Protein AF-0000000077372333 (afdb_homodimer)

Organism: NCBI:txid30044

Secondary structure (DSSP, 8-state):
-----------TT--GGGGHHHHHHHSTTEEEEEEEEEEE-S-BTTBSSEEEEEEEEEEEETTS-EEEEEEEEEEE---HHHHHHHHHS-HHHHHHHIIIIIHHHHHHHHHHTT-----S--EE--TT-SS--EEEE--GGGTEE---TTT-B-HHHHHHHHHHHHHHHHHHHHHHHHH-PPPHHHHTTT--GGGHHHHHHHHHHHHHHHHHHHTTSTTGGGTHHHHHHHGGGHHHHHHHHHS--TTS-EEEE-SS-SGGGEEEEE-TTS-EEEEEE--GGG-EEEETHHHHHHHHHHHB-HHHHTTTHHHHHHHHHHHHHHHHHHTT--SPPPPHHHHHHHHHHTTHHHHHHHHTHHHHHHSPP-TT--HHHHH--SHHHHHHHHHHHHSHHHHHHHHHHHHHHHHTTTTS--/--------PPPTT--GGGGHHHHHHHSTTEEEEEEEEEEE-S-BTTBSSEEEEEEEEEEEETTS-EEEEEEEEEEE---HHHHHHHHHS-HHHHHHHIIIIIHHHHHHHHHHTT-----S--EE--TT-SS--EEEE--GGGTEE---TTT-B-HHHHHHHHHHHHHHHHHHHHHHHHH-PPPHHHHTTT--GGGHHHHHHHHHHHHHHHHHHHTTSTTGGGTHHHHHHHGGGHHHHHHHHHS--TTS-EEEE-SS--GGGEEEEE-TTS-EEEEEE--GGG-EEEETHHHHHHHHHHHB-HHHHTTTHHHHHHHHHHHHHHHHHHTT--SPPPPHHHHHHHHHHTTHHHHHHHHTHHHHHHSPP-TT--HHHHH--SHHHHHHHHHHHHSHHHHHHHHHHHHHHHHTTTTS--

Radius of gyration: 33.34 Å; Cα contacts (8 Å, |Δi|>4): 1338; chains: 2; bounding box: 65×119×78 Å

Foldseek 3Di:
DPPPLPFPPDDPVPDPVLCVVVCPVPPPQFDAWDDKDKGFDDFFLLDFFWTKIKIWTWTAGNVGDIDIFIKIKTHGDPDPVSVVLCVLQVLLVQQQCCQPPVQVQLQVLQVVLVHGDHAAWHWDDGPDDPHRMTITGDCVVVVWDFDQLQQFDEPQVLLQLLLSQLSQFLSQLQCCQVPNDDPPCQAQPSLDPVCLVLVQLLLLLLLVLQLVQLVVFPPSVVCSVLSVVCSNCLSVLCNVQSHADPPARKGFDLQQQERSQKIFDADPVRHTDHMHGHSSSGTHIHAPLQNLLLYLLQGHGLVCSPVCSLVSLVSSLVSNVVSNVSSVRPDDRDDSVRSVVSCLVSVVSNVCNLSPVSLSSNADRDSLRYNCLSRDPDPSSSVVSNSSNNDPSSSSSCSPSSVVSVVSQNSPPD/DPPPLPFPDDDPVPDPVLCVVVCPVPPPQFDAWDDKDKGFDDFFLLDFFWTKIKIWTWTAGNVGDIDIFIKIKTHGDPDPVSVVLCVLQVLLVQQQCCQPPVQVQLQVLQVVLVHGDHAAWHWDDGPDDPHRMTITGDCVVVPWDFDQLQQFDEPQVLLQLLLSQLSQFLSQLQCCQPPNDDPPCQAQPCPDPVCLVLVQLLLLLLLVLQLVQLVVFPPSVVCSVLSVVCSNCLSVLVNVQLHADPVARKGWHLQQQERSQKIFDADPVRHTDHMHGHSSSGTHIHAPLLNLLLYLLQGHGLVCSPVCSLVSLVSSLVSNVVSNVSSVRPDDRDDSVSSVVSCLVSVVSNVCNLSPVSLSSNADRDSLRYNCLSRDPDPSSSVVSNSSNNDPSSSSSCSPSSVVSVVSQNSPPD

Solvent-accessible surface area (backbone atoms only — not comparable to full-atom values): 44295 Å² total; per-residue (Å²): 132,80,77,67,74,78,66,77,73,77,57,87,76,74,48,65,74,59,42,50,68,47,39,60,71,73,33,88,52,55,64,46,79,72,44,71,48,72,41,73,58,63,59,58,50,71,51,53,83,48,42,45,29,33,34,38,34,35,30,29,30,71,88,67,50,74,48,80,49,58,33,30,38,36,31,70,52,88,45,68,68,49,46,53,50,34,71,75,44,48,38,51,60,46,23,44,44,32,50,71,45,51,50,52,51,47,30,48,53,33,46,75,58,75,39,92,57,71,61,53,66,55,60,59,75,58,90,78,63,88,62,73,53,43,37,30,53,46,50,56,89,74,53,36,39,61,64,63,48,71,64,24,37,52,70,71,56,46,50,50,52,34,46,50,49,16,48,50,31,26,42,38,32,34,44,34,73,74,76,38,80,74,62,62,67,31,40,48,40,78,61,38,81,85,40,42,65,59,50,39,53,42,49,51,55,51,45,53,41,40,51,62,38,49,73,68,42,76,84,34,80,83,47,47,67,49,54,60,67,43,60,87,43,47,56,60,49,52,49,57,65,42,49,53,57,86,89,54,77,48,21,51,29,50,58,66,42,34,46,83,29,31,30,38,25,55,48,98,85,67,46,76,74,45,61,30,47,49,76,52,45,44,37,29,30,16,52,60,38,50,38,52,26,31,22,44,69,37,22,35,18,75,83,46,32,70,80,38,39,50,51,51,52,38,53,29,43,55,41,23,52,54,38,26,57,62,64,59,46,88,65,88,76,80,49,58,38,53,53,53,42,44,38,46,77,43,30,52,40,40,53,50,23,52,74,42,59,23,25,61,43,43,40,74,77,38,89,65,40,37,47,61,28,70,62,36,83,45,72,67,11,46,52,42,45,40,46,27,50,60,35,67,65,38,45,59,50,47,61,55,46,54,58,53,42,54,37,46,30,44,70,50,98,116,130,80,76,66,73,82,68,76,71,76,57,86,78,74,49,66,74,56,43,49,68,46,40,60,72,72,32,87,52,56,63,48,79,73,46,69,48,72,42,72,58,61,60,57,52,72,51,53,82,48,39,45,28,33,35,40,35,33,29,30,29,71,87,67,49,73,48,80,49,56,33,32,39,36,31,69,53,87,46,67,69,50,45,53,49,35,70,75,44,49,37,50,59,46,23,43,45,32,50,71,46,51,50,53,51,46,31,46,52,33,45,76,56,74,38,92,56,72,60,51,65,53,59,60,73,60,89,75,63,89,63,74,55,43,39,30,52,46,51,57,90,75,53,37,38,62,65,64,48,72,63,24,39,53,69,70,56,46,50,49,51,34,46,51,50,16,48,49,31,26,43,38,34,34,46,34,74,74,76,40,79,73,61,62,68,32,39,47,40,78,60,38,81,86,39,42,65,59,49,40,52,44,49,52,55,51,45,53,42,39,51,62,38,48,73,69,44,79,83,32,81,83,46,49,68,51,54,59,67,42,59,88,43,47,56,61,49,51,49,58,67,41,49,54,58,86,88,53,78,48,20,51,29,50,58,67,42,34,44,82,30,31,31,39,25,55,46,97,83,66,47,78,74,45,60,29,47,48,79,52,47,43,37,29,31,16,52,60,38,51,36,52,25,32,23,45,66,35,23,34,18,74,83,46,34,69,80,37,38,49,51,50,51,37,54,29,42,56,42,22,52,52,38,26,55,62,64,58,45,88,64,87,77,79,49,58,39,55,54,52,42,45,38,48,76,42,30,51,40,40,53,49,23,53,76,42,58,24,24,61,44,43,38,75,78,36,87,65,41,36,47,62,29,69,62,36,83,46,71,67,10,46,52,42,43,41,48,28,50,60,35,67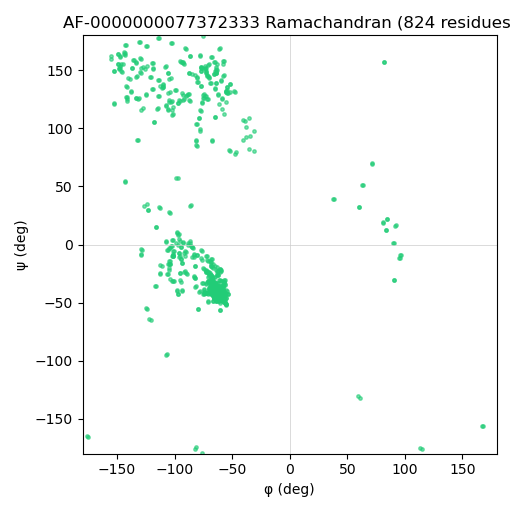,65,38,45,59,50,47,64,55,47,54,58,50,40,53,38,47,30,44,68,50,96,117

Structure (mmCIF, N/CA/C/O backbone):
data_AF-0000000077372333-model_v1
#
loop_
_entity.id
_entity.type
_entity.pdbx_description
1 polymer 'CHK kinase-like domain-containing protein'
#
loop_
_atom_site.group_PDB
_atom_site.id
_atom_site.type_symbol
_atom_site.label_atom_id
_atom_site.label_alt_id
_atom_site.label_comp_id
_atom_site.label_asym_id
_atom_site.label_entity_id
_atom_site.label_seq_id
_atom_site.pdbx_PDB_ins_code
_atom_site.Cartn_x
_atom_site.Cartn_y
_atom_site.Cartn_z
_atom_site.occupancy
_atom_site.B_iso_or_equiv
_atom_site.auth_seq_id
_atom_site.auth_comp_id
_atom_site.auth_asym_id
_atom_site.auth_atom_id
_atom_site.pdbx_PDB_model_num
ATOM 1 N N . MET A 1 1 ? -38.938 32.219 18.609 1 24.52 1 MET A N 1
ATOM 2 C CA . MET A 1 1 ? -37.844 32.844 19.312 1 24.52 1 MET A CA 1
ATOM 3 C C . MET A 1 1 ? -36.5 32.5 18.656 1 24.52 1 MET A C 1
ATOM 5 O O . MET A 1 1 ? -36.156 31.344 18.547 1 24.52 1 MET A O 1
ATOM 9 N N . THR A 1 2 ? -36.125 33.188 17.594 1 26.78 2 THR A N 1
ATOM 10 C CA . THR A 1 2 ? -35 33.094 16.672 1 26.78 2 THR A CA 1
ATOM 11 C C . THR A 1 2 ? -33.688 33.062 17.438 1 26.78 2 THR A C 1
ATOM 13 O O . THR A 1 2 ? -33.344 34 18.156 1 26.78 2 THR A O 1
ATOM 16 N N . SER A 1 3 ? -33.406 31.891 17.922 1 29.34 3 SER A N 1
ATOM 17 C CA . SER A 1 3 ? -32.156 31.75 18.672 1 29.34 3 SER A CA 1
ATOM 18 C C . SER A 1 3 ? -30.984 32.406 17.922 1 29.34 3 SER A C 1
ATOM 20 O O . SER A 1 3 ? -30.688 32.031 16.781 1 29.34 3 SER A O 1
ATOM 22 N N . GLU A 1 4 ? -30.891 33.656 18.031 1 31.23 4 GLU A N 1
ATOM 23 C CA . GLU A 1 4 ? -29.781 34.438 17.484 1 31.23 4 GLU A CA 1
ATOM 24 C C . GLU A 1 4 ? -28.453 33.719 17.656 1 31.23 4 GLU A C 1
ATOM 26 O O . GLU A 1 4 ? -28.172 33.188 18.734 1 31.23 4 GLU A O 1
ATOM 31 N N . VAL A 1 5 ? -27.922 33.219 16.719 1 46.34 5 VAL A N 1
ATOM 32 C CA . VAL A 1 5 ? -26.547 32.75 16.672 1 46.34 5 VAL A CA 1
ATOM 33 C C . VAL A 1 5 ? -25.672 33.656 17.516 1 46.34 5 VAL A C 1
ATOM 35 O O . VAL A 1 5 ? -25.578 34.875 17.266 1 46.34 5 VAL A O 1
ATOM 38 N N . PRO A 1 6 ? -25.391 33.406 18.766 1 44.94 6 PRO A N 1
ATOM 39 C CA . PRO A 1 6 ? -24.578 34.312 19.578 1 44.94 6 PRO A CA 1
ATOM 40 C C . PRO A 1 6 ? -23.422 34.938 18.797 1 44.94 6 PRO A C 1
ATOM 42 O O . PRO A 1 6 ? -22.625 34.219 18.203 1 44.94 6 PRO A O 1
ATOM 45 N N . VAL A 1 7 ? -23.469 36.094 18.172 1 49.34 7 VAL A N 1
ATOM 46 C CA . VAL A 1 7 ? -22.406 36.938 17.672 1 49.34 7 VAL A CA 1
ATOM 47 C C . VAL A 1 7 ? -21.266 36.969 18.672 1 49.34 7 VAL A C 1
ATOM 49 O O . VAL A 1 7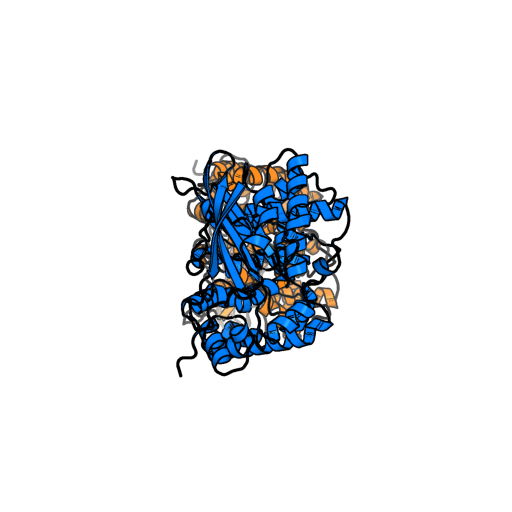 ? -21.484 37.156 19.875 1 49.34 7 VAL A O 1
ATOM 52 N N . SER A 1 8 ? -20.109 36.281 18.344 1 57.69 8 SER A N 1
ATOM 53 C CA . SER A 1 8 ? -18.875 36.344 19.109 1 57.69 8 SER A CA 1
ATOM 54 C C . SER A 1 8 ? -18.703 37.688 19.781 1 57.69 8 SER A C 1
ATOM 56 O O . SER A 1 8 ? -18.5 38.719 19.109 1 57.69 8 SER A O 1
ATOM 58 N N . LYS A 1 9 ? -19.375 37.844 20.891 1 71.25 9 LYS A N 1
ATOM 59 C CA . LYS A 1 9 ? -19.266 39.094 21.672 1 71.25 9 LYS A CA 1
ATOM 60 C C . LYS A 1 9 ? -17.812 39.375 22.047 1 71.25 9 LYS A C 1
ATOM 62 O O . LYS A 1 9 ? -17.141 38.5 22.625 1 71.25 9 LYS A O 1
ATOM 67 N N . VAL A 1 10 ? -17.25 40.406 21.5 1 85.38 10 VAL A N 1
ATOM 68 C CA . VAL A 1 10 ? -15.914 40.906 21.844 1 85.38 10 VAL A CA 1
ATOM 69 C C . VAL A 1 10 ? -15.844 41.188 23.344 1 85.38 10 VAL A C 1
ATOM 71 O O . VAL A 1 10 ? -16.641 41.969 23.875 1 85.38 10 VAL A O 1
ATOM 74 N N . PRO A 1 11 ? -14.906 40.562 24.016 1 88.56 11 PRO A N 1
ATOM 75 C CA . PRO A 1 11 ? -14.805 40.812 25.453 1 88.56 11 PRO A CA 1
ATOM 76 C C . PRO A 1 11 ? -14.453 42.281 25.781 1 88.56 11 PRO A C 1
ATOM 78 O O . PRO A 1 11 ? -13.727 42.938 25.016 1 88.56 11 PRO A O 1
ATOM 81 N N . ASP A 1 12 ? -14.82 42.719 26.984 1 89.06 12 ASP A N 1
ATOM 82 C CA . ASP A 1 12 ? -14.672 44.094 27.391 1 89.06 12 ASP A CA 1
ATOM 83 C C . ASP A 1 12 ? -13.195 44.469 27.516 1 89.06 12 ASP A C 1
ATOM 85 O O . ASP A 1 12 ? -12.828 45.625 27.312 1 89.06 12 ASP A O 1
ATOM 89 N N . TRP A 1 13 ? -12.398 43.5 27.859 1 91.75 13 TRP A N 1
ATOM 90 C CA . TRP A 1 13 ? -10.992 43.812 28.109 1 91.75 13 TRP A CA 1
ATOM 91 C C . TRP A 1 13 ? -10.234 44 26.812 1 91.75 13 TRP A C 1
ATOM 93 O O . TRP A 1 13 ? -9.109 44.5 26.812 1 91.75 13 TRP A O 1
ATOM 103 N N . VAL A 1 14 ? -10.852 43.625 25.656 1 94.38 14 VAL A N 1
ATOM 104 C CA . VAL A 1 14 ? -10.234 43.844 24.344 1 94.38 14 VAL A CA 1
ATOM 105 C C . VAL A 1 14 ? -10.453 45.281 23.875 1 94.38 14 VAL A C 1
ATOM 107 O O . VAL A 1 14 ? -11.445 45.562 23.203 1 94.38 14 VAL A O 1
ATOM 110 N N . THR A 1 15 ? -9.547 46.125 24.234 1 94.12 15 THR A N 1
ATOM 111 C CA . THR A 1 15 ? -9.609 47.531 23.906 1 94.12 15 THR A CA 1
ATOM 112 C C . THR A 1 15 ? -8.352 47.969 23.172 1 94.12 15 THR A C 1
ATOM 114 O O . THR A 1 15 ? -7.375 47.219 23.094 1 94.12 15 THR A O 1
ATOM 117 N N . ALA A 1 16 ? -8.375 49.156 22.672 1 95.62 16 ALA A N 1
ATOM 118 C CA . ALA A 1 16 ? -7.25 49.719 21.906 1 95.62 16 ALA A CA 1
ATOM 119 C C . ALA A 1 16 ? -5.984 49.75 22.766 1 95.62 16 ALA A C 1
ATOM 121 O O . ALA A 1 16 ? -4.891 49.469 22.281 1 95.62 16 ALA A O 1
ATOM 122 N N . GLU A 1 17 ? -6.141 50.062 23.969 1 94.81 17 GLU A N 1
ATOM 123 C CA . GLU A 1 17 ? -5.027 50.344 24.875 1 94.81 17 GLU A CA 1
ATOM 124 C C . GLU A 1 17 ? -4.176 49.094 25.094 1 94.81 17 GLU A C 1
ATOM 126 O O . GLU A 1 17 ? -2.955 49.188 25.25 1 94.81 17 GLU A O 1
ATOM 131 N N . ILE A 1 18 ? -4.758 47.938 25.078 1 96.06 18 ILE A N 1
ATOM 132 C CA . ILE A 1 18 ? -4.055 46.688 25.391 1 96.06 18 ILE A CA 1
ATOM 133 C C . ILE A 1 18 ? -3.096 46.344 24.25 1 96.06 18 ILE A C 1
ATOM 135 O O . ILE A 1 18 ? -2.172 45.531 24.422 1 96.06 18 ILE A O 1
ATOM 139 N N . PHE A 1 19 ? -3.236 47 23.047 1 97.19 19 PHE A N 1
ATOM 140 C CA . PHE A 1 19 ? -2.438 46.688 21.875 1 97.19 19 PHE A CA 1
ATOM 141 C C . PHE A 1 19 ? -1.26 47.625 21.734 1 97.19 19 PHE A C 1
ATOM 143 O O . PHE A 1 19 ? -0.454 47.5 20.812 1 97.19 19 PHE A O 1
ATOM 150 N N . THR A 1 20 ? -1.102 48.562 22.625 1 96.56 20 THR A N 1
ATOM 151 C CA . THR A 1 20 ? -0.107 49.625 22.5 1 96.56 20 THR A CA 1
ATOM 152 C C . THR A 1 20 ? 1.299 49.031 22.406 1 96.56 20 THR A C 1
ATOM 154 O O . THR A 1 20 ? 2.086 49.438 21.547 1 96.56 20 THR A O 1
ATOM 157 N N . ASP A 1 21 ? 1.612 48.125 23.297 1 96.06 21 ASP A N 1
ATOM 158 C CA . ASP A 1 21 ? 2.949 47.531 23.312 1 96.06 21 ASP A CA 1
ATOM 159 C C . ASP A 1 21 ? 3.209 46.75 22.031 1 96.06 21 ASP A C 1
ATOM 161 O O . ASP A 1 21 ? 4.32 46.75 21.5 1 96.06 21 ASP A O 1
ATOM 165 N N . VAL A 1 22 ? 2.193 46 21.562 1 97 22 VAL A N 1
ATOM 166 C CA . VAL A 1 22 ? 2.303 45.219 20.344 1 97 22 VAL A CA 1
ATOM 167 C C . VAL A 1 22 ? 2.551 46.156 19.156 1 97 22 VAL A C 1
ATOM 169 O O . VAL A 1 22 ? 3.348 45.844 18.266 1 97 22 VAL A O 1
ATOM 172 N N . LEU A 1 23 ? 1.876 47.312 19.156 1 97.44 23 LEU A N 1
ATOM 173 C CA . LEU A 1 23 ? 2.016 48.281 18.078 1 97.44 23 LEU A CA 1
ATOM 174 C C . LEU A 1 23 ? 3.406 48.906 18.078 1 97.44 23 LEU A C 1
ATOM 176 O O . LEU A 1 23 ? 3.998 49.125 17.016 1 97.44 23 LEU A O 1
ATOM 180 N N . LYS A 1 24 ? 3.912 49.156 19.25 1 96.5 24 LYS A N 1
ATOM 181 C CA . LYS A 1 24 ? 5.266 49.688 19.344 1 96.5 24 LYS A CA 1
ATOM 182 C C . LYS A 1 24 ? 6.289 48.719 18.781 1 96.5 24 LYS A C 1
ATOM 184 O O . LYS A 1 24 ? 7.281 49.125 18.172 1 96.5 24 LYS A O 1
ATOM 189 N N . GLU A 1 25 ? 6 47.469 18.953 1 95.19 25 GLU A N 1
ATOM 190 C CA . GLU A 1 25 ? 6.91 46.438 18.516 1 95.19 25 GLU A CA 1
ATOM 191 C C . GLU A 1 25 ? 6.762 46.156 17.016 1 95.19 25 GLU A C 1
ATOM 193 O O . GLU A 1 25 ? 7.75 45.906 16.328 1 95.19 25 GLU A O 1
ATOM 198 N N . SER A 1 26 ? 5.582 46.219 16.5 1 95.38 26 SER A N 1
ATOM 199 C CA . SER A 1 26 ? 5.301 45.656 15.18 1 95.38 26 SER A CA 1
ATOM 200 C C . SER A 1 26 ? 5.16 46.75 14.133 1 95.38 26 SER A C 1
ATOM 202 O O . SER A 1 26 ?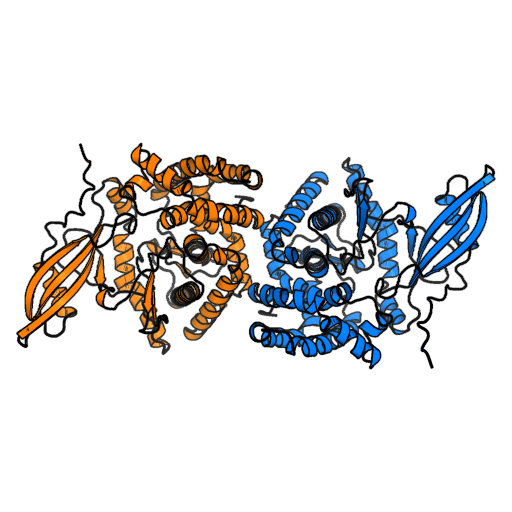 5.207 46.5 12.93 1 95.38 26 SER A O 1
ATOM 204 N N . VAL A 1 27 ? 4.957 48 14.617 1 96.44 27 VAL A N 1
ATOM 205 C CA . VAL A 1 27 ? 4.746 49.094 13.68 1 96.44 27 VAL A CA 1
ATOM 206 C C . VAL A 1 27 ? 5.859 50.125 13.836 1 96.44 27 VAL A C 1
ATOM 208 O O . VAL A 1 27 ? 5.855 50.938 14.781 1 96.44 27 VAL A O 1
ATOM 211 N N . GLU A 1 28 ? 6.727 50.094 12.875 1 95.5 28 GLU A N 1
ATOM 212 C CA . GLU A 1 28 ? 7.809 51.062 12.891 1 95.5 28 GLU A CA 1
ATOM 213 C C . GLU A 1 28 ? 7.266 52.5 12.875 1 95.5 28 GLU A C 1
ATOM 215 O O . GLU A 1 28 ? 6.457 52.844 12.008 1 95.5 28 GLU A O 1
ATOM 220 N N . GLY A 1 29 ? 7.672 53.312 13.82 1 96.44 29 GLY A N 1
ATOM 221 C CA . GLY A 1 29 ? 7.289 54.688 13.867 1 96.44 29 GLY A CA 1
ATOM 222 C C . GLY A 1 29 ? 5.934 54.938 14.516 1 96.44 29 GLY A C 1
ATOM 223 O O . GLY A 1 29 ? 5.336 56 14.359 1 96.44 29 GLY A O 1
ATOM 224 N N . PHE A 1 30 ? 5.438 53.938 15.141 1 97.12 30 PHE A N 1
ATOM 225 C CA . PHE A 1 30 ? 4.141 54.062 15.797 1 97.12 30 PHE A CA 1
ATOM 226 C C . PHE A 1 30 ? 4.109 55.281 16.719 1 97.12 30 PHE A C 1
ATOM 228 O O . PHE A 1 30 ? 5.039 55.5 17.484 1 97.12 30 PHE A O 1
ATOM 235 N N . SER A 1 31 ? 3.033 56.031 16.719 1 97 31 SER A N 1
ATOM 236 C CA . SER A 1 31 ? 2.838 57.188 17.594 1 97 31 SER A CA 1
ATOM 237 C C . SER A 1 31 ? 1.6 57 18.469 1 97 31 SER A C 1
ATOM 239 O O . SER A 1 31 ? 1.707 56.906 19.688 1 97 31 SER A O 1
ATOM 241 N N . LYS A 1 32 ? 0.437 56.938 17.859 1 96.62 32 LYS A N 1
ATOM 242 C CA . LYS A 1 32 ? -0.784 56.781 18.641 1 96.62 32 LYS A CA 1
ATOM 243 C C . LYS A 1 32 ? -1.843 56 17.859 1 96.62 32 LYS A C 1
ATOM 245 O O . LYS A 1 32 ? -1.739 55.875 16.641 1 96.62 32 LYS A O 1
ATOM 250 N N . ILE A 1 33 ? -2.822 55.531 18.547 1 97.62 33 ILE A N 1
ATOM 251 C CA . ILE A 1 33 ? -3.951 54.844 17.953 1 97.62 33 ILE A CA 1
ATOM 252 C C . ILE A 1 33 ? -5.035 55.844 17.562 1 97.62 33 ILE A C 1
ATOM 254 O O . ILE A 1 33 ? -5.434 56.688 18.375 1 97.62 33 ILE A O 1
ATOM 258 N N . LYS A 1 34 ? -5.48 55.75 16.375 1 97.69 34 LYS A N 1
ATOM 259 C CA . LYS A 1 34 ? -6.531 56.625 15.891 1 97.69 34 LYS A CA 1
ATOM 260 C C . LYS A 1 34 ? -7.902 55.969 15.977 1 97.69 34 LYS A C 1
ATOM 262 O O . LYS A 1 34 ? -8.898 56.625 16.297 1 97.69 34 LYS A O 1
ATOM 267 N N . SER A 1 35 ? -7.992 54.781 15.625 1 97 35 SER A N 1
ATOM 268 C CA . SER A 1 35 ? -9.242 54.031 15.711 1 97 35 SER A CA 1
ATOM 269 C C . SER A 1 35 ? -8.977 52.562 15.969 1 97 35 SER A C 1
ATOM 271 O O . SER A 1 35 ? -7.883 52.062 15.688 1 97 35 SER A O 1
ATOM 273 N N . PHE A 1 36 ? -9.93 51.906 16.531 1 96.69 36 PHE A N 1
ATOM 274 C CA . PHE A 1 36 ? -9.852 50.5 16.953 1 96.69 36 PHE A CA 1
ATOM 275 C C . PHE A 1 36 ? -11.18 49.781 16.703 1 96.69 36 PHE A C 1
ATOM 277 O O . PHE A 1 36 ? -12.234 50.281 17.109 1 96.69 36 PHE A O 1
ATOM 284 N N . LYS A 1 37 ? -11.07 48.656 16 1 95.44 37 LYS A N 1
ATOM 285 C CA . LYS A 1 37 ? -12.258 47.844 15.758 1 95.44 37 LYS A CA 1
ATOM 286 C C . LYS A 1 37 ? -11.93 46.344 15.852 1 95.44 37 LYS A C 1
ATOM 288 O O . LYS A 1 37 ? -11.016 45.875 15.18 1 95.44 37 LYS A O 1
ATOM 293 N N . ALA A 1 38 ? -12.602 45.625 16.656 1 93.56 38 ALA A N 1
ATOM 294 C CA . ALA A 1 38 ? -12.516 44.156 16.766 1 93.56 38 ALA A CA 1
ATOM 295 C C . ALA A 1 38 ? -13.828 43.5 16.344 1 93.56 38 ALA A C 1
ATOM 297 O O . ALA A 1 38 ? -14.906 43.906 16.797 1 93.56 38 ALA A O 1
ATOM 298 N N . GLU A 1 39 ? -13.75 42.562 15.445 1 88 39 GLU A N 1
ATOM 299 C CA . GLU A 1 39 ? -14.953 41.875 14.977 1 88 39 GLU A CA 1
ATOM 300 C C . GLU A 1 39 ? -14.672 40.406 14.719 1 88 39 GLU A C 1
ATOM 302 O O . GLU A 1 39 ? -13.508 40 14.672 1 88 39 GLU A O 1
ATOM 307 N N . GLY A 1 40 ? -15.742 39.625 14.633 1 80.38 40 GLY A N 1
ATOM 308 C CA . GLY A 1 40 ? -15.586 38.219 14.312 1 80.38 40 GLY A CA 1
ATOM 309 C C . GLY A 1 40 ? -14.789 37.969 13.039 1 80.38 40 GLY A C 1
ATOM 310 O O . GLY A 1 40 ? -15.008 38.656 12.031 1 80.38 40 GLY A O 1
ATOM 311 N N . GLY A 1 41 ? -13.773 37.062 13.094 1 68.5 41 GLY A N 1
ATOM 312 C CA . GLY A 1 41 ? -12.836 36.875 12 1 68.5 41 GLY A CA 1
ATOM 313 C C . GLY A 1 41 ? -13.133 35.656 11.164 1 68.5 41 GLY A C 1
ATOM 314 O O . GLY A 1 41 ? -12.438 35.375 10.18 1 68.5 41 GLY A O 1
ATOM 315 N N . SER A 1 42 ? -14.07 34.781 11.633 1 66.06 42 SER A N 1
ATOM 316 C CA . SER A 1 42 ? -14.336 33.562 10.867 1 66.06 42 SER A CA 1
ATOM 317 C C . SER A 1 42 ? -15.828 33.25 10.812 1 66.06 42 SER A C 1
ATOM 319 O O . SER A 1 42 ? -16.578 33.594 11.734 1 66.06 42 SER A O 1
ATOM 321 N N . ALA A 1 43 ? -16.234 32.75 9.641 1 63.31 43 ALA A N 1
ATOM 322 C CA . ALA A 1 43 ? -17.625 32.312 9.477 1 63.31 43 ALA A CA 1
ATOM 323 C C . ALA A 1 43 ? -17.875 31 10.227 1 63.31 43 ALA A C 1
ATOM 325 O O . ALA A 1 43 ? -16.938 30.281 10.539 1 63.31 43 ALA A O 1
ATOM 326 N N . ALA A 1 44 ? -19.094 30.859 10.609 1 59.19 44 ALA A N 1
ATOM 327 C CA . ALA A 1 44 ? -19.5 29.594 11.219 1 59.19 44 ALA A CA 1
ATOM 328 C C . ALA A 1 44 ? -19 28.406 10.391 1 59.19 44 ALA A C 1
ATOM 330 O O . ALA A 1 44 ? -19.062 28.422 9.164 1 59.19 44 ALA A O 1
ATOM 331 N N . GLY A 1 45 ? -18.375 27.406 11.016 1 61.16 45 GLY A N 1
ATOM 332 C CA . GLY A 1 45 ? -17.938 26.203 10.344 1 61.16 45 GLY A CA 1
ATOM 333 C C . GLY A 1 45 ? -16.469 26.266 9.922 1 61.16 45 GLY A C 1
ATOM 334 O O . GLY A 1 45 ? -15.898 25.25 9.539 1 61.16 45 GLY A O 1
ATOM 335 N N . GLU A 1 46 ? -15.906 27.453 10.008 1 68.69 46 GLU A N 1
ATOM 336 C CA . GLU A 1 46 ? -14.516 27.594 9.594 1 68.69 46 GLU A CA 1
ATOM 337 C C . GLU A 1 46 ? -13.562 27.391 10.766 1 68.69 46 GLU A C 1
ATOM 339 O O . GLU A 1 46 ? -12.383 27.125 10.578 1 68.69 46 GLU A O 1
ATOM 344 N N . ASN A 1 47 ? -14.102 27.609 11.898 1 66.75 47 ASN A N 1
ATOM 345 C CA . ASN A 1 47 ? -13.375 27.453 13.148 1 66.75 47 ASN A CA 1
ATOM 346 C C . ASN A 1 47 ? -14.258 26.844 14.234 1 66.75 47 ASN A C 1
ATOM 348 O O . ASN A 1 47 ? -15.414 27.234 14.391 1 66.75 47 ASN A O 1
ATOM 352 N N . TYR A 1 48 ? -13.734 25.922 14.922 1 64.38 48 TYR A N 1
ATOM 353 C CA . TYR A 1 48 ? -14.602 25.188 15.844 1 64.38 48 TYR A CA 1
ATOM 354 C C . TYR A 1 48 ? -14.172 25.406 17.297 1 64.38 48 TYR A C 1
ATOM 356 O O . TYR A 1 48 ? -15.016 25.609 18.172 1 64.38 48 TYR A O 1
ATOM 364 N N . ALA A 1 49 ? -12.898 25.516 17.5 1 64.44 49 ALA A N 1
ATOM 365 C CA . ALA A 1 49 ? -12.43 25.359 18.875 1 64.44 49 ALA A CA 1
ATOM 366 C C . ALA A 1 49 ? -12.297 26.703 19.562 1 64.44 49 ALA A C 1
ATOM 368 O O . ALA A 1 49 ? -12.164 26.766 20.797 1 64.44 49 ALA A O 1
ATOM 369 N N . THR A 1 50 ? -12.359 27.812 18.766 1 75.5 50 THR A N 1
ATOM 370 C CA . THR A 1 50 ? -12.07 29.109 19.375 1 75.5 50 THR A CA 1
ATOM 371 C C . THR A 1 50 ? -12.898 30.219 18.719 1 75.5 50 THR A C 1
ATOM 373 O O . THR A 1 50 ? -13.562 29.984 17.703 1 75.5 50 THR A O 1
ATOM 376 N N . ILE A 1 51 ? -12.945 31.266 19.5 1 79.69 51 ILE A N 1
ATOM 377 C CA . ILE A 1 51 ? -13.445 32.5 18.906 1 79.69 51 ILE A CA 1
ATOM 378 C C . ILE A 1 51 ? -12.297 33.25 18.219 1 79.69 51 ILE A C 1
ATOM 380 O O . ILE A 1 51 ? -11.258 33.5 18.828 1 79.69 51 ILE A O 1
ATOM 384 N N . MET A 1 52 ? -12.531 33.5 16.953 1 87.56 52 MET A N 1
ATOM 385 C CA . MET A 1 52 ? -11.516 34.219 16.203 1 87.56 52 MET A CA 1
ATOM 386 C C . MET A 1 52 ? -11.969 35.656 15.906 1 87.56 52 MET A C 1
ATOM 388 O O . MET A 1 52 ? -13 35.875 15.266 1 87.56 52 MET A O 1
ATOM 392 N N . LEU A 1 53 ? -11.195 36.625 16.422 1 91.31 53 LEU A N 1
ATOM 393 C CA . LEU A 1 53 ? -11.477 38.031 16.156 1 91.31 53 LEU A CA 1
ATOM 394 C C . LEU A 1 53 ? -10.422 38.625 15.25 1 91.31 53 LEU A C 1
ATOM 396 O O . LEU A 1 53 ? -9.234 38.344 15.391 1 91.31 53 LEU A O 1
ATOM 400 N N . ARG A 1 54 ? -10.883 39.375 14.359 1 94.25 54 ARG A N 1
ATOM 401 C CA . ARG A 1 54 ? -9.969 40.25 13.617 1 94.25 54 ARG A CA 1
ATOM 402 C C . ARG A 1 54 ? -9.938 41.625 14.219 1 94.25 54 ARG A C 1
ATOM 404 O O . ARG A 1 54 ? -10.984 42.281 14.359 1 94.25 54 ARG A O 1
ATOM 411 N N . VAL A 1 55 ? -8.828 42.094 14.586 1 96.38 55 VAL A N 1
ATOM 412 C CA . VAL A 1 55 ? -8.648 43.406 15.195 1 96.38 55 VAL A CA 1
ATOM 413 C C . VAL A 1 55 ? -8.023 44.375 14.188 1 96.38 55 VAL A C 1
ATOM 415 O O . VAL A 1 55 ? -6.883 44.188 13.766 1 96.38 55 VAL A O 1
ATOM 418 N N . ASN A 1 56 ? -8.781 45.344 13.875 1 96.88 56 ASN A N 1
ATOM 419 C CA . ASN A 1 56 ? -8.297 46.406 12.977 1 96.88 56 ASN A CA 1
ATOM 420 C C . ASN A 1 56 ? -7.957 47.656 13.734 1 96.88 56 ASN A C 1
ATOM 422 O O . ASN A 1 56 ? -8.773 48.188 14.508 1 96.88 56 ASN A O 1
ATOM 426 N N . ILE A 1 57 ? -6.781 48.219 13.477 1 97.69 57 ILE A N 1
ATOM 427 C CA . ILE A 1 57 ? -6.328 49.406 14.18 1 97.69 57 ILE A CA 1
ATOM 428 C C . ILE A 1 57 ? -5.766 50.406 13.18 1 97.69 57 ILE A C 1
ATOM 430 O O . ILE A 1 57 ? -4.895 50.094 12.375 1 97.69 57 ILE A O 1
ATOM 434 N N . GLU A 1 58 ? -6.297 51.562 13.266 1 97.81 58 GLU A N 1
ATOM 435 C CA . GLU A 1 58 ? -5.676 52.688 12.555 1 97.81 58 GLU A CA 1
ATOM 436 C C . GLU A 1 58 ? -4.68 53.438 13.453 1 97.81 58 GLU A C 1
ATOM 438 O O . GLU A 1 58 ? -5.031 53.875 14.539 1 97.81 58 GLU A O 1
ATOM 443 N N . VAL A 1 59 ? -3.479 53.531 12.953 1 97.62 59 VAL A N 1
ATOM 444 C CA . VAL A 1 59 ? -2.457 54.188 13.773 1 97.62 59 VAL A CA 1
ATOM 445 C C . VAL A 1 59 ? -1.922 55.438 13.062 1 97.62 59 VAL A C 1
ATOM 447 O O . VAL A 1 59 ? -1.986 55.531 11.836 1 97.62 59 VAL A O 1
ATOM 450 N N . GLU A 1 60 ? -1.495 56.344 13.859 1 97.62 60 GLU A N 1
ATOM 451 C CA . GLU A 1 60 ? -0.699 57.469 13.383 1 97.62 60 GLU A CA 1
ATOM 452 C C . GLU A 1 60 ? 0.788 57.25 13.641 1 97.62 60 GLU A C 1
ATOM 454 O O . GLU A 1 60 ? 1.174 56.812 14.719 1 97.62 60 GLU A O 1
ATOM 459 N N . LEU A 1 61 ? 1.55 57.5 12.656 1 97.38 61 LEU A N 1
ATOM 460 C CA . LEU A 1 61 ? 2.994 57.344 12.781 1 97.38 61 LEU A CA 1
ATOM 461 C C . LEU A 1 61 ? 3.641 58.656 13.242 1 97.38 61 LEU A C 1
ATOM 463 O O . LEU A 1 61 ? 2.992 59.719 13.258 1 97.38 61 LEU A O 1
ATOM 467 N N . GLU A 1 62 ? 4.926 58.562 13.602 1 96.62 62 GLU A N 1
ATOM 468 C CA . GLU A 1 62 ? 5.668 59.719 14.086 1 96.62 62 GLU A CA 1
ATOM 469 C C . GLU A 1 62 ? 5.746 60.812 13.016 1 96.62 62 GLU A C 1
ATOM 471 O O . GLU A 1 62 ? 5.777 62 13.344 1 96.62 62 GLU A O 1
ATOM 476 N N . ASP A 1 63 ? 5.75 60.438 11.766 1 95.88 63 ASP A N 1
ATOM 477 C CA . ASP A 1 63 ? 5.855 61.406 10.672 1 95.88 63 ASP A CA 1
ATOM 478 C C . ASP A 1 63 ? 4.484 61.938 10.281 1 95.88 63 ASP A C 1
ATOM 480 O O . ASP A 1 63 ? 4.355 62.688 9.305 1 95.88 63 ASP A O 1
ATOM 484 N N . GLY A 1 64 ? 3.447 61.562 10.93 1 94.31 64 GLY A N 1
ATOM 485 C CA . GLY A 1 64 ? 2.107 62.094 10.727 1 94.31 64 GLY A CA 1
ATOM 486 C C . GLY A 1 64 ? 1.262 61.25 9.797 1 94.31 64 GLY A C 1
ATOM 487 O O . GLY A 1 64 ? 0.046 61.438 9.711 1 94.31 64 GLY A O 1
ATOM 488 N N . LYS A 1 65 ? 1.864 60.312 9.195 1 97.12 65 LYS A N 1
ATOM 489 C CA . LYS A 1 65 ? 1.131 59.438 8.281 1 97.12 65 LYS A CA 1
ATOM 490 C C . LYS A 1 65 ? 0.297 58.406 9.047 1 97.12 65 LYS A C 1
ATOM 492 O O . LYS A 1 65 ? 0.594 58.094 10.195 1 97.12 65 LYS A O 1
ATOM 497 N N . GLU A 1 66 ? -0.771 58 8.398 1 96.88 66 GLU A N 1
ATOM 498 C CA . GLU A 1 66 ? -1.641 57 8.992 1 96.88 66 GLU A CA 1
ATOM 499 C C . GLU A 1 66 ? -1.42 55.625 8.344 1 96.88 66 GLU A C 1
ATOM 501 O O . GLU A 1 66 ? -1.079 55.531 7.164 1 96.88 66 GLU A O 1
ATOM 506 N N . LYS A 1 67 ? -1.498 54.625 9.102 1 96.62 67 LYS A N 1
ATOM 507 C CA . LYS A 1 67 ? -1.325 53.25 8.641 1 96.62 67 LYS A CA 1
ATOM 508 C C . LYS A 1 67 ? -2.35 52.344 9.281 1 96.62 67 LYS A C 1
ATOM 510 O O . LYS A 1 67 ? -2.648 52.438 10.469 1 96.62 67 LYS A O 1
ATOM 515 N N . SER A 1 68 ? -2.996 51.531 8.469 1 96.81 68 SER A N 1
ATOM 516 C CA . SER A 1 68 ? -3.914 50.5 8.969 1 96.81 68 SER A CA 1
ATOM 517 C C . SER A 1 68 ? -3.189 49.188 9.234 1 96.81 68 SER A C 1
ATOM 519 O O . SER A 1 68 ? -2.438 48.719 8.383 1 96.81 68 SER A O 1
ATOM 521 N N . VAL A 1 69 ? -3.35 48.656 10.414 1 96.81 69 VAL A N 1
ATOM 522 C CA . VAL A 1 69 ? -2.771 47.344 10.758 1 96.81 69 VAL A CA 1
ATOM 523 C C . VAL A 1 69 ? -3.852 46.438 11.328 1 96.81 69 VAL A C 1
ATOM 525 O O . VAL A 1 69 ? -4.879 46.906 11.828 1 96.81 69 VAL A O 1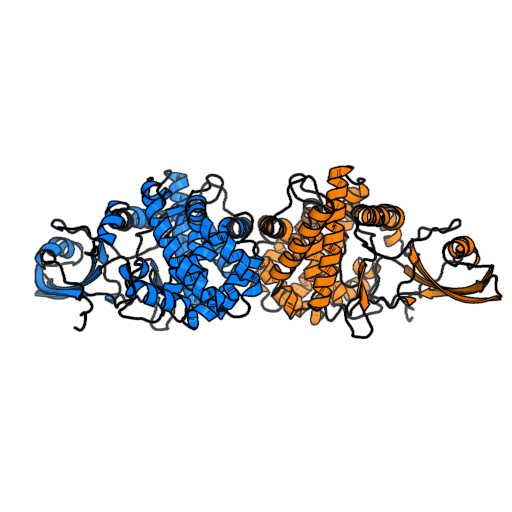
ATOM 528 N N . SER A 1 70 ? -3.699 45.188 11.18 1 96.75 70 SER A N 1
ATOM 529 C CA . SER A 1 70 ? -4.672 44.219 11.711 1 96.75 70 SER A CA 1
ATOM 530 C C . SER A 1 70 ? -3.979 43.031 12.367 1 96.75 70 SER A C 1
ATOM 532 O O . SER A 1 70 ? -2.822 42.75 12.055 1 96.75 70 SER A O 1
ATOM 534 N N . TYR A 1 71 ? -4.602 42.438 13.305 1 97.12 71 TYR A N 1
ATOM 535 C CA . TYR A 1 71 ? -4.16 41.219 14.023 1 97.12 71 TYR A CA 1
ATOM 536 C C . TYR A 1 71 ? -5.297 40.219 14.141 1 97.12 71 TYR A C 1
ATOM 538 O O . TYR A 1 71 ? -6.469 40.562 14.016 1 97.12 71 TYR A O 1
ATOM 546 N N . MET A 1 72 ? -4.965 39 14.305 1 95.19 72 MET A N 1
ATOM 547 C CA . MET A 1 72 ? -5.938 37.969 14.617 1 95.19 72 MET A CA 1
ATOM 548 C C . MET A 1 72 ? -5.852 37.562 16.078 1 95.19 72 MET A C 1
ATOM 550 O O . MET A 1 72 ? -4.789 37.156 16.562 1 95.19 72 MET A O 1
ATOM 554 N N . LEU A 1 73 ? -6.961 37.656 16.766 1 94.5 73 LEU A N 1
ATOM 555 C CA . LEU A 1 73 ? -7.023 37.344 18.188 1 94.5 73 LEU A CA 1
ATOM 556 C C . LEU A 1 73 ? -7.91 36.156 18.438 1 94.5 73 LEU A C 1
ATOM 558 O O . LEU A 1 73 ? -9.109 36.156 18.156 1 94.5 73 LEU A O 1
ATOM 562 N N . LYS A 1 74 ? -7.309 35.031 18.984 1 91.88 74 LYS A N 1
ATOM 563 C CA . LYS A 1 74 ? -8.023 33.812 19.375 1 91.88 74 LYS A CA 1
ATOM 564 C C . LYS A 1 74 ? -8.406 33.875 20.859 1 91.88 74 LYS A C 1
ATOM 566 O O . LYS A 1 74 ? -7.566 34.125 21.703 1 91.88 74 LYS A O 1
ATOM 571 N N . LEU A 1 75 ? -9.656 33.594 21.031 1 88.75 75 LEU A N 1
ATOM 572 C CA . LEU A 1 75 ? -10.18 33.625 22.406 1 88.75 75 LEU A CA 1
ATOM 573 C C . LEU A 1 75 ? -10.953 32.344 22.703 1 88.75 75 LEU A C 1
ATOM 575 O O . LEU A 1 75 ? -11.469 31.688 21.797 1 88.75 75 LEU A O 1
ATOM 579 N N . PRO A 1 76 ? -10.93 31.906 23.969 1 83.44 76 PRO A N 1
ATOM 580 C CA . PRO A 1 76 ? -11.719 30.719 24.328 1 83.44 76 PRO A CA 1
ATOM 581 C C . PRO A 1 76 ? -13.219 30.953 24.188 1 83.44 76 PRO A C 1
ATOM 583 O O . PRO A 1 76 ? -13.695 32.094 24.359 1 83.44 76 PRO A O 1
ATOM 586 N N . HIS A 1 77 ? -13.812 29.844 23.875 1 76.81 77 HIS A N 1
ATOM 587 C CA . HIS A 1 77 ? -15.273 29.891 23.922 1 76.81 77 HIS A CA 1
ATOM 588 C C . HIS A 1 77 ? -15.773 30.109 25.344 1 76.81 77 HIS A C 1
ATOM 590 O O . HIS A 1 77 ? -15.055 29.844 26.312 1 76.81 77 HIS A O 1
ATOM 596 N N . GLN A 1 78 ? -16.922 30.594 25.391 1 69.25 78 GLN A N 1
ATOM 597 C CA . GLN A 1 78 ? -17.469 30.922 26.703 1 69.25 78 GLN A CA 1
ATOM 598 C C . GLN A 1 78 ? -18.344 29.781 27.234 1 69.25 78 GLN A C 1
ATOM 600 O O . GLN A 1 78 ? -18.75 29.797 28.391 1 69.25 78 GLN A O 1
ATOM 605 N N . SER A 1 79 ? -18.359 28.719 26.422 1 71.12 79 SER A N 1
ATOM 606 C CA . SER A 1 79 ? -19.203 27.625 26.875 1 71.12 79 SER A CA 1
ATOM 607 C C . SER A 1 79 ? -18.531 26.844 27.984 1 71.12 79 SER A C 1
ATOM 609 O O . SER A 1 79 ? -17.297 26.719 28.031 1 71.12 79 SER A O 1
ATOM 611 N N . GLU A 1 80 ? -19.344 26.297 28.859 1 67.31 80 GLU A N 1
ATOM 612 C CA . GLU A 1 80 ? -18.859 25.531 30 1 67.31 80 GLU A CA 1
ATOM 613 C C . GLU A 1 80 ? -18.094 24.297 29.562 1 67.31 80 GLU A C 1
ATOM 615 O O . GLU A 1 80 ? -17.078 23.938 30.156 1 67.31 80 GLU A O 1
ATOM 620 N N . MET A 1 81 ? -18.641 23.703 28.578 1 64.88 81 MET A N 1
ATOM 621 C CA . MET A 1 81 ? -17.984 22.5 28.062 1 64.88 81 MET A CA 1
ATOM 622 C C . MET A 1 81 ? -16.594 22.812 27.547 1 64.88 81 MET A C 1
ATOM 624 O O . MET A 1 81 ? -15.633 22.094 27.844 1 64.88 81 MET A O 1
ATOM 628 N N . TYR A 1 82 ? -16.484 23.859 26.922 1 69 82 TYR A N 1
ATOM 629 C CA . TYR A 1 82 ? -15.18 24.266 26.391 1 69 82 TYR A CA 1
ATOM 630 C C . TYR A 1 82 ? -14.227 24.625 27.531 1 69 82 TYR A C 1
ATOM 632 O O . TYR A 1 82 ? -13.047 24.266 27.484 1 69 82 TYR A O 1
ATOM 640 N N . LYS A 1 83 ? -14.758 25.281 28.422 1 69.69 83 LYS A N 1
ATOM 641 C CA . LYS A 1 83 ? -13.938 25.656 29.562 1 69.69 83 LYS A CA 1
ATOM 642 C C . LYS A 1 83 ? -13.359 24.422 30.266 1 69.69 83 LYS A C 1
ATOM 644 O O . LYS A 1 83 ? -12.188 24.422 30.656 1 69.69 83 LYS A O 1
ATOM 649 N N . ALA A 1 84 ? -14.211 23.484 30.344 1 68.19 84 ALA A N 1
ATOM 650 C CA . ALA A 1 84 ? -13.781 22.25 30.984 1 68.19 84 ALA A CA 1
ATOM 651 C C . ALA A 1 84 ? -12.695 21.547 30.172 1 68.19 84 ALA A C 1
ATOM 653 O O . ALA A 1 84 ? -11.727 21.031 30.719 1 68.19 84 ALA A O 1
ATOM 654 N N . MET A 1 85 ? -12.82 21.562 28.875 1 67.56 85 MET A N 1
ATOM 655 C CA . MET A 1 85 ? -11.836 20.953 27.984 1 67.56 85 MET A CA 1
ATOM 656 C C . MET A 1 85 ? -10.508 21.703 28.062 1 67.56 85 MET A C 1
ATOM 658 O O . MET A 1 85 ? -9.445 21.078 28.094 1 67.56 85 MET A O 1
ATOM 662 N N . LEU A 1 86 ? -10.711 23 28.172 1 68.38 86 LEU A N 1
ATOM 663 C CA . LEU A 1 86 ? -9.523 23.844 28.234 1 68.38 86 LEU A CA 1
ATOM 664 C C . LEU A 1 86 ? -8.766 23.641 29.547 1 68.38 86 LEU A C 1
ATOM 666 O O . LEU A 1 86 ? -7.535 23.672 29.562 1 68.38 86 LEU A O 1
ATOM 670 N N . GLU A 1 87 ? -9.484 23.531 30.516 1 65.38 87 GLU A N 1
ATOM 671 C CA . GLU A 1 87 ? -8.867 23.328 31.828 1 65.38 87 GLU A CA 1
ATOM 672 C C . GLU A 1 87 ? -8.062 22.031 31.844 1 65.38 87 GLU A C 1
ATOM 674 O O . GLU A 1 87 ? -6.988 21.969 32.438 1 65.38 87 GLU A O 1
ATOM 679 N N . ARG A 1 88 ? -8.602 21.094 31.219 1 67.25 88 ARG A N 1
ATOM 680 C CA . ARG A 1 88 ? -7.957 19.797 31.234 1 67.25 88 ARG A CA 1
ATOM 681 C C . ARG A 1 88 ? -6.773 19.75 30.266 1 67.25 88 ARG A C 1
ATOM 683 O O . ARG A 1 88 ? -5.742 19.156 30.562 1 67.25 88 ARG A O 1
ATOM 690 N N . ASN A 1 89 ? -7.016 20.328 29.234 1 70.75 89 ASN A N 1
ATOM 691 C CA . ASN A 1 89 ? -5.98 20.422 28.203 1 70.75 89 ASN A CA 1
ATOM 692 C C . ASN A 1 89 ? -5.859 21.844 27.672 1 70.75 89 ASN A C 1
ATOM 694 O O . ASN A 1 89 ? -6.586 22.234 26.766 1 70.75 89 ASN A O 1
ATOM 698 N N . ASN A 1 90 ? -5.008 22.531 28.344 1 75.81 90 ASN A N 1
ATOM 699 C CA . ASN A 1 90 ? -4.898 23.938 27.969 1 75.81 90 ASN A CA 1
ATOM 700 C C . ASN A 1 90 ? -4.297 24.094 26.578 1 75.81 90 ASN A C 1
ATOM 702 O O . ASN A 1 90 ? -3.084 24.266 26.438 1 75.81 90 ASN A O 1
ATOM 706 N N . ILE A 1 91 ? -5.184 24.109 25.594 1 80.62 91 ILE A N 1
ATOM 707 C CA . ILE A 1 91 ? -4.773 24.156 24.203 1 80.62 91 ILE A CA 1
ATOM 708 C C . ILE A 1 91 ? -4.211 25.547 23.875 1 80.62 91 ILE A C 1
ATOM 710 O O . ILE A 1 91 ? -3.4 25.703 22.969 1 80.62 91 ILE A O 1
ATOM 714 N N . PHE A 1 92 ? -4.586 26.594 24.656 1 85.56 92 PHE A N 1
ATOM 715 C CA . PHE A 1 92 ? -4.074 27.938 24.422 1 85.56 92 PHE A CA 1
ATOM 716 C C . PHE A 1 92 ? -2.617 28.047 24.859 1 85.56 92 PHE A C 1
ATOM 718 O O . PHE A 1 92 ? -1.803 28.656 24.156 1 85.56 92 PHE A O 1
ATOM 725 N N . GLU A 1 93 ? -2.447 27.422 26 1 86.62 93 GLU A N 1
ATOM 726 C CA . GLU A 1 93 ? -1.059 27.438 26.453 1 86.62 93 GLU A CA 1
ATOM 727 C C . GLU A 1 93 ? -0.157 26.688 25.469 1 86.62 93 GLU A C 1
ATOM 729 O O . GLU A 1 93 ? 0.951 27.125 25.172 1 86.62 93 GLU A O 1
ATOM 734 N N . ALA A 1 94 ? -0.637 25.578 25.031 1 88.38 94 ALA A N 1
ATOM 735 C CA . ALA A 1 94 ? 0.123 24.781 24.062 1 88.38 94 ALA A CA 1
ATOM 736 C C . ALA A 1 94 ? 0.365 25.562 22.781 1 88.38 94 ALA A C 1
ATOM 738 O O . ALA A 1 94 ? 1.472 25.547 22.234 1 88.38 94 ALA A O 1
ATOM 739 N N . GLU A 1 95 ? -0.631 26.234 22.359 1 92.56 95 GLU A N 1
ATOM 740 C CA . GLU A 1 95 ? -0.521 26.984 21.125 1 92.56 95 GLU A CA 1
ATOM 741 C C . GLU A 1 95 ? 0.381 28.203 21.281 1 92.56 95 GLU A C 1
ATOM 743 O O . GLU A 1 95 ? 1.187 28.516 20.406 1 92.56 95 GLU A O 1
ATOM 748 N N . ARG A 1 96 ? 0.243 28.906 22.375 1 92.31 96 ARG A N 1
ATOM 749 C CA . ARG A 1 96 ? 1.101 30.062 22.625 1 92.31 96 ARG A CA 1
ATOM 750 C C . ARG A 1 96 ? 2.568 29.641 22.672 1 92.31 96 ARG A C 1
ATOM 752 O O . ARG A 1 96 ? 3.426 30.328 22.109 1 92.31 96 ARG A O 1
ATOM 759 N N . THR A 1 97 ? 2.779 28.531 23.344 1 92.81 97 THR A N 1
ATOM 760 C CA . THR A 1 97 ? 4.145 28.016 23.422 1 92.81 97 THR A CA 1
ATOM 761 C C . THR A 1 97 ? 4.645 27.609 22.031 1 92.81 97 THR A C 1
ATOM 763 O O . THR A 1 97 ? 5.812 27.828 21.703 1 92.81 97 THR A O 1
ATOM 766 N N . ALA A 1 98 ? 3.801 27.062 21.266 1 95.12 98 ALA A N 1
ATOM 767 C CA . ALA A 1 98 ? 4.168 26.688 19.906 1 95.12 98 ALA A CA 1
ATOM 768 C C . ALA A 1 98 ? 4.621 27.906 19.109 1 95.12 98 ALA A C 1
ATOM 770 O O . ALA A 1 98 ? 5.699 27.891 18.516 1 95.12 98 ALA A O 1
ATOM 771 N N . TYR A 1 99 ? 3.879 28.969 19.172 1 96.56 99 TYR A N 1
ATOM 772 C CA . TYR A 1 99 ? 4.164 30.141 18.359 1 96.56 99 TYR A CA 1
ATOM 773 C C . TYR A 1 99 ? 5.355 30.906 18.922 1 96.56 99 TYR A C 1
ATOM 775 O O . TYR A 1 99 ? 6.121 31.516 18.172 1 96.56 99 TYR A O 1
ATOM 783 N N . SER A 1 100 ? 5.523 30.906 20.219 1 95.31 100 SER A N 1
ATOM 784 C CA . SER A 1 100 ? 6.535 31.766 20.828 1 95.31 100 SER A CA 1
ATOM 785 C C . SER A 1 100 ? 7.879 31.062 20.922 1 95.31 100 SER A C 1
ATOM 787 O O . SER A 1 100 ? 8.93 31.703 20.938 1 95.31 100 SER A O 1
ATOM 789 N N . GLU A 1 101 ? 7.809 29.719 20.969 1 96.06 101 GLU A N 1
ATOM 790 C CA . GLU A 1 101 ? 9.055 29 21.25 1 96.06 101 GLU A CA 1
ATOM 791 C C . GLU A 1 101 ? 9.359 27.984 20.141 1 96.06 101 GLU A C 1
ATOM 793 O O . GLU A 1 101 ? 10.422 28.047 19.531 1 96.06 101 GLU A O 1
ATOM 798 N N . ILE A 1 102 ? 8.477 27.109 19.859 1 97.12 102 ILE A N 1
ATOM 799 C CA . ILE A 1 102 ? 8.75 25.953 19.016 1 97.12 102 ILE A CA 1
ATOM 800 C C . ILE A 1 102 ? 8.938 26.391 17.562 1 97.12 102 ILE A C 1
ATOM 802 O O . ILE A 1 102 ? 9.938 26.047 16.922 1 97.12 102 ILE A O 1
ATOM 806 N N . VAL A 1 103 ? 8.008 27.203 17.047 1 98.06 103 VAL A N 1
ATOM 807 C CA . VAL A 1 103 ? 8.062 27.656 15.664 1 98.06 103 VAL A CA 1
ATOM 808 C C . VAL A 1 103 ? 9.352 28.438 15.43 1 98.06 103 VAL A C 1
ATOM 810 O O . VAL A 1 103 ? 10.125 28.125 14.531 1 98.06 103 VAL A O 1
ATOM 813 N N . PRO A 1 104 ? 9.672 29.422 16.281 1 97.62 104 PRO A N 1
ATOM 814 C CA . PRO A 1 104 ? 10.922 30.172 16.078 1 97.62 104 PRO A CA 1
ATOM 815 C C . PRO A 1 104 ? 12.156 29.266 16.172 1 97.62 104 PRO A C 1
ATOM 817 O O . PRO A 1 104 ? 13.133 29.484 15.438 1 97.62 104 PRO A O 1
ATOM 820 N N . GLU A 1 105 ? 12.109 28.281 17.062 1 97.81 105 GLU A N 1
ATOM 821 C CA . GLU A 1 105 ? 13.227 27.359 17.188 1 97.81 105 GLU A CA 1
ATOM 822 C C . GLU A 1 105 ? 13.461 26.578 15.898 1 97.81 105 GLU A C 1
ATOM 824 O O . GLU A 1 105 ? 14.602 26.438 15.453 1 97.81 105 GLU A O 1
ATOM 829 N N . MET A 1 106 ? 12.43 26.125 15.312 1 98.06 106 MET A N 1
ATOM 830 C CA . MET A 1 106 ? 12.523 25.344 14.078 1 98.06 106 MET A CA 1
ATOM 831 C C . MET A 1 106 ? 13 26.219 12.922 1 98.06 106 MET A C 1
ATOM 833 O O . MET A 1 106 ? 13.805 25.781 12.102 1 98.06 106 MET A O 1
ATOM 837 N N . GLU A 1 107 ? 12.508 27.422 12.883 1 98.62 107 GLU A N 1
ATOM 838 C CA . GLU A 1 107 ? 12.938 28.344 11.844 1 98.62 107 GLU A CA 1
ATOM 839 C C . GLU A 1 107 ? 14.414 28.688 11.992 1 98.62 107 GLU A C 1
ATOM 841 O O . GLU A 1 107 ? 15.133 28.812 10.992 1 98.62 107 GLU A O 1
ATOM 846 N N . LYS A 1 108 ? 14.828 28.891 13.203 1 98.38 108 LYS A N 1
ATOM 847 C CA . LYS A 1 108 ? 16.234 29.172 13.469 1 98.38 108 LYS A CA 1
ATOM 848 C C . LYS A 1 108 ? 17.125 28.031 13.008 1 98.38 108 LYS A C 1
ATOM 850 O O . LYS A 1 108 ? 18.234 28.25 12.523 1 98.38 108 LYS A O 1
ATOM 855 N N . MET A 1 109 ? 16.688 26.75 13.211 1 98.38 109 MET A N 1
ATOM 856 C CA . MET A 1 109 ? 17.438 25.594 12.773 1 98.38 109 MET A CA 1
ATOM 857 C C . MET A 1 109 ? 17.719 25.656 11.273 1 98.38 109 MET A C 1
ATOM 859 O O . MET A 1 109 ? 18.828 25.344 10.828 1 98.38 109 MET A O 1
ATOM 863 N N . TYR A 1 110 ? 16.734 26.031 10.531 1 98.81 110 TYR A N 1
ATOM 864 C CA . TYR A 1 110 ? 16.922 26.156 9.086 1 98.81 110 TYR A CA 1
ATOM 865 C C . TYR A 1 110 ? 17.844 27.312 8.75 1 98.81 110 TYR A C 1
ATOM 867 O O . TYR A 1 110 ? 18.719 27.188 7.887 1 98.81 110 TYR A O 1
ATOM 875 N N . ARG A 1 111 ? 17.672 28.438 9.453 1 98.5 111 ARG A N 1
ATOM 876 C CA . ARG A 1 111 ? 18.562 29.578 9.227 1 98.5 111 ARG A CA 1
ATOM 877 C C . ARG A 1 111 ? 20.016 29.203 9.492 1 98.5 111 ARG A C 1
ATOM 879 O O . ARG A 1 111 ? 20.906 29.562 8.727 1 98.5 111 ARG A O 1
ATOM 886 N N . ASP A 1 112 ? 20.203 28.484 10.547 1 98.19 112 ASP A N 1
ATOM 887 C CA . ASP A 1 112 ? 21.547 28.062 10.914 1 98.19 112 ASP A CA 1
ATOM 888 C C . ASP A 1 112 ? 22.125 27.125 9.867 1 98.19 112 ASP A C 1
ATOM 890 O O . ASP A 1 112 ? 23.359 27.031 9.719 1 98.19 112 ASP A O 1
ATOM 894 N N . ALA A 1 113 ? 21.297 26.422 9.195 1 98.25 113 ALA A N 1
ATOM 895 C CA . ALA A 1 113 ? 21.75 25.5 8.148 1 98.25 113 ALA A CA 1
ATOM 896 C C . ALA A 1 113 ? 21.844 26.203 6.801 1 98.25 113 ALA A C 1
ATOM 898 O O . ALA A 1 113 ? 22.141 25.562 5.785 1 98.25 113 ALA A O 1
ATOM 899 N N . GLY A 1 114 ? 21.547 27.5 6.727 1 98 114 GLY A N 1
ATOM 900 C CA . GLY A 1 114 ? 21.703 28.297 5.52 1 98 114 GLY A CA 1
ATOM 901 C C . GLY A 1 114 ? 20.453 28.328 4.66 1 98 114 GLY A C 1
ATOM 902 O O . GLY A 1 114 ? 20.516 28.656 3.471 1 98 114 GLY A O 1
ATOM 903 N N . ALA A 1 115 ? 19.344 27.938 5.227 1 98.25 115 ALA A N 1
ATOM 904 C CA . ALA A 1 115 ? 18.078 27.953 4.504 1 98.25 115 ALA A CA 1
ATOM 905 C C . ALA A 1 115 ? 17.047 28.844 5.203 1 98.25 115 ALA A C 1
ATOM 907 O O . ALA A 1 115 ? 17.031 28.938 6.434 1 98.25 115 ALA A O 1
ATOM 908 N N . TYR A 1 116 ? 16.25 29.5 4.441 1 97.38 116 TYR A N 1
ATOM 909 C CA . TYR A 1 116 ? 15.195 30.344 4.992 1 97.38 116 TYR A CA 1
ATOM 910 C C . TYR A 1 116 ? 13.844 29.656 4.906 1 97.38 116 TYR A C 1
ATOM 912 O O . TYR A 1 116 ? 13.312 29.438 3.812 1 97.38 116 TYR A O 1
ATOM 920 N N . VAL A 1 117 ? 13.281 29.281 6.051 1 98.12 117 VAL A N 1
ATOM 921 C CA . VAL A 1 117 ? 11.977 28.641 6.148 1 98.12 117 VAL A CA 1
ATOM 922 C C . VAL A 1 117 ? 11.125 29.344 7.199 1 98.12 117 VAL A C 1
ATOM 924 O O . VAL A 1 117 ? 11.586 29.594 8.32 1 98.12 117 VAL A O 1
ATOM 927 N N . LYS A 1 118 ? 9.922 29.781 6.844 1 98.06 118 LYS A N 1
ATOM 928 C CA . LYS A 1 118 ? 8.898 30.297 7.75 1 98.06 118 LYS A CA 1
ATOM 929 C C . LYS A 1 118 ? 7.723 29.328 7.852 1 98.06 118 LYS A C 1
ATOM 931 O O . LYS A 1 118 ? 7.238 28.828 6.836 1 98.06 118 LYS A O 1
ATOM 936 N N . PHE A 1 119 ? 7.238 29.078 9.047 1 98.5 119 PHE A N 1
ATOM 937 C CA . PHE A 1 119 ? 6.199 28.078 9.203 1 98.5 119 PHE A CA 1
ATOM 938 C C . PHE A 1 119 ? 4.84 28.719 9.43 1 98.5 119 PHE A C 1
ATOM 940 O O . PHE A 1 119 ? 3.801 28.094 9.234 1 98.5 119 PHE A O 1
ATOM 947 N N . GLY A 1 120 ? 4.797 29.953 9.852 1 96.56 120 GLY A N 1
ATOM 948 C CA . GLY A 1 120 ? 3.494 30.531 10.141 1 96.56 120 GLY A CA 1
ATOM 949 C C . GLY A 1 120 ? 3.568 32 10.531 1 96.56 120 GLY A C 1
ATOM 950 O O . GLY A 1 120 ? 4.562 32.656 10.25 1 96.56 120 GLY A O 1
ATOM 951 N N . ALA A 1 121 ? 2.463 32.5 11.102 1 96.62 121 ALA A N 1
ATOM 952 C CA . ALA A 1 121 ? 2.311 33.906 11.492 1 96.62 121 ALA A CA 1
ATOM 953 C C . ALA A 1 121 ? 3.135 34.219 12.734 1 96.62 121 ALA A C 1
ATOM 955 O O . ALA A 1 121 ? 3.395 33.344 13.555 1 96.62 121 ALA A O 1
ATOM 956 N N . LYS A 1 122 ? 3.539 35.375 12.836 1 95.94 122 LYS A N 1
ATOM 957 C CA . LYS A 1 122 ? 4.16 35.844 14.07 1 95.94 122 LYS A CA 1
ATOM 958 C C . LYS A 1 122 ? 3.133 35.969 15.195 1 95.94 122 LYS A C 1
ATOM 960 O O . LYS A 1 122 ? 1.976 36.312 14.953 1 95.94 122 LYS A O 1
ATOM 965 N N . SER A 1 123 ? 3.566 35.656 16.344 1 96.75 123 SER A N 1
ATOM 966 C CA . SER A 1 123 ? 2.711 35.812 17.516 1 96.75 123 SER A CA 1
ATOM 967 C C . SER A 1 123 ? 3.174 37 18.375 1 96.75 123 SER A C 1
ATOM 969 O O . SER A 1 123 ? 4.344 37.375 18.328 1 96.75 123 SER A O 1
ATOM 971 N N . TYR A 1 124 ? 2.232 37.562 19.094 1 96.12 124 TYR A N 1
ATOM 972 C CA . TYR A 1 124 ? 2.498 38.719 19.953 1 96.12 124 TYR A CA 1
ATOM 973 C C . TYR A 1 124 ? 1.944 38.469 21.359 1 96.12 124 TYR A C 1
ATOM 975 O O . TYR A 1 124 ? 1.084 37.625 21.562 1 96.12 124 TYR A O 1
ATOM 983 N N . ASP A 1 125 ? 2.502 39.281 22.312 1 95 125 ASP A N 1
ATOM 984 C CA . ASP A 1 125 ? 2.053 39.156 23.703 1 95 125 ASP A CA 1
ATOM 985 C C . ASP A 1 125 ? 1.291 40.438 24.125 1 95 125 ASP A C 1
ATOM 987 O O . ASP A 1 125 ? 1.727 41.531 23.844 1 95 125 ASP A O 1
ATOM 991 N N . LEU A 1 126 ? 0.184 40.156 24.797 1 94.75 126 LEU A N 1
ATOM 992 C CA . LEU A 1 126 ? -0.583 41.219 25.406 1 94.75 126 LEU A CA 1
ATOM 993 C C . LEU A 1 126 ? -0.34 41.281 26.906 1 94.75 126 LEU A C 1
ATOM 995 O O . LEU A 1 126 ? -0.587 40.312 27.625 1 94.75 126 LEU A O 1
ATOM 999 N N . LYS A 1 127 ? 0.2 42.25 27.562 1 90.12 127 LYS A N 1
ATOM 1000 C CA . LYS A 1 127 ? 0.573 42.344 28.969 1 90.12 127 LYS A CA 1
ATOM 1001 C C . LYS A 1 127 ? -0.662 42.375 29.875 1 90.12 127 LYS A C 1
ATOM 1003 O O . LYS A 1 127 ? -0.647 41.812 30.969 1 90.12 127 LYS A O 1
ATOM 1008 N N . ASP A 1 128 ? -1.838 42.781 29.594 1 87.94 128 ASP A N 1
ATOM 1009 C CA . ASP A 1 128 ? -2.984 43 30.469 1 87.94 128 ASP A CA 1
ATOM 1010 C C . ASP A 1 128 ? -4.211 42.25 29.953 1 87.94 128 ASP A C 1
ATOM 1012 O O . ASP A 1 128 ? -5.344 42.688 30.141 1 87.94 128 ASP A O 1
ATOM 1016 N N . ALA A 1 129 ? -3.844 41.125 29.375 1 91.81 129 ALA A N 1
ATOM 1017 C CA . ALA A 1 129 ? -4.984 40.312 28.953 1 91.81 129 ALA A CA 1
ATOM 1018 C C . ALA A 1 129 ? -5.688 39.688 30.141 1 91.81 129 ALA A C 1
ATOM 1020 O O . ALA A 1 129 ? -5.043 39.312 31.125 1 91.81 129 ALA A O 1
ATOM 1021 N N . LYS A 1 130 ? -7 39.531 30.094 1 89.94 130 LYS A N 1
ATOM 1022 C CA . LYS A 1 130 ? -7.766 39.031 31.25 1 89.94 130 LYS A CA 1
ATOM 1023 C C . LYS A 1 130 ? -8.203 37.594 31.047 1 89.94 130 LYS A C 1
ATOM 1025 O O . LYS A 1 130 ? -8.859 37.031 31.922 1 89.94 130 LYS A O 1
ATOM 1030 N N . SER A 1 131 ? -7.961 37.031 29.938 1 87.12 131 SER A N 1
ATOM 1031 C CA . SER A 1 131 ? -8.219 35.625 29.656 1 87.12 131 SER A CA 1
ATOM 1032 C C . SER A 1 131 ? -7.125 35.031 28.781 1 87.12 131 SER A C 1
ATOM 1034 O O . SER A 1 131 ? -6.215 35.75 28.344 1 87.12 131 SER A O 1
ATOM 1036 N N . ASP A 1 132 ? -7.207 33.688 28.625 1 88.38 132 ASP A N 1
ATOM 1037 C CA . ASP A 1 132 ? -6.32 33.031 27.672 1 88.38 132 ASP A CA 1
ATOM 1038 C C . ASP A 1 132 ? -6.543 33.594 26.266 1 88.38 132 ASP A C 1
ATOM 1040 O O . ASP A 1 132 ? -7.668 33.938 25.891 1 88.38 132 ASP A O 1
ATOM 1044 N N . TYR A 1 133 ? -5.484 33.75 25.578 1 91.44 133 TYR A N 1
ATOM 1045 C CA . TYR A 1 133 ? -5.57 34.25 24.219 1 91.44 133 TYR A CA 1
ATOM 1046 C C . TYR A 1 133 ? -4.379 33.812 23.391 1 91.44 133 TYR A C 1
ATOM 1048 O O . TYR A 1 133 ? -3.379 33.344 23.922 1 91.44 133 TYR A O 1
ATOM 1056 N N . VAL A 1 134 ? -4.477 33.875 22.094 1 94.38 134 VAL A N 1
ATOM 1057 C CA . VAL A 1 134 ? -3.385 33.844 21.125 1 94.38 134 VAL A CA 1
ATOM 1058 C C . VAL A 1 134 ? -3.523 35 20.156 1 94.38 134 VAL A C 1
ATOM 1060 O O . VAL A 1 134 ? -4.562 35.156 19.5 1 94.38 134 VAL A O 1
ATOM 1063 N N . LEU A 1 135 ? -2.559 35.906 20.172 1 96.19 135 LEU A N 1
ATOM 1064 C CA . LEU A 1 135 ? -2.557 37.031 19.25 1 96.19 135 LEU A CA 1
ATOM 1065 C C . LEU A 1 135 ? -1.569 36.812 18.109 1 96.19 135 LEU A C 1
ATOM 1067 O O . LEU A 1 135 ? -0.379 36.594 18.344 1 96.19 135 LEU A O 1
ATOM 1071 N N . LEU A 1 136 ? -2.113 36.875 16.875 1 96.88 136 LEU A N 1
ATOM 1072 C CA . LEU A 1 136 ? -1.297 36.5 15.719 1 96.88 136 LEU A CA 1
ATOM 1073 C C . LEU A 1 136 ? -1.285 37.625 14.695 1 96.88 136 LEU A C 1
ATOM 1075 O O . LEU A 1 136 ? -2.227 38.438 14.625 1 96.88 136 LEU A O 1
ATOM 1079 N N . GLU A 1 137 ? -0.2 37.688 13.969 1 96.25 137 GLU A N 1
ATOM 1080 C CA . GLU A 1 137 ? -0.164 38.469 12.734 1 96.25 137 GLU A CA 1
ATOM 1081 C C . GLU A 1 137 ? -1.325 38.094 11.82 1 96.25 137 GLU A C 1
ATOM 1083 O O . GLU A 1 137 ? -1.663 36.938 11.672 1 96.25 137 GLU A O 1
ATOM 1088 N N . ASP A 1 138 ? -2.023 39.094 11.328 1 95.88 138 ASP A N 1
ATOM 1089 C CA . ASP A 1 138 ? -3.031 38.844 10.297 1 95.88 138 ASP A CA 1
ATOM 1090 C C . ASP A 1 138 ? -2.379 38.594 8.938 1 95.88 138 ASP A C 1
ATOM 1092 O O . ASP A 1 138 ? -1.729 39.469 8.383 1 95.88 138 ASP A O 1
ATOM 1096 N N . LEU A 1 139 ? -2.617 37.438 8.312 1 96.31 139 LEU A N 1
ATOM 1097 C CA . LEU A 1 139 ? -1.949 37.062 7.074 1 96.31 139 LEU A CA 1
ATOM 1098 C C . LEU A 1 139 ? -2.75 37.5 5.855 1 96.31 139 LEU A C 1
ATOM 1100 O O . LEU A 1 139 ? -2.254 37.469 4.727 1 96.31 139 LEU A O 1
ATOM 1104 N N . SER A 1 140 ? -3.963 38 6.09 1 93.44 140 SER A N 1
ATOM 1105 C CA . SER A 1 140 ? -4.836 38.375 4.984 1 93.44 140 SER A CA 1
ATOM 1106 C C . SER A 1 140 ? -4.254 39.562 4.191 1 93.44 140 SER A C 1
ATOM 1108 O O . SER A 1 140 ? -4.238 39.531 2.957 1 93.44 140 SER A O 1
ATOM 1110 N N . PRO A 1 141 ? -3.781 40.594 4.895 1 93.94 141 PRO A N 1
ATOM 1111 C CA . PRO A 1 141 ? -3.191 41.688 4.152 1 93.94 141 PRO A CA 1
ATOM 1112 C C . PRO A 1 141 ? -1.979 41.281 3.322 1 93.94 141 PRO A C 1
ATOM 1114 O O . PRO A 1 141 ? -1.607 41.969 2.371 1 93.94 141 PRO A O 1
ATOM 1117 N N . LEU A 1 142 ? -1.329 40.219 3.695 1 94.44 142 LEU A N 1
ATOM 1118 C CA . LEU A 1 142 ? -0.19 39.688 2.951 1 94.44 142 LEU A CA 1
ATOM 1119 C C . LEU A 1 142 ? -0.654 38.781 1.814 1 94.44 142 LEU A C 1
ATOM 1121 O O . LEU A 1 142 ? 0.168 38.188 1.125 1 94.44 142 LEU A O 1
ATOM 1125 N N . SER A 1 143 ? -1.933 38.562 1.669 1 95.38 143 SER A N 1
ATOM 1126 C CA . SER A 1 143 ? -2.602 37.875 0.57 1 95.38 143 SER A CA 1
ATOM 1127 C C . SER A 1 143 ? -2.529 36.344 0.742 1 95.38 143 SER A C 1
ATOM 1129 O O . SER A 1 143 ? -2.629 35.594 -0.234 1 95.38 143 SER A O 1
ATOM 1131 N N . PHE A 1 144 ? -2.246 35.938 1.944 1 97.19 144 PHE A N 1
ATOM 1132 C CA . PHE A 1 144 ? -2.412 34.531 2.23 1 97.19 144 PHE A CA 1
ATOM 1133 C C . PHE A 1 144 ? -3.889 34.156 2.275 1 97.19 144 PHE A C 1
ATOM 1135 O O . PHE A 1 144 ? -4.715 34.906 2.779 1 97.19 144 PHE A O 1
ATOM 1142 N N . LYS A 1 145 ? -4.211 33 1.834 1 95.69 145 LYS A N 1
ATOM 1143 C CA . LYS A 1 145 ? -5.602 32.531 1.836 1 95.69 145 LYS A CA 1
ATOM 1144 C C . LYS A 1 145 ? -5.688 31.031 2.033 1 95.69 145 LYS A C 1
ATOM 1146 O O . LYS A 1 145 ? -4.75 30.297 1.699 1 95.69 145 LYS A O 1
ATOM 1151 N N . ASN A 1 146 ? -6.805 30.609 2.619 1 95 146 ASN A N 1
ATOM 1152 C CA . ASN A 1 146 ? -7.16 29.188 2.586 1 95 146 ASN A CA 1
ATOM 1153 C C . ASN A 1 146 ? -7.734 28.797 1.229 1 95 146 ASN A C 1
ATOM 1155 O O . ASN A 1 146 ? -8.266 29.641 0.503 1 95 146 ASN A O 1
ATOM 1159 N N . MET A 1 147 ? -7.547 27.531 0.906 1 95.94 147 MET A N 1
ATOM 1160 C CA . MET A 1 147 ? -8.227 27 -0.271 1 95.94 147 MET A CA 1
ATOM 1161 C C . MET A 1 147 ? -9.617 26.5 0.089 1 95.94 147 MET A C 1
ATOM 1163 O O . MET A 1 147 ? -9.945 26.344 1.268 1 95.94 147 MET A O 1
ATOM 1167 N N . ASN A 1 148 ? -10.453 26.328 -0.894 1 95.12 148 ASN A N 1
ATOM 1168 C CA . ASN A 1 148 ? -11.812 25.828 -0.687 1 95.12 148 ASN A CA 1
ATOM 1169 C C . ASN A 1 148 ? -11.797 24.391 -0.17 1 95.12 148 ASN A C 1
ATOM 1171 O O . ASN A 1 148 ? -11.508 23.453 -0.92 1 95.12 148 ASN A O 1
ATOM 1175 N N . ARG A 1 149 ? -12.164 24.219 1.06 1 95.06 149 ARG A N 1
ATOM 1176 C CA . ARG A 1 149 ? -12.07 22.922 1.708 1 95.06 149 ARG A CA 1
ATOM 1177 C C . ARG A 1 149 ? -13.055 21.938 1.087 1 95.06 149 ARG A C 1
ATOM 1179 O O . ARG A 1 149 ? -12.805 20.719 1.079 1 95.06 149 ARG A O 1
ATOM 1186 N N . LEU A 1 150 ? -14.188 22.359 0.541 1 95.94 150 LEU A N 1
ATOM 1187 C CA . LEU A 1 150 ? -15.211 21.469 0.005 1 95.94 150 LEU A CA 1
ATOM 1188 C C . LEU A 1 150 ? -14.727 20.781 -1.271 1 95.94 150 LEU A C 1
ATOM 1190 O O . LEU A 1 150 ? -15.117 19.641 -1.561 1 95.94 150 LEU A O 1
ATOM 1194 N N . GLU A 1 151 ? -13.922 21.5 -1.959 1 96.69 151 GLU A N 1
ATOM 1195 C CA . GLU A 1 151 ? -13.414 20.984 -3.227 1 96.69 151 GLU A CA 1
ATOM 1196 C C . GLU A 1 151 ? -12.219 20.062 -3.006 1 96.69 151 GLU A C 1
ATOM 1198 O O . GLU A 1 151 ? -11.977 19.156 -3.801 1 96.69 151 GLU A O 1
ATOM 1203 N N . GLY A 1 152 ? -11.484 20.281 -1.927 1 97.88 152 GLY A N 1
ATOM 1204 C CA . GLY A 1 152 ? -10.234 19.578 -1.694 1 97.88 152 GLY A CA 1
ATOM 1205 C C . GLY A 1 152 ? -9.055 20.188 -2.438 1 97.88 152 GLY A C 1
ATOM 1206 O O . GLY A 1 152 ? -9.234 20.797 -3.488 1 97.88 152 GLY A O 1
ATOM 1207 N N . LEU A 1 153 ? -7.887 19.969 -2.008 1 98.62 153 LEU A N 1
ATOM 1208 C CA . LEU A 1 153 ? -6.68 20.531 -2.613 1 98.62 153 LEU A CA 1
ATOM 1209 C C . LEU A 1 153 ? -6.312 19.766 -3.885 1 98.62 153 LEU A C 1
ATOM 1211 O O . LEU A 1 153 ? -6.391 18.531 -3.924 1 98.62 153 LEU A O 1
ATOM 1215 N N . ASP A 1 154 ? -5.961 20.484 -4.887 1 98.12 154 ASP A N 1
ATOM 1216 C CA . ASP A 1 154 ? -5.395 19.859 -6.078 1 98.12 154 ASP A CA 1
ATOM 1217 C C . ASP A 1 154 ? -3.953 19.422 -5.836 1 98.12 154 ASP A C 1
ATOM 1219 O O . ASP A 1 154 ? -3.426 19.578 -4.734 1 98.12 154 ASP A O 1
ATOM 1223 N N . GLN A 1 155 ? -3.33 18.844 -6.809 1 98.38 155 GLN A N 1
ATOM 1224 C CA . GLN A 1 155 ? -2.01 18.25 -6.648 1 98.38 155 GLN A CA 1
ATOM 1225 C C . GLN A 1 155 ? -0.968 19.297 -6.281 1 98.38 155 GLN A C 1
ATOM 1227 O O . GLN A 1 155 ? -0.12 19.062 -5.418 1 98.38 155 GLN A O 1
ATOM 1232 N N . VAL A 1 156 ? -0.979 20.453 -6.934 1 98.38 156 VAL A N 1
ATOM 1233 C CA . VAL A 1 156 ? 0.017 21.5 -6.715 1 98.38 156 VAL A CA 1
ATOM 1234 C C . VAL A 1 156 ? -0.038 21.969 -5.262 1 98.38 156 VAL A C 1
ATOM 1236 O O . VAL A 1 156 ? 0.998 22.094 -4.605 1 98.38 156 VAL A O 1
ATOM 1239 N N . HIS A 1 157 ? -1.229 22.234 -4.766 1 98.75 157 HIS A N 1
ATOM 1240 C CA . HIS A 1 157 ? -1.404 22.688 -3.387 1 98.75 157 HIS A CA 1
ATOM 1241 C C . HIS A 1 157 ? -1.058 21.562 -2.406 1 98.75 157 HIS A C 1
ATOM 1243 O O . HIS A 1 157 ? -0.456 21.812 -1.359 1 98.75 157 HIS A O 1
ATOM 1249 N N . THR A 1 158 ? -1.48 20.297 -2.744 1 98.88 158 THR A N 1
ATOM 1250 C CA . THR A 1 158 ? -1.148 19.156 -1.896 1 98.88 158 THR A CA 1
ATOM 1251 C C . THR A 1 158 ? 0.364 19.016 -1.757 1 98.88 158 THR A C 1
ATOM 1253 O O . THR A 1 158 ? 0.876 18.844 -0.648 1 98.88 158 THR A O 1
ATOM 1256 N N . GLU A 1 159 ? 1.07 19.141 -2.857 1 98.88 159 GLU A N 1
ATOM 1257 C CA . GLU A 1 159 ? 2.527 19.047 -2.848 1 98.88 159 GLU A CA 1
ATOM 1258 C C . GLU A 1 159 ? 3.15 20.172 -2.027 1 98.88 159 GLU A C 1
ATOM 1260 O O . GLU A 1 159 ? 4.102 19.938 -1.273 1 98.88 159 GLU A O 1
ATOM 1265 N N . SER A 1 160 ? 2.617 21.344 -2.154 1 98.88 160 SER A N 1
ATOM 1266 C CA . SER A 1 160 ? 3.131 22.469 -1.394 1 98.88 160 SER A CA 1
ATOM 1267 C C . SER A 1 160 ? 2.953 22.266 0.106 1 98.88 160 SER A C 1
ATOM 1269 O O . SER A 1 160 ? 3.867 22.531 0.888 1 98.88 160 SER A O 1
ATOM 1271 N N . ALA A 1 161 ? 1.783 21.797 0.471 1 98.88 161 ALA A N 1
ATOM 1272 C CA . ALA A 1 161 ? 1.501 21.5 1.874 1 98.88 161 ALA A CA 1
ATOM 1273 C C . ALA A 1 161 ? 2.424 20.406 2.402 1 98.88 161 ALA A C 1
ATOM 1275 O O . ALA A 1 161 ? 2.949 20.516 3.514 1 98.88 161 ALA A O 1
ATOM 1276 N N . LEU A 1 162 ? 2.646 19.375 1.605 1 98.94 162 LEU A N 1
ATOM 1277 C CA . LEU A 1 162 ? 3.51 18.266 2.014 1 98.94 162 LEU A CA 1
ATOM 1278 C C . LEU A 1 162 ? 4.957 18.734 2.141 1 98.94 162 LEU A C 1
ATOM 1280 O O . LEU A 1 162 ? 5.695 18.25 2.998 1 98.94 162 LEU A O 1
ATOM 1284 N N . ARG A 1 163 ? 5.387 19.594 1.278 1 98.81 163 ARG A N 1
ATOM 1285 C CA . ARG A 1 163 ? 6.727 20.172 1.397 1 98.81 163 ARG A CA 1
ATOM 1286 C C . ARG A 1 163 ? 6.902 20.875 2.732 1 98.81 163 ARG A C 1
ATOM 1288 O O . ARG A 1 163 ? 7.902 20.688 3.424 1 98.81 163 ARG A O 1
ATOM 1295 N N . LYS A 1 164 ? 5.93 21.688 3.053 1 98.94 164 LYS A N 1
ATOM 1296 C CA . LYS A 1 164 ? 5.988 22.422 4.312 1 98.94 164 LYS A CA 1
ATOM 1297 C C . LYS A 1 164 ? 5.93 21.469 5.508 1 98.94 164 LYS A C 1
ATOM 1299 O O . LYS A 1 164 ? 6.676 21.641 6.477 1 98.94 164 LYS A O 1
ATOM 1304 N N . LEU A 1 165 ? 5.055 20.484 5.426 1 98.94 165 LEU A N 1
ATOM 1305 C CA . LEU A 1 165 ? 4.934 19.5 6.488 1 98.94 165 LEU A CA 1
ATOM 1306 C C . LEU A 1 165 ? 6.242 18.734 6.68 1 98.94 165 LEU A C 1
ATOM 1308 O O . LEU A 1 165 ? 6.66 18.484 7.812 1 98.94 165 LEU A O 1
ATOM 1312 N N . SER A 1 166 ? 6.91 18.375 5.559 1 98.88 166 SER A N 1
ATOM 1313 C CA . SER A 1 166 ? 8.18 17.656 5.633 1 98.88 166 SER A CA 1
ATOM 1314 C C . SER A 1 166 ? 9.25 18.5 6.309 1 98.88 166 SER A C 1
ATOM 1316 O O . SER A 1 166 ? 10.086 17.984 7.055 1 98.88 166 SER A O 1
ATOM 1318 N N . GLN A 1 167 ? 9.258 19.797 6.008 1 98.94 167 GLN A N 1
ATOM 1319 C CA . GLN A 1 167 ? 10.172 20.719 6.68 1 98.94 167 GLN A CA 1
ATOM 1320 C C . GLN A 1 167 ? 9.945 20.703 8.188 1 98.94 167 GLN A C 1
ATOM 1322 O O . GLN A 1 167 ? 10.898 20.625 8.969 1 98.94 167 GLN A O 1
ATOM 1327 N N . TRP A 1 168 ? 8.688 20.797 8.547 1 98.94 168 TRP A N 1
ATOM 1328 C CA . TRP A 1 168 ? 8.305 20.812 9.953 1 98.94 168 TRP A CA 1
ATOM 1329 C C . TRP A 1 168 ? 8.719 19.516 10.641 1 98.94 168 TRP A C 1
ATOM 1331 O O . TRP A 1 168 ? 9.359 19.547 11.695 1 98.94 168 TRP A O 1
ATOM 1341 N N . HIS A 1 169 ? 8.414 18.391 10.047 1 98.94 169 HIS A N 1
ATOM 1342 C CA . HIS A 1 169 ? 8.719 17.078 10.609 1 98.94 169 HIS A CA 1
ATOM 1343 C C . HIS A 1 169 ? 10.227 16.859 10.719 1 98.94 169 HIS A C 1
ATOM 1345 O O . HIS A 1 169 ? 10.711 16.375 11.742 1 98.94 169 HIS A O 1
ATOM 1351 N N . ALA A 1 170 ? 10.969 17.234 9.68 1 98.94 170 ALA A N 1
ATOM 1352 C CA . ALA A 1 170 ? 12.422 17.062 9.703 1 98.94 170 ALA A CA 1
ATOM 1353 C C . ALA A 1 170 ? 13.047 17.859 10.836 1 98.94 170 ALA A C 1
ATOM 1355 O O . ALA A 1 170 ? 13.859 17.344 11.602 1 98.94 170 ALA A O 1
ATOM 1356 N N . ALA A 1 171 ? 12.648 19.125 10.969 1 98.88 171 ALA A N 1
ATOM 1357 C CA . ALA A 1 171 ? 13.195 19.969 12.016 1 98.88 171 ALA A CA 1
ATOM 1358 C C . ALA A 1 171 ? 12.906 19.391 13.398 1 98.88 171 ALA A C 1
ATOM 1360 O O . ALA A 1 171 ? 13.781 19.375 14.273 1 98.88 171 ALA A O 1
ATOM 1361 N N . SER A 1 172 ? 11.695 18.906 13.586 1 98.62 172 SER A N 1
ATOM 1362 C CA . SER A 1 172 ? 11.328 18.375 14.898 1 98.62 172 SER A CA 1
ATOM 1363 C C . SER A 1 172 ? 12.102 17.094 15.211 1 98.62 172 SER A C 1
ATOM 1365 O O . SER A 1 172 ? 12.5 16.875 16.359 1 98.62 172 SER A O 1
ATOM 1367 N N . ALA A 1 173 ? 12.289 16.25 14.219 1 98.44 173 ALA A N 1
ATOM 1368 C CA . ALA A 1 173 ? 13.07 15.031 14.422 1 98.44 173 ALA A CA 1
ATOM 1369 C C . ALA A 1 173 ? 14.508 15.359 14.805 1 98.44 173 ALA A C 1
ATOM 1371 O O . ALA A 1 173 ? 15.062 14.773 15.734 1 98.44 173 ALA A O 1
ATOM 1372 N N . VAL A 1 174 ? 15.086 16.312 14.102 1 98.62 174 VAL A N 1
ATOM 1373 C CA . VAL A 1 174 ? 16.453 16.719 14.367 1 98.62 174 VAL A CA 1
ATOM 1374 C C . VAL A 1 174 ? 16.547 17.344 15.758 1 98.62 174 VAL A C 1
ATOM 1376 O O . VAL A 1 174 ? 17.484 17.062 16.516 1 98.62 174 VAL A O 1
ATOM 1379 N N . ARG A 1 175 ? 15.586 18.172 16.062 1 98.19 175 ARG A N 1
ATOM 1380 C CA . ARG A 1 175 ? 15.555 18.828 17.375 1 98.19 175 ARG A CA 1
ATOM 1381 C C . ARG A 1 175 ? 15.562 17.797 18.5 1 98.19 175 ARG A C 1
ATOM 1383 O O . ARG A 1 175 ? 16.312 17.938 19.469 1 98.19 175 ARG A O 1
ATOM 1390 N N . VAL A 1 176 ? 14.766 16.75 18.406 1 97.19 176 VAL A N 1
ATOM 1391 C CA . VAL A 1 176 ? 14.68 15.727 19.453 1 97.19 176 VAL A CA 1
ATOM 1392 C C . VAL A 1 176 ? 15.992 14.938 19.5 1 97.19 176 VAL A C 1
ATOM 1394 O O . VAL A 1 176 ? 16.484 14.602 20.578 1 97.19 176 VAL A O 1
ATOM 1397 N N . ALA A 1 177 ? 16.578 14.672 18.359 1 97 177 ALA A N 1
ATOM 1398 C CA . ALA A 1 177 ? 17.844 13.938 18.297 1 97 177 ALA A CA 1
ATOM 1399 C C . ALA A 1 177 ? 18.969 14.719 18.953 1 97 177 ALA A C 1
ATOM 1401 O O . ALA A 1 177 ? 19.859 14.133 19.562 1 97 177 ALA A O 1
ATOM 1402 N N . ASN A 1 178 ? 18.906 16.047 18.844 1 96.19 178 ASN A N 1
ATOM 1403 C CA . ASN A 1 178 ? 20.016 16.891 19.297 1 96.19 178 ASN A CA 1
ATOM 1404 C C . ASN A 1 178 ? 19.797 17.344 20.734 1 96.19 178 ASN A C 1
ATOM 1406 O O . ASN A 1 178 ? 20.75 17.422 21.516 1 96.19 178 ASN A O 1
ATOM 1410 N N . ILE A 1 179 ? 18.562 17.688 21.094 1 94.44 179 ILE A N 1
ATOM 1411 C CA . ILE A 1 179 ? 18.328 18.391 22.344 1 94.44 179 ILE A CA 1
ATOM 1412 C C . ILE A 1 179 ? 17.562 17.5 23.312 1 94.44 179 ILE A C 1
ATOM 1414 O O . ILE A 1 179 ? 17.594 17.703 24.531 1 94.44 179 ILE A O 1
ATOM 1418 N N . GLY A 1 180 ? 16.828 16.531 22.781 1 93.56 180 GLY A N 1
ATOM 1419 C CA . GLY A 1 180 ? 16.047 15.633 23.625 1 93.56 180 GLY A CA 1
ATOM 1420 C C . GLY A 1 180 ? 14.555 15.789 23.453 1 93.56 180 GLY A C 1
ATOM 1421 O O . GLY A 1 180 ? 14.102 16.578 22.609 1 93.56 180 GLY A O 1
ATOM 1422 N N . PRO A 1 181 ? 13.773 15.109 24.234 1 93.38 181 PRO A N 1
ATOM 1423 C CA . PRO A 1 181 ? 12.328 15.023 24.016 1 93.38 181 PRO A CA 1
ATOM 1424 C C . PRO A 1 181 ? 11.609 16.344 24.312 1 93.38 181 PRO A C 1
ATOM 1426 O O . PRO A 1 181 ? 12.102 17.141 25.094 1 93.38 181 PRO A O 1
ATOM 1429 N N . TYR A 1 182 ? 10.492 16.547 23.703 1 90.94 182 TYR A N 1
ATOM 1430 C CA . TYR A 1 182 ? 9.578 17.641 24.047 1 90.94 182 TYR A CA 1
ATOM 1431 C C . TYR A 1 182 ? 8.969 17.438 25.422 1 90.94 182 TYR A C 1
ATOM 1433 O O . TYR A 1 182 ? 8.953 16.312 25.938 1 90.94 182 TYR A O 1
ATOM 1441 N N . PRO A 1 183 ? 8.453 18.531 25.969 1 88.31 183 PRO A N 1
ATOM 1442 C CA . PRO A 1 183 ? 7.695 18.359 27.219 1 88.31 183 PRO A CA 1
ATOM 1443 C C . PRO A 1 183 ? 6.527 17.391 27.062 1 88.31 183 PRO A C 1
ATOM 1445 O O . PRO A 1 183 ? 6.008 17.203 25.969 1 88.31 183 PRO A O 1
ATOM 1448 N N . GLU A 1 184 ? 6.055 16.828 28.109 1 83.88 184 GLU A N 1
ATOM 1449 C CA . GLU A 1 184 ? 5.031 15.789 28.141 1 83.88 184 GLU A CA 1
ATOM 1450 C C . GLU A 1 184 ? 3.742 16.266 27.469 1 83.88 184 GLU A C 1
ATOM 1452 O O . GLU A 1 184 ? 3.041 15.469 26.844 1 83.88 184 GLU A O 1
ATOM 1457 N N . LYS A 1 185 ? 3.463 17.5 27.625 1 84 185 LYS A N 1
ATOM 1458 C CA . LYS A 1 185 ? 2.227 18.031 27.047 1 84 185 LYS A CA 1
ATOM 1459 C C . LYS A 1 185 ? 2.193 17.844 25.531 1 84 185 LYS A C 1
ATOM 1461 O O . LYS A 1 185 ? 1.117 17.75 24.938 1 84 185 LYS A O 1
ATOM 1466 N N . TYR A 1 186 ? 3.412 17.688 24.969 1 88.88 186 TYR A N 1
ATOM 1467 C CA . TYR A 1 186 ? 3.471 17.5 23.516 1 88.88 186 TYR A CA 1
ATOM 1468 C C . TYR A 1 186 ? 3.67 16.047 23.156 1 88.88 186 TYR A C 1
ATOM 1470 O O . TYR A 1 186 ? 3.543 15.664 21.984 1 88.88 186 TYR A O 1
ATOM 1478 N N . SER A 1 187 ? 3.963 15.148 24.109 1 86.25 187 SER A N 1
ATOM 1479 C CA . SER A 1 187 ? 4.16 13.734 23.828 1 86.25 187 SER A CA 1
ATOM 1480 C C . SER A 1 187 ? 2.877 12.938 24.062 1 86.25 187 SER A C 1
ATOM 1482 O O . SER A 1 187 ? 2.611 11.969 23.344 1 86.25 187 SER A O 1
ATOM 1484 N N . ILE A 1 188 ? 2.107 13.367 24.953 1 79.81 188 ILE A N 1
ATOM 1485 C CA . ILE A 1 188 ? 0.853 12.688 25.25 1 79.81 188 ILE A CA 1
ATOM 1486 C C . ILE A 1 188 ? -0.312 13.461 24.625 1 79.81 188 ILE A C 1
ATOM 1488 O O . ILE A 1 188 ? -1.296 12.859 24.188 1 79.81 188 ILE A O 1
ATOM 1492 N N . GLY A 1 189 ? -0.125 14.789 24.562 1 76.56 189 GLY A N 1
ATOM 1493 C CA . GLY A 1 189 ? -1.164 15.648 24 1 76.56 189 GLY A CA 1
ATOM 1494 C C . GLY A 1 189 ? -2.469 15.57 24.781 1 76.56 189 GLY A C 1
ATOM 1495 O O . GLY A 1 189 ? -2.477 15.656 26 1 76.56 189 GLY A O 1
ATOM 1496 N N . PHE A 1 190 ? -3.564 15.391 24.016 1 76.19 190 PHE A N 1
ATOM 1497 C CA . PHE A 1 190 ? -4.906 15.367 24.578 1 76.19 190 PHE A CA 1
ATOM 1498 C C . PHE A 1 190 ? -5.262 13.969 25.078 1 76.19 190 PHE A C 1
ATOM 1500 O O . PHE A 1 190 ? -6.277 13.781 25.75 1 76.19 190 PHE A O 1
ATOM 1507 N N . PHE A 1 191 ? -4.398 13.023 24.906 1 83.62 191 PHE A N 1
ATOM 1508 C CA . PHE A 1 191 ? -4.699 11.633 25.219 1 83.62 191 PHE A CA 1
ATOM 1509 C C . PHE A 1 191 ? -4.16 11.266 26.609 1 83.62 191 PHE A C 1
ATOM 1511 O O . PHE A 1 191 ? -3.418 10.297 26.75 1 83.62 191 PHE A O 1
ATOM 1518 N N . THR A 1 192 ? -4.605 12.016 27.578 1 83.06 192 THR A N 1
ATOM 1519 C CA . THR A 1 192 ? -4.309 11.703 28.984 1 83.06 192 THR A CA 1
ATOM 1520 C C . THR A 1 192 ? -5.41 10.844 29.578 1 83.06 192 THR A C 1
ATOM 1522 O O . THR A 1 192 ? -6.555 10.875 29.125 1 83.06 192 THR A O 1
ATOM 1525 N N . GLU A 1 193 ? -4.992 10.109 30.609 1 86.19 193 GLU A N 1
ATOM 1526 C CA . GLU A 1 193 ? -6.004 9.266 31.25 1 86.19 193 GLU A CA 1
ATOM 1527 C C . GLU A 1 193 ? -7.113 10.109 31.859 1 86.19 193 GLU A C 1
ATOM 1529 O O . GLU A 1 193 ? -8.266 9.688 31.906 1 86.19 193 GLU A O 1
ATOM 1534 N N . GLU A 1 194 ? -6.844 11.297 32.219 1 83.81 194 GLU A N 1
ATOM 1535 C CA . GLU A 1 194 ? -7.84 12.219 32.75 1 83.81 194 GLU A CA 1
ATOM 1536 C C . GLU A 1 194 ? -8.867 12.609 31.688 1 83.81 194 GLU A C 1
ATOM 1538 O O . GLU A 1 194 ? -10.039 12.82 32 1 83.81 194 GLU A O 1
ATOM 1543 N N . SER A 1 195 ? -8.422 12.641 30.5 1 83 195 SER A N 1
ATOM 1544 C CA . SER A 1 195 ? -9.305 13.07 29.422 1 83 195 SER A CA 1
ATOM 1545 C C . SER A 1 195 ? -10.039 11.883 28.797 1 83 195 SER A C 1
ATOM 1547 O O . SER A 1 195 ? -10.961 12.062 28 1 83 195 SER A O 1
ATOM 1549 N N . ARG A 1 196 ? -9.75 10.711 29.172 1 88.56 196 ARG A N 1
ATOM 1550 C CA . ARG A 1 196 ? -10.25 9.492 28.531 1 88.56 196 ARG A CA 1
ATOM 1551 C C . ARG A 1 196 ? -11.773 9.43 28.562 1 88.56 196 ARG A C 1
ATOM 1553 O O . ARG A 1 196 ? -12.414 9.109 27.562 1 88.56 196 ARG A O 1
ATOM 1560 N N . PRO A 1 197 ? -12.414 9.711 29.766 1 87.12 197 PRO A N 1
ATOM 1561 C CA . PRO A 1 197 ? -13.875 9.641 29.781 1 87.12 197 PRO A CA 1
ATOM 1562 C C . PRO A 1 197 ? -14.531 10.602 28.781 1 87.12 197 PRO A C 1
ATOM 1564 O O . PRO A 1 197 ? -15.492 10.234 28.109 1 87.12 197 PRO A O 1
ATOM 1567 N N . MET A 1 198 ? -13.992 11.789 28.703 1 82.5 198 MET A N 1
ATOM 1568 C CA . MET A 1 198 ? -14.523 12.789 27.781 1 82.5 198 MET A CA 1
ATOM 1569 C C . MET A 1 198 ? -14.352 12.336 26.328 1 82.5 198 MET A C 1
ATOM 1571 O O . MET A 1 198 ? -15.273 12.461 25.531 1 82.5 198 MET A O 1
ATOM 1575 N N . ILE A 1 199 ? -13.188 11.82 26.078 1 85.81 199 ILE A N 1
ATOM 1576 C CA . ILE A 1 199 ? -12.883 11.359 24.719 1 85.81 199 ILE A CA 1
ATOM 1577 C C . ILE A 1 199 ? -13.781 10.172 24.375 1 85.81 199 ILE A C 1
ATOM 1579 O O . ILE A 1 199 ? -14.273 10.07 23.25 1 85.81 199 ILE A O 1
ATOM 1583 N N . THR A 1 200 ? -13.984 9.336 25.297 1 90.81 200 THR A N 1
ATOM 1584 C CA . THR A 1 200 ? -14.859 8.18 25.094 1 90.81 200 THR A CA 1
ATOM 1585 C C . THR A 1 200 ? -16.281 8.625 24.75 1 90.81 200 THR A C 1
ATOM 1587 O O . THR A 1 200 ? -16.891 8.094 23.828 1 90.81 200 THR A O 1
ATOM 1590 N N . GLU A 1 201 ? -16.75 9.578 25.5 1 86.06 201 GLU A N 1
ATOM 1591 C CA . GLU A 1 201 ? -18.094 10.086 25.266 1 86.06 201 GLU A CA 1
ATOM 1592 C C . GLU A 1 201 ? -18.203 10.758 23.891 1 86.06 201 GLU A C 1
ATOM 1594 O O . GLU A 1 201 ? -19.219 10.594 23.203 1 86.06 201 GLU A O 1
ATOM 1599 N N . MET A 1 202 ? -17.234 11.555 23.562 1 84.62 202 MET A N 1
ATOM 1600 C CA . MET A 1 202 ? -17.203 12.219 22.25 1 84.62 202 MET A CA 1
ATOM 1601 C C . MET A 1 202 ? -17.219 11.203 21.125 1 84.62 202 MET A C 1
ATOM 1603 O O . MET A 1 202 ? -18 11.32 20.172 1 84.62 202 MET A O 1
ATOM 1607 N N . ASN A 1 203 ? -16.359 10.211 21.281 1 90.25 203 ASN A N 1
ATOM 1608 C CA . ASN A 1 203 ? -16.266 9.172 20.25 1 90.25 203 ASN A CA 1
ATOM 1609 C C . ASN A 1 203 ? -17.578 8.391 20.141 1 90.25 203 ASN A C 1
ATOM 1611 O O . ASN A 1 203 ? -18 8.047 19.031 1 90.25 203 ASN A O 1
ATOM 1615 N N . ALA A 1 204 ? -18.125 8.078 21.266 1 89.94 204 ALA A N 1
ATOM 1616 C CA . ALA A 1 204 ? -19.391 7.34 21.266 1 89.94 204 ALA A CA 1
ATOM 1617 C C . ALA A 1 204 ? -20.484 8.117 20.531 1 89.94 204 ALA A C 1
ATOM 1619 O O . ALA A 1 204 ? -21.25 7.539 19.781 1 89.94 204 ALA A O 1
ATOM 1620 N N . SER A 1 205 ? -20.547 9.391 20.812 1 87.94 205 SER A N 1
ATOM 1621 C CA . SER A 1 205 ? -21.562 10.25 20.203 1 87.94 205 SER A CA 1
ATOM 1622 C C . SER A 1 205 ? -21.359 10.328 18.688 1 87.94 205 SER A C 1
ATOM 1624 O O . SER A 1 205 ? -22.328 10.18 17.922 1 87.94 205 SER A O 1
ATOM 1626 N N . LEU A 1 206 ? -20.156 10.578 18.281 1 90.25 206 LEU A N 1
ATOM 1627 C CA . LEU A 1 206 ? -19.844 10.664 16.844 1 90.25 206 LEU A CA 1
ATOM 1628 C C . LEU A 1 206 ? -20.094 9.32 16.156 1 90.25 206 LEU A C 1
ATOM 1630 O O . LEU A 1 206 ? -20.672 9.281 15.078 1 90.25 206 LEU A O 1
ATOM 1634 N N . SER A 1 207 ? -19.703 8.281 16.828 1 92.62 207 SER A N 1
ATOM 1635 C CA . SER A 1 207 ? -19.828 6.945 16.266 1 92.62 207 SER A CA 1
ATOM 1636 C C . SER A 1 207 ? -21.281 6.566 16.047 1 92.62 207 SER A C 1
ATOM 1638 O O . SER A 1 207 ? -21.641 5.922 15.062 1 92.62 207 SER A O 1
ATOM 1640 N N . LYS A 1 208 ? -22.078 6.902 17.047 1 91.62 208 LYS A N 1
ATOM 1641 C CA . LYS A 1 208 ? -23.5 6.594 16.938 1 91.62 208 LYS A CA 1
ATOM 1642 C C . LYS A 1 208 ? -24.094 7.207 15.68 1 91.62 208 LYS A C 1
ATOM 1644 O O . LYS A 1 208 ? -24.812 6.531 14.93 1 91.62 208 LYS A O 1
ATOM 1649 N N . SER A 1 209 ? -23.859 8.477 15.445 1 93.19 209 SER A N 1
ATOM 1650 C CA . SER A 1 209 ? -24.375 9.164 14.273 1 93.19 209 SER A CA 1
ATOM 1651 C C . SER A 1 209 ? -23.766 8.617 12.984 1 93.19 209 SER A C 1
ATOM 1653 O O . SER A 1 209 ? -24.469 8.43 11.992 1 93.19 209 SER A O 1
ATOM 1655 N N . PHE A 1 210 ? -22.516 8.352 13.023 1 96.12 210 PHE A N 1
ATOM 1656 C CA . PHE A 1 210 ? -21.844 7.797 11.859 1 96.12 210 PHE A CA 1
ATOM 1657 C C . PHE A 1 210 ? -22.422 6.441 11.484 1 96.12 210 PHE A C 1
ATOM 1659 O O . PHE A 1 210 ? -22.719 6.188 10.312 1 96.12 210 PHE A O 1
ATOM 1666 N N . MET A 1 211 ? -22.594 5.574 12.445 1 95.38 211 MET A N 1
ATOM 1667 C CA . MET A 1 211 ? -23.078 4.219 12.195 1 95.38 211 MET A CA 1
ATOM 1668 C C . MET A 1 211 ? -24.484 4.238 11.602 1 95.38 211 MET A C 1
ATOM 1670 O O . MET A 1 211 ? -24.797 3.438 10.727 1 95.38 211 MET A O 1
ATOM 1674 N N . LYS A 1 212 ? -25.281 5.129 12.125 1 94.62 212 LYS A N 1
ATOM 1675 C CA . LYS A 1 212 ? -26.625 5.277 11.578 1 94.62 212 LYS A CA 1
ATOM 1676 C C . LYS A 1 212 ? -26.578 5.633 10.094 1 94.62 212 LYS A C 1
ATOM 1678 O O . LYS A 1 212 ? -27.312 5.066 9.297 1 94.62 212 LYS A O 1
ATOM 1683 N N . CYS A 1 213 ? -25.734 6.516 9.75 1 95.69 213 CYS A N 1
ATOM 1684 C CA . CYS A 1 213 ? -25.625 6.945 8.359 1 95.69 213 CYS A CA 1
ATOM 1685 C C . CYS A 1 213 ? -24.922 5.887 7.516 1 95.69 213 CYS A C 1
ATOM 1687 O O . CYS A 1 213 ? -25.328 5.625 6.379 1 95.69 213 CYS A O 1
ATOM 1689 N N . CYS A 1 214 ? -23.859 5.293 8.094 1 95.94 214 CYS A N 1
ATOM 1690 C CA . CYS A 1 214 ? -23.062 4.277 7.406 1 95.94 214 CYS A CA 1
ATOM 1691 C C . CYS A 1 214 ? -23.938 3.117 6.949 1 95.94 214 CYS A C 1
ATOM 1693 O O . CYS A 1 214 ? -23.703 2.543 5.883 1 95.94 214 CYS A O 1
ATOM 1695 N N . ALA A 1 215 ? -24.922 2.779 7.676 1 95.44 215 ALA A N 1
ATOM 1696 C CA . ALA A 1 215 ? -25.844 1.692 7.359 1 95.44 215 ALA A CA 1
ATOM 1697 C C . ALA A 1 215 ? -26.609 1.984 6.074 1 95.44 215 ALA A C 1
ATOM 1699 O O . ALA A 1 215 ? -27.156 1.071 5.445 1 95.44 215 ALA A O 1
ATOM 1700 N N . THR A 1 216 ? -26.641 3.246 5.703 1 95.94 216 THR A N 1
ATOM 1701 C CA . THR A 1 216 ? -27.391 3.631 4.52 1 95.94 216 THR A CA 1
ATOM 1702 C C . THR A 1 216 ? -26.469 3.83 3.322 1 95.94 216 THR A C 1
ATOM 1704 O O . THR A 1 216 ? -26.922 4.125 2.217 1 95.94 216 THR A O 1
ATOM 1707 N N . PHE A 1 217 ? -25.156 3.75 3.537 1 95.81 217 PHE A N 1
ATOM 1708 C CA . PHE A 1 217 ? -24.219 3.914 2.428 1 95.81 217 PHE A CA 1
ATOM 1709 C C . PHE A 1 217 ? -24.406 2.807 1.398 1 95.81 217 PHE A C 1
ATOM 1711 O O . PHE A 1 217 ? -24.734 1.675 1.75 1 95.81 217 PHE A O 1
ATOM 1718 N N . GLU A 1 218 ? -24.125 3.129 0.166 1 91.31 218 GLU A N 1
ATOM 1719 C CA . GLU A 1 218 ? -24.156 2.115 -0.885 1 91.31 218 GLU A CA 1
ATOM 1720 C C . GLU A 1 218 ? -23.031 1.104 -0.719 1 91.31 218 GLU A C 1
ATOM 1722 O O . GLU A 1 218 ? -21.906 1.476 -0.372 1 91.31 218 GLU A O 1
ATOM 1727 N N . ASP A 1 219 ? -23.344 -0.24 -0.958 1 91.31 219 ASP A N 1
ATOM 1728 C CA . ASP A 1 219 ? -22.359 -1.327 -0.983 1 91.31 219 ASP A CA 1
ATOM 1729 C C . ASP A 1 219 ? -21.641 -1.444 0.354 1 91.31 219 ASP A C 1
ATOM 1731 O O . ASP A 1 219 ? -20.422 -1.688 0.389 1 91.31 219 ASP A O 1
ATOM 1735 N N . ASN A 1 220 ? -22.406 -1.113 1.421 1 93 220 ASN A N 1
ATOM 1736 C CA . ASN A 1 220 ? -21.766 -1.116 2.732 1 93 220 ASN A CA 1
ATOM 1737 C C . ASN A 1 220 ? -21.594 -2.535 3.266 1 93 220 ASN A C 1
ATOM 1739 O O . ASN A 1 220 ? -20.922 -2.742 4.281 1 93 220 ASN A O 1
ATOM 1743 N N . GLU A 1 221 ? -22.094 -3.605 2.602 1 93.5 221 GLU A N 1
ATOM 1744 C CA . GLU A 1 221 ? -22.047 -4.988 3.07 1 93.5 221 GLU A CA 1
ATOM 1745 C C . GLU A 1 221 ? -20.609 -5.48 3.215 1 93.5 221 GLU A C 1
ATOM 1747 O O . GLU A 1 221 ? -20.328 -6.312 4.074 1 93.5 221 GLU A O 1
ATOM 1752 N N . GLU A 1 222 ? -19.812 -4.898 2.484 1 90.88 222 GLU A N 1
ATOM 1753 C CA . GLU A 1 222 ? -18.422 -5.344 2.449 1 90.88 222 GLU A CA 1
ATOM 1754 C C . GLU A 1 222 ? -17.688 -4.992 3.742 1 90.88 222 GLU A C 1
ATOM 1756 O O . GLU A 1 222 ? -16.781 -5.707 4.164 1 90.88 222 GLU A O 1
ATOM 1761 N N . TYR A 1 223 ? -18.125 -3.846 4.348 1 94.62 223 TYR A N 1
ATOM 1762 C CA . TYR A 1 223 ? -17.297 -3.352 5.438 1 94.62 223 TYR A CA 1
ATOM 1763 C C . TYR A 1 223 ? -18.125 -3.074 6.68 1 94.62 223 TYR A C 1
ATOM 1765 O O . TYR A 1 223 ? -17.578 -2.875 7.77 1 94.62 223 TYR A O 1
ATOM 1773 N N . ILE A 1 224 ? -19.438 -3.107 6.664 1 95.06 224 ILE A N 1
ATOM 1774 C CA . ILE A 1 224 ? -20.266 -2.566 7.73 1 95.06 224 ILE A CA 1
ATOM 1775 C C . ILE A 1 224 ? -20.078 -3.379 9.008 1 95.06 224 ILE A C 1
ATOM 1777 O O . ILE A 1 224 ? -20.031 -2.82 10.102 1 95.06 224 ILE A O 1
ATOM 1781 N N . GLU A 1 225 ? -19.953 -4.691 8.875 1 94.69 225 GLU A N 1
ATOM 1782 C CA . GLU A 1 225 ? -19.797 -5.512 10.07 1 94.69 225 GLU A CA 1
ATOM 1783 C C . GLU A 1 225 ? -18.438 -5.281 10.719 1 94.69 225 GLU A C 1
ATOM 1785 O O . GLU A 1 225 ? -18.328 -5.305 11.945 1 94.69 225 GLU A O 1
ATOM 1790 N N . ARG A 1 226 ? -17.438 -5.117 9.906 1 94 226 ARG A N 1
ATOM 1791 C CA . ARG A 1 226 ? -16.109 -4.816 10.43 1 94 226 ARG A CA 1
ATOM 1792 C C . ARG A 1 226 ? -16.078 -3.451 11.109 1 94 226 ARG A C 1
ATOM 1794 O O . ARG A 1 226 ? -15.461 -3.289 12.164 1 94 226 ARG A O 1
ATOM 1801 N N . VAL A 1 227 ? -16.75 -2.479 10.531 1 94.56 227 VAL A N 1
ATOM 1802 C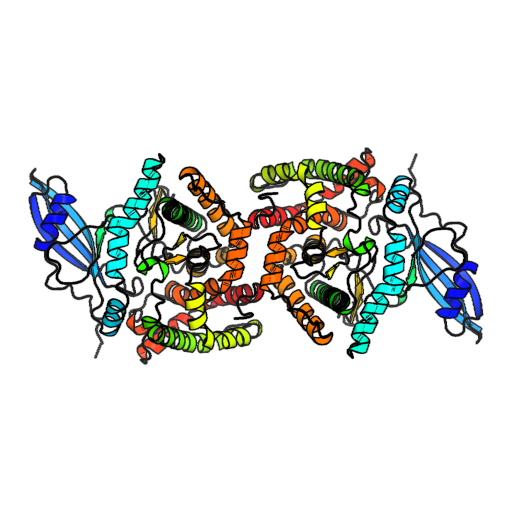 CA . VAL A 1 227 ? -16.828 -1.135 11.094 1 94.56 227 VAL A CA 1
ATOM 1803 C C . VAL A 1 227 ? -17.547 -1.18 12.438 1 94.56 227 VAL A C 1
ATOM 1805 O O . VAL A 1 227 ? -17.094 -0.574 13.414 1 94.56 227 VAL A O 1
ATOM 1808 N N . LYS A 1 228 ? -18.609 -1.941 12.531 1 94.12 228 LYS A N 1
ATOM 1809 C CA . LYS A 1 228 ? -19.359 -2.098 13.773 1 94.12 228 LYS A CA 1
ATOM 1810 C C . LYS A 1 228 ? -18.484 -2.695 14.867 1 94.12 228 LYS A C 1
ATOM 1812 O O . LYS A 1 228 ? -18.562 -2.289 16.031 1 94.12 228 LYS A O 1
ATOM 1817 N N . SER A 1 229 ? -17.656 -3.557 14.453 1 92.81 229 SER A N 1
ATOM 1818 C CA . SER A 1 229 ? -16.844 -4.289 15.414 1 92.81 229 SER A CA 1
ATOM 1819 C C . SER A 1 229 ? -15.758 -3.396 16.016 1 92.81 229 SER A C 1
ATOM 1821 O O . SER A 1 229 ? -15.258 -3.668 17.109 1 92.81 229 SER A O 1
ATOM 1823 N N . VAL A 1 230 ? -15.406 -2.369 15.359 1 92.44 230 VAL A N 1
ATOM 1824 C CA . VAL A 1 230 ? -14.297 -1.535 15.812 1 92.44 230 VAL A CA 1
ATOM 1825 C C . VAL A 1 230 ? -14.828 -0.386 16.672 1 92.44 230 VAL A C 1
ATOM 1827 O O . VAL A 1 230 ? -14.086 0.207 17.453 1 92.44 230 VAL A O 1
ATOM 1830 N N . GLU A 1 231 ? -16.078 -0.095 16.641 1 90.62 231 GLU A N 1
ATOM 1831 C CA . GLU A 1 231 ? -16.688 1.084 17.266 1 90.62 231 GLU A CA 1
ATOM 1832 C C . GLU A 1 231 ? -16.406 1.112 18.766 1 90.62 231 GLU A C 1
ATOM 1834 O O . GLU A 1 231 ? -16 2.141 19.312 1 90.62 231 GLU A O 1
ATOM 1839 N N . PRO A 1 232 ? -16.516 -0.041 19.469 1 91.25 232 PRO A N 1
ATOM 1840 C CA . PRO A 1 232 ? -16.297 -0.017 20.906 1 91.25 232 PRO A CA 1
ATOM 1841 C C . PRO A 1 232 ? -14.82 0.166 21.266 1 91.25 232 PRO A C 1
ATOM 1843 O O . PRO A 1 232 ? -14.492 0.433 22.438 1 91.25 232 PRO A O 1
ATOM 1846 N N . LYS A 1 233 ? -13.977 0.074 20.281 1 93.31 233 LYS A N 1
ATOM 1847 C CA . LYS A 1 233 ? -12.547 0.051 20.562 1 93.31 233 LYS A CA 1
ATOM 1848 C C . LYS A 1 233 ? -11.891 1.371 20.156 1 93.31 233 LYS A C 1
ATOM 1850 O O . LYS A 1 233 ? -10.688 1.551 20.344 1 93.31 233 LYS A O 1
ATOM 1855 N N . ILE A 1 234 ? -12.609 2.318 19.703 1 94.62 234 ILE A N 1
ATOM 1856 C CA . ILE A 1 234 ? -12.078 3.527 19.078 1 94.62 234 ILE A CA 1
ATOM 1857 C C . ILE A 1 234 ? -11.234 4.297 20.094 1 94.62 234 ILE A C 1
ATOM 1859 O O . ILE A 1 234 ? -10.102 4.684 19.812 1 94.62 234 ILE A O 1
ATOM 1863 N N . THR A 1 235 ? -11.734 4.48 21.297 1 94.25 235 THR A N 1
ATOM 1864 C CA . THR A 1 235 ? -11.008 5.254 22.297 1 94.25 235 THR A CA 1
ATOM 1865 C C . THR A 1 235 ? -9.695 4.562 22.672 1 94.25 235 THR A C 1
ATOM 1867 O O . THR A 1 235 ? -8.648 5.203 22.734 1 94.25 235 THR A O 1
ATOM 1870 N N . ASP A 1 236 ? -9.781 3.291 22.859 1 94.19 236 ASP A N 1
ATOM 1871 C CA . ASP A 1 236 ? -8.578 2.535 23.203 1 94.19 236 ASP A CA 1
ATOM 1872 C C . ASP A 1 236 ? -7.543 2.637 22.078 1 94.19 236 ASP A C 1
ATOM 1874 O O . ASP A 1 236 ? -6.348 2.77 22.344 1 94.19 236 ASP A O 1
ATOM 1878 N N . MET A 1 237 ? -8.008 2.568 20.906 1 92.94 237 MET A N 1
ATOM 1879 C CA . MET A 1 237 ? -7.109 2.65 19.766 1 92.94 237 MET A CA 1
ATOM 1880 C C . MET A 1 237 ? -6.477 4.035 19.656 1 92.94 237 MET A C 1
ATOM 1882 O O . MET A 1 237 ? -5.285 4.16 19.359 1 92.94 237 MET A O 1
ATOM 1886 N N . CYS A 1 238 ? -7.234 5.082 19.922 1 91.56 238 CYS A N 1
ATOM 1887 C CA . CYS A 1 238 ? -6.703 6.441 19.922 1 91.56 238 CYS A CA 1
ATOM 1888 C C . CYS A 1 238 ? -5.551 6.57 20.906 1 91.56 238 CYS A C 1
ATOM 1890 O O . CYS A 1 238 ? -4.488 7.094 20.562 1 91.56 238 CYS A O 1
ATOM 1892 N N . PHE A 1 239 ? -5.762 6.051 22.062 1 92 239 PHE A N 1
ATOM 1893 C CA . PHE A 1 239 ? -4.758 6.16 23.125 1 92 239 PHE A CA 1
ATOM 1894 C C . PHE A 1 239 ? -3.539 5.305 22.797 1 92 239 PHE A C 1
ATOM 1896 O O . PHE A 1 239 ? -2.404 5.719 23.031 1 92 239 PHE A O 1
ATOM 1903 N N . LYS A 1 240 ? -3.787 4.176 22.234 1 91.5 240 LYS A N 1
ATOM 1904 C CA . LYS A 1 240 ? -2.691 3.289 21.844 1 91.5 240 LYS A CA 1
ATOM 1905 C C . LYS A 1 240 ? -1.833 3.918 20.75 1 91.5 240 LYS A C 1
ATOM 1907 O O . LYS A 1 240 ? -0.604 3.922 20.844 1 91.5 240 LYS A O 1
ATOM 1912 N N . PHE A 1 241 ? -2.418 4.496 19.812 1 90.25 241 PHE A N 1
ATOM 1913 C CA . PHE A 1 241 ? -1.713 5.008 18.641 1 90.25 241 PHE A CA 1
ATOM 1914 C C . PHE A 1 241 ? -1.104 6.375 18.922 1 90.25 241 PHE A C 1
ATOM 1916 O O . PHE A 1 241 ? -0.218 6.832 18.203 1 90.25 241 PHE A O 1
ATOM 1923 N N . ALA A 1 242 ? -1.625 6.992 19.969 1 88.12 242 ALA A N 1
ATOM 1924 C CA . ALA A 1 242 ? -1.077 8.289 20.344 1 88.12 242 ALA A CA 1
ATOM 1925 C C . ALA A 1 242 ? 0.28 8.141 21.031 1 88.12 242 ALA A C 1
ATOM 1927 O O . ALA A 1 242 ? 1.069 9.086 21.078 1 88.12 242 ALA A O 1
ATOM 1928 N N . LYS A 1 243 ? 0.563 6.965 21.547 1 90.62 243 LYS A N 1
ATOM 1929 C CA . LYS A 1 243 ? 1.844 6.727 22.203 1 90.62 243 LYS A CA 1
ATOM 1930 C C . LYS A 1 243 ? 2.971 6.59 21.188 1 90.62 243 LYS A C 1
ATOM 1932 O O . LYS A 1 243 ? 2.875 5.789 20.25 1 90.62 243 LYS A O 1
ATOM 1937 N N . PRO A 1 244 ? 4.02 7.383 21.359 1 92.19 244 PRO A N 1
ATOM 1938 C CA . PRO A 1 244 ? 5.133 7.266 20.422 1 92.19 244 PRO A CA 1
ATOM 1939 C C . PRO A 1 244 ? 5.832 5.91 20.5 1 92.19 244 PRO A C 1
ATOM 1941 O O . PRO A 1 244 ? 6.016 5.367 21.578 1 92.19 244 PRO A O 1
ATOM 1944 N N . ASP A 1 245 ? 6.09 5.352 19.359 1 91.69 245 ASP A N 1
ATOM 1945 C CA . ASP A 1 245 ? 6.965 4.188 19.281 1 91.69 245 ASP A CA 1
ATOM 1946 C C . ASP A 1 245 ? 8.438 4.598 19.359 1 91.69 245 ASP A C 1
ATOM 1948 O O . ASP A 1 245 ? 9.008 5.062 18.375 1 91.69 245 ASP A O 1
ATOM 1952 N N . THR A 1 246 ? 9.062 4.324 20.391 1 88 246 THR A N 1
ATOM 1953 C CA . THR A 1 246 ? 10.406 4.82 20.656 1 88 246 THR A CA 1
ATOM 1954 C C . THR A 1 246 ? 11.422 4.18 19.719 1 88 246 THR A C 1
ATOM 1956 O O . THR A 1 246 ? 12.531 4.691 19.547 1 88 246 THR A O 1
ATOM 1959 N N . SER A 1 247 ? 11.023 3.143 19.078 1 89.19 247 SER A N 1
ATOM 1960 C CA . SER A 1 247 ? 11.93 2.461 18.156 1 89.19 247 SER A CA 1
ATOM 1961 C C . SER A 1 247 ? 11.742 2.947 16.734 1 89.19 247 SER A C 1
ATOM 1963 O O . SER A 1 247 ? 12.516 2.576 15.836 1 89.19 247 SER A O 1
ATOM 1965 N N . GLY A 1 248 ? 10.836 3.801 16.594 1 92.88 248 GLY A N 1
ATOM 1966 C CA . GLY A 1 248 ? 10.531 4.23 15.242 1 92.88 248 GLY A CA 1
ATOM 1967 C C . GLY A 1 248 ? 10.867 5.688 14.984 1 92.88 248 GLY A C 1
ATOM 1968 O O . GLY A 1 248 ? 11.398 6.371 15.867 1 92.88 248 GLY A O 1
ATOM 1969 N N . PHE A 1 249 ? 10.664 6.145 13.758 1 97.31 249 PHE A N 1
ATOM 1970 C CA . PHE A 1 249 ? 10.828 7.543 13.375 1 97.31 249 PHE A CA 1
ATOM 1971 C C . PHE A 1 249 ? 9.633 8.367 13.836 1 97.31 249 PHE A C 1
ATOM 1973 O O . PHE A 1 249 ? 8.5 8.109 13.43 1 97.31 249 PHE A O 1
ATOM 1980 N N . ASN A 1 250 ? 9.867 9.273 14.727 1 97.38 250 ASN A N 1
ATOM 1981 C CA . ASN A 1 250 ? 8.828 10.141 15.273 1 97.38 250 ASN A CA 1
ATOM 1982 C C . ASN A 1 250 ? 9.117 11.609 14.984 1 97.38 250 ASN A C 1
ATOM 1984 O O . ASN A 1 250 ? 10.258 11.984 14.719 1 97.38 250 ASN A O 1
ATOM 1988 N N . VAL A 1 251 ? 8.07 12.344 15 1 98.31 251 VAL A N 1
ATOM 1989 C CA . VAL A 1 251 ? 8.148 13.781 14.75 1 98.31 251 VAL A CA 1
ATOM 1990 C C . VAL A 1 251 ? 7.141 14.516 15.633 1 98.31 251 VAL A C 1
ATOM 1992 O O . VAL A 1 251 ? 6.297 13.891 16.281 1 98.31 251 VAL A O 1
ATOM 1995 N N . LEU A 1 252 ? 7.332 15.797 15.711 1 97.69 252 LEU A N 1
ATOM 1996 C CA . LEU A 1 252 ? 6.27 16.625 16.281 1 97.69 252 LEU A CA 1
ATOM 1997 C C . LEU A 1 252 ? 5.191 16.906 15.234 1 97.69 252 LEU A C 1
ATOM 1999 O O . LEU A 1 252 ? 5.383 17.75 14.359 1 97.69 252 LEU A O 1
ATOM 2003 N N . ASN A 1 253 ? 4.078 16.203 15.383 1 97.75 253 ASN A N 1
ATOM 2004 C CA . ASN A 1 253 ? 2.971 16.406 14.453 1 97.75 253 ASN A CA 1
ATOM 2005 C C . ASN A 1 253 ? 2.26 17.734 14.695 1 97.75 253 ASN A C 1
ATOM 2007 O O . ASN A 1 253 ? 2.215 18.219 15.828 1 97.75 253 ASN A O 1
ATOM 2011 N N . HIS A 1 254 ? 1.728 18.312 13.57 1 97.44 254 HIS A N 1
ATOM 2012 C CA . HIS A 1 254 ? 0.795 19.422 13.719 1 97.44 254 HIS A CA 1
ATOM 2013 C C . HIS A 1 254 ? -0.431 19 14.523 1 97.44 254 HIS A C 1
ATOM 2015 O O . HIS A 1 254 ? -0.979 19.812 15.289 1 97.44 254 HIS A O 1
ATOM 2021 N N . GLY A 1 255 ? -0.833 17.75 14.305 1 94.75 255 GLY A N 1
ATOM 2022 C CA . GLY A 1 255 ? -1.901 17.156 15.086 1 94.75 255 GLY A CA 1
ATOM 2023 C C . GLY A 1 255 ? -3.275 17.359 14.477 1 94.75 255 GLY A C 1
ATOM 2024 O O . GLY A 1 255 ? -4.184 16.547 14.688 1 94.75 255 GLY A O 1
ATOM 2025 N N . ASP A 1 256 ? -3.561 18.375 13.781 1 94.88 256 ASP A N 1
ATOM 2026 C CA . ASP A 1 256 ? -4.797 18.641 13.055 1 94.88 256 ASP A CA 1
ATOM 2027 C C . ASP A 1 256 ? -4.523 19.359 11.734 1 94.88 256 ASP A C 1
ATOM 2029 O O . ASP A 1 256 ? -5.141 20.391 11.453 1 94.88 256 ASP A O 1
ATOM 2033 N N . PHE A 1 257 ? -3.643 18.781 10.906 1 97.75 257 PHE A N 1
ATOM 2034 C CA . PHE A 1 257 ? -3.139 19.312 9.648 1 97.75 257 PHE A CA 1
ATOM 2035 C C . PHE A 1 257 ? -4.133 19.062 8.516 1 97.75 257 PHE A C 1
ATOM 2037 O O . PHE A 1 257 ? -4.012 18.094 7.777 1 97.75 257 PHE A O 1
ATOM 2044 N N . TRP A 1 258 ? -5.129 19.984 8.359 1 97.25 258 TRP A N 1
ATOM 2045 C CA . TRP A 1 258 ? -6.117 19.906 7.285 1 97.25 258 TRP A CA 1
ATOM 2046 C C . TRP A 1 258 ? -6.238 21.234 6.562 1 97.25 258 TRP A C 1
ATOM 2048 O O . TRP A 1 258 ? -5.586 22.219 6.938 1 97.25 258 TRP A O 1
ATOM 2058 N N . SER A 1 259 ? -6.938 21.391 5.539 1 96.31 259 SER A N 1
ATOM 2059 C CA . SER A 1 259 ? -6.918 22.453 4.539 1 96.31 259 SER A CA 1
ATOM 2060 C C . SER A 1 259 ? -7.137 23.812 5.18 1 96.31 259 SER A C 1
ATOM 2062 O O . SER A 1 259 ? -6.574 24.812 4.73 1 96.31 259 SER A O 1
ATOM 2064 N N . ASN A 1 260 ? -7.941 23.891 6.285 1 94 260 ASN A N 1
ATOM 2065 C CA . ASN A 1 260 ? -8.211 25.172 6.902 1 94 260 ASN A CA 1
ATOM 2066 C C . ASN A 1 260 ? -7.098 25.594 7.859 1 94 260 ASN A C 1
ATOM 2068 O O . ASN A 1 260 ? -7.051 26.734 8.305 1 94 260 ASN A O 1
ATOM 2072 N N . ASN A 1 261 ? -6.18 24.688 8.125 1 96.62 261 ASN A N 1
ATOM 2073 C CA . ASN A 1 261 ? -5.066 25 9.008 1 96.62 261 ASN A CA 1
ATOM 2074 C C . ASN A 1 261 ? -3.775 25.234 8.234 1 96.62 261 ASN A C 1
ATOM 2076 O O . ASN A 1 261 ? -2.686 24.938 8.734 1 96.62 261 ASN A O 1
ATOM 2080 N N . MET A 1 262 ? -3.947 25.656 7.016 1 97.44 262 MET A N 1
ATOM 2081 C CA . MET A 1 262 ? -2.859 26.078 6.141 1 97.44 262 MET A CA 1
ATOM 2082 C C . MET A 1 262 ? -3.307 27.219 5.234 1 97.44 262 MET A C 1
ATOM 2084 O O . MET A 1 262 ? -4.484 27.312 4.883 1 97.44 262 MET A O 1
ATOM 2088 N N . MET A 1 263 ? -2.443 28.062 4.895 1 98.12 263 MET A N 1
ATOM 2089 C CA . MET A 1 263 ? -2.713 29.203 4.02 1 98.12 263 MET A CA 1
ATOM 2090 C C . MET A 1 263 ? -1.646 29.328 2.938 1 98.12 263 MET A C 1
ATOM 2092 O O . MET A 1 263 ? -0.478 29.016 3.172 1 98.12 263 MET A O 1
ATOM 2096 N N . PHE A 1 264 ? -2.053 29.75 1.769 1 98.56 264 PHE A N 1
ATOM 2097 C CA . PHE A 1 264 ? -1.175 29.812 0.606 1 98.56 264 PHE A CA 1
ATOM 2098 C C . PHE A 1 264 ? -1.055 31.234 0.094 1 98.56 264 PHE A C 1
ATOM 2100 O O . PHE A 1 264 ? -2.045 31.969 0.048 1 98.56 264 PHE A O 1
ATOM 2107 N N . LEU A 1 265 ? 0.124 31.656 -0.177 1 98.38 265 LEU A N 1
ATOM 2108 C CA . LEU A 1 265 ? 0.406 32.875 -0.908 1 98.38 265 LEU A CA 1
ATOM 2109 C C . LEU A 1 265 ? 0.661 32.594 -2.383 1 98.38 265 LEU A C 1
ATOM 2111 O O . LEU A 1 265 ? 1.518 31.766 -2.719 1 98.38 265 LEU A O 1
ATOM 2115 N N . HIS A 1 266 ? -0.118 33.188 -3.227 1 97.56 266 HIS A N 1
ATOM 2116 C CA . HIS A 1 266 ? 0.054 33.031 -4.664 1 97.56 266 HIS A CA 1
ATOM 2117 C C . HIS A 1 266 ? 0.653 34.281 -5.301 1 97.56 266 HIS A C 1
ATOM 2119 O O . HIS A 1 266 ? 0.418 35.375 -4.828 1 97.56 266 HIS A O 1
ATOM 2125 N N . ASP A 1 267 ? 1.414 34.062 -6.328 1 95.81 267 ASP A N 1
ATOM 2126 C CA . ASP A 1 267 ? 1.863 35.219 -7.09 1 95.81 267 ASP A CA 1
ATOM 2127 C C . ASP A 1 267 ? 0.792 35.688 -8.078 1 95.81 267 ASP A C 1
ATOM 2129 O O . ASP A 1 267 ? -0.333 35.188 -8.062 1 95.81 267 ASP A O 1
ATOM 2133 N N . SER A 1 268 ? 1.172 36.625 -8.844 1 93.81 268 SER A N 1
ATOM 2134 C CA . SER A 1 268 ? 0.208 37.25 -9.75 1 93.81 268 SER A CA 1
ATOM 2135 C C . SER A 1 268 ? -0.225 36.281 -10.836 1 93.81 268 SER A C 1
ATOM 2137 O O . SER A 1 268 ? -1.261 36.469 -11.477 1 93.81 268 SER A O 1
ATOM 2139 N N . PHE A 1 269 ? 0.541 35.188 -11.023 1 94.06 269 PHE A N 1
ATOM 2140 C CA . PHE A 1 269 ? 0.236 34.219 -12.07 1 94.06 269 PHE A CA 1
ATOM 2141 C C . PHE A 1 269 ? -0.446 33 -11.484 1 94.06 269 PHE A C 1
ATOM 2143 O O . PHE A 1 269 ? -0.67 32 -12.195 1 94.06 269 PHE A O 1
ATOM 2150 N N . GLY A 1 270 ? -0.72 33.031 -10.188 1 93.25 270 GLY A N 1
ATOM 2151 C CA . GLY A 1 270 ? -1.446 31.938 -9.57 1 93.25 270 GLY A CA 1
ATOM 2152 C C . GLY A 1 270 ? -0.538 30.844 -9.039 1 93.25 270 GLY A C 1
ATOM 2153 O O . GLY A 1 270 ? -1.013 29.828 -8.516 1 93.25 270 GLY A O 1
ATOM 2154 N N . LYS A 1 271 ? 0.722 31.047 -9.18 1 97 271 LYS A N 1
ATOM 2155 C CA . LYS A 1 271 ? 1.679 30.078 -8.672 1 97 271 LYS A CA 1
ATOM 2156 C C . LYS A 1 271 ? 1.897 30.25 -7.168 1 97 271 LYS A C 1
ATOM 2158 O O . LYS A 1 271 ? 1.976 31.375 -6.68 1 97 271 LYS A O 1
ATOM 2163 N N . ILE A 1 272 ? 1.999 29.156 -6.469 1 98.31 272 ILE A N 1
ATOM 2164 C CA . ILE A 1 272 ? 2.186 29.219 -5.023 1 98.31 272 ILE A CA 1
ATOM 2165 C C . ILE A 1 272 ? 3.592 29.719 -4.703 1 98.31 272 ILE A C 1
ATOM 2167 O O . ILE A 1 272 ? 4.582 29.141 -5.16 1 98.31 272 ILE A O 1
ATOM 2171 N N . LYS A 1 273 ? 3.707 30.719 -3.949 1 97.5 273 LYS A N 1
ATOM 2172 C CA . LYS A 1 273 ? 4.98 31.297 -3.529 1 97.5 273 LYS A CA 1
ATOM 2173 C C . LYS A 1 273 ? 5.379 30.797 -2.143 1 97.5 273 LYS A C 1
ATOM 2175 O O . LYS A 1 273 ? 6.566 30.641 -1.848 1 97.5 273 LYS A O 1
ATOM 2180 N N . GLU A 1 274 ? 4.375 30.719 -1.345 1 97.69 274 GLU A N 1
ATOM 2181 C CA . GLU A 1 274 ? 4.637 30.328 0.038 1 97.69 274 GLU A CA 1
ATOM 2182 C C . GLU A 1 274 ? 3.428 29.641 0.654 1 97.69 274 GLU A C 1
ATOM 2184 O O . GLU A 1 274 ? 2.295 29.844 0.22 1 97.69 274 GLU A O 1
ATOM 2189 N N . THR A 1 275 ? 3.691 28.734 1.568 1 98.56 275 THR A N 1
ATOM 2190 C CA . THR A 1 275 ? 2.684 28.047 2.365 1 98.56 275 THR A CA 1
ATOM 2191 C C . THR A 1 275 ? 2.963 28.219 3.855 1 98.56 275 THR A C 1
ATOM 2193 O O . THR A 1 275 ? 4.094 28.016 4.309 1 98.56 275 THR A O 1
ATOM 2196 N N . TYR A 1 276 ? 1.93 28.656 4.621 1 98.56 276 TYR A N 1
ATOM 2197 C CA . TYR A 1 276 ? 2.027 28.734 6.074 1 98.56 276 TYR A CA 1
ATOM 2198 C C . TYR A 1 276 ? 1.09 27.734 6.746 1 98.56 276 TYR A C 1
ATOM 2200 O O . TYR A 1 276 ? -0.003 27.469 6.242 1 98.56 276 TYR A O 1
ATOM 2208 N N . MET A 1 277 ? 1.555 27.172 7.785 1 98.25 277 MET A N 1
ATOM 2209 C CA . MET A 1 277 ? 0.673 26.438 8.695 1 98.25 277 MET A CA 1
ATOM 2210 C C . MET A 1 277 ? 0.077 27.375 9.742 1 98.25 277 MET A C 1
ATOM 2212 O O . MET A 1 277 ? 0.701 28.375 10.117 1 98.25 277 MET A O 1
ATOM 2216 N N . VAL A 1 278 ? -1.15 27.062 10.156 1 95.44 278 VAL A N 1
ATOM 2217 C CA . VAL A 1 278 ? -1.797 27.828 11.219 1 95.44 278 VAL A CA 1
ATOM 2218 C C . VAL A 1 278 ? -2.469 26.875 12.203 1 95.44 278 VAL A C 1
ATOM 2220 O O . VAL A 1 278 ? -2.623 25.688 11.922 1 95.44 278 VAL A O 1
ATOM 2223 N N . ASP A 1 279 ? -2.729 27.297 13.391 1 93.81 279 ASP A N 1
ATOM 2224 C CA . ASP A 1 279 ? -3.457 26.578 14.422 1 93.81 279 ASP A CA 1
ATOM 2225 C C . ASP A 1 279 ? -2.621 25.422 14.977 1 93.81 279 ASP A C 1
ATOM 2227 O O . ASP A 1 279 ? -3 24.25 14.852 1 93.81 279 ASP A O 1
ATOM 2231 N N . PHE A 1 280 ? -1.563 25.75 15.719 1 95.44 280 PHE A N 1
ATOM 2232 C CA . PHE A 1 280 ? -0.639 24.797 16.297 1 95.44 280 PHE A CA 1
ATOM 2233 C C . PHE A 1 280 ? -1.141 2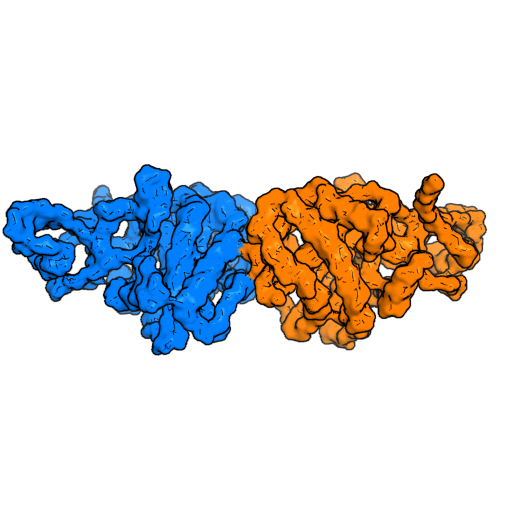4.312 17.656 1 95.44 280 PHE A C 1
ATOM 2235 O O . PHE A 1 280 ? -0.346 24.062 18.562 1 95.44 280 PHE A O 1
ATOM 2242 N N . GLN A 1 281 ? -2.398 24.203 17.844 1 90.75 281 GLN A N 1
ATOM 2243 C CA . GLN A 1 281 ? -2.961 23.953 19.172 1 90.75 281 GLN A CA 1
ATOM 2244 C C . GLN A 1 281 ? -2.938 22.469 19.516 1 90.75 281 GLN A C 1
ATOM 2246 O O . GLN A 1 281 ? -3.145 22.094 20.672 1 90.75 281 GLN A O 1
ATOM 2251 N N . MET A 1 282 ? -2.637 21.594 18.484 1 91.38 282 MET A N 1
ATOM 2252 C CA . MET A 1 282 ? -2.764 20.156 18.734 1 91.38 282 MET A CA 1
ATOM 2253 C C . MET A 1 282 ? -1.442 19.438 18.469 1 91.38 282 MET A C 1
ATOM 2255 O O . MET A 1 282 ? -1.432 18.281 18.047 1 91.38 282 MET A O 1
ATOM 2259 N N . LEU A 1 283 ? -0.323 20.141 18.672 1 94.69 283 LEU A N 1
ATOM 2260 C CA . LEU A 1 283 ? 0.977 19.516 18.469 1 94.69 283 LEU A CA 1
ATOM 2261 C C . LEU A 1 283 ? 1.088 18.234 19.297 1 94.69 283 LEU A C 1
ATOM 2263 O O . LEU A 1 283 ? 0.681 18.188 20.453 1 94.69 283 LEU A O 1
ATOM 2267 N N . LYS A 1 284 ? 1.604 17.234 18.656 1 94.06 284 LYS A N 1
ATOM 2268 C CA . LYS A 1 284 ? 1.758 15.938 19.328 1 94.06 284 LYS A CA 1
ATOM 2269 C C . LYS A 1 284 ? 2.918 15.148 18.734 1 94.06 284 LYS A C 1
ATOM 2271 O O . LYS A 1 284 ? 2.924 14.844 17.531 1 94.06 284 LYS A O 1
ATOM 2276 N N . TYR A 1 285 ? 3.867 14.828 19.594 1 96.12 285 TYR A N 1
ATOM 2277 C CA . TYR A 1 285 ? 5.016 14.047 19.172 1 96.12 285 TYR A CA 1
ATOM 2278 C C . TYR A 1 285 ? 4.633 12.578 18.969 1 96.12 285 TYR A C 1
ATOM 2280 O O . TYR A 1 285 ? 3.949 11.992 19.812 1 96.12 285 TYR A O 1
ATOM 2288 N N . GLY A 1 286 ? 4.953 11.992 17.875 1 96.31 286 GLY A N 1
ATOM 2289 C CA . GLY A 1 286 ? 4.621 10.609 17.578 1 96.31 286 GLY A CA 1
ATOM 2290 C C . GLY A 1 286 ? 4.828 10.242 16.125 1 96.31 286 GLY A C 1
ATOM 2291 O O . GLY A 1 286 ? 5.637 10.859 15.422 1 96.31 286 GLY A O 1
ATOM 2292 N N . THR A 1 287 ? 4.164 9.281 15.719 1 96.88 287 THR A N 1
ATOM 2293 C CA . THR A 1 287 ? 4.336 8.719 14.383 1 96.88 287 THR A CA 1
ATOM 2294 C C . THR A 1 287 ? 3.922 9.719 13.312 1 96.88 287 THR A C 1
ATOM 2296 O O . THR A 1 287 ? 2.943 10.453 13.484 1 96.88 287 THR A O 1
ATOM 2299 N N . VAL A 1 288 ? 4.617 9.695 12.133 1 98 288 VAL A N 1
ATOM 2300 C CA . VAL A 1 288 ? 4.324 10.578 11.016 1 98 288 VAL A CA 1
ATOM 2301 C C . VAL A 1 288 ? 2.967 10.227 10.414 1 98 288 VAL A C 1
ATOM 2303 O O . VAL A 1 288 ? 2.357 11.039 9.711 1 98 288 VAL A O 1
ATOM 2306 N N . ALA A 1 289 ? 2.477 9.008 10.695 1 97.94 289 ALA A N 1
ATOM 2307 C CA . ALA A 1 289 ? 1.217 8.531 10.133 1 97.94 289 ALA A CA 1
ATOM 2308 C C . ALA A 1 289 ? 0.06 9.445 10.516 1 97.94 289 ALA A C 1
ATOM 2310 O O . ALA A 1 289 ? -0.883 9.625 9.734 1 97.94 289 ALA A O 1
ATOM 2311 N N . GLN A 1 290 ? 0.145 10.039 11.656 1 97.12 290 GLN A N 1
ATOM 2312 C CA . GLN A 1 290 ? -0.941 10.875 12.156 1 97.12 290 GLN A CA 1
ATOM 2313 C C . GLN A 1 290 ? -1.211 12.047 11.219 1 97.12 290 GLN A C 1
ATOM 2315 O O . GLN A 1 290 ? -2.299 12.156 10.656 1 97.12 290 GLN A O 1
ATOM 2320 N N . ASP A 1 291 ? -0.217 12.859 10.93 1 98.62 291 ASP A N 1
ATOM 2321 C CA . ASP A 1 291 ? -0.404 14.031 10.078 1 98.62 291 ASP A CA 1
ATOM 2322 C C . ASP A 1 291 ? -0.653 13.617 8.625 1 98.62 291 ASP A C 1
ATOM 2324 O O . ASP A 1 291 ? -1.426 14.258 7.914 1 98.62 291 ASP A O 1
ATOM 2328 N N . LEU A 1 292 ? 0.03 12.578 8.188 1 98.88 292 LEU A N 1
ATOM 2329 C CA . LEU A 1 292 ? -0.112 12.164 6.793 1 98.88 292 LEU A CA 1
ATOM 2330 C C . LEU A 1 292 ? -1.536 11.703 6.504 1 98.88 292 LEU A C 1
ATOM 2332 O O . LEU A 1 292 ? -2.137 12.109 5.508 1 98.88 292 LEU A O 1
ATOM 2336 N N . TYR A 1 293 ? -2.09 10.891 7.375 1 98.75 293 TYR A N 1
ATOM 2337 C CA . TYR A 1 293 ? -3.477 10.477 7.191 1 98.75 293 TYR A CA 1
ATOM 2338 C C . TYR A 1 293 ? -4.43 11.648 7.391 1 98.75 293 TYR A C 1
ATOM 2340 O O . TYR A 1 293 ? -5.371 11.82 6.617 1 98.75 293 TYR A O 1
ATOM 2348 N N . TYR A 1 294 ? -4.133 12.445 8.438 1 98.56 294 TYR A N 1
ATOM 2349 C CA . TYR A 1 294 ? -5.004 13.578 8.727 1 98.56 294 TYR A CA 1
ATOM 2350 C C . TYR A 1 294 ? -5.156 14.477 7.508 1 98.56 294 TYR A C 1
ATOM 2352 O O . TYR A 1 294 ? -6.27 14.867 7.145 1 98.56 294 TYR A O 1
ATOM 2360 N N . PHE A 1 295 ? -4.086 14.695 6.867 1 98.81 295 PHE A N 1
ATOM 2361 C CA . PHE A 1 295 ? -4.047 15.625 5.746 1 98.81 295 PHE A CA 1
ATOM 2362 C C . PHE A 1 295 ? -4.602 14.977 4.484 1 98.81 295 PHE A C 1
ATOM 2364 O O . PHE A 1 295 ? -5.578 15.461 3.908 1 98.81 295 PHE A O 1
ATOM 2371 N N . LEU A 1 296 ? -4.086 13.883 4.086 1 98.94 296 LEU A N 1
ATOM 2372 C CA . LEU A 1 296 ? -4.363 13.328 2.764 1 98.94 296 LEU A CA 1
ATOM 2373 C C . LEU A 1 296 ? -5.789 12.797 2.686 1 98.94 296 LEU A C 1
ATOM 2375 O O . LEU A 1 296 ? -6.426 12.859 1.631 1 98.94 296 LEU A O 1
ATOM 2379 N N . ILE A 1 297 ? -6.316 12.297 3.801 1 98.88 297 ILE A N 1
ATOM 2380 C CA . ILE A 1 297 ? -7.66 11.727 3.803 1 98.88 297 ILE A CA 1
ATOM 2381 C C . ILE A 1 297 ? -8.695 12.844 3.938 1 98.88 297 ILE A C 1
ATOM 2383 O O . ILE A 1 297 ? -9.766 12.773 3.336 1 98.88 297 ILE A O 1
ATOM 2387 N N . SER A 1 298 ? -8.367 13.938 4.566 1 98.62 298 SER A N 1
ATOM 2388 C CA . SER A 1 298 ? -9.383 14.953 4.848 1 98.62 298 SER A CA 1
ATOM 2389 C C . SER A 1 298 ? -9.391 16.047 3.777 1 98.62 298 SE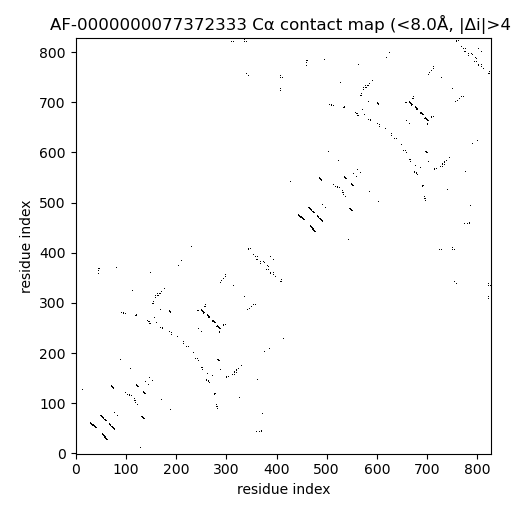R A C 1
ATOM 2391 O O . SER A 1 298 ? -10.414 16.672 3.535 1 98.62 298 SER A O 1
ATOM 2393 N N . SER A 1 299 ? -8.258 16.25 3.09 1 98.62 299 SER A N 1
ATOM 2394 C CA . SER A 1 299 ? -8.133 17.578 2.527 1 98.62 299 SER A CA 1
ATOM 2395 C C . SER A 1 299 ? -7.801 17.531 1.04 1 98.62 299 SER A C 1
ATOM 2397 O O . SER A 1 299 ? -7.738 18.562 0.375 1 98.62 299 SER A O 1
ATOM 2399 N N . THR A 1 300 ? -7.582 16.328 0.475 1 98.62 300 THR A N 1
ATOM 2400 C CA . THR A 1 300 ? -7.234 16.25 -0.939 1 98.62 300 THR A CA 1
ATOM 2401 C C . THR A 1 300 ? -8.484 16.031 -1.791 1 98.62 300 THR A C 1
ATOM 2403 O O . THR A 1 300 ? -9.5 15.555 -1.297 1 98.62 300 THR A O 1
ATOM 2406 N N . LYS A 1 301 ? -8.391 16.391 -3.037 1 98.31 301 LYS A N 1
ATOM 2407 C CA . LYS A 1 301 ? -9.484 16.188 -3.98 1 98.31 301 LYS A CA 1
ATOM 2408 C C . LYS A 1 301 ? -9.867 14.703 -4.055 1 98.31 301 LYS A C 1
ATOM 2410 O O . LYS A 1 301 ? -8.992 13.836 -4.016 1 98.31 301 LYS A O 1
ATOM 2415 N N . LEU A 1 302 ? -11.164 14.477 -4.242 1 98.12 302 LEU A N 1
ATOM 2416 C CA . LEU A 1 302 ? -11.703 13.125 -4.273 1 98.12 302 LEU A CA 1
ATOM 2417 C C . LEU A 1 302 ? -10.953 12.258 -5.285 1 98.12 302 LEU A C 1
ATOM 2419 O O . LEU A 1 302 ? -10.547 11.141 -4.969 1 98.12 302 LEU A O 1
ATOM 2423 N N . GLU A 1 303 ? -10.648 12.773 -6.477 1 97.12 303 GLU A N 1
ATOM 2424 C CA . GLU A 1 303 ? -10.094 11.992 -7.578 1 97.12 303 GLU A CA 1
ATOM 2425 C C . GLU A 1 303 ? -8.641 11.617 -7.316 1 97.12 303 GLU A C 1
ATOM 2427 O O . GLU A 1 303 ? -8.141 10.625 -7.852 1 97.12 303 GLU A O 1
ATOM 2432 N N . ASP A 1 304 ? -7.961 12.438 -6.426 1 97.19 304 ASP A N 1
ATOM 2433 C CA . ASP A 1 304 ? -6.531 12.25 -6.191 1 97.19 304 ASP A CA 1
ATOM 2434 C C . ASP A 1 304 ? -6.285 11.555 -4.852 1 97.19 304 ASP A C 1
ATOM 2436 O O . ASP A 1 304 ? -5.207 11.008 -4.621 1 97.19 304 ASP A O 1
ATOM 2440 N N . LYS A 1 305 ? -7.289 11.57 -4.023 1 98.31 305 LYS A N 1
ATOM 2441 C CA . LYS A 1 305 ? -7.117 11.234 -2.615 1 98.31 305 LYS A CA 1
ATOM 2442 C C . LYS A 1 305 ? -6.48 9.852 -2.451 1 98.31 305 LYS A C 1
ATOM 2444 O O . LYS A 1 305 ? -5.438 9.719 -1.809 1 98.31 305 LYS A O 1
ATOM 2449 N N . LEU A 1 306 ? -7.082 8.867 -3.127 1 98.19 306 LEU A N 1
ATOM 2450 C CA . LEU A 1 306 ? -6.559 7.512 -2.986 1 98.19 306 LEU A CA 1
ATOM 2451 C C . LEU A 1 306 ? -5.695 7.133 -4.188 1 98.19 306 LEU A C 1
ATOM 2453 O O . LEU A 1 306 ? -4.676 6.457 -4.035 1 98.19 306 LEU A O 1
ATOM 2457 N N . SER A 1 307 ? -5.988 7.645 -5.367 1 96.88 307 SER A N 1
ATOM 2458 C CA . SER A 1 307 ? -5.273 7.285 -6.586 1 96.88 307 SER A CA 1
ATOM 2459 C C . SER A 1 307 ? -3.838 7.801 -6.562 1 96.88 307 SER A C 1
ATOM 2461 O O . SER A 1 307 ? -2.947 7.203 -7.172 1 96.88 307 SER A O 1
ATOM 2463 N N . LYS A 1 308 ? -3.586 8.883 -5.809 1 97.69 308 LYS A N 1
ATOM 2464 C CA . LYS A 1 308 ? -2.238 9.438 -5.746 1 97.69 308 LYS A CA 1
ATOM 2465 C C . LYS A 1 308 ? -1.665 9.336 -4.336 1 97.69 308 LYS A C 1
ATOM 2467 O O . LYS A 1 308 ? -0.676 10 -4.012 1 97.69 308 LYS A O 1
ATOM 2472 N N . PHE A 1 309 ? -2.314 8.531 -3.537 1 98.62 309 PHE A N 1
ATOM 2473 C CA . PHE A 1 309 ? -1.901 8.438 -2.141 1 98.62 309 PHE A CA 1
ATOM 2474 C C . PHE A 1 309 ? -0.43 8.055 -2.037 1 98.62 309 PHE A C 1
ATOM 2476 O O . PHE A 1 309 ? 0.354 8.75 -1.387 1 98.62 309 PHE A O 1
ATOM 2483 N N . ASP A 1 310 ? 0.025 6.988 -2.738 1 98.31 310 ASP A N 1
ATOM 2484 C CA . ASP A 1 310 ? 1.405 6.523 -2.646 1 98.31 310 ASP A CA 1
ATOM 2485 C C . ASP A 1 310 ? 2.367 7.535 -3.27 1 98.31 310 ASP A C 1
ATOM 2487 O O . ASP A 1 310 ? 3.5 7.688 -2.809 1 98.31 310 ASP A O 1
ATOM 2491 N N . TYR A 1 311 ? 1.954 8.188 -4.312 1 98.25 311 TYR A N 1
ATOM 2492 C CA . TYR A 1 311 ? 2.77 9.25 -4.891 1 98.25 311 TYR A CA 1
ATOM 2493 C C . TYR A 1 311 ? 3.018 10.359 -3.879 1 98.25 311 TYR A C 1
ATOM 2495 O O . TYR A 1 311 ? 4.145 10.844 -3.74 1 98.25 311 TYR A O 1
ATOM 2503 N N . TYR A 1 312 ? 1.939 10.797 -3.174 1 98.88 312 TYR A N 1
ATOM 2504 C CA . TYR A 1 312 ? 2.055 11.859 -2.182 1 98.88 312 TYR A CA 1
ATOM 2505 C C . TYR A 1 312 ? 2.967 11.438 -1.035 1 98.88 312 TYR A C 1
ATOM 2507 O O . TYR A 1 312 ? 3.73 12.25 -0.509 1 98.88 312 TYR A O 1
ATOM 2515 N N . ILE A 1 313 ? 2.9 10.141 -0.67 1 98.88 313 ILE A N 1
ATOM 2516 C CA . ILE A 1 313 ? 3.777 9.641 0.384 1 98.88 313 ILE A CA 1
ATOM 2517 C C . ILE A 1 313 ? 5.23 9.695 -0.081 1 98.88 313 ILE A C 1
ATOM 2519 O O . ILE A 1 313 ? 6.113 10.102 0.677 1 98.88 313 ILE A O 1
ATOM 2523 N N . LYS A 1 314 ? 5.484 9.312 -1.295 1 98.56 314 LYS A N 1
ATOM 2524 C CA . LYS A 1 314 ? 6.836 9.391 -1.844 1 98.56 314 LYS A CA 1
ATOM 2525 C C . LYS A 1 314 ? 7.32 10.836 -1.902 1 98.56 314 LYS A C 1
ATOM 2527 O O . LYS A 1 314 ? 8.469 11.133 -1.556 1 98.56 314 LYS A O 1
ATOM 2532 N N . PHE A 1 315 ? 6.449 11.734 -2.369 1 98.69 315 PHE A N 1
ATOM 2533 C CA . PHE A 1 315 ? 6.789 13.148 -2.449 1 98.69 315 PHE A CA 1
ATOM 2534 C C . PHE A 1 315 ? 7.16 13.695 -1.074 1 98.69 315 PHE A C 1
ATOM 2536 O O . PHE A 1 315 ? 8.18 14.375 -0.926 1 98.69 315 PHE A O 1
ATOM 2543 N N . TYR A 1 316 ? 6.344 13.398 -0.109 1 98.88 316 TYR A N 1
ATOM 2544 C CA . TYR A 1 316 ? 6.637 13.766 1.272 1 98.88 316 TYR A CA 1
ATOM 2545 C C . TYR A 1 316 ? 7.992 13.219 1.705 1 98.88 316 TYR A C 1
ATOM 2547 O O . TYR A 1 316 ? 8.812 13.953 2.258 1 98.88 316 TYR A O 1
ATOM 2555 N N . HIS A 1 317 ? 8.211 11.938 1.5 1 98.81 317 HIS A N 1
ATOM 2556 C CA . HIS A 1 317 ? 9.445 11.266 1.911 1 98.81 317 HIS A CA 1
ATOM 2557 C C . HIS A 1 317 ? 10.664 11.914 1.267 1 98.81 317 HIS A C 1
ATOM 2559 O O . HIS A 1 317 ? 11.672 12.156 1.936 1 98.81 317 HIS A O 1
ATOM 2565 N N . ASP A 1 318 ? 10.562 12.18 -0.061 1 98.25 318 ASP A N 1
ATOM 2566 C CA . ASP A 1 318 ? 11.664 12.836 -0.763 1 98.25 318 ASP A CA 1
ATOM 2567 C C . ASP A 1 318 ? 12.039 14.156 -0.093 1 98.25 318 ASP A C 1
ATOM 2569 O O . ASP A 1 318 ? 13.219 14.43 0.129 1 98.25 318 ASP A O 1
ATOM 2573 N N . ASN A 1 319 ? 11.031 14.922 0.218 1 98.81 319 ASN A N 1
ATOM 2574 C CA . ASN A 1 319 ? 11.273 16.219 0.854 1 98.81 319 ASN A CA 1
ATOM 2575 C C . ASN A 1 319 ? 11.773 16.047 2.287 1 98.81 319 ASN A C 1
ATOM 2577 O O . ASN A 1 319 ? 12.633 16.797 2.742 1 98.81 319 ASN A O 1
ATOM 2581 N N . LEU A 1 320 ? 11.227 15.094 3.008 1 98.88 320 LEU A N 1
ATOM 2582 C CA . LEU A 1 320 ? 11.68 14.805 4.367 1 98.88 320 LEU A CA 1
ATOM 2583 C C . LEU A 1 320 ? 13.164 14.484 4.387 1 98.88 320 LEU A C 1
ATOM 2585 O O . LEU A 1 320 ? 13.914 15.047 5.188 1 98.88 320 LEU A O 1
ATOM 2589 N N . VAL A 1 321 ? 13.602 13.602 3.52 1 98.44 321 VAL A N 1
ATOM 2590 C CA . VAL A 1 321 ? 14.992 13.156 3.471 1 98.44 321 VAL A CA 1
ATOM 2591 C C . VAL A 1 321 ? 15.898 14.336 3.141 1 98.44 321 VAL A C 1
ATOM 2593 O O . VAL A 1 321 ? 16.969 14.5 3.746 1 98.44 321 VAL A O 1
ATOM 2596 N N . GLU A 1 322 ? 15.5 15.133 2.188 1 98.56 322 GLU A N 1
ATOM 2597 C CA . GLU A 1 322 ? 16.281 16.312 1.823 1 98.56 322 GLU A CA 1
ATOM 2598 C C . GLU A 1 322 ? 16.484 17.234 3.025 1 98.56 322 GLU A C 1
ATOM 2600 O O . GLU A 1 322 ? 17.578 17.734 3.252 1 98.56 322 GLU A O 1
ATOM 2605 N N . ASN A 1 323 ? 15.453 17.453 3.768 1 98.88 323 ASN A N 1
ATOM 2606 C CA . ASN A 1 323 ? 15.539 18.359 4.906 1 98.88 323 ASN A CA 1
ATOM 2607 C C . ASN A 1 323 ? 16.297 17.719 6.066 1 98.88 323 ASN A C 1
ATOM 2609 O O . ASN A 1 323 ? 17.016 18.406 6.793 1 98.88 323 ASN A O 1
ATOM 2613 N N . LEU A 1 324 ? 16.094 16.406 6.297 1 98.88 324 LEU A N 1
ATOM 2614 C CA . LEU A 1 324 ? 16.891 15.719 7.312 1 98.88 324 LEU A CA 1
ATOM 2615 C C . LEU A 1 324 ? 18.375 15.836 7.012 1 98.88 324 LEU A C 1
ATOM 2617 O O . LEU A 1 324 ? 19.188 16.031 7.922 1 98.88 324 LEU A O 1
ATOM 2621 N N . LYS A 1 325 ? 18.719 15.727 5.75 1 98.5 325 LYS A N 1
ATOM 2622 C CA . LYS A 1 325 ? 20.109 15.875 5.336 1 98.5 325 LYS A CA 1
ATOM 2623 C C . LYS A 1 325 ? 20.594 17.312 5.551 1 98.5 325 LYS A C 1
ATOM 2625 O O . LYS A 1 325 ? 21.672 17.531 6.109 1 98.5 325 LYS A O 1
ATOM 2630 N N . LEU A 1 326 ? 19.828 18.25 5.105 1 98.75 326 LEU A N 1
ATOM 2631 C CA . LEU A 1 326 ? 20.156 19.656 5.238 1 98.75 326 LEU A CA 1
ATOM 2632 C C . LEU A 1 326 ? 20.406 20.016 6.699 1 98.75 326 LEU A C 1
ATOM 2634 O O . LEU A 1 326 ? 21.344 20.766 7.004 1 98.75 326 LEU A O 1
ATOM 2638 N N . LEU A 1 327 ? 19.594 19.438 7.605 1 98.75 327 LEU A N 1
ATOM 2639 C CA . LEU A 1 327 ? 19.672 19.781 9.023 1 98.75 327 LEU A CA 1
ATOM 2640 C C . LEU A 1 327 ? 20.609 18.828 9.758 1 98.75 327 LEU A C 1
ATOM 2642 O O . LEU A 1 327 ? 20.703 18.875 10.984 1 98.75 327 LEU A O 1
ATOM 2646 N N . LYS A 1 328 ? 21.234 17.875 9.031 1 98.19 328 LYS A N 1
ATOM 2647 C CA . LYS A 1 328 ? 22.25 16.969 9.539 1 98.19 328 LYS A CA 1
ATOM 2648 C C . LYS A 1 328 ? 21.688 16.062 10.625 1 98.19 328 LYS A C 1
ATOM 2650 O O . LYS A 1 328 ? 22.25 15.953 11.719 1 98.19 328 LYS A O 1
ATOM 2655 N N . TYR A 1 329 ? 20.578 15.422 10.336 1 98.44 329 TYR A N 1
ATOM 2656 C CA . TYR A 1 329 ? 19.984 14.438 11.234 1 98.44 329 TYR A CA 1
ATOM 2657 C C . TYR A 1 329 ? 21 13.344 11.586 1 98.44 329 TYR A C 1
ATOM 2659 O O . TYR A 1 329 ? 21.641 12.781 10.703 1 98.44 329 TYR A O 1
ATOM 2667 N N . SER A 1 330 ? 21.156 13.008 12.82 1 97.44 330 SER A N 1
ATOM 2668 C CA . SER A 1 330 ? 22.25 12.172 13.289 1 97.44 330 SER A CA 1
ATOM 2669 C C . SER A 1 330 ? 21.812 10.703 13.375 1 97.44 330 SER A C 1
ATOM 2671 O O . SER A 1 330 ? 22.641 9.828 13.672 1 97.44 330 SER A O 1
ATOM 2673 N N . LYS A 1 331 ? 20.562 10.43 13.234 1 96.56 331 LYS A N 1
ATOM 2674 C CA . LYS A 1 331 ? 20.047 9.062 13.328 1 96.56 331 LYS A CA 1
ATOM 2675 C C . LYS A 1 331 ? 19.75 8.492 11.945 1 96.56 331 LYS A C 1
ATOM 2677 O O . LYS A 1 331 ? 19.875 9.195 10.938 1 96.56 331 LYS A O 1
ATOM 2682 N N . PRO A 1 332 ? 19.406 7.219 11.844 1 95.56 332 PRO A N 1
ATOM 2683 C CA . PRO A 1 332 ? 19.078 6.641 10.539 1 95.56 332 PRO A CA 1
ATOM 2684 C C . PRO A 1 332 ? 17.859 7.305 9.891 1 95.56 332 PRO A C 1
ATOM 2686 O O . PRO A 1 332 ? 16.828 7.477 10.539 1 95.56 332 PRO A O 1
ATOM 2689 N N . VAL A 1 333 ? 18.047 7.688 8.672 1 97.19 333 VAL A N 1
ATOM 2690 C CA . VAL A 1 333 ? 16.969 8.281 7.891 1 97.19 333 VAL A CA 1
ATOM 2691 C C . VAL A 1 333 ? 15.969 7.207 7.484 1 97.19 333 VAL A C 1
ATOM 2693 O O . VAL A 1 333 ? 16.359 6.145 6.988 1 97.19 333 VAL A O 1
ATOM 2696 N N . PRO A 1 334 ? 14.703 7.418 7.754 1 97.25 334 PRO A N 1
ATOM 2697 C CA . PRO A 1 334 ? 13.727 6.402 7.344 1 97.25 334 PRO A CA 1
ATOM 2698 C C . PRO A 1 334 ? 13.648 6.238 5.824 1 97.25 334 PRO A C 1
ATOM 2700 O O . PRO A 1 334 ? 13.68 7.23 5.09 1 97.25 334 PRO A O 1
ATOM 2703 N N . THR A 1 335 ? 13.555 5.031 5.363 1 97.06 335 THR A N 1
ATOM 2704 C CA . THR A 1 335 ? 13.328 4.773 3.945 1 97.06 335 THR A CA 1
ATOM 2705 C C . THR A 1 335 ? 11.859 4.996 3.58 1 97.06 335 THR A C 1
ATOM 2707 O O . THR A 1 335 ? 11.008 5.094 4.461 1 97.06 335 THR A O 1
ATOM 2710 N N . LEU A 1 336 ? 11.617 5.141 2.297 1 98.06 336 LEU A N 1
ATOM 2711 C CA . LEU A 1 336 ? 10.234 5.234 1.838 1 98.06 336 LEU A CA 1
ATOM 2712 C C . LEU A 1 336 ? 9.438 4 2.258 1 98.06 336 LEU A C 1
ATOM 2714 O O . LEU A 1 336 ? 8.273 4.113 2.658 1 98.06 336 LEU A O 1
ATOM 2718 N N . ARG A 1 337 ? 9.984 2.809 2.215 1 96.81 337 ARG A N 1
ATOM 2719 C CA . ARG A 1 337 ? 9.336 1.581 2.66 1 96.81 337 ARG A CA 1
ATOM 2720 C C . ARG A 1 337 ? 8.969 1.659 4.137 1 96.81 337 ARG A C 1
ATOM 2722 O O . ARG A 1 337 ? 7.887 1.227 4.539 1 96.81 337 ARG A O 1
ATOM 2729 N N . ASP A 1 338 ? 9.906 2.229 4.91 1 96.81 338 ASP A N 1
ATOM 2730 C CA . ASP A 1 338 ? 9.633 2.4 6.336 1 96.81 338 ASP A CA 1
ATOM 2731 C C . ASP A 1 338 ? 8.383 3.248 6.555 1 96.81 338 ASP A C 1
ATOM 2733 O O . ASP A 1 338 ? 7.555 2.932 7.414 1 96.81 338 ASP A O 1
ATOM 2737 N N . ILE A 1 339 ? 8.289 4.312 5.773 1 98.38 339 ILE A N 1
ATOM 2738 C CA . ILE A 1 339 ? 7.156 5.215 5.922 1 98.38 339 ILE A CA 1
ATOM 2739 C C . ILE A 1 339 ? 5.867 4.488 5.539 1 98.38 339 ILE A C 1
ATOM 2741 O O . ILE A 1 339 ? 4.855 4.594 6.238 1 98.38 339 ILE A O 1
ATOM 2745 N N . HIS A 1 340 ? 5.906 3.711 4.434 1 98.44 340 HIS A N 1
ATOM 2746 C CA . HIS A 1 340 ? 4.734 2.945 4.027 1 98.44 340 HIS A CA 1
ATOM 2747 C C . HIS A 1 340 ? 4.352 1.92 5.09 1 98.44 340 HIS A C 1
ATOM 2749 O O . HIS A 1 340 ? 3.168 1.741 5.391 1 98.44 340 HIS A O 1
ATOM 2755 N N . ILE A 1 341 ? 5.328 1.231 5.648 1 97.44 341 ILE A N 1
ATOM 2756 C CA . ILE A 1 341 ? 5.078 0.217 6.664 1 97.44 341 ILE A CA 1
ATOM 2757 C C . ILE A 1 341 ? 4.41 0.859 7.879 1 97.44 341 ILE A C 1
ATOM 2759 O O . ILE A 1 341 ? 3.455 0.311 8.43 1 97.44 341 ILE A O 1
ATOM 2763 N N . VAL A 1 342 ? 4.887 2.057 8.234 1 97.25 342 VAL A N 1
ATOM 2764 C CA . VAL A 1 342 ? 4.297 2.785 9.352 1 97.25 342 VAL A CA 1
ATOM 2765 C C . VAL A 1 342 ? 2.848 3.146 9.023 1 97.25 342 VAL A C 1
ATOM 2767 O O . VAL A 1 342 ? 1.978 3.09 9.898 1 97.25 342 VAL A O 1
ATOM 2770 N N . LEU A 1 343 ? 2.566 3.498 7.855 1 98.12 343 LEU A N 1
ATOM 2771 C CA . LEU A 1 343 ? 1.213 3.863 7.453 1 98.12 343 LEU A CA 1
ATOM 2772 C C . LEU A 1 343 ? 0.286 2.654 7.504 1 98.12 343 LEU A C 1
ATOM 2774 O O . LEU A 1 343 ? -0.909 2.793 7.773 1 98.12 343 LEU A O 1
ATOM 2778 N N . PHE A 1 344 ? 0.812 1.461 7.25 1 97.38 344 PHE A N 1
ATOM 2779 C CA . PHE A 1 344 ? 0.004 0.258 7.41 1 97.38 344 PHE A CA 1
ATOM 2780 C C . PHE A 1 344 ? -0.216 -0.053 8.883 1 97.38 344 PHE A C 1
ATOM 2782 O O . PHE A 1 344 ? -1.33 -0.386 9.297 1 97.38 344 PHE A O 1
ATOM 2789 N N . ARG A 1 345 ? 0.797 0.08 9.695 1 95.75 345 ARG A N 1
ATOM 2790 C CA . ARG A 1 345 ? 0.705 -0.219 11.117 1 95.75 345 ARG A CA 1
ATOM 2791 C C . ARG A 1 345 ? -0.277 0.719 11.812 1 95.75 345 ARG A C 1
ATOM 2793 O O . ARG A 1 345 ? -0.986 0.312 12.734 1 95.75 345 ARG A O 1
ATOM 2800 N N . TYR A 1 346 ? -0.298 1.956 11.328 1 96.25 346 TYR A N 1
ATOM 2801 C CA . TYR A 1 346 ? -1.109 2.975 11.984 1 96.25 346 TYR A CA 1
ATOM 2802 C C . TYR A 1 346 ? -2.264 3.414 11.094 1 96.25 346 TYR A C 1
ATOM 2804 O O . TYR A 1 346 ? -2.688 4.57 11.141 1 96.25 346 TYR A O 1
ATOM 2812 N N . GLY A 1 347 ? -2.736 2.498 10.297 1 96.25 347 GLY A N 1
ATOM 2813 C CA . GLY A 1 347 ? -3.785 2.789 9.336 1 96.25 347 GLY A CA 1
ATOM 2814 C C . GLY A 1 347 ? -5.07 3.271 9.977 1 96.25 347 GLY A C 1
ATOM 2815 O O . GLY A 1 347 ? -5.863 3.971 9.344 1 96.25 347 GLY A O 1
ATOM 2816 N N . PHE A 1 348 ? -5.25 2.979 11.25 1 96.25 348 PHE A N 1
ATOM 2817 C CA . PHE A 1 348 ? -6.465 3.369 11.953 1 96.25 348 PHE A CA 1
ATOM 2818 C C . PHE A 1 348 ? -6.586 4.887 12.023 1 96.25 348 PHE A C 1
ATOM 2820 O O . PHE A 1 348 ? -7.695 5.422 12.094 1 96.25 348 PHE A O 1
ATOM 2827 N N . TRP A 1 349 ? -5.473 5.637 11.891 1 96.06 349 TRP A N 1
ATOM 2828 C CA . TRP A 1 349 ? -5.523 7.094 11.797 1 96.06 349 TRP A CA 1
ATOM 2829 C C . TRP A 1 349 ? -6.34 7.535 10.594 1 96.06 349 TRP A C 1
ATOM 2831 O O . TRP A 1 349 ? -7.012 8.57 10.633 1 96.06 349 TRP A O 1
ATOM 2841 N N . GLY A 1 350 ? -6.203 6.746 9.531 1 97.62 350 GLY A N 1
ATOM 2842 C CA . GLY A 1 350 ? -7.023 7.043 8.367 1 97.62 350 GLY A CA 1
ATOM 2843 C C . GLY A 1 350 ? -8.508 6.945 8.641 1 97.62 350 GLY A C 1
ATOM 2844 O O . GLY A 1 350 ? -9.289 7.793 8.203 1 97.62 350 GLY A O 1
ATOM 2845 N N . TYR A 1 351 ? -8.93 5.93 9.43 1 97.44 351 TYR A N 1
ATOM 2846 C CA . TYR A 1 351 ? -10.328 5.754 9.805 1 97.44 351 TYR A CA 1
ATOM 2847 C C . TYR A 1 351 ? -10.797 6.887 10.703 1 97.44 351 TYR A C 1
ATOM 2849 O O . TYR A 1 351 ? -11.883 7.441 10.5 1 97.44 351 TYR A O 1
ATOM 2857 N N . LEU A 1 352 ? -9.953 7.211 11.664 1 95.69 352 LEU A N 1
ATOM 2858 C CA . LEU A 1 352 ? -10.281 8.289 12.594 1 95.69 352 LEU A CA 1
ATOM 2859 C C . LEU A 1 352 ? -10.453 9.609 11.852 1 95.69 352 LEU A C 1
ATOM 2861 O O . LEU A 1 352 ? -11.383 10.375 12.133 1 95.69 352 LEU A O 1
ATOM 2865 N N . THR A 1 353 ? -9.578 9.844 10.891 1 97.38 353 THR A N 1
ATOM 2866 C CA . THR A 1 353 ? -9.656 11.07 10.109 1 97.38 353 THR A CA 1
ATOM 2867 C C . THR A 1 353 ? -10.922 11.102 9.266 1 97.38 353 THR A C 1
ATOM 2869 O O . THR A 1 353 ? -11.648 12.102 9.258 1 97.38 353 THR A O 1
ATOM 2872 N N . ALA A 1 354 ? -11.203 9.977 8.641 1 98.12 354 ALA A N 1
ATOM 2873 C CA . ALA A 1 354 ? -12.344 9.891 7.738 1 98.12 354 ALA A CA 1
ATOM 2874 C C . ALA A 1 354 ? -13.664 10.062 8.492 1 98.12 354 ALA A C 1
ATOM 2876 O O . ALA A 1 354 ? -14.609 10.656 7.98 1 98.12 354 ALA A O 1
ATOM 2877 N N . THR A 1 355 ? -13.719 9.539 9.703 1 96.62 355 THR A N 1
ATOM 2878 C CA . THR A 1 355 ? -14.969 9.57 10.461 1 96.62 355 THR A CA 1
ATOM 2879 C C . THR A 1 355 ? -14.992 10.758 11.414 1 96.62 355 THR A C 1
ATOM 2881 O O . THR A 1 355 ? -16.016 11.023 12.055 1 96.62 355 THR A O 1
ATOM 2884 N N . GLY A 1 356 ? -13.867 11.453 11.523 1 93.62 356 GLY A N 1
ATOM 2885 C CA . GLY A 1 356 ? -13.781 12.633 12.375 1 93.62 356 GLY A CA 1
ATOM 2886 C C . GLY A 1 356 ? -13.734 13.93 11.594 1 93.62 356 GLY A C 1
ATOM 2887 O O . GLY A 1 356 ? -14.758 14.398 11.094 1 93.62 356 GLY A O 1
ATOM 2888 N N . VAL A 1 357 ? -12.578 14.383 11.352 1 93.69 357 VAL A N 1
ATOM 2889 C CA . VAL A 1 357 ? -12.383 15.742 10.852 1 93.69 357 VAL A CA 1
ATOM 2890 C C . VAL A 1 357 ? -12.906 15.852 9.422 1 93.69 357 VAL A C 1
ATOM 2892 O O . VAL A 1 357 ? -13.414 16.906 9.016 1 93.69 357 VAL A O 1
ATOM 2895 N N . MET A 1 358 ? -12.773 14.805 8.617 1 97 358 MET A N 1
ATOM 2896 C CA . MET A 1 358 ? -13.195 14.906 7.223 1 97 358 MET A CA 1
ATOM 2897 C C . MET A 1 358 ? -14.68 15.266 7.125 1 97 358 MET A C 1
ATOM 2899 O O . MET A 1 358 ? -15.086 15.977 6.211 1 97 358 MET A O 1
ATOM 2903 N N . SER A 1 359 ? -15.523 14.75 8.055 1 94.94 359 SER A N 1
ATOM 2904 C CA . SER A 1 359 ? -16.953 15.086 8.047 1 94.94 359 SER A CA 1
ATOM 2905 C C . SER A 1 359 ? -17.172 16.578 8.219 1 94.94 359 SER A C 1
ATOM 2907 O O . SER A 1 359 ? -18.047 17.172 7.578 1 94.94 359 SER A O 1
ATOM 2909 N N . ALA A 1 360 ? -16.359 17.219 9.047 1 90.94 360 ALA A N 1
ATOM 2910 C CA . ALA A 1 360 ? -16.422 18.656 9.258 1 90.94 360 ALA A CA 1
ATOM 2911 C C . ALA A 1 360 ? -15.891 19.422 8.055 1 90.94 360 ALA A C 1
ATOM 2913 O O . ALA A 1 360 ? -16.391 20.5 7.711 1 90.94 360 ALA A O 1
ATOM 2914 N N . VAL A 1 361 ? -14.891 18.844 7.402 1 94.38 361 VAL A N 1
ATOM 2915 C CA . VAL A 1 361 ? -14.258 19.469 6.242 1 94.38 361 VAL A CA 1
ATOM 2916 C C . VAL A 1 361 ? -15.258 19.547 5.094 1 94.38 361 VAL A C 1
ATOM 2918 O O . VAL A 1 361 ? -15.328 20.547 4.391 1 94.38 361 VAL A O 1
ATOM 2921 N N . LEU A 1 362 ? -16.109 18.578 4.98 1 96.12 362 LEU A N 1
ATOM 2922 C CA . LEU A 1 362 ? -16.875 18.422 3.738 1 96.12 362 LEU A CA 1
ATOM 2923 C C . LEU A 1 362 ? -18.312 18.891 3.914 1 96.12 362 LEU A C 1
ATOM 2925 O O . LEU A 1 362 ? -19.094 18.875 2.963 1 96.12 362 LEU A O 1
ATOM 2929 N N . VAL A 1 363 ? -18.656 19.297 5.125 1 93.31 363 VAL A N 1
ATOM 2930 C CA . VAL A 1 363 ? -20.016 19.766 5.348 1 93.31 363 VAL A CA 1
ATOM 2931 C C . VAL A 1 363 ? -20.156 21.219 4.883 1 93.31 363 VAL A C 1
ATOM 2933 O O . VAL A 1 363 ? -19.234 22.016 5.059 1 93.31 363 VAL A O 1
ATOM 2936 N N . ASP A 1 364 ? -21.312 21.547 4.328 1 91 364 ASP A N 1
ATOM 2937 C CA . ASP A 1 364 ? -21.578 22.922 3.924 1 91 364 ASP A CA 1
ATOM 2938 C C . ASP A 1 364 ? -21.609 23.844 5.133 1 91 364 ASP A C 1
ATOM 2940 O O . ASP A 1 364 ? -22.016 23.453 6.223 1 91 364 ASP A O 1
ATOM 2944 N N . PRO A 1 365 ? -21.172 25.094 4.887 1 86.12 365 PRO A N 1
ATOM 2945 C CA . PRO A 1 365 ? -21.281 26.047 5.984 1 86.12 365 PRO A CA 1
ATOM 2946 C C . PRO A 1 365 ? -22.703 26.156 6.52 1 86.12 365 PRO A C 1
ATOM 2948 O O . PRO A 1 365 ? -23.672 26.125 5.746 1 86.12 365 PRO A O 1
ATOM 2951 N N . THR A 1 366 ? -22.812 26.078 7.746 1 84.81 366 THR A N 1
ATOM 2952 C CA . THR A 1 366 ? -24.109 26.172 8.406 1 84.81 366 THR A CA 1
ATOM 2953 C C . THR A 1 366 ? -23.969 26.828 9.781 1 84.81 366 THR A C 1
ATOM 2955 O O . THR A 1 366 ? -22.922 26.703 10.43 1 84.81 366 THR A O 1
ATOM 2958 N N . GLU A 1 367 ? -24.984 27.438 10.234 1 79.62 367 GLU A N 1
ATOM 2959 C CA . GLU A 1 367 ? -24.984 28.094 11.547 1 79.62 367 GLU A CA 1
ATOM 2960 C C . GLU A 1 367 ? -24.922 27.062 12.664 1 79.62 367 GLU A C 1
ATOM 2962 O O . GLU A 1 367 ? -24.516 27.375 13.781 1 79.62 367 GLU A O 1
ATOM 2967 N N . SER A 1 368 ? -25.25 25.859 12.297 1 79.12 368 SER A N 1
ATOM 2968 C CA . SER A 1 368 ? -25.25 24.797 13.289 1 79.12 368 SER A CA 1
ATOM 2969 C C . SER A 1 368 ? -23.844 24.266 13.531 1 79.12 368 SER A C 1
ATOM 2971 O O . SER A 1 368 ? -23.609 23.547 14.5 1 79.12 368 SER A O 1
ATOM 2973 N N . ALA A 1 369 ? -22.969 24.719 12.695 1 78 369 ALA A N 1
ATOM 2974 C CA . ALA A 1 369 ? -21.609 24.203 12.812 1 78 369 ALA A CA 1
ATOM 2975 C C . ALA A 1 369 ? -20.875 24.859 13.969 1 78 369 ALA A C 1
ATOM 2977 O O . ALA A 1 369 ? -20.469 26.016 13.875 1 78 369 ALA A O 1
ATOM 2978 N N . SER A 1 370 ? -20.828 24.203 15.016 1 74.75 370 SER A N 1
ATOM 2979 C CA . SER A 1 370 ? -20.141 24.656 16.219 1 74.75 370 SER A CA 1
ATOM 2980 C C . SER A 1 370 ? -19.531 23.5 16.984 1 74.75 370 SER A C 1
ATOM 2982 O O . SER A 1 370 ? -19.953 22.344 16.828 1 74.75 370 SER A O 1
ATOM 2984 N N . PHE A 1 371 ? -18.562 23.812 17.703 1 73.06 371 PHE A N 1
ATOM 2985 C CA . PHE A 1 371 ? -17.906 22.812 18.547 1 73.06 371 PHE A CA 1
ATOM 2986 C C . PHE A 1 371 ? -18.922 22.188 19.516 1 73.06 371 PHE A C 1
ATOM 2988 O O . PHE A 1 371 ? -18.875 20.984 19.766 1 73.06 371 PHE A O 1
ATOM 2995 N N . ASP A 1 372 ? -19.812 22.953 20 1 73.06 372 ASP A N 1
ATOM 2996 C CA . ASP A 1 372 ? -20.828 22.469 20.922 1 73.06 372 ASP A CA 1
ATOM 2997 C C . ASP A 1 372 ? -21.719 21.422 20.266 1 73.06 372 ASP A C 1
ATOM 2999 O O . ASP A 1 372 ? -21.969 20.359 20.844 1 73.06 372 ASP A O 1
ATOM 3003 N N . ASN A 1 373 ? -22.156 21.75 19.078 1 76.88 373 ASN A N 1
ATOM 3004 C CA . ASN A 1 373 ? -23.031 20.828 18.375 1 76.88 373 ASN A CA 1
ATOM 3005 C C . ASN A 1 373 ? -22.281 19.562 17.938 1 76.88 373 ASN A C 1
ATOM 3007 O O . ASN A 1 373 ? -22.875 18.5 17.844 1 76.88 373 ASN A O 1
ATOM 3011 N N . PHE A 1 374 ? -21 19.781 17.812 1 75 374 PHE A N 1
ATOM 3012 C CA . PHE A 1 374 ? -20.172 18.641 17.422 1 75 374 PHE A CA 1
ATOM 3013 C C . PHE A 1 374 ? -20.078 17.641 18.562 1 75 374 PHE A C 1
ATOM 3015 O O . PHE A 1 374 ? -19.984 16.438 18.312 1 75 374 PHE A O 1
ATOM 3022 N N . LEU A 1 375 ? -20.25 18.078 19.781 1 74.75 375 LEU A N 1
ATOM 3023 C CA . LEU A 1 375 ? -20.031 17.219 20.938 1 74.75 375 LEU A CA 1
ATOM 3024 C C . LEU A 1 375 ? -21.344 16.906 21.641 1 74.75 375 LEU A C 1
ATOM 3026 O O . LEU A 1 375 ? -21.422 15.953 22.422 1 74.75 375 LEU A O 1
ATOM 3030 N N . SER A 1 376 ? -22.375 17.703 21.391 1 76.44 376 SER A N 1
ATOM 3031 C CA . SER A 1 376 ? -23.609 17.641 22.172 1 76.44 376 SER A CA 1
ATOM 3032 C C . SER A 1 376 ? -24.531 16.531 21.688 1 76.44 376 SER A C 1
ATOM 3034 O O . SER A 1 376 ? -24.578 16.234 20.484 1 76.44 376 SER A O 1
ATOM 3036 N N . ASP A 1 377 ? -25.219 15.961 22.625 1 79.56 377 ASP A N 1
ATOM 3037 C CA . ASP A 1 377 ? -26.219 14.961 22.281 1 79.56 377 ASP A CA 1
ATOM 3038 C C . ASP A 1 377 ? -27.625 15.578 22.25 1 79.56 377 ASP A C 1
ATOM 3040 O O . ASP A 1 377 ? -28.625 14.859 22.234 1 79.56 377 ASP A O 1
ATOM 3044 N N . SER A 1 378 ? -27.594 16.859 22.312 1 83.06 378 SER A N 1
ATOM 3045 C CA . SER A 1 378 ? -28.875 17.547 22.156 1 83.06 378 SER A CA 1
ATOM 3046 C C . SER A 1 378 ? -29.484 17.25 20.781 1 83.06 378 SER A C 1
ATOM 3048 O O . SER A 1 378 ? -28.812 16.672 19.922 1 83.06 378 SER A O 1
ATOM 3050 N N . ASP A 1 379 ? -30.719 17.609 20.594 1 87.19 379 ASP A N 1
ATOM 3051 C CA . ASP A 1 379 ? -31.375 17.406 19.312 1 87.19 379 ASP A CA 1
ATOM 3052 C C . ASP A 1 379 ? -30.656 18.188 18.203 1 87.19 379 ASP A C 1
ATOM 3054 O O . ASP A 1 379 ? -30.5 17.672 17.094 1 87.19 379 ASP A O 1
ATOM 3058 N N . GLU A 1 380 ? -30.281 19.391 18.562 1 86.81 380 GLU A N 1
ATOM 3059 C CA . GLU A 1 380 ? -29.547 20.203 17.594 1 86.81 380 GLU A CA 1
ATOM 3060 C C . GLU A 1 380 ? -28.203 19.578 17.25 1 86.81 380 GLU A C 1
ATOM 3062 O O . GLU A 1 380 ? -27.797 19.578 16.078 1 86.81 380 GLU A O 1
ATOM 3067 N N . GLY A 1 381 ? -27.531 19.109 18.266 1 86.94 381 GLY A N 1
ATOM 3068 C CA . GLY A 1 381 ? -26.266 18.438 18.047 1 86.94 381 GLY A CA 1
ATOM 3069 C C . GLY A 1 381 ? -26.406 17.172 17.219 1 86.94 381 GLY A C 1
ATOM 3070 O O . GLY A 1 381 ? -25.609 16.938 16.312 1 86.94 381 GLY A O 1
ATOM 3071 N N . ALA A 1 382 ? -27.453 16.438 17.5 1 88.12 382 ALA A N 1
ATOM 3072 C CA . ALA A 1 382 ? -27.719 15.203 16.766 1 88.12 382 ALA A CA 1
ATOM 3073 C C . ALA A 1 382 ? -28.031 15.508 15.297 1 88.12 382 ALA A C 1
ATOM 3075 O O . ALA A 1 382 ? -27.578 14.789 14.406 1 88.12 382 ALA A O 1
ATOM 3076 N N . ASN A 1 383 ? -28.812 16.531 15.109 1 90 383 ASN A N 1
ATOM 3077 C CA . ASN A 1 383 ? -29.141 16.938 13.75 1 90 383 ASN A CA 1
ATOM 3078 C C . ASN A 1 383 ? -27.906 17.391 12.984 1 90 383 ASN A C 1
ATOM 3080 O O . ASN A 1 383 ? -27.734 17.062 11.805 1 90 383 ASN A O 1
ATOM 3084 N N . PHE A 1 384 ? -27.062 18.094 13.641 1 90.62 384 PHE A N 1
ATOM 3085 C CA . PHE A 1 384 ? -25.828 18.562 13.016 1 90.62 384 PHE A CA 1
ATOM 3086 C C . PHE A 1 384 ? -24.938 17.375 12.648 1 90.62 384 PHE A C 1
ATOM 3088 O O . PHE A 1 384 ? -24.422 17.312 11.531 1 90.62 384 PHE A O 1
ATOM 3095 N N . LYS A 1 385 ? -24.797 16.438 13.539 1 91.69 385 LYS A N 1
ATOM 3096 C CA . LYS A 1 385 ? -23.953 15.266 13.289 1 91.69 385 LYS A CA 1
ATOM 3097 C C . LYS A 1 385 ? -24.531 14.414 12.148 1 91.69 385 LYS A C 1
ATOM 3099 O O . LYS A 1 385 ? -23.766 13.836 11.367 1 91.69 385 LYS A O 1
ATOM 3104 N N . THR A 1 386 ? -25.797 14.367 12.117 1 91.5 386 THR A N 1
ATOM 3105 C CA . THR A 1 386 ? -26.422 13.68 10.992 1 91.5 386 THR A CA 1
ATOM 3106 C C . THR A 1 386 ? -26.062 14.367 9.68 1 91.5 386 THR A C 1
ATOM 3108 O O . THR A 1 386 ? -25.781 13.695 8.68 1 91.5 386 THR A O 1
ATOM 3111 N N . MET A 1 387 ? -26.031 15.68 9.695 1 93.25 387 MET A N 1
ATOM 3112 C CA . MET A 1 387 ? -25.672 16.438 8.5 1 93.25 387 MET A CA 1
ATOM 3113 C C . MET A 1 387 ? -24.219 16.156 8.109 1 93.25 387 MET A C 1
ATOM 3115 O O . MET A 1 387 ? -23.906 16.078 6.922 1 93.25 387 MET A O 1
ATOM 3119 N N . LEU A 1 388 ? -23.375 15.992 9.078 1 94.31 388 LEU A N 1
ATOM 3120 C CA . LEU A 1 388 ? -21.969 15.719 8.836 1 94.31 388 LEU A CA 1
ATOM 3121 C C . LEU A 1 388 ? -21.797 14.453 7.996 1 94.31 388 LEU A C 1
ATOM 3123 O O . LEU A 1 388 ? -21.047 14.453 7.016 1 94.31 388 LEU A O 1
ATOM 3127 N N . TYR A 1 389 ? -22.547 13.422 8.32 1 96.62 389 TYR A N 1
ATOM 3128 C CA . TYR A 1 389 ? -22.266 12.086 7.793 1 96.62 389 TYR A CA 1
ATOM 3129 C C . TYR A 1 389 ? -23.219 11.742 6.648 1 96.62 389 TYR A C 1
ATOM 3131 O O . TYR A 1 389 ? -23.016 10.742 5.953 1 96.62 389 TYR A O 1
ATOM 3139 N N . SER A 1 390 ? -24.234 12.586 6.438 1 95.56 390 SER A N 1
ATOM 3140 C CA . SER A 1 390 ? -25.234 12.227 5.426 1 95.56 390 SER A CA 1
ATOM 3141 C C . SER A 1 390 ? -25.047 13.055 4.16 1 95.56 390 SER A C 1
ATOM 3143 O O . SER A 1 390 ? -25.625 12.742 3.115 1 95.56 390 SER A O 1
ATOM 3145 N N . ASN A 1 391 ? -24.25 14.156 4.234 1 95.06 391 ASN A N 1
ATOM 3146 C CA . ASN A 1 391 ? -24.156 15.008 3.053 1 95.06 391 ASN A CA 1
ATOM 3147 C C . ASN A 1 391 ? -23.516 14.273 1.881 1 95.06 391 ASN A C 1
ATOM 3149 O O . ASN A 1 391 ? -22.688 13.383 2.082 1 95.06 391 ASN A O 1
ATOM 3153 N N . SER A 1 392 ? -23.875 14.648 0.711 1 96.25 392 SER A N 1
ATOM 3154 C CA . SER A 1 392 ? -23.547 13.898 -0.497 1 96.25 392 SER A CA 1
ATOM 3155 C C . SER A 1 392 ? -22.031 13.883 -0.746 1 96.25 392 SER A C 1
ATOM 3157 O O . SER A 1 392 ? -21.484 12.883 -1.212 1 96.25 392 SER A O 1
ATOM 3159 N N . ARG A 1 393 ? -21.359 14.992 -0.489 1 97.12 393 ARG A N 1
ATOM 3160 C CA . ARG A 1 393 ? -19.906 15.078 -0.7 1 97.12 393 ARG A CA 1
ATOM 3161 C C . ARG A 1 393 ? -19.172 14.078 0.175 1 97.12 393 ARG A C 1
ATOM 3163 O O . ARG A 1 393 ? -18.312 13.344 -0.31 1 97.12 393 ARG A O 1
ATOM 3170 N N . TYR A 1 394 ? -19.562 14.055 1.398 1 97.81 394 TYR A N 1
ATOM 3171 C CA . TYR A 1 394 ? -18.969 13.125 2.352 1 97.81 394 TYR A CA 1
ATOM 3172 C C . TYR A 1 394 ? -19.219 11.68 1.94 1 97.81 394 TYR A C 1
ATOM 3174 O O . TYR A 1 394 ? -18.297 10.859 1.951 1 97.81 394 TYR A O 1
ATOM 3182 N N . ARG A 1 395 ? -20.391 11.344 1.562 1 97.44 395 ARG A N 1
ATOM 3183 C CA . ARG A 1 395 ? -20.766 9.992 1.176 1 97.44 395 ARG A CA 1
ATOM 3184 C C . ARG A 1 395 ? -19.953 9.516 -0.022 1 97.44 395 ARG A C 1
ATOM 3186 O O . ARG A 1 395 ? -19.562 8.352 -0.09 1 97.44 395 ARG A O 1
ATOM 3193 N N . LYS A 1 396 ? -19.703 10.406 -0.919 1 97.38 396 LYS A N 1
ATOM 3194 C CA . LYS A 1 396 ? -18.906 10.062 -2.098 1 97.38 396 LYS A CA 1
ATOM 3195 C C . LYS A 1 396 ? -17.484 9.672 -1.709 1 97.38 396 LYS A C 1
ATOM 3197 O O . LYS A 1 396 ? -16.922 8.719 -2.254 1 97.38 396 LYS A O 1
ATOM 3202 N N . HIS A 1 397 ? -16.875 10.43 -0.776 1 98.25 397 HIS A N 1
ATOM 3203 C CA . HIS A 1 397 ? -15.531 10.102 -0.302 1 98.25 397 HIS A CA 1
ATOM 3204 C C . HIS A 1 397 ? -15.516 8.773 0.445 1 98.25 397 HIS A C 1
ATOM 3206 O O . HIS A 1 397 ? -14.648 7.93 0.211 1 98.25 397 HIS A O 1
ATOM 3212 N N . MET A 1 398 ? -16.531 8.547 1.269 1 97.81 398 MET A N 1
ATOM 3213 C CA . MET A 1 398 ? -16.547 7.367 2.123 1 97.81 398 MET A CA 1
ATOM 3214 C C . MET A 1 398 ? -16.766 6.102 1.298 1 97.81 398 MET A C 1
ATOM 3216 O O . MET A 1 398 ? -16.281 5.031 1.654 1 97.81 398 MET A O 1
ATOM 3220 N N . LYS A 1 399 ? -17.453 6.246 0.159 1 96.69 399 LYS A N 1
ATOM 3221 C CA . LYS A 1 399 ? -17.703 5.125 -0.74 1 96.69 399 LYS A CA 1
ATOM 3222 C C . LYS A 1 399 ? -16.391 4.461 -1.166 1 96.69 399 LYS A C 1
ATOM 3224 O O . LYS A 1 399 ? -16.344 3.242 -1.352 1 96.69 399 LYS A O 1
ATOM 3229 N N . ILE A 1 400 ? -15.32 5.227 -1.251 1 97.06 400 ILE A N 1
ATOM 3230 C CA . ILE A 1 400 ? -14.07 4.648 -1.728 1 97.06 400 ILE A CA 1
ATOM 3231 C C . ILE A 1 400 ? -13.109 4.465 -0.556 1 97.06 400 ILE A C 1
ATOM 3233 O O . ILE A 1 400 ? -12.266 3.564 -0.574 1 97.06 400 ILE A O 1
ATOM 3237 N N . ILE A 1 401 ? -13.25 5.25 0.52 1 98.19 401 ILE A N 1
ATOM 3238 C CA . ILE A 1 401 ? -12.289 5.238 1.619 1 98.19 401 ILE A CA 1
ATOM 3239 C C . ILE A 1 401 ? -12.484 3.979 2.461 1 98.19 401 ILE A C 1
ATOM 3241 O O . ILE A 1 401 ? -11.508 3.326 2.848 1 98.19 401 ILE A O 1
ATOM 3245 N N . LEU A 1 402 ? -13.734 3.613 2.734 1 97.56 402 LEU A N 1
ATOM 3246 C CA . LEU A 1 402 ? -13.984 2.502 3.648 1 97.56 402 LEU A CA 1
ATOM 3247 C C . LEU A 1 402 ? -13.484 1.188 3.053 1 97.56 402 LEU A C 1
ATOM 3249 O O . LEU A 1 402 ? -12.742 0.45 3.701 1 97.56 402 LEU A O 1
ATOM 3253 N N . PRO A 1 403 ? -13.789 0.882 1.752 1 97.19 403 PRO A N 1
ATOM 3254 C CA . PRO A 1 403 ? -13.211 -0.326 1.161 1 97.19 403 PRO A CA 1
ATOM 3255 C C . PRO A 1 403 ? -11.688 -0.276 1.093 1 97.19 403 PRO A C 1
ATOM 3257 O O . PRO A 1 403 ? -11.023 -1.304 1.254 1 97.19 403 PRO A O 1
ATOM 3260 N N . TRP A 1 404 ? -11.148 0.886 0.833 1 98 404 TRP A N 1
ATOM 3261 C CA . TRP A 1 404 ? -9.703 1.055 0.768 1 98 404 TRP A CA 1
ATOM 3262 C C . TRP A 1 404 ? -9.055 0.724 2.109 1 98 404 TRP A C 1
ATOM 3264 O O . TRP A 1 404 ? -8.047 0.014 2.16 1 98 404 TRP A O 1
ATOM 3274 N N . LEU A 1 405 ? -9.633 1.23 3.188 1 97.81 405 LEU A N 1
ATOM 3275 C CA . LEU A 1 405 ? -9.141 0.931 4.527 1 97.81 405 LEU A CA 1
ATOM 3276 C C . LEU A 1 405 ? -9.289 -0.554 4.84 1 97.81 405 LEU A C 1
ATOM 3278 O O . LEU A 1 405 ? -8.398 -1.158 5.438 1 97.81 405 LEU A O 1
ATOM 3282 N N . LEU A 1 406 ? -10.422 -1.12 4.426 1 97.69 406 LEU A N 1
ATOM 3283 C CA . LEU A 1 406 ? -10.656 -2.547 4.617 1 97.69 406 LEU A CA 1
ATOM 3284 C C . LEU A 1 406 ? -9.578 -3.375 3.93 1 97.69 406 LEU A C 1
ATOM 3286 O O . LEU A 1 406 ? -9.008 -4.285 4.535 1 97.69 406 LEU A O 1
ATOM 3290 N N . ASN A 1 407 ? -9.266 -3.033 2.703 1 97.88 407 ASN A N 1
ATOM 3291 C CA . ASN A 1 407 ? -8.297 -3.775 1.903 1 97.88 407 ASN A CA 1
ATOM 3292 C C . ASN A 1 407 ? -6.883 -3.631 2.463 1 97.88 407 ASN A C 1
ATOM 3294 O O . ASN A 1 407 ? -5.988 -4.395 2.102 1 97.88 407 ASN A O 1
ATOM 3298 N N . ARG A 1 408 ? -6.664 -2.703 3.375 1 97.31 408 ARG A N 1
ATOM 3299 C CA . ARG A 1 408 ? -5.352 -2.451 3.955 1 97.31 408 ARG A CA 1
ATOM 3300 C C . ARG A 1 408 ? -5.246 -3.053 5.352 1 97.31 408 ARG A C 1
ATOM 3302 O O . ARG A 1 408 ? -4.246 -2.855 6.047 1 97.31 408 ARG A O 1
ATOM 3309 N N . GLY A 1 409 ? -6.316 -3.672 5.836 1 96.75 409 GLY A N 1
ATOM 3310 C CA . GLY A 1 409 ? -6.293 -4.391 7.102 1 96.75 409 GLY A CA 1
ATOM 3311 C C . GLY A 1 409 ? -6.52 -3.49 8.305 1 96.75 409 GLY A C 1
ATOM 3312 O O . GLY A 1 409 ? -6.137 -3.832 9.422 1 96.75 409 GLY A O 1
ATOM 3313 N N . VAL A 1 410 ? -7.129 -2.361 8.086 1 96.12 410 VAL A N 1
ATOM 3314 C CA . VAL A 1 410 ? -7.277 -1.363 9.141 1 96.12 410 VAL A CA 1
ATOM 3315 C C . VAL A 1 410 ? -8.227 -1.887 10.219 1 96.12 410 VAL A C 1
ATOM 3317 O O . VAL A 1 410 ? -8.086 -1.547 11.398 1 96.12 410 VAL A O 1
ATOM 3320 N N . PHE A 1 411 ? -9.18 -2.758 9.828 1 94.38 411 PHE A N 1
ATOM 3321 C CA . PHE A 1 411 ? -10.227 -3.174 10.758 1 94.38 411 PHE A CA 1
ATOM 3322 C C . PHE A 1 411 ? -9.867 -4.504 11.414 1 94.38 411 PHE A C 1
ATOM 3324 O O . PHE A 1 411 ? -10.68 -5.09 12.125 1 94.38 411 PHE A O 1
ATOM 3331 N N . GLU A 1 412 ? -8.617 -4.98 11.195 1 86.88 412 GLU A N 1
ATOM 3332 C CA . GLU A 1 412 ? -8.211 -6.246 11.797 1 86.88 412 GLU A CA 1
ATOM 3333 C C . GLU A 1 412 ? -7.477 -6.02 13.109 1 86.88 412 GLU A C 1
ATOM 3335 O O . GLU A 1 412 ? -6.824 -4.988 13.297 1 86.88 412 GLU A O 1
ATOM 3340 N N . ASP A 1 413 ? -7.504 -7.152 13.969 1 64.81 413 ASP A N 1
ATOM 3341 C CA . ASP A 1 413 ? -6.77 -7.324 15.219 1 64.81 413 ASP A CA 1
ATOM 3342 C C . ASP A 1 413 ? -6.699 -6.016 16 1 64.81 413 ASP A C 1
ATOM 3344 O O . ASP A 1 413 ? -5.617 -5.59 16.422 1 64.81 413 ASP A O 1
ATOM 3348 N N . ILE A 1 414 ? -7.824 -5.348 15.922 1 63.16 414 ILE A N 1
ATOM 3349 C CA . ILE A 1 414 ? -7.902 -4.152 16.75 1 63.16 414 ILE A CA 1
ATOM 3350 C C . ILE A 1 414 ? -8.438 -4.523 18.141 1 63.16 414 ILE A C 1
ATOM 3352 O O . ILE A 1 414 ? -9.227 -5.461 18.266 1 63.16 414 ILE A O 1
ATOM 3356 N N . MET B 1 1 ? 18.562 -20.594 -46.344 1 24.72 1 MET B N 1
ATOM 3357 C CA . MET B 1 1 ? 18.547 -21.859 -45.594 1 24.72 1 MET B CA 1
ATOM 3358 C C . MET B 1 1 ? 17.609 -21.766 -44.406 1 24.72 1 MET B C 1
ATOM 3360 O O . MET B 1 1 ? 17.781 -20.906 -43.531 1 24.72 1 MET B O 1
ATOM 3364 N N . THR B 1 2 ? 16.328 -21.938 -44.562 1 26.98 2 THR B N 1
ATOM 3365 C CA . THR B 1 2 ? 15.156 -21.828 -43.719 1 26.98 2 THR B CA 1
ATOM 3366 C C . THR B 1 2 ? 15.336 -22.641 -42.438 1 26.98 2 THR B C 1
ATOM 3368 O O . THR B 1 2 ? 15.531 -23.859 -42.5 1 26.98 2 THR B O 1
ATOM 3371 N N . SER B 1 3 ? 16.047 -22 -41.531 1 29.95 3 SER B N 1
ATOM 3372 C CA . SER B 1 3 ? 16.266 -22.672 -40.281 1 29.95 3 SER B CA 1
ATOM 3373 C C . SER B 1 3 ? 14.984 -23.266 -39.719 1 29.95 3 SER B C 1
ATOM 3375 O O . SER B 1 3 ? 14 -22.562 -39.5 1 29.95 3 SER B O 1
ATOM 3377 N N . GLU B 1 4 ? 14.578 -24.359 -40.25 1 30.94 4 GLU B N 1
ATOM 3378 C CA . GLU B 1 4 ? 13.461 -25.156 -39.781 1 30.94 4 GLU B CA 1
ATOM 3379 C C . GLU B 1 4 ? 13.414 -25.156 -38.25 1 30.94 4 GLU B C 1
ATOM 3381 O O . GLU B 1 4 ? 14.43 -25.359 -37.594 1 30.94 4 GLU B O 1
ATOM 3386 N N . VAL B 1 5 ? 12.617 -24.438 -37.719 1 47.56 5 VAL B N 1
ATOM 3387 C CA . VAL B 1 5 ? 12.258 -24.562 -36.312 1 47.56 5 VAL B CA 1
ATOM 3388 C C . VAL B 1 5 ? 12.359 -26.016 -35.875 1 47.56 5 VAL B C 1
ATOM 3390 O O . VAL B 1 5 ? 11.68 -26.891 -36.438 1 47.56 5 VAL B O 1
ATOM 3393 N N . PRO B 1 6 ? 13.406 -26.5 -35.25 1 45.03 6 PRO B N 1
ATOM 3394 C CA . PRO B 1 6 ? 13.523 -27.922 -34.875 1 45.03 6 PRO B CA 1
ATOM 3395 C C . PRO B 1 6 ? 12.227 -28.5 -34.344 1 45.03 6 PRO B C 1
ATOM 3397 O O . PRO B 1 6 ? 11.656 -27.953 -33.375 1 45.03 6 PRO B O 1
ATOM 3400 N N . VAL B 1 7 ? 11.305 -29.062 -35.031 1 48.62 7 VAL B N 1
ATOM 3401 C CA . VAL B 1 7 ? 10.203 -29.953 -34.656 1 48.62 7 VAL B CA 1
ATOM 3402 C C . VAL B 1 7 ? 10.633 -30.875 -33.531 1 48.62 7 VAL B C 1
ATOM 3404 O O . VAL B 1 7 ? 11.703 -31.484 -33.594 1 48.62 7 VAL B O 1
ATOM 3407 N N . SER B 1 8 ? 10.062 -30.625 -32.25 1 57.66 8 SER B N 1
ATOM 3408 C CA . SER B 1 8 ? 10.211 -31.5 -31.094 1 57.66 8 SER B CA 1
ATOM 3409 C C . SER B 1 8 ? 10.242 -32.969 -31.516 1 57.66 8 SER B C 1
ATOM 3411 O O . SER B 1 8 ? 9.25 -33.5 -32.031 1 57.66 8 SER B O 1
ATOM 3413 N N . LYS B 1 9 ? 11.461 -33.406 -31.953 1 73.62 9 LYS B N 1
ATOM 3414 C CA . LYS B 1 9 ? 11.656 -34.812 -32.312 1 73.62 9 LYS B CA 1
ATOM 3415 C C . LYS B 1 9 ? 11.352 -35.719 -31.125 1 73.62 9 LYS B C 1
ATOM 3417 O O . LYS B 1 9 ? 11.914 -35.562 -30.031 1 73.62 9 LYS B O 1
ATOM 3422 N N . VAL B 1 10 ? 10.328 -36.562 -31.266 1 85.25 10 VAL B N 1
ATOM 3423 C CA . VAL B 1 10 ? 9.992 -37.562 -30.281 1 85.25 10 VAL B CA 1
ATOM 3424 C C . VAL B 1 10 ? 11.156 -38.531 -30.109 1 85.25 10 VAL B C 1
ATOM 3426 O O . VAL B 1 10 ? 11.625 -39.125 -31.094 1 85.25 10 VAL B O 1
ATOM 3429 N N . PRO B 1 11 ? 11.672 -38.625 -28.922 1 88.31 11 PRO B N 1
ATOM 3430 C CA . PRO B 1 11 ? 12.781 -39.562 -28.719 1 88.31 11 PRO B CA 1
ATOM 3431 C C . PRO B 1 11 ? 12.414 -41 -29.078 1 88.31 11 PRO B C 1
ATOM 3433 O O . PRO B 1 11 ? 11.266 -41.406 -28.891 1 88.31 11 PRO B O 1
ATOM 3436 N N . ASP B 1 12 ? 13.398 -41.781 -29.406 1 88.88 12 ASP B N 1
ATOM 3437 C CA . ASP B 1 12 ? 13.203 -43.156 -29.891 1 88.88 12 ASP B CA 1
ATOM 3438 C C . ASP B 1 12 ? 12.641 -44.062 -28.781 1 88.88 12 ASP B C 1
ATOM 3440 O O . ASP B 1 12 ? 11.922 -45 -29.062 1 88.88 12 ASP B O 1
ATOM 3444 N N . TRP B 1 13 ? 13 -43.719 -27.562 1 91.62 13 TRP B N 1
ATOM 3445 C CA . TRP B 1 13 ? 12.609 -44.594 -26.453 1 91.62 13 TRP B CA 1
ATOM 3446 C C . TRP B 1 13 ? 11.133 -44.406 -26.109 1 91.62 13 TRP B C 1
ATOM 3448 O O . TRP B 1 13 ? 10.555 -45.219 -25.375 1 91.62 13 TRP B O 1
ATOM 3458 N N . VAL B 1 14 ? 10.5 -43.344 -26.625 1 94.25 14 VAL B N 1
ATOM 3459 C CA . VAL B 1 14 ? 9.078 -43.094 -26.391 1 94.25 14 VAL B CA 1
ATOM 3460 C C . VAL B 1 14 ? 8.242 -43.938 -27.344 1 94.25 14 VAL B C 1
ATOM 3462 O O . VAL B 1 14 ? 7.922 -43.5 -28.453 1 94.25 14 VAL B O 1
ATOM 3465 N N . THR B 1 15 ? 7.922 -45.094 -26.906 1 94.06 15 THR B N 1
ATOM 3466 C CA . THR B 1 15 ? 7.148 -46.062 -27.688 1 94.06 15 THR B CA 1
ATOM 3467 C C . THR B 1 15 ? 5.902 -46.5 -26.922 1 94.06 15 THR B C 1
ATOM 3469 O O . THR B 1 15 ? 5.762 -46.219 -25.734 1 94.06 15 THR B O 1
ATOM 3472 N N . ALA B 1 16 ? 5.043 -47.219 -27.578 1 95.56 16 ALA B N 1
ATOM 3473 C CA . ALA B 1 16 ? 3.795 -47.656 -26.984 1 95.56 16 ALA B CA 1
ATOM 3474 C C . ALA B 1 16 ? 4.066 -48.562 -25.781 1 95.56 16 ALA B C 1
ATOM 3476 O O . ALA B 1 16 ? 3.363 -48.5 -24.781 1 95.56 16 ALA B O 1
ATOM 3477 N N . GLU B 1 17 ? 5.059 -49.344 -25.875 1 94.75 17 GLU B N 1
ATOM 3478 C CA . GLU B 1 17 ? 5.352 -50.406 -24.906 1 94.75 17 GLU B CA 1
ATOM 3479 C C . GLU B 1 17 ? 5.676 -49.812 -23.531 1 94.75 17 GLU B C 1
ATOM 3481 O O . GLU B 1 17 ? 5.344 -50.406 -22.5 1 94.75 17 GLU B O 1
ATOM 3486 N N . ILE B 1 18 ? 6.281 -48.688 -23.484 1 96.06 18 ILE B N 1
ATOM 3487 C CA . ILE B 1 18 ? 6.746 -48.094 -22.234 1 96.06 18 ILE B CA 1
ATOM 3488 C C . ILE B 1 18 ? 5.555 -47.594 -21.422 1 96.06 18 ILE B C 1
ATOM 3490 O O . ILE B 1 18 ? 5.672 -47.375 -20.219 1 96.06 18 ILE B O 1
ATOM 3494 N N . PHE B 1 19 ? 4.324 -47.5 -22.031 1 97.19 19 PHE B N 1
ATOM 3495 C CA . PHE B 1 19 ? 3.148 -46.969 -21.359 1 97.19 19 PHE B CA 1
ATOM 3496 C C . PHE B 1 19 ? 2.264 -48.094 -20.828 1 97.19 19 PHE B C 1
ATOM 3498 O O . PHE B 1 19 ? 1.226 -47.844 -20.219 1 97.19 19 PHE B O 1
ATOM 3505 N N . THR B 1 20 ? 2.645 -49.312 -21 1 96.5 20 THR B N 1
ATOM 3506 C CA . THR B 1 20 ? 1.8 -50.469 -20.672 1 96.5 20 THR B CA 1
ATOM 3507 C C . THR B 1 20 ? 1.437 -50.469 -19.188 1 96.5 20 THR B C 1
ATOM 3509 O O . THR B 1 20 ? 0.27 -50.625 -18.828 1 96.5 20 THR B O 1
ATOM 3512 N N . ASP B 1 21 ? 2.42 -50.281 -18.359 1 96 21 ASP B N 1
ATOM 3513 C CA . ASP B 1 21 ? 2.164 -50.281 -16.922 1 96 21 ASP B CA 1
ATOM 3514 C C . ASP B 1 21 ? 1.255 -49.125 -16.5 1 96 21 ASP B C 1
ATOM 3516 O O . ASP B 1 21 ? 0.39 -49.281 -15.641 1 96 21 ASP B O 1
ATOM 3520 N N . VAL B 1 22 ? 1.484 -47.938 -17.109 1 96.94 22 VAL B N 1
ATOM 3521 C CA . VAL B 1 22 ? 0.667 -46.781 -16.828 1 96.94 22 VAL B CA 1
ATOM 3522 C C . VAL B 1 22 ? -0.779 -47.031 -17.25 1 96.94 22 VAL B C 1
ATOM 3524 O O . VAL B 1 22 ? -1.715 -46.656 -16.531 1 96.94 22 VAL B O 1
ATOM 3527 N N . LEU B 1 23 ? -0.957 -47.719 -18.375 1 97.44 23 LEU B N 1
ATOM 3528 C CA . LEU B 1 23 ? -2.287 -48.031 -18.891 1 97.44 23 LEU B CA 1
ATOM 3529 C C . LEU B 1 23 ? -2.998 -49.031 -17.984 1 97.44 23 LEU B C 1
ATOM 3531 O O . LEU B 1 23 ? -4.199 -48.906 -17.734 1 97.44 23 LEU B O 1
ATOM 3535 N N . LYS B 1 24 ? -2.262 -49.969 -17.469 1 96.44 24 LYS B N 1
ATOM 3536 C CA . LYS B 1 24 ? -2.848 -50.938 -16.547 1 96.44 24 LYS B CA 1
ATOM 3537 C C . LYS B 1 24 ? -3.352 -50.25 -15.281 1 96.44 24 LYS B C 1
ATOM 3539 O O . LYS B 1 24 ? -4.375 -50.625 -14.719 1 96.44 24 LYS B O 1
ATOM 3544 N N . GLU B 1 25 ? -2.654 -49.25 -14.93 1 95.06 25 GLU B N 1
ATOM 3545 C CA . GLU B 1 25 ? -2.973 -48.531 -13.695 1 95.06 25 GLU B CA 1
ATOM 3546 C C . GLU B 1 25 ? -4.109 -47.531 -13.922 1 95.06 25 GLU B C 1
ATOM 3548 O O . GLU B 1 25 ? -4.969 -47.344 -13.055 1 95.06 25 GLU B O 1
ATOM 3553 N N . SER B 1 26 ? -4.164 -46.906 -15.055 1 95.19 26 SER B N 1
ATOM 3554 C CA . SER B 1 26 ? -5 -45.719 -15.227 1 95.19 26 SER B CA 1
ATOM 3555 C C . SER B 1 26 ? -6.25 -46.031 -16.047 1 95.19 26 SER B C 1
ATOM 3557 O O . SER B 1 26 ? -7.207 -45.25 -16.062 1 95.19 26 SER B O 1
ATOM 3559 N N . VAL B 1 27 ? -6.215 -47.188 -16.75 1 96.38 27 VAL B N 1
ATOM 3560 C CA . VAL B 1 27 ? -7.344 -47.531 -17.594 1 96.38 27 VAL B CA 1
ATOM 3561 C C . VAL B 1 27 ? -7.98 -48.844 -17.109 1 96.38 27 VAL B C 1
ATOM 3563 O O . VAL B 1 27 ? -7.445 -49.906 -17.344 1 96.38 27 VAL B O 1
ATOM 3566 N N . GLU B 1 28 ? -9.102 -48.656 -16.5 1 95.31 28 GLU B N 1
ATOM 3567 C CA . GLU B 1 28 ? -9.828 -49.812 -16.031 1 95.31 28 GLU B CA 1
ATOM 3568 C C . GLU B 1 28 ? -10.164 -50.75 -17.188 1 95.31 28 GLU B C 1
ATOM 3570 O O . GLU B 1 28 ? -10.75 -50.344 -18.188 1 95.31 28 GLU B O 1
ATOM 3575 N N . GLY B 1 29 ? -9.781 -52 -17.078 1 96.25 29 GLY B N 1
ATOM 3576 C CA . GLY B 1 29 ? -10.109 -53 -18.078 1 96.25 29 GLY B CA 1
ATOM 3577 C C . GLY B 1 29 ? -9.148 -53 -19.25 1 96.25 29 GLY B C 1
ATOM 3578 O O . GLY B 1 29 ? -9.461 -53.594 -20.297 1 96.25 29 GLY B O 1
ATOM 3579 N N . PHE B 1 30 ? -8.086 -52.344 -19.109 1 97 30 PHE B N 1
ATOM 3580 C CA . PHE B 1 30 ? -7.105 -52.312 -20.188 1 97 30 PHE B CA 1
ATOM 3581 C C . PHE B 1 30 ? -6.738 -53.719 -20.656 1 97 30 PHE B C 1
ATOM 3583 O O . PHE B 1 30 ? -6.48 -54.594 -19.828 1 97 30 PHE B O 1
ATOM 3590 N N . SER B 1 31 ? -6.625 -53.906 -21.938 1 96.88 31 SER B N 1
ATOM 3591 C CA . SER B 1 31 ? -6.223 -55.188 -22.516 1 96.88 31 SER B CA 1
ATOM 3592 C C . SER B 1 31 ? -4.969 -55.031 -23.375 1 96.88 31 SER B C 1
ATOM 3594 O O . SER B 1 31 ? -3.914 -55.594 -23.047 1 96.88 31 SER B O 1
ATOM 3596 N N . LYS B 1 32 ? -5.055 -54.281 -24.438 1 96.56 32 LYS B N 1
ATOM 3597 C CA . LYS B 1 32 ? -3.885 -54.094 -25.297 1 96.56 32 LYS B CA 1
ATOM 3598 C C . LYS B 1 32 ? -3.904 -52.719 -25.953 1 96.56 32 LYS B C 1
ATOM 3600 O O . LYS B 1 32 ? -4.945 -52.031 -26 1 96.56 32 LYS B O 1
ATOM 3605 N N . ILE B 1 33 ? -2.785 -52.312 -26.469 1 97.56 33 ILE B N 1
ATOM 3606 C CA . ILE B 1 33 ? -2.645 -51.062 -27.203 1 97.56 33 ILE B CA 1
ATOM 3607 C C . ILE B 1 33 ? -2.963 -51.281 -28.672 1 97.56 33 ILE B C 1
ATOM 3609 O O . ILE B 1 33 ? -2.434 -52.219 -29.297 1 97.56 33 ILE B O 1
ATOM 3613 N N . LYS B 1 34 ? -3.793 -50.469 -29.203 1 97.62 34 LYS B N 1
ATOM 3614 C CA . LYS B 1 34 ? -4.156 -50.562 -30.609 1 97.62 34 LYS B CA 1
ATOM 3615 C C . LYS B 1 34 ? -3.355 -49.594 -31.469 1 97.62 34 LYS B C 1
ATOM 3617 O O . LYS B 1 34 ? -2.967 -49.906 -32.594 1 97.62 34 LYS B O 1
ATOM 3622 N N . SER B 1 35 ? -3.193 -48.438 -31.031 1 96.94 35 SER B N 1
ATOM 3623 C CA . SER B 1 35 ? -2.404 -47.438 -31.734 1 96.94 35 SER B CA 1
ATOM 3624 C C . SER B 1 35 ? -1.745 -46.469 -30.766 1 96.94 35 SER B C 1
ATOM 3626 O O . SER B 1 35 ? -2.191 -46.312 -29.625 1 96.94 35 SER B O 1
ATOM 3628 N N . PHE B 1 36 ? -0.67 -45.875 -31.188 1 96.62 36 PHE B N 1
ATOM 3629 C CA . PHE B 1 36 ? 0.164 -45 -30.391 1 96.62 36 PHE B CA 1
ATOM 3630 C C . PHE B 1 36 ? 0.674 -43.812 -31.219 1 96.62 36 PHE B C 1
ATOM 3632 O O . PHE B 1 36 ? 1.228 -44.031 -32.312 1 96.62 36 PHE B O 1
ATOM 3639 N N . LYS B 1 37 ? 0.444 -42.594 -30.703 1 95.31 37 LYS B N 1
ATOM 3640 C CA . LYS B 1 37 ? 0.947 -41.406 -31.375 1 95.31 37 LYS B CA 1
ATOM 3641 C C . LYS B 1 37 ? 1.449 -40.375 -30.359 1 95.31 37 LYS B C 1
ATOM 3643 O O . LYS B 1 37 ? 0.724 -40 -29.438 1 95.31 37 LYS B O 1
ATOM 3648 N N . ALA B 1 38 ? 2.66 -39.969 -30.469 1 93.5 38 ALA B N 1
ATOM 3649 C CA . ALA B 1 38 ? 3.248 -38.875 -29.688 1 93.5 38 ALA B CA 1
ATOM 3650 C C . ALA B 1 38 ? 3.588 -37.688 -30.562 1 93.5 38 ALA B C 1
ATOM 3652 O O . ALA B 1 38 ? 4.207 -37.844 -31.625 1 93.5 38 ALA B O 1
ATOM 3653 N N . GLU B 1 39 ? 3.111 -36.5 -30.156 1 88 39 GLU B N 1
ATOM 3654 C CA . GLU B 1 39 ? 3.379 -35.312 -30.938 1 88 39 GLU B CA 1
ATOM 3655 C C . GLU B 1 39 ? 3.59 -34.094 -30.016 1 88 39 GLU B C 1
ATOM 3657 O O . GLU B 1 39 ? 3.299 -34.156 -28.812 1 88 39 GLU B O 1
ATOM 3662 N N . GLY B 1 40 ? 4.168 -33.031 -30.562 1 80.25 40 GLY B N 1
ATOM 3663 C CA . GLY B 1 40 ? 4.352 -31.812 -29.797 1 80.25 40 GLY B CA 1
ATOM 3664 C C . GLY B 1 40 ? 3.066 -31.297 -29.188 1 80.25 40 GLY B C 1
ATOM 3665 O O . GLY B 1 40 ? 2.025 -31.281 -29.844 1 80.25 40 GLY B O 1
ATOM 3666 N N . GLY B 1 41 ? 3.084 -30.984 -27.875 1 68.69 41 GLY B N 1
ATOM 3667 C CA . GLY B 1 41 ? 1.881 -30.641 -27.141 1 68.69 41 GLY B CA 1
ATOM 3668 C C . GLY B 1 41 ? 1.712 -29.141 -26.922 1 68.69 41 GLY B C 1
ATOM 3669 O O . GLY B 1 41 ? 0.73 -28.703 -26.328 1 68.69 41 GLY B O 1
ATOM 3670 N N . SER B 1 42 ? 2.76 -28.328 -27.266 1 66.38 42 SER B N 1
ATOM 3671 C CA . SER B 1 42 ? 2.639 -26.906 -27.016 1 66.38 42 SER B CA 1
ATOM 3672 C C . SER B 1 42 ? 3.238 -26.094 -28.172 1 66.38 42 SER B C 1
ATOM 3674 O O . SER B 1 42 ? 4.176 -26.547 -28.828 1 66.38 42 SER B O 1
ATOM 3676 N N . ALA B 1 43 ? 2.555 -24.969 -28.453 1 63.38 43 ALA B N 1
ATOM 3677 C CA . ALA B 1 43 ? 3.072 -24.047 -29.469 1 63.38 43 ALA B CA 1
ATOM 3678 C C . ALA B 1 43 ? 4.273 -23.281 -28.938 1 63.38 43 ALA B C 1
ATOM 3680 O O . ALA B 1 43 ? 4.473 -23.188 -27.719 1 63.38 43 ALA B O 1
ATOM 3681 N N . ALA B 1 44 ? 5.094 -22.891 -29.859 1 58.97 44 ALA B N 1
ATOM 3682 C CA . ALA B 1 44 ? 6.219 -22.031 -29.484 1 58.97 44 ALA B CA 1
ATOM 3683 C C . ALA B 1 44 ? 5.758 -20.875 -28.625 1 58.97 44 ALA B C 1
ATOM 3685 O O . ALA B 1 44 ? 4.711 -20.266 -28.875 1 58.97 44 ALA B O 1
ATOM 3686 N N . GLY B 1 45 ? 6.422 -20.578 -27.5 1 61.31 45 GLY B N 1
ATOM 3687 C CA . GLY B 1 45 ? 6.113 -19.453 -26.641 1 61.31 45 GLY B CA 1
ATOM 3688 C C . GLY B 1 45 ? 5.199 -19.828 -25.484 1 61.31 45 GLY B C 1
ATOM 3689 O O . GLY B 1 45 ? 5.023 -19.031 -24.547 1 61.31 45 GLY B O 1
ATOM 3690 N N . GLU B 1 46 ? 4.629 -21.031 -25.562 1 69.56 46 GLU B N 1
ATOM 3691 C CA . GLU B 1 46 ? 3.719 -21.453 -24.5 1 69.56 46 GLU B CA 1
ATOM 3692 C C . GLU B 1 46 ? 4.461 -22.203 -23.406 1 69.56 46 GLU B C 1
ATOM 3694 O O . GLU B 1 46 ? 3.963 -22.312 -22.281 1 69.56 46 GLU B O 1
ATOM 3699 N N . ASN B 1 47 ? 5.555 -22.719 -23.781 1 66.94 47 ASN B N 1
ATOM 3700 C CA . ASN B 1 47 ? 6.438 -23.453 -22.875 1 66.94 47 ASN B CA 1
ATOM 3701 C C . ASN B 1 47 ? 7.906 -23.172 -23.188 1 66.94 47 ASN B C 1
ATOM 3703 O O . ASN B 1 47 ? 8.305 -23.141 -24.344 1 66.94 47 ASN B O 1
ATOM 3707 N N . TYR B 1 48 ? 8.656 -22.969 -22.172 1 64.5 48 TYR B N 1
ATOM 3708 C CA . TYR B 1 48 ? 10.023 -22.516 -22.438 1 64.5 48 TYR B CA 1
ATOM 3709 C C . TYR B 1 48 ? 11.039 -23.547 -21.953 1 64.5 48 TYR B C 1
ATOM 3711 O O . TYR B 1 48 ? 12.008 -23.844 -22.656 1 64.5 48 TYR B O 1
ATOM 3719 N N . ALA B 1 49 ? 10.734 -24.203 -20.859 1 64.62 49 ALA B N 1
ATOM 3720 C CA . ALA B 1 49 ? 11.812 -24.906 -20.172 1 64.62 49 ALA B CA 1
ATOM 3721 C C . ALA B 1 49 ? 11.875 -26.359 -20.594 1 64.62 49 ALA B C 1
ATOM 3723 O O . ALA B 1 49 ? 12.852 -27.062 -20.312 1 64.62 49 ALA B O 1
ATOM 3724 N N . THR B 1 50 ? 10.812 -26.844 -21.312 1 75.62 50 THR B N 1
ATOM 3725 C CA . THR B 1 50 ? 10.766 -28.266 -21.594 1 75.62 50 THR B CA 1
ATOM 3726 C C . THR B 1 50 ? 10.109 -28.531 -22.938 1 75.62 50 THR B C 1
ATOM 3728 O O . THR B 1 50 ? 9.555 -27.609 -23.562 1 75.62 50 THR B O 1
ATOM 3731 N N . ILE B 1 51 ? 10.398 -29.734 -23.375 1 79.69 51 ILE B N 1
ATOM 3732 C CA . ILE B 1 51 ? 9.625 -30.25 -24.5 1 79.69 51 ILE B CA 1
ATOM 3733 C C . ILE B 1 51 ? 8.352 -30.938 -23.984 1 79.69 51 ILE B C 1
ATOM 3735 O O . ILE B 1 51 ? 8.422 -31.797 -23.109 1 79.69 51 ILE B O 1
ATOM 3739 N N . MET B 1 52 ? 7.27 -30.453 -24.5 1 87.5 52 MET B N 1
ATOM 3740 C CA . MET B 1 52 ? 5.992 -31.031 -24.094 1 87.5 52 MET B CA 1
ATOM 3741 C C . MET B 1 52 ? 5.398 -31.859 -25.219 1 87.5 52 MET B C 1
ATOM 3743 O O . MET B 1 52 ? 5.137 -31.359 -26.312 1 87.5 52 MET B O 1
ATOM 3747 N N . LEU B 1 53 ? 5.207 -33.156 -24.922 1 91.31 53 LEU B N 1
ATOM 3748 C CA . LEU B 1 53 ? 4.578 -34.062 -25.875 1 91.31 53 LEU B CA 1
ATOM 3749 C C . LEU B 1 53 ? 3.191 -34.469 -25.406 1 91.31 53 LEU B C 1
ATOM 3751 O O . LEU B 1 53 ? 2.994 -34.75 -24.219 1 91.31 53 LEU B O 1
ATOM 3755 N N . ARG B 1 54 ? 2.312 -34.469 -26.312 1 94.19 54 ARG B N 1
ATOM 3756 C CA . ARG B 1 54 ? 1.041 -35.156 -26.047 1 94.19 54 ARG B CA 1
ATOM 3757 C C . ARG B 1 54 ? 1.045 -36.562 -26.609 1 94.19 54 ARG B C 1
ATOM 3759 O O . ARG B 1 54 ? 1.304 -36.781 -27.797 1 94.19 54 ARG B O 1
ATOM 3766 N N . VAL B 1 55 ? 0.789 -37.5 -25.797 1 96.44 55 VAL B N 1
ATOM 3767 C CA . VAL B 1 55 ? 0.784 -38.906 -26.172 1 96.44 55 VAL B CA 1
ATOM 3768 C C . VAL B 1 55 ? -0.653 -39.406 -26.266 1 96.44 55 VAL B C 1
ATOM 3770 O O . VAL B 1 55 ? -1.355 -39.469 -25.25 1 96.44 55 VAL B O 1
ATOM 3773 N N . ASN B 1 56 ? -1.007 -39.781 -27.438 1 96.88 56 ASN B N 1
ATOM 3774 C CA . ASN B 1 56 ? -2.328 -40.344 -27.672 1 96.88 56 ASN B CA 1
ATOM 3775 C C . ASN B 1 56 ? -2.254 -41.844 -27.875 1 96.88 56 ASN B C 1
ATOM 3777 O O . ASN B 1 56 ? -1.479 -42.344 -28.703 1 96.88 56 ASN B O 1
ATOM 3781 N N . ILE B 1 57 ? -3.104 -42.594 -27.156 1 97.62 57 ILE B N 1
ATOM 3782 C CA . ILE B 1 57 ? -3.088 -44.062 -27.219 1 97.62 57 ILE B CA 1
ATOM 3783 C C . ILE B 1 57 ? -4.512 -44.562 -27.375 1 97.62 57 ILE B C 1
ATOM 3785 O O . ILE B 1 57 ? -5.398 -44.219 -26.594 1 97.62 57 ILE B O 1
ATOM 3789 N N . GLU B 1 58 ? -4.676 -45.344 -28.391 1 97.81 58 GLU B N 1
ATOM 3790 C CA . GLU B 1 58 ? -5.91 -46.125 -28.5 1 97.81 58 GLU B CA 1
ATOM 3791 C C . GLU B 1 58 ? -5.758 -47.5 -27.859 1 97.81 58 GLU B C 1
ATOM 3793 O O . GLU B 1 58 ? -4.855 -48.25 -28.219 1 97.81 58 GLU B O 1
ATOM 3798 N N . VAL B 1 59 ? -6.656 -47.781 -26.938 1 97.56 59 VAL B N 1
ATOM 3799 C CA . VAL B 1 59 ? -6.539 -49.062 -26.234 1 97.56 59 VAL B CA 1
ATOM 3800 C C . VAL B 1 59 ? -7.793 -49.906 -26.484 1 97.56 59 VAL B C 1
ATOM 3802 O O . VAL B 1 59 ? -8.867 -49.344 -26.766 1 97.56 59 VAL B O 1
ATOM 3805 N N . GLU B 1 60 ? -7.59 -51.156 -26.438 1 97.56 60 GLU B N 1
ATOM 3806 C CA . GLU B 1 60 ? -8.695 -52.125 -26.359 1 97.56 60 GLU B CA 1
ATOM 3807 C C . GLU B 1 60 ? -8.922 -52.594 -24.938 1 97.56 60 GLU B C 1
ATOM 3809 O O . GLU B 1 60 ? -7.969 -52.906 -24.219 1 97.56 60 GLU B O 1
ATOM 3814 N N . LEU B 1 61 ? -10.141 -52.594 -24.547 1 97.25 61 LEU B N 1
ATOM 3815 C CA . LEU B 1 61 ? -10.492 -53.062 -23.219 1 97.25 61 LEU B CA 1
ATOM 3816 C C . LEU B 1 61 ? -10.797 -54.562 -23.203 1 97.25 61 LEU B C 1
ATOM 3818 O O . LEU B 1 61 ? -10.93 -55.156 -24.266 1 97.25 61 LEU B O 1
ATOM 3822 N N . GLU B 1 62 ? -10.898 -55.125 -22 1 96.44 62 GLU B N 1
ATOM 3823 C CA . GLU B 1 62 ? -11.164 -56.531 -21.844 1 96.44 62 GLU B CA 1
ATOM 3824 C C . GLU B 1 62 ? -12.508 -56.938 -22.469 1 96.44 62 GLU B C 1
ATOM 3826 O O . GLU B 1 62 ? -12.664 -58.031 -22.953 1 96.44 62 GLU B O 1
ATOM 3831 N N . ASP B 1 63 ? -13.453 -56.031 -22.484 1 95.75 63 ASP B N 1
ATOM 3832 C CA . ASP B 1 63 ? -14.773 -56.312 -23.016 1 95.75 63 ASP B CA 1
ATOM 3833 C C . ASP B 1 63 ? -14.82 -56.062 -24.531 1 95.75 63 ASP B C 1
ATOM 3835 O O . ASP B 1 63 ? -15.883 -56.125 -25.141 1 95.75 63 ASP B O 1
ATOM 3839 N N . GLY B 1 64 ? -13.758 -55.688 -25.125 1 94.19 64 GLY B N 1
ATOM 3840 C CA . GLY B 1 64 ? -13.648 -55.531 -26.578 1 94.19 64 GLY B CA 1
ATOM 3841 C C . GLY B 1 64 ? -13.844 -54.094 -27.031 1 94.19 64 GLY B C 1
ATOM 3842 O O . GLY B 1 64 ? -13.562 -53.781 -28.188 1 94.19 64 GLY B O 1
ATOM 3843 N N . LYS B 1 65 ? -14.234 -53.281 -26.156 1 97.06 65 LYS B N 1
ATOM 3844 C CA . LYS B 1 65 ? -14.445 -51.875 -26.516 1 97.06 65 LYS B CA 1
ATOM 3845 C C . LYS B 1 65 ? -13.125 -51.125 -26.625 1 97.06 65 LYS B C 1
ATOM 3847 O O . LYS B 1 65 ? -12.117 -51.531 -26.031 1 97.06 65 LYS B O 1
ATOM 3852 N N . GLU B 1 66 ? -13.164 -50.094 -27.453 1 96.88 66 GLU B N 1
ATOM 3853 C CA . GLU B 1 66 ? -11.977 -49.281 -27.641 1 96.88 66 GLU B CA 1
ATOM 3854 C C . GLU B 1 66 ? -12.117 -47.938 -26.891 1 96.88 66 GLU B C 1
ATOM 3856 O O . GLU B 1 66 ? -13.227 -47.438 -26.734 1 96.88 66 GLU B O 1
ATOM 3861 N N . LYS B 1 67 ? -11.078 -47.5 -26.359 1 96.56 67 LYS B N 1
ATOM 3862 C CA . LYS B 1 67 ? -11.039 -46.25 -25.625 1 96.56 67 LYS B CA 1
ATOM 3863 C C . LYS B 1 67 ? -9.789 -45.438 -25.953 1 96.56 67 LYS B C 1
ATOM 3865 O O . LYS B 1 67 ? -8.695 -46 -26.094 1 96.56 67 LYS B O 1
ATOM 3870 N N . SER B 1 68 ? -9.961 -44.188 -26.25 1 96.75 68 SER B N 1
ATOM 3871 C CA . SER B 1 68 ? -8.836 -43.281 -26.484 1 96.75 68 SER B CA 1
ATOM 3872 C C . SER B 1 68 ? -8.391 -42.625 -25.188 1 96.75 68 SER B C 1
ATOM 3874 O O . SER B 1 68 ? -9.211 -42.062 -24.438 1 96.75 68 SER B O 1
ATOM 3876 N N . VAL B 1 69 ? -7.105 -42.688 -24.875 1 96.81 69 VAL B N 1
ATOM 3877 C CA . VAL B 1 69 ? -6.547 -42.031 -23.703 1 96.81 69 VAL B CA 1
ATOM 3878 C C . VAL B 1 69 ? -5.336 -41.188 -24.109 1 96.81 69 VAL B C 1
ATOM 3880 O O . VAL B 1 69 ? -4.715 -41.438 -25.141 1 96.81 69 VAL B O 1
ATOM 3883 N N . SER B 1 70 ? -5.062 -40.156 -23.391 1 96.75 70 SER B N 1
ATOM 3884 C CA . SER B 1 70 ? -3.916 -39.312 -23.688 1 96.75 70 SER B CA 1
ATOM 3885 C C . SER B 1 70 ? -3.17 -38.938 -22.422 1 96.75 70 SER B C 1
ATOM 3887 O O . SER B 1 70 ? -3.742 -38.938 -21.328 1 96.75 70 SER B O 1
ATOM 3889 N N . TYR B 1 71 ? -1.912 -38.688 -22.5 1 97.12 71 TYR B N 1
ATOM 3890 C CA . TYR B 1 71 ? -1.021 -38.219 -21.438 1 97.12 71 TYR B CA 1
ATOM 3891 C C . TYR B 1 71 ? -0.152 -37.062 -21.922 1 97.12 71 TYR B C 1
ATOM 3893 O O . TYR B 1 71 ? 0.023 -36.875 -23.125 1 97.12 71 TYR B O 1
ATOM 3901 N N . MET B 1 72 ? 0.301 -36.281 -21.031 1 95.19 72 MET B N 1
ATOM 3902 C CA . MET B 1 72 ? 1.29 -35.25 -21.328 1 95.19 72 MET B CA 1
ATOM 3903 C C . MET B 1 72 ? 2.672 -35.656 -20.828 1 95.19 72 MET B C 1
ATOM 3905 O O . MET B 1 72 ? 2.848 -35.969 -19.641 1 95.19 72 MET B O 1
ATOM 3909 N N . LEU B 1 73 ? 3.627 -35.688 -21.734 1 94.44 73 LEU B N 1
ATOM 3910 C CA . LEU B 1 73 ? 4.988 -36.094 -21.406 1 94.44 73 LEU B CA 1
ATOM 3911 C C . LEU B 1 73 ? 5.957 -34.938 -21.562 1 94.44 73 LEU B C 1
ATOM 3913 O O . LEU B 1 73 ? 6.121 -34.375 -22.641 1 94.44 73 LEU B O 1
ATOM 3917 N N . LYS B 1 74 ? 6.598 -34.531 -20.422 1 91.88 74 LYS B N 1
ATOM 3918 C CA . LYS B 1 74 ? 7.629 -33.5 -20.391 1 91.88 74 LYS B CA 1
ATOM 3919 C C . LYS B 1 74 ? 9.023 -34.094 -20.516 1 91.88 74 LYS B C 1
ATOM 3921 O O . LYS B 1 74 ? 9.367 -35.031 -19.797 1 91.88 74 LYS B O 1
ATOM 3926 N N . LEU B 1 75 ? 9.734 -33.531 -21.438 1 88.69 75 LEU B N 1
ATOM 3927 C CA . LEU B 1 75 ? 11.078 -34 -21.703 1 88.69 75 LEU B CA 1
ATOM 3928 C C . LEU B 1 75 ? 12.086 -32.844 -21.703 1 88.69 75 LEU B C 1
ATOM 3930 O O . LEU B 1 75 ? 11.719 -31.719 -21.969 1 88.69 75 LEU B O 1
ATOM 3934 N N . PRO B 1 76 ? 13.312 -33.125 -21.281 1 83.31 76 PRO B N 1
ATOM 3935 C CA . PRO B 1 76 ? 14.328 -32.094 -21.344 1 83.31 76 PRO B CA 1
ATOM 3936 C C . PRO B 1 76 ? 14.664 -31.656 -22.766 1 83.31 76 PRO B C 1
ATOM 3938 O O . PRO B 1 76 ? 14.57 -32.469 -23.688 1 83.31 76 PRO B O 1
ATOM 3941 N N . HIS B 1 77 ? 15 -30.375 -22.781 1 76.56 77 HIS B N 1
ATOM 3942 C CA . HIS B 1 77 ? 15.539 -29.906 -24.062 1 76.56 77 HIS B CA 1
ATOM 3943 C C . HIS B 1 77 ? 16.859 -30.594 -24.391 1 76.56 77 HIS B C 1
ATOM 3945 O O . HIS B 1 77 ? 17.531 -31.109 -23.5 1 76.56 77 HIS B O 1
ATOM 3951 N N . GLN B 1 78 ? 17.141 -30.594 -25.625 1 69 78 GLN B N 1
ATOM 3952 C CA . GLN B 1 78 ? 18.344 -31.281 -26.047 1 69 78 GLN B CA 1
ATOM 3953 C C . GLN B 1 78 ? 19.516 -30.328 -26.188 1 69 78 GLN B C 1
ATOM 3955 O O . GLN B 1 78 ? 20.656 -30.75 -26.375 1 69 78 GLN B O 1
ATOM 3960 N N . SER B 1 79 ? 19.203 -29.062 -25.797 1 70.75 79 SER B N 1
ATOM 3961 C CA . SER B 1 79 ? 20.281 -28.094 -25.922 1 70.75 79 SER B CA 1
ATOM 3962 C C . SER B 1 79 ? 21.297 -28.25 -24.797 1 70.75 79 SER B C 1
ATOM 3964 O O . SER B 1 79 ? 20.938 -28.625 -23.672 1 70.75 79 SER B O 1
ATOM 3966 N N . GLU B 1 80 ? 22.531 -27.938 -25.094 1 66.94 80 GLU B N 1
ATOM 3967 C CA . GLU B 1 80 ? 23.625 -28.062 -24.125 1 66.94 80 GLU B CA 1
ATOM 3968 C C . GLU B 1 80 ? 23.406 -27.125 -22.938 1 66.94 80 GLU B C 1
ATOM 3970 O O . GLU B 1 80 ? 23.688 -27.484 -21.797 1 66.94 80 GLU B O 1
ATOM 3975 N N . MET B 1 81 ? 22.984 -25.969 -23.281 1 64.69 81 MET B N 1
ATOM 3976 C CA . MET B 1 81 ? 22.734 -25 -22.219 1 64.69 81 MET B CA 1
ATOM 3977 C C . MET B 1 81 ? 21.672 -25.516 -21.25 1 64.69 81 MET B C 1
ATOM 3979 O O . MET B 1 81 ? 21.844 -25.422 -20.031 1 64.69 81 MET B O 1
ATOM 3983 N N . TYR B 1 82 ? 20.719 -26.094 -21.766 1 68.69 82 TYR B N 1
ATOM 3984 C CA . TYR B 1 82 ? 19.656 -26.641 -20.922 1 68.69 82 TYR B CA 1
ATOM 3985 C C . TYR B 1 82 ? 20.156 -27.812 -20.094 1 68.69 82 TYR B C 1
ATOM 3987 O O . TYR B 1 82 ? 19.844 -27.938 -18.906 1 68.69 82 TYR B O 1
ATOM 3995 N N . LYS B 1 83 ? 20.891 -28.562 -20.719 1 69.38 83 LYS B N 1
ATOM 3996 C CA . LYS B 1 83 ? 21.453 -29.719 -20.016 1 69.38 83 LYS B CA 1
ATOM 3997 C C . LYS B 1 83 ? 22.297 -29.266 -18.828 1 69.38 83 LYS B C 1
ATOM 3999 O O . LYS B 1 83 ? 22.219 -29.875 -17.75 1 69.38 83 LYS B O 1
ATOM 4004 N N . ALA B 1 84 ? 23.016 -28.25 -19.094 1 67.75 84 ALA B N 1
ATOM 4005 C CA . ALA B 1 84 ? 23.859 -27.719 -18.016 1 67.75 84 ALA B CA 1
ATOM 4006 C C . ALA B 1 84 ? 23.016 -27.172 -16.875 1 67.75 84 ALA B C 1
ATOM 4008 O O . ALA B 1 84 ? 23.328 -27.375 -15.703 1 67.75 84 ALA B O 1
ATOM 4009 N N . MET B 1 85 ? 21.938 -26.5 -17.188 1 67.19 85 MET B N 1
ATOM 4010 C CA . MET B 1 85 ? 21.016 -25.953 -16.203 1 67.19 85 MET B CA 1
ATOM 4011 C C . MET B 1 85 ? 20.344 -27.062 -15.398 1 67.19 85 MET B C 1
ATOM 4013 O O . MET B 1 85 ? 20.219 -26.969 -14.18 1 67.19 85 MET B O 1
ATOM 4017 N N . LEU B 1 86 ? 20.062 -28.094 -16.172 1 67.94 86 LEU B N 1
ATOM 4018 C CA . LEU B 1 86 ? 19.391 -29.219 -15.547 1 67.94 86 LEU B CA 1
ATOM 4019 C C . LEU B 1 86 ? 20.312 -29.953 -14.594 1 67.94 86 LEU B C 1
ATOM 4021 O O . LEU B 1 86 ? 19.891 -30.438 -13.547 1 67.94 86 LEU B O 1
ATOM 4025 N N . GLU B 1 87 ? 21.453 -30.078 -15.016 1 65.06 87 GLU B N 1
ATOM 4026 C CA . GLU B 1 87 ? 22.438 -30.75 -14.18 1 65.06 87 GLU B CA 1
ATOM 4027 C C . GLU B 1 87 ? 22.641 -30.016 -12.859 1 65.06 87 GLU B C 1
ATOM 4029 O O . GLU B 1 87 ? 22.781 -30.641 -11.805 1 65.06 87 GLU B O 1
ATOM 4034 N N . ARG B 1 88 ? 22.609 -28.781 -12.961 1 66.81 88 ARG B N 1
ATOM 4035 C CA . ARG B 1 88 ? 22.859 -27.969 -11.773 1 66.81 88 ARG B CA 1
ATOM 4036 C C . ARG B 1 88 ? 21.609 -27.906 -10.883 1 66.81 88 ARG B C 1
ATOM 4038 O O . ARG B 1 88 ? 21.719 -27.922 -9.656 1 66.81 88 ARG B O 1
ATOM 4045 N N . ASN B 1 89 ? 20.594 -27.781 -11.539 1 70.38 89 ASN B N 1
ATOM 4046 C CA . ASN B 1 89 ? 19.312 -27.734 -10.859 1 70.38 89 ASN B CA 1
ATOM 4047 C C . ASN B 1 89 ? 18.297 -28.688 -11.508 1 70.38 89 ASN B C 1
ATOM 4049 O O . ASN B 1 89 ? 17.625 -28.312 -12.469 1 70.38 89 ASN B O 1
ATOM 4053 N N . ASN B 1 90 ? 18.344 -29.844 -10.984 1 75.62 90 ASN B N 1
ATOM 4054 C CA . ASN B 1 90 ? 17.484 -30.844 -11.609 1 75.62 90 ASN B CA 1
ATOM 4055 C C . ASN B 1 90 ? 16.016 -30.516 -11.391 1 75.62 90 ASN B C 1
ATOM 4057 O O . ASN B 1 90 ? 15.391 -31.031 -10.453 1 75.62 90 ASN B O 1
ATOM 4061 N N . ILE B 1 91 ? 15.484 -29.734 -12.32 1 80.62 91 ILE B N 1
ATOM 4062 C CA . ILE B 1 91 ? 14.109 -29.25 -12.219 1 80.62 91 ILE B CA 1
ATOM 4063 C C . ILE B 1 91 ? 13.141 -30.406 -12.445 1 80.62 91 ILE B C 1
ATOM 4065 O O . ILE B 1 91 ? 12.008 -30.391 -11.953 1 80.62 91 ILE B O 1
ATOM 4069 N N . PHE B 1 92 ? 13.562 -31.484 -13.141 1 85.5 92 PHE B N 1
ATOM 4070 C CA . PHE B 1 92 ? 12.703 -32.625 -13.375 1 85.5 92 PHE B CA 1
ATOM 4071 C C . PHE B 1 92 ? 12.516 -33.469 -12.102 1 85.5 92 PHE B C 1
ATOM 4073 O O . PHE B 1 92 ? 11.406 -33.906 -11.797 1 85.5 92 PHE B O 1
ATOM 4080 N N . GLU B 1 93 ? 13.656 -33.562 -11.477 1 86.5 93 GLU B N 1
ATOM 4081 C CA . GLU B 1 93 ? 13.547 -34.281 -10.211 1 86.5 93 GLU B CA 1
ATOM 4082 C C . GLU B 1 93 ? 12.656 -33.531 -9.227 1 86.5 93 GLU B C 1
ATOM 4084 O O . GLU B 1 93 ? 11.844 -34.156 -8.531 1 86.5 93 GLU B O 1
ATOM 4089 N N . ALA B 1 94 ? 12.852 -32.281 -9.172 1 88.31 94 ALA B N 1
ATOM 4090 C CA . ALA B 1 94 ? 12.039 -31.453 -8.289 1 88.31 94 ALA B CA 1
ATOM 4091 C C . ALA B 1 94 ? 10.555 -31.547 -8.656 1 88.31 94 ALA B C 1
ATOM 4093 O O . ALA B 1 94 ? 9.703 -31.688 -7.777 1 88.31 94 ALA B O 1
ATOM 4094 N N . GLU B 1 95 ? 10.312 -31.516 -9.906 1 92.5 95 GLU B N 1
ATOM 4095 C CA . GLU B 1 95 ? 8.93 -31.547 -10.359 1 92.5 95 GLU B CA 1
ATOM 4096 C C . GLU B 1 95 ? 8.312 -32.938 -10.148 1 92.5 95 GLU B C 1
ATOM 4098 O O . GLU B 1 95 ? 7.164 -33.031 -9.727 1 92.5 95 GLU B O 1
ATOM 4103 N N . ARG B 1 96 ? 9.047 -33.969 -10.438 1 92.25 96 ARG B N 1
ATOM 4104 C CA . ARG B 1 96 ? 8.547 -35.312 -10.219 1 92.25 96 ARG B CA 1
ATOM 4105 C C . ARG B 1 96 ? 8.211 -35.531 -8.75 1 92.25 96 ARG B C 1
ATOM 4107 O O . ARG B 1 96 ? 7.172 -36.125 -8.43 1 92.25 96 ARG B O 1
ATOM 4114 N N . THR B 1 97 ? 9.109 -35.062 -7.926 1 92.75 97 THR B N 1
ATOM 4115 C CA . THR B 1 97 ? 8.875 -35.156 -6.492 1 92.75 97 THR B CA 1
ATOM 4116 C C . THR B 1 97 ? 7.652 -34.344 -6.074 1 92.75 97 THR B C 1
ATOM 4118 O O . THR B 1 97 ? 6.879 -34.781 -5.215 1 92.75 97 THR B O 1
ATOM 4121 N N . ALA B 1 98 ? 7.492 -33.25 -6.652 1 95.06 98 ALA B N 1
ATOM 4122 C CA . ALA B 1 98 ? 6.324 -32.438 -6.359 1 95.06 98 ALA B CA 1
ATOM 4123 C C . ALA B 1 98 ? 5.031 -33.156 -6.676 1 95.06 98 ALA B C 1
ATOM 4125 O O . ALA B 1 98 ? 4.137 -33.25 -5.832 1 95.06 98 ALA B O 1
ATOM 4126 N N . TYR B 1 99 ? 4.973 -33.781 -7.812 1 96.56 99 TYR B N 1
ATOM 4127 C CA . TYR B 1 99 ? 3.746 -34.438 -8.258 1 96.56 99 TYR B CA 1
ATOM 4128 C C . TYR B 1 99 ? 3.533 -35.75 -7.516 1 96.56 99 TYR B C 1
ATOM 4130 O O . TYR B 1 99 ? 2.395 -36.156 -7.258 1 96.56 99 TYR B O 1
ATOM 4138 N N . SER B 1 100 ? 4.594 -36.438 -7.168 1 95.31 100 SER B N 1
ATOM 4139 C CA . SER B 1 100 ? 4.453 -37.781 -6.617 1 95.31 100 SER B CA 1
ATOM 4140 C C . SER B 1 100 ? 4.316 -37.75 -5.098 1 95.31 100 SER B C 1
ATOM 4142 O O . SER B 1 100 ? 3.729 -38.656 -4.5 1 95.31 100 SER B O 1
ATOM 4144 N N . GLU B 1 101 ? 4.852 -36.656 -4.508 1 96 101 GLU B N 1
ATOM 4145 C CA . GLU B 1 101 ? 4.902 -36.656 -3.049 1 96 101 GLU B CA 1
ATOM 4146 C C . GLU B 1 101 ? 4.219 -35.438 -2.465 1 96 101 GLU B C 1
ATOM 4148 O O . GLU B 1 101 ? 3.283 -35.562 -1.669 1 96 101 GLU B O 1
ATOM 4153 N N . ILE B 1 102 ? 4.602 -34.281 -2.855 1 97.06 102 ILE B N 1
ATOM 4154 C CA . ILE B 1 102 ? 4.199 -33.031 -2.188 1 97.06 102 ILE B CA 1
ATOM 4155 C C . ILE B 1 102 ? 2.721 -32.75 -2.461 1 97.06 102 ILE B C 1
ATOM 4157 O O . ILE B 1 102 ? 1.942 -32.531 -1.53 1 97.06 102 ILE B O 1
ATOM 4161 N N . VAL B 1 103 ? 2.326 -32.844 -3.734 1 98.06 103 VAL B N 1
ATOM 4162 C CA . VAL B 1 103 ? 0.948 -32.531 -4.113 1 98.06 103 VAL B CA 1
ATOM 4163 C C . VAL B 1 103 ? 0.004 -33.531 -3.426 1 98.06 103 VAL B C 1
ATOM 4165 O O . VAL B 1 103 ? -0.935 -33.125 -2.738 1 98.06 103 VAL B O 1
ATOM 4168 N N . PRO B 1 104 ? 0.256 -34.844 -3.48 1 97.62 104 PRO B N 1
ATOM 4169 C CA . PRO B 1 104 ? -0.627 -35.781 -2.791 1 97.62 104 PRO B CA 1
ATOM 4170 C C . PRO B 1 104 ? -0.668 -35.562 -1.28 1 97.62 104 PRO B C 1
ATOM 4172 O O . PRO B 1 104 ? -1.718 -35.719 -0.655 1 97.62 104 PRO B O 1
ATOM 4175 N N . GLU B 1 105 ? 0.471 -35.188 -0.715 1 97.75 105 GLU B N 1
ATOM 4176 C CA . GLU B 1 105 ? 0.525 -34.906 0.718 1 97.75 105 GLU B CA 1
ATOM 4177 C C . GLU B 1 105 ? -0.392 -33.75 1.095 1 97.75 105 GLU B C 1
ATOM 4179 O O . GLU B 1 105 ? -1.129 -33.812 2.08 1 97.75 105 GLU B O 1
ATOM 4184 N N . MET B 1 106 ? -0.353 -32.719 0.334 1 98.06 106 MET B N 1
ATOM 4185 C CA . MET B 1 106 ? -1.171 -31.531 0.601 1 98.06 106 MET B CA 1
ATOM 4186 C C . MET B 1 106 ? -2.652 -31.844 0.413 1 98.06 106 MET B C 1
ATOM 4188 O O . MET B 1 106 ? -3.49 -31.406 1.198 1 98.06 106 MET B O 1
ATOM 4192 N N . GLU B 1 107 ? -2.945 -32.625 -0.589 1 98.62 107 GLU B N 1
ATOM 4193 C CA . GLU B 1 107 ? -4.332 -33 -0.825 1 98.62 107 GLU B CA 1
ATOM 4194 C C . GLU B 1 107 ? -4.855 -33.906 0.305 1 98.62 107 GLU B C 1
ATOM 4196 O O . GLU B 1 107 ? -6.008 -33.75 0.717 1 98.62 107 GLU B O 1
ATOM 4201 N N . LYS B 1 108 ? -4.023 -34.781 0.748 1 98.38 108 LYS B N 1
ATOM 4202 C CA . LYS B 1 108 ? -4.398 -35.625 1.865 1 98.38 108 LYS B CA 1
ATOM 4203 C C . LYS B 1 108 ? -4.699 -34.812 3.115 1 98.38 108 LYS B C 1
ATOM 4205 O O . LYS B 1 108 ? -5.594 -35.156 3.893 1 98.38 108 LYS B O 1
ATOM 4210 N N . MET B 1 109 ? -3.9 -33.75 3.383 1 98.38 109 MET B N 1
ATOM 4211 C CA . MET B 1 109 ? -4.129 -32.875 4.531 1 98.38 109 MET B CA 1
ATOM 4212 C C . MET B 1 109 ? -5.539 -32.281 4.504 1 98.38 109 MET B C 1
ATOM 4214 O O . MET B 1 109 ? -6.207 -32.219 5.539 1 98.38 109 MET B O 1
ATOM 4218 N N . TYR B 1 110 ? -5.969 -31.891 3.357 1 98.81 110 TYR B N 1
ATOM 4219 C CA . TYR B 1 110 ? -7.324 -31.359 3.234 1 98.81 110 TYR B CA 1
ATOM 4220 C C . TYR B 1 110 ? -8.359 -32.469 3.422 1 98.81 110 TYR B C 1
ATOM 4222 O O . TYR B 1 110 ? -9.375 -32.25 4.098 1 98.81 110 TYR B O 1
ATOM 4230 N N . ARG B 1 111 ? -8.102 -33.625 2.842 1 98.5 111 ARG B N 1
ATOM 4231 C CA . ARG B 1 111 ? -9.023 -34.75 3.027 1 98.5 111 ARG B CA 1
ATOM 4232 C C . ARG B 1 111 ? -9.164 -35.094 4.504 1 98.5 111 ARG B C 1
ATOM 4234 O O . ARG B 1 111 ? -10.281 -35.344 4.984 1 98.5 111 ARG B O 1
ATOM 4241 N N . ASP B 1 112 ? -8.078 -35.094 5.164 1 98.19 112 ASP B N 1
ATOM 4242 C CA . ASP B 1 112 ? -8.078 -35.438 6.59 1 98.19 112 ASP B CA 1
ATOM 4243 C C . ASP B 1 112 ? -8.852 -34.375 7.387 1 98.19 112 ASP B C 1
ATOM 4245 O O . ASP B 1 112 ? -9.375 -34.656 8.461 1 98.19 112 ASP B O 1
ATOM 4249 N N . ALA B 1 113 ? -8.875 -33.188 6.906 1 98.25 113 ALA B N 1
ATOM 4250 C CA . ALA B 1 113 ? -9.594 -32.125 7.574 1 98.25 113 ALA B CA 1
ATOM 4251 C C . ALA B 1 113 ? -11.055 -32.062 7.121 1 98.25 113 ALA B C 1
ATOM 4253 O O . ALA B 1 113 ? -11.805 -31.172 7.523 1 98.25 113 ALA B O 1
ATOM 4254 N N . GLY B 1 114 ? -11.477 -32.938 6.215 1 97.94 114 GLY B N 1
ATOM 4255 C CA . GLY B 1 114 ? -12.867 -33.062 5.789 1 97.94 114 GLY B CA 1
ATOM 4256 C C . GLY B 1 114 ? -13.18 -32.219 4.562 1 97.94 114 GLY B C 1
ATOM 4257 O O . GLY B 1 114 ? -14.352 -31.938 4.289 1 97.94 114 GLY B O 1
ATOM 4258 N N . ALA B 1 115 ? -12.156 -31.797 3.873 1 98.19 115 ALA B N 1
ATOM 4259 C CA . ALA B 1 115 ? -12.336 -31.016 2.66 1 98.19 115 ALA B CA 1
ATOM 4260 C C . ALA B 1 115 ? -11.695 -31.688 1.457 1 98.19 115 ALA B C 1
ATOM 4262 O O . ALA B 1 115 ? -10.656 -32.344 1.587 1 98.19 115 ALA B O 1
ATOM 4263 N N . TYR B 1 116 ? -12.305 -31.562 0.333 1 97.31 116 TYR B N 1
ATOM 4264 C CA . TYR B 1 116 ? -11.758 -32.125 -0.9 1 97.31 116 TYR B CA 1
ATOM 4265 C C . TYR B 1 116 ? -11.094 -31.031 -1.741 1 97.31 116 TYR B C 1
ATOM 4267 O O . TYR B 1 116 ? -11.773 -30.125 -2.254 1 97.31 116 TYR B O 1
ATOM 4275 N N . VAL B 1 117 ? -9.781 -31.094 -1.879 1 98.12 117 VAL B N 1
ATOM 4276 C CA . VAL B 1 117 ? -9 -30.156 -2.676 1 98.12 117 VAL B CA 1
ATOM 4277 C C . VAL B 1 117 ? -8.047 -30.922 -3.588 1 98.12 117 VAL B C 1
ATOM 4279 O O . VAL B 1 117 ? -7.324 -31.812 -3.135 1 98.12 117 VAL B O 1
ATOM 4282 N N . LYS B 1 118 ? -8.086 -30.672 -4.891 1 98.06 118 LYS B N 1
ATOM 4283 C CA . LYS B 1 118 ? -7.129 -31.141 -5.883 1 98.06 118 LYS B CA 1
ATOM 4284 C C . LYS B 1 118 ? -6.277 -30 -6.418 1 98.06 118 LYS B C 1
ATOM 4286 O O . LYS B 1 118 ? -6.797 -28.938 -6.742 1 98.06 118 LYS B O 1
ATOM 4291 N N . PHE B 1 119 ? -4.984 -30.203 -6.535 1 98.5 119 PHE B N 1
ATOM 4292 C CA . PHE B 1 119 ? -4.113 -29.094 -6.922 1 98.5 119 PHE B CA 1
ATOM 4293 C C . PHE B 1 119 ? -3.676 -29.234 -8.375 1 98.5 119 PHE B C 1
ATOM 4295 O O . PHE B 1 119 ? -3.258 -28.266 -9 1 98.5 119 PHE B O 1
ATOM 4302 N N . GLY B 1 120 ? -3.723 -30.406 -8.93 1 96.56 120 GLY B N 1
ATOM 4303 C CA . GLY B 1 120 ? -3.227 -30.547 -10.289 1 96.56 120 GLY B CA 1
ATOM 4304 C C . GLY B 1 120 ? -3.447 -31.922 -10.867 1 96.56 120 GLY B C 1
ATOM 4305 O O . GLY B 1 120 ? -4.281 -32.688 -10.375 1 96.56 120 GLY B O 1
ATOM 4306 N N . ALA B 1 121 ? -2.752 -32.219 -11.984 1 96.56 121 ALA B N 1
ATOM 4307 C CA . ALA B 1 121 ? -2.867 -33.469 -12.727 1 96.56 121 ALA B CA 1
ATOM 4308 C C . ALA B 1 121 ? -2.201 -34.594 -11.969 1 96.56 121 ALA B C 1
ATOM 4310 O O . ALA B 1 121 ? -1.276 -34.375 -11.188 1 96.56 121 ALA B O 1
ATOM 4311 N N . LYS B 1 122 ? -2.676 -35.75 -12.18 1 95.81 122 LYS B N 1
ATOM 4312 C CA . LYS B 1 122 ? -2 -36.938 -11.68 1 95.81 122 LYS B CA 1
ATOM 4313 C C . LYS B 1 122 ? -0.707 -37.188 -12.445 1 95.81 122 LYS B C 1
ATOM 4315 O O . LYS B 1 122 ? -0.627 -36.938 -13.648 1 95.81 122 LYS B O 1
ATOM 4320 N N . SER B 1 123 ? 0.243 -37.656 -11.742 1 96.69 123 SER B N 1
ATOM 4321 C CA . SER B 1 123 ? 1.496 -38.031 -12.375 1 96.69 123 SER B CA 1
ATOM 4322 C C . SER B 1 123 ? 1.647 -39.562 -12.406 1 96.69 123 SER B C 1
ATOM 4324 O O . SER B 1 123 ? 1.052 -40.25 -11.594 1 96.69 123 SER B O 1
ATOM 4326 N N . TYR B 1 124 ? 2.391 -40.031 -13.391 1 96 124 TYR B N 1
ATOM 4327 C CA . TYR B 1 124 ? 2.627 -41.469 -13.586 1 96 124 TYR B CA 1
ATOM 4328 C C . TYR B 1 124 ? 4.117 -41.75 -13.734 1 96 124 TYR B C 1
ATOM 4330 O O . TYR B 1 124 ? 4.906 -40.844 -14.023 1 96 124 TYR B O 1
ATOM 4338 N N . ASP B 1 125 ? 4.453 -43.031 -13.484 1 94.88 125 ASP B N 1
ATOM 4339 C CA . ASP B 1 125 ? 5.844 -43.469 -13.617 1 94.88 125 ASP B CA 1
ATOM 4340 C C . ASP B 1 125 ? 6.023 -44.406 -14.812 1 94.88 125 ASP B C 1
ATOM 4342 O O . ASP B 1 125 ? 5.223 -45.312 -15.016 1 94.88 125 ASP B O 1
ATOM 4346 N N . LEU B 1 126 ? 7.082 -44.094 -15.539 1 94.69 126 LEU B N 1
ATOM 4347 C CA . LEU B 1 126 ? 7.496 -44.969 -16.625 1 94.69 126 LEU B CA 1
ATOM 4348 C C . LEU B 1 126 ? 8.688 -45.844 -16.203 1 94.69 126 LEU B C 1
ATOM 4350 O O . LEU B 1 126 ? 9.727 -45.312 -15.812 1 94.69 126 LEU B O 1
ATOM 4354 N N . LYS B 1 127 ? 8.703 -47.125 -16.141 1 90 127 LYS B N 1
ATOM 4355 C CA . LYS B 1 127 ? 9.742 -48.031 -15.656 1 90 127 LYS B CA 1
ATOM 4356 C C . LYS B 1 127 ? 10.953 -48 -16.594 1 90 127 LYS B C 1
ATOM 4358 O O . LYS B 1 127 ? 12.094 -48.125 -16.141 1 90 127 LYS B O 1
ATOM 4363 N N . ASP B 1 128 ? 10.953 -47.812 -17.859 1 87.88 128 ASP B N 1
ATOM 4364 C CA . ASP B 1 128 ? 12.055 -48 -18.812 1 87.88 128 ASP B CA 1
ATOM 4365 C C . ASP B 1 128 ? 12.312 -46.719 -19.594 1 87.88 128 ASP B C 1
ATOM 4367 O O . ASP B 1 128 ? 12.703 -46.75 -20.75 1 87.88 128 ASP B O 1
ATOM 4371 N N . ALA B 1 129 ? 12.094 -45.656 -18.797 1 91.62 129 ALA B N 1
ATOM 4372 C CA . ALA B 1 129 ? 12.43 -44.406 -19.453 1 91.62 129 ALA B CA 1
ATOM 4373 C C . ALA B 1 129 ? 13.938 -44.219 -19.578 1 91.62 129 ALA B C 1
ATOM 4375 O O . ALA B 1 129 ? 14.695 -44.656 -18.703 1 91.62 129 ALA B O 1
ATOM 4376 N N . LYS B 1 130 ? 14.438 -43.562 -20.641 1 89.75 130 LYS B N 1
ATOM 4377 C CA . LYS B 1 130 ? 15.867 -43.469 -20.906 1 89.75 130 LYS B CA 1
ATOM 4378 C C . LYS B 1 130 ? 16.375 -42.062 -20.609 1 89.75 130 LYS B C 1
ATOM 4380 O O . LYS B 1 130 ? 17.562 -41.781 -20.781 1 89.75 130 LYS B O 1
ATOM 4385 N N . SER B 1 131 ? 15.539 -41.156 -20.281 1 87.12 131 SER B N 1
ATOM 4386 C CA . SER B 1 131 ? 15.891 -39.812 -19.875 1 87.12 131 SER B CA 1
ATOM 4387 C C . SER B 1 131 ? 14.969 -39.312 -18.766 1 87.12 131 SER B C 1
ATOM 4389 O O . SER B 1 131 ? 14.008 -40 -18.391 1 87.12 131 SER B O 1
ATOM 4391 N N . ASP B 1 132 ? 15.359 -38.125 -18.219 1 88.25 132 ASP B N 1
ATOM 4392 C CA . ASP B 1 132 ? 14.453 -37.469 -17.281 1 88.25 132 ASP B CA 1
ATOM 4393 C C . ASP B 1 132 ? 13.117 -37.156 -17.953 1 88.25 132 ASP B C 1
ATOM 4395 O O . ASP B 1 132 ? 13.07 -36.844 -19.141 1 88.25 132 ASP B O 1
ATOM 4399 N N . TYR B 1 133 ? 12.094 -37.312 -17.219 1 91.31 133 TYR B N 1
ATOM 4400 C CA . TYR B 1 133 ? 10.766 -37.062 -17.75 1 91.31 133 TYR B CA 1
ATOM 4401 C C . TYR B 1 133 ? 9.789 -36.719 -16.625 1 91.31 133 TYR B C 1
ATOM 4403 O O . TYR B 1 133 ? 10.078 -36.969 -15.453 1 91.31 133 TYR B O 1
ATOM 4411 N N . VAL B 1 134 ? 8.703 -36.094 -16.938 1 94.31 134 VAL B N 1
ATOM 4412 C CA . VAL B 1 134 ? 7.488 -36 -16.125 1 94.31 134 VAL B CA 1
ATOM 4413 C C . VAL B 1 134 ? 6.277 -36.438 -16.969 1 94.31 134 VAL B C 1
ATOM 4415 O O . VAL B 1 134 ? 6.031 -35.844 -18.031 1 94.31 134 VAL B O 1
ATOM 4418 N N . LEU B 1 135 ? 5.617 -37.5 -16.562 1 96.12 135 LEU B N 1
ATOM 4419 C CA . LEU B 1 135 ? 4.41 -37.969 -17.25 1 96.12 135 LEU B CA 1
ATOM 4420 C C . LEU B 1 135 ? 3.162 -37.594 -16.469 1 96.12 135 LEU B C 1
ATOM 4422 O O . LEU B 1 135 ? 3.021 -37.938 -15.297 1 96.12 135 LEU B O 1
ATOM 4426 N N . LEU B 1 136 ? 2.271 -36.844 -17.156 1 96.88 136 LEU B N 1
ATOM 4427 C CA . LEU B 1 136 ? 1.115 -36.281 -16.453 1 96.88 136 LEU B CA 1
ATOM 4428 C C . LEU B 1 136 ? -0.182 -36.719 -17.141 1 96.88 136 LEU B C 1
ATOM 4430 O O . LEU B 1 136 ? -0.193 -36.969 -18.344 1 96.88 136 LEU B O 1
ATOM 4434 N N . GLU B 1 137 ? -1.202 -36.75 -16.328 1 96.12 137 GLU B N 1
ATOM 4435 C CA . GLU B 1 137 ? -2.561 -36.812 -16.875 1 96.12 137 GLU B CA 1
ATOM 4436 C C . GLU B 1 137 ? -2.811 -35.656 -17.844 1 96.12 137 GLU B C 1
ATOM 4438 O O . GLU B 1 137 ? -2.395 -34.531 -17.594 1 96.12 137 GLU B O 1
ATOM 4443 N N . ASP B 1 138 ? -3.336 -35.969 -18.984 1 95.88 138 ASP B N 1
ATOM 4444 C CA . ASP B 1 138 ? -3.787 -34.906 -19.906 1 95.88 138 ASP B CA 1
ATOM 4445 C C . ASP B 1 138 ? -5.098 -34.312 -19.422 1 95.88 138 ASP B C 1
ATOM 4447 O O . ASP B 1 138 ? -6.125 -34.969 -19.375 1 95.88 138 ASP B O 1
ATOM 4451 N N . LEU B 1 139 ? -5.137 -33 -19.188 1 96.31 139 LEU B N 1
ATOM 4452 C CA . LEU B 1 139 ? -6.297 -32.312 -18.609 1 96.31 139 LEU B CA 1
ATOM 4453 C C . LEU B 1 139 ? -7.227 -31.812 -19.703 1 96.31 139 LEU B C 1
ATOM 4455 O O . LEU B 1 139 ? -8.359 -31.406 -19.422 1 96.31 139 LEU B O 1
ATOM 4459 N N . SER B 1 140 ? -6.773 -31.875 -20.953 1 93.5 140 SER B N 1
ATOM 4460 C CA . SER B 1 140 ? -7.555 -31.328 -22.062 1 93.5 140 SER B CA 1
ATOM 4461 C C . SER B 1 140 ? -8.867 -32.094 -22.234 1 93.5 140 SER B C 1
ATOM 4463 O O . SER B 1 140 ? -9.922 -31.484 -22.406 1 93.5 140 SER B O 1
ATOM 4465 N N . PRO B 1 141 ? -8.797 -33.438 -22.203 1 93.94 141 PRO B N 1
ATOM 4466 C CA . PRO B 1 141 ? -10.055 -34.156 -22.344 1 93.94 141 PRO B CA 1
ATOM 4467 C C . PRO B 1 141 ? -11.055 -33.875 -21.234 1 93.94 141 PRO B C 1
ATOM 4469 O O . PRO B 1 141 ? -12.25 -34.094 -21.391 1 93.94 141 PRO B O 1
ATOM 4472 N N . LEU B 1 142 ? -10.578 -33.438 -20.109 1 94.44 142 LEU B N 1
ATOM 4473 C CA . LEU B 1 142 ? -11.438 -33.062 -18.984 1 94.44 142 LEU B CA 1
ATOM 4474 C C . LEU B 1 142 ? -11.922 -31.641 -19.141 1 94.44 142 LEU B C 1
ATOM 4476 O O . LEU B 1 142 ? -12.602 -31.109 -18.25 1 94.44 142 LEU B O 1
ATOM 4480 N N . SER B 1 143 ? -11.5 -30.922 -20.156 1 95.44 143 SER B N 1
ATOM 4481 C CA . SER B 1 143 ? -11.953 -29.594 -20.578 1 95.44 143 SER B CA 1
ATOM 4482 C C . SER B 1 143 ? -11.289 -28.5 -19.75 1 95.44 143 SER B C 1
ATOM 4484 O O . SER B 1 143 ? -11.82 -27.391 -19.641 1 95.44 143 SER B O 1
ATOM 4486 N N . PHE B 1 144 ? -10.203 -28.859 -19.125 1 97.25 144 PHE B N 1
ATOM 4487 C CA . PHE B 1 144 ? -9.391 -27.797 -18.531 1 97.25 144 PHE B CA 1
ATOM 4488 C C . PHE B 1 144 ? -8.688 -27 -19.625 1 97.25 144 PHE B C 1
ATOM 4490 O O . PHE B 1 144 ? -8.234 -27.547 -20.625 1 97.25 144 PHE B O 1
ATOM 4497 N N . LYS B 1 145 ? -8.531 -25.734 -19.422 1 95.75 145 LYS B N 1
ATOM 4498 C CA . LYS B 1 145 ? -7.875 -24.875 -20.406 1 95.75 145 LYS B CA 1
ATOM 4499 C C . LYS B 1 145 ? -7.129 -23.734 -19.719 1 95.75 145 LYS B C 1
ATOM 4501 O O . LYS B 1 145 ? -7.484 -23.328 -18.609 1 95.75 145 LYS B O 1
ATOM 4506 N N . ASN B 1 146 ? -6.082 -23.297 -20.391 1 95.06 146 ASN B N 1
ATOM 4507 C CA . ASN B 1 146 ? -5.473 -22.016 -20.031 1 95.06 146 ASN B CA 1
ATOM 4508 C C . ASN B 1 146 ? -6.297 -20.844 -20.531 1 95.06 146 ASN B C 1
ATOM 4510 O O . ASN B 1 146 ? -7.047 -20.969 -21.5 1 95.06 146 ASN B O 1
ATOM 4514 N N . MET B 1 147 ? -6.191 -19.734 -19.812 1 96 147 MET B N 1
ATOM 4515 C CA . MET B 1 147 ? -6.77 -18.5 -20.328 1 96 147 MET B CA 1
ATOM 4516 C C . MET B 1 147 ? -5.781 -17.766 -21.234 1 96 147 MET B C 1
ATOM 4518 O O . MET B 1 147 ? -4.594 -18.109 -21.25 1 96 147 MET B O 1
ATOM 4522 N N . ASN B 1 148 ? -6.266 -16.859 -22.031 1 95.12 148 ASN B N 1
ATOM 4523 C CA . ASN B 1 148 ? -5.422 -16.078 -22.922 1 95.12 148 ASN B CA 1
ATOM 4524 C C . ASN B 1 148 ? -4.461 -15.18 -22.141 1 95.12 148 ASN B C 1
ATOM 4526 O O . ASN B 1 148 ? -4.879 -14.188 -21.547 1 95.12 148 ASN B O 1
ATOM 4530 N N . ARG B 1 149 ? -3.211 -15.516 -22.188 1 95.12 149 ARG B N 1
ATOM 4531 C CA . ARG B 1 149 ? -2.215 -14.812 -21.375 1 95.12 149 ARG B CA 1
ATOM 4532 C C . ARG B 1 149 ? -2.047 -13.375 -21.844 1 95.12 149 ARG B C 1
ATOM 4534 O O . ARG B 1 149 ? -1.705 -12.492 -21.047 1 95.12 149 ARG B O 1
ATOM 4541 N N . LEU B 1 150 ? -2.273 -13.039 -23.109 1 95.94 150 LEU B N 1
ATOM 4542 C CA . LEU B 1 150 ? -2.051 -11.703 -23.656 1 95.94 150 LEU B CA 1
ATOM 4543 C C . LEU B 1 150 ? -3.082 -10.719 -23.109 1 95.94 150 LEU B C 1
ATOM 4545 O O . LEU B 1 150 ? -2.789 -9.531 -22.938 1 95.94 150 LEU B O 1
ATOM 4549 N N . GLU B 1 151 ? -4.227 -11.258 -22.859 1 96.62 151 GLU B N 1
ATOM 4550 C CA . GLU B 1 151 ? -5.312 -10.414 -22.375 1 96.62 151 GLU B CA 1
ATOM 4551 C C . GLU B 1 151 ? -5.215 -10.211 -20.859 1 96.62 151 GLU B C 1
ATOM 4553 O O . GLU B 1 151 ? -5.656 -9.188 -20.328 1 96.62 151 GLU B O 1
ATOM 4558 N N . GLY B 1 152 ? -4.625 -11.164 -20.156 1 97.88 152 GLY B N 1
ATOM 4559 C CA . GLY B 1 152 ? -4.617 -11.164 -18.703 1 97.88 152 GLY B CA 1
ATOM 4560 C C . GLY B 1 152 ? -5.891 -11.719 -18.094 1 97.88 152 GLY B C 1
ATOM 4561 O O . GLY B 1 152 ? -6.957 -11.656 -18.719 1 97.88 152 GLY B O 1
ATOM 4562 N N . LEU B 1 153 ? -5.848 -12.164 -16.938 1 98.62 153 LEU B N 1
ATOM 4563 C CA . LEU B 1 153 ? -6.996 -12.75 -16.25 1 98.62 153 LEU B CA 1
ATOM 4564 C C . LEU B 1 153 ? -7.953 -11.664 -15.758 1 98.62 153 LEU B C 1
ATOM 4566 O O . LEU B 1 153 ? -7.516 -10.641 -15.242 1 98.62 153 LEU B O 1
ATOM 4570 N N . ASP B 1 154 ? -9.211 -11.891 -15.945 1 98.12 154 ASP B N 1
ATOM 4571 C CA . ASP B 1 154 ? -10.211 -11.016 -15.344 1 98.12 154 ASP B CA 1
ATOM 4572 C C . ASP B 1 154 ? -10.352 -11.297 -13.852 1 98.12 154 ASP B C 1
ATOM 4574 O O . ASP B 1 154 ? -9.648 -12.148 -13.297 1 98.12 154 ASP B O 1
ATOM 4578 N N . GLN B 1 155 ? -11.211 -10.602 -13.188 1 98.38 155 GLN B N 1
ATOM 4579 C CA . GLN B 1 155 ? -11.328 -10.68 -11.734 1 98.38 155 GLN B CA 1
ATOM 4580 C C . GLN B 1 155 ? -11.758 -12.07 -11.281 1 98.38 155 GLN B C 1
ATOM 4582 O O . GLN B 1 155 ? -11.227 -12.609 -10.305 1 98.38 155 GLN B O 1
ATOM 4587 N N . VAL B 1 156 ? -12.727 -12.672 -11.953 1 98.38 156 VAL B N 1
ATOM 4588 C CA . VAL B 1 156 ? -13.266 -13.969 -11.562 1 98.38 156 VAL B CA 1
ATOM 4589 C C . VAL B 1 156 ? -12.164 -15.023 -11.609 1 98.38 156 VAL B C 1
ATOM 4591 O O . VAL B 1 156 ? -12.016 -15.82 -10.68 1 98.38 156 VAL B O 1
ATOM 4594 N N . HIS B 1 157 ? -11.414 -15.047 -12.695 1 98.75 157 HIS B N 1
ATOM 4595 C CA . HIS B 1 157 ? -10.32 -16 -12.844 1 98.75 157 HIS B CA 1
ATOM 4596 C C . HIS B 1 157 ? -9.195 -15.703 -11.852 1 98.75 157 HIS B C 1
ATOM 4598 O O . HIS B 1 157 ? -8.594 -16.625 -11.297 1 98.75 157 HIS B O 1
ATOM 4604 N N . THR B 1 158 ? -8.883 -14.383 -11.664 1 98.88 158 THR B N 1
ATOM 4605 C CA . THR B 1 158 ? -7.859 -14 -10.695 1 98.88 158 THR B CA 1
ATOM 4606 C C . THR B 1 158 ? -8.227 -14.484 -9.297 1 98.88 158 THR B C 1
ATOM 4608 O O . THR B 1 158 ? -7.391 -15.07 -8.602 1 98.88 158 THR B O 1
ATOM 4611 N N . GLU B 1 159 ? -9.469 -14.312 -8.922 1 98.88 159 GLU B N 1
ATOM 4612 C CA . GLU B 1 159 ? -9.945 -14.766 -7.613 1 98.88 159 GLU B CA 1
ATOM 4613 C C . GLU B 1 159 ? -9.867 -16.281 -7.488 1 98.88 159 GLU B C 1
ATOM 4615 O O . GLU B 1 159 ? -9.469 -16.797 -6.441 1 98.88 159 GLU B O 1
ATOM 4620 N N . SER B 1 160 ? -10.203 -16.969 -8.531 1 98.88 160 SER B N 1
ATOM 4621 C CA . SER B 1 160 ? -10.141 -18.422 -8.516 1 98.88 160 SER B CA 1
ATOM 4622 C C . SER B 1 160 ? -8.711 -18.922 -8.336 1 98.88 160 SER B C 1
ATOM 4624 O O . SER B 1 160 ? -8.453 -19.828 -7.555 1 98.88 160 SER B O 1
ATOM 4626 N N . ALA B 1 161 ? -7.812 -18.297 -9.062 1 98.88 161 ALA B N 1
ATOM 4627 C CA . ALA B 1 161 ? -6.395 -18.625 -8.945 1 98.88 161 ALA B CA 1
ATOM 4628 C C . ALA B 1 161 ? -5.875 -18.344 -7.543 1 98.88 161 ALA B C 1
ATOM 4630 O O . ALA B 1 161 ? -5.141 -19.156 -6.965 1 98.88 161 ALA B O 1
ATOM 4631 N N . LEU B 1 162 ? -6.266 -17.219 -6.98 1 98.94 162 LEU B N 1
ATOM 4632 C CA . LEU B 1 162 ? -5.824 -16.844 -5.641 1 98.94 162 LEU B CA 1
ATOM 4633 C C . LEU B 1 162 ? -6.398 -17.781 -4.594 1 98.94 162 LEU B C 1
ATOM 4635 O O . LEU B 1 162 ? -5.746 -18.078 -3.588 1 98.94 162 LEU B O 1
ATOM 4639 N N . ARG B 1 163 ? -7.605 -18.219 -4.781 1 98.81 163 ARG B N 1
ATOM 4640 C CA . ARG B 1 163 ? -8.18 -19.203 -3.875 1 98.81 163 ARG B CA 1
ATOM 4641 C C . ARG B 1 163 ? -7.352 -20.484 -3.861 1 98.81 163 ARG B C 1
ATOM 4643 O O . ARG B 1 163 ? -7.035 -21.016 -2.795 1 98.81 163 ARG B O 1
ATOM 4650 N N . LYS B 1 164 ? -7.02 -20.938 -5.035 1 98.94 164 LYS B N 1
ATOM 4651 C CA . LYS B 1 164 ? -6.215 -22.156 -5.141 1 98.94 164 LYS B CA 1
ATOM 4652 C C . LYS B 1 164 ? -4.824 -21.953 -4.547 1 98.94 164 LYS B C 1
ATOM 4654 O O . LYS B 1 164 ? -4.312 -22.812 -3.834 1 98.94 164 LYS B O 1
ATOM 4659 N N . LEU B 1 165 ? -4.227 -20.812 -4.84 1 98.94 165 LEU B N 1
ATOM 4660 C CA . LEU B 1 165 ? -2.91 -20.484 -4.301 1 98.94 165 LEU B CA 1
ATOM 4661 C C . LEU B 1 165 ? -2.941 -20.438 -2.779 1 98.94 165 LEU B C 1
ATOM 4663 O O . LEU B 1 165 ? -2.021 -20.938 -2.121 1 98.94 165 LEU B O 1
ATOM 4667 N N . SER B 1 166 ? -4.012 -19.844 -2.199 1 98.88 166 SER B N 1
ATOM 4668 C CA . SER B 1 166 ? -4.145 -19.766 -0.748 1 98.88 166 SER B CA 1
ATOM 4669 C C . SER B 1 166 ? -4.246 -21.156 -0.125 1 98.88 166 SER B C 1
ATOM 4671 O O . SER B 1 166 ? -3.705 -21.391 0.957 1 98.88 166 SER B O 1
ATOM 4673 N N . GLN B 1 167 ? -4.969 -22.047 -0.799 1 98.94 167 GLN B N 1
ATOM 4674 C CA . GLN B 1 167 ? -5.039 -23.422 -0.343 1 98.94 167 GLN B CA 1
ATOM 4675 C C . GLN B 1 167 ? -3.656 -24.062 -0.305 1 98.94 167 GLN B C 1
ATOM 4677 O O . GLN B 1 167 ? -3.295 -24.719 0.677 1 98.94 167 GLN B O 1
ATOM 4682 N N . TRP B 1 168 ? -2.934 -23.859 -1.371 1 98.94 168 TRP B N 1
ATOM 4683 C CA . TRP B 1 168 ? -1.587 -24.406 -1.489 1 98.94 168 TRP B CA 1
ATOM 4684 C C . TRP B 1 168 ? -0.675 -23.844 -0.401 1 98.94 168 TRP B C 1
ATOM 4686 O O . TRP B 1 168 ? -0.006 -24.609 0.304 1 98.94 168 TRP B O 1
ATOM 4696 N N . HIS B 1 169 ? -0.673 -22.562 -0.222 1 98.94 169 HIS B N 1
ATOM 4697 C CA . HIS B 1 169 ? 0.171 -21.891 0.76 1 98.94 169 HIS B CA 1
ATOM 4698 C C . HIS B 1 169 ? -0.189 -22.312 2.18 1 98.94 169 HIS B C 1
ATOM 4700 O O . HIS B 1 169 ? 0.695 -22.594 2.99 1 98.94 169 HIS B O 1
ATOM 4706 N N . ALA B 1 170 ? -1.488 -22.375 2.48 1 98.94 170 ALA B N 1
ATOM 4707 C CA . ALA B 1 170 ? -1.922 -22.766 3.818 1 98.94 170 ALA B CA 1
ATOM 4708 C C . ALA B 1 170 ? -1.448 -24.188 4.152 1 98.94 170 ALA B C 1
ATOM 4710 O O . ALA B 1 170 ? -0.893 -24.422 5.227 1 98.94 170 ALA B O 1
ATOM 4711 N N . ALA B 1 171 ? -1.649 -25.109 3.221 1 98.88 171 ALA B N 1
ATOM 4712 C CA . ALA B 1 171 ? -1.243 -26.5 3.443 1 98.88 171 ALA B CA 1
ATOM 4713 C C . ALA B 1 171 ? 0.26 -26.594 3.689 1 98.88 171 ALA B C 1
ATOM 4715 O O . ALA B 1 171 ? 0.702 -27.312 4.586 1 98.88 171 ALA B O 1
ATOM 4716 N N . SER B 1 172 ? 1.023 -25.859 2.914 1 98.62 172 SER B N 1
ATOM 4717 C CA . SER B 1 172 ? 2.475 -25.938 3.053 1 98.62 172 SER B CA 1
ATOM 4718 C C . SER B 1 172 ? 2.934 -25.344 4.383 1 98.62 172 SER B C 1
ATOM 4720 O O . SER B 1 172 ? 3.861 -25.859 5.008 1 98.62 172 SER B O 1
ATOM 4722 N N . ALA B 1 173 ? 2.316 -24.25 4.801 1 98.44 173 ALA B N 1
ATOM 4723 C CA . ALA B 1 173 ? 2.648 -23.656 6.094 1 98.44 173 ALA B CA 1
ATOM 4724 C C . ALA B 1 173 ? 2.35 -24.625 7.234 1 98.44 173 ALA B C 1
ATOM 4726 O O . ALA B 1 173 ? 3.168 -24.797 8.141 1 98.44 173 ALA B O 1
ATOM 4727 N N . VAL B 1 174 ? 1.195 -25.25 7.156 1 98.62 174 VAL B N 1
ATOM 4728 C CA . VAL B 1 174 ? 0.791 -26.203 8.18 1 98.62 174 VAL B CA 1
ATOM 4729 C C . VAL B 1 174 ? 1.734 -27.406 8.172 1 98.62 174 VAL B C 1
ATOM 4731 O O . VAL B 1 174 ? 2.154 -27.891 9.227 1 98.62 174 VAL B O 1
ATOM 4734 N N . ARG B 1 175 ? 2.045 -27.859 6.992 1 98.12 175 ARG B N 1
ATOM 4735 C CA . ARG B 1 175 ? 2.947 -29 6.852 1 98.12 175 ARG B CA 1
ATOM 4736 C C . ARG B 1 175 ? 4.285 -28.719 7.531 1 98.12 175 ARG B C 1
ATOM 4738 O O . ARG B 1 175 ? 4.805 -29.578 8.258 1 98.12 175 ARG B O 1
ATOM 4745 N N . VAL B 1 176 ? 4.875 -27.562 7.336 1 97.12 176 VAL B N 1
ATOM 4746 C CA . VAL B 1 176 ? 6.168 -27.219 7.922 1 97.12 176 VAL B CA 1
ATOM 4747 C C . VAL B 1 176 ? 6.027 -27.078 9.438 1 97.12 176 VAL B C 1
ATOM 4749 O O . VAL B 1 176 ? 6.91 -27.516 10.188 1 97.12 176 VAL B O 1
ATOM 4752 N N . ALA B 1 177 ? 4.922 -26.531 9.891 1 96.94 177 ALA B N 1
ATOM 4753 C CA . ALA B 1 177 ? 4.684 -26.359 11.328 1 96.94 177 ALA B CA 1
ATOM 4754 C C . ALA B 1 177 ? 4.57 -27.719 12.023 1 96.94 177 ALA B C 1
ATOM 4756 O O . ALA B 1 177 ? 4.996 -27.859 13.172 1 96.94 177 ALA B O 1
ATOM 4757 N N . ASN B 1 178 ? 4.027 -28.703 11.32 1 96.06 178 ASN B N 1
ATOM 4758 C CA . ASN B 1 178 ? 3.73 -30 11.938 1 96.06 178 ASN B CA 1
ATOM 4759 C C . ASN B 1 178 ? 4.875 -30.984 11.75 1 96.06 178 ASN B C 1
ATOM 4761 O O . ASN B 1 178 ? 5.184 -31.766 12.656 1 96.06 178 ASN B O 1
ATOM 4765 N N . ILE B 1 179 ? 5.488 -30.969 10.578 1 94.31 179 ILE B N 1
ATOM 4766 C CA . ILE B 1 179 ? 6.402 -32.062 10.227 1 94.31 179 ILE B CA 1
ATOM 4767 C C . ILE B 1 179 ? 7.828 -31.516 10.148 1 94.31 179 ILE B C 1
ATOM 4769 O O . ILE B 1 179 ? 8.789 -32.281 10.266 1 94.31 179 ILE B O 1
ATOM 4773 N N . GLY B 1 180 ? 7.988 -30.234 9.883 1 93.44 180 GLY B N 1
ATOM 4774 C CA . GLY B 1 180 ? 9.32 -29.656 9.773 1 93.44 180 GLY B CA 1
ATOM 4775 C C . GLY B 1 180 ? 9.641 -29.156 8.383 1 93.44 180 GLY B C 1
ATOM 4776 O O . GLY B 1 180 ? 8.805 -29.203 7.484 1 93.44 180 GLY B O 1
ATOM 4777 N N . PRO B 1 181 ? 10.836 -28.703 8.156 1 93.44 181 PRO B N 1
ATOM 4778 C CA . PRO B 1 181 ? 11.188 -28.016 6.922 1 93.44 181 PRO B CA 1
ATOM 4779 C C . PRO B 1 181 ? 11.227 -28.953 5.711 1 93.44 181 PRO B C 1
ATOM 4781 O O . PRO B 1 181 ? 11.445 -30.156 5.859 1 93.44 181 PRO B O 1
ATOM 4784 N N . TYR B 1 182 ? 11.031 -28.406 4.555 1 91 182 TYR B N 1
ATOM 4785 C CA . TYR B 1 182 ? 11.25 -29.109 3.299 1 91 182 TYR B CA 1
ATOM 4786 C C . TYR B 1 182 ? 12.727 -29.391 3.08 1 91 182 TYR B C 1
ATOM 4788 O O . TYR B 1 182 ? 13.586 -28.75 3.686 1 91 182 TYR B O 1
ATOM 4796 N N . PRO B 1 183 ? 12.984 -30.359 2.184 1 88.31 183 PRO B N 1
ATOM 4797 C CA . PRO B 1 183 ? 14.383 -30.562 1.797 1 88.31 183 PRO B CA 1
ATOM 4798 C C . PRO B 1 183 ? 15.031 -29.297 1.233 1 88.31 183 PRO B C 1
ATOM 4800 O O . PRO B 1 183 ? 14.328 -28.422 0.712 1 88.31 183 PRO B O 1
ATOM 4803 N N . GLU B 1 184 ? 16.281 -29.188 1.254 1 83.81 184 GLU B N 1
ATOM 4804 C CA . GLU B 1 184 ? 17.062 -28 0.877 1 83.81 184 GLU B CA 1
ATOM 4805 C C . GLU B 1 184 ? 16.766 -27.594 -0.561 1 83.81 184 GLU B C 1
ATOM 4807 O O . GLU B 1 184 ? 16.75 -26.391 -0.878 1 83.81 184 GLU B O 1
ATOM 4812 N N . LYS B 1 185 ? 16.547 -28.531 -1.377 1 84 185 LYS B N 1
ATOM 4813 C CA . LYS B 1 185 ? 16.297 -28.25 -2.785 1 84 185 LYS B CA 1
ATOM 4814 C C . LYS B 1 185 ? 15.07 -27.359 -2.951 1 84 185 LYS B C 1
ATOM 4816 O O . LYS B 1 185 ? 14.953 -26.609 -3.932 1 84 185 LYS B O 1
ATOM 4821 N N . TYR B 1 186 ? 14.203 -27.391 -1.91 1 88.69 186 TYR B N 1
ATOM 4822 C CA . TYR B 1 186 ? 12.992 -26.578 -1.989 1 88.69 186 TYR B CA 1
ATOM 4823 C C . TYR B 1 186 ? 13.133 -25.312 -1.155 1 88.69 186 TYR B C 1
ATOM 4825 O O . TYR B 1 186 ? 12.305 -24.406 -1.251 1 88.69 186 TYR B O 1
ATOM 4833 N N . SER B 1 187 ? 14.18 -25.172 -0.335 1 85.94 187 SER B N 1
ATOM 4834 C CA . SER B 1 187 ? 14.383 -23.984 0.489 1 85.94 187 SER B CA 1
ATOM 4835 C C . SER B 1 187 ? 15.297 -22.984 -0.209 1 85.94 187 SER B C 1
ATOM 4837 O O . SER B 1 187 ? 15.102 -21.766 -0.083 1 85.94 187 SER B O 1
ATOM 4839 N N . ILE B 1 188 ? 16.188 -23.453 -0.953 1 79.56 188 ILE B N 1
ATOM 4840 C CA . ILE B 1 188 ? 17.125 -22.578 -1.663 1 79.56 188 ILE B CA 1
ATOM 4841 C C . ILE B 1 188 ? 16.719 -22.5 -3.137 1 79.56 188 ILE B C 1
ATOM 4843 O O . ILE B 1 188 ? 16.906 -21.469 -3.775 1 79.56 188 ILE B O 1
ATOM 4847 N N . GLY B 1 189 ? 16.109 -23.594 -3.617 1 76.38 189 GLY B N 1
ATOM 4848 C CA . GLY B 1 189 ? 15.703 -23.656 -5.012 1 76.38 189 GLY B CA 1
ATOM 4849 C C . GLY B 1 189 ? 16.859 -23.5 -5.98 1 76.38 189 GLY B C 1
ATOM 4850 O O . GLY B 1 189 ? 17.891 -24.156 -5.832 1 76.38 189 GLY B O 1
ATOM 4851 N N . PHE B 1 190 ? 16.656 -22.594 -6.953 1 75.88 190 PHE B N 1
ATOM 4852 C CA . PHE B 1 190 ? 17.625 -22.375 -8.016 1 75.88 190 PHE B CA 1
ATOM 4853 C C . PHE B 1 190 ? 18.688 -21.359 -7.574 1 75.88 190 PHE B C 1
ATOM 4855 O O . PHE B 1 190 ? 19.688 -21.172 -8.266 1 75.88 190 PHE B O 1
ATOM 4862 N N . PHE B 1 191 ? 18.578 -20.844 -6.398 1 83.38 191 PHE B N 1
ATOM 4863 C CA . PHE B 1 191 ? 19.469 -19.781 -5.941 1 83.38 191 PHE B CA 1
ATOM 4864 C C . PHE B 1 191 ? 20.594 -20.328 -5.082 1 83.38 191 PHE B C 1
ATOM 4866 O O . PHE B 1 191 ? 20.797 -19.891 -3.949 1 83.38 191 PHE B O 1
ATOM 4873 N N . THR B 1 192 ? 21.328 -21.25 -5.676 1 82.81 192 THR B N 1
ATOM 4874 C CA . THR B 1 192 ? 22.547 -21.766 -5.047 1 82.81 192 THR B CA 1
ATOM 4875 C C . THR B 1 192 ? 23.766 -20.984 -5.492 1 82.81 192 THR B C 1
ATOM 4877 O O . THR B 1 192 ? 23.766 -20.375 -6.562 1 82.81 192 THR B O 1
ATOM 4880 N N . GLU B 1 193 ? 24.766 -21.047 -4.617 1 85.88 193 GLU B N 1
ATOM 4881 C CA . GLU B 1 193 ? 25.984 -20.312 -4.988 1 85.88 193 GLU B CA 1
ATOM 4882 C C . GLU B 1 193 ? 26.609 -20.891 -6.258 1 85.88 193 GLU B C 1
ATOM 4884 O O . GLU B 1 193 ? 27.219 -20.172 -7.043 1 85.88 193 GLU B O 1
ATOM 4889 N N . GLU B 1 194 ? 26.375 -22.094 -6.543 1 83.62 194 GLU B N 1
ATOM 4890 C CA . GLU B 1 194 ? 26.859 -22.734 -7.762 1 83.62 194 GLU B CA 1
ATOM 4891 C C . GLU B 1 194 ? 26.172 -22.172 -9 1 83.62 194 GLU B C 1
ATOM 4893 O O . GLU B 1 194 ? 26.781 -22.062 -10.062 1 83.62 194 GLU B O 1
ATOM 4898 N N . SER B 1 195 ? 24.969 -21.781 -8.812 1 82.81 195 SER B N 1
ATOM 4899 C CA . SER B 1 195 ? 24.188 -21.281 -9.945 1 82.81 195 SER B CA 1
ATOM 4900 C C . SER B 1 195 ? 24.359 -19.766 -10.109 1 82.81 195 SER B C 1
ATOM 4902 O O . SER B 1 195 ? 23.938 -19.203 -11.117 1 82.81 195 SER B O 1
ATOM 4904 N N . ARG B 1 196 ? 25 -19.109 -9.234 1 88.31 196 ARG B N 1
ATOM 4905 C CA . ARG B 1 196 ? 25.062 -17.656 -9.18 1 88.31 196 ARG B CA 1
ATOM 4906 C C . ARG B 1 196 ? 25.672 -17.078 -10.453 1 88.31 196 ARG B C 1
ATOM 4908 O O . ARG B 1 196 ? 25.156 -16.109 -11.008 1 88.31 196 ARG B O 1
ATOM 4915 N N . PRO B 1 197 ? 26.828 -17.656 -10.953 1 87 197 PRO B N 1
ATOM 4916 C CA . PRO B 1 197 ? 27.391 -17.078 -12.18 1 87 197 PRO B CA 1
ATOM 4917 C C . PRO B 1 197 ? 26.422 -17.125 -13.359 1 87 197 PRO B C 1
ATOM 4919 O O . PRO B 1 197 ? 26.328 -16.172 -14.117 1 87 197 PRO B O 1
ATOM 4922 N N . MET B 1 198 ? 25.719 -18.219 -13.484 1 82.44 198 MET B N 1
ATOM 4923 C CA . MET B 1 198 ? 24.766 -18.375 -14.57 1 82.44 198 MET B CA 1
ATOM 4924 C C . MET B 1 198 ? 23.609 -17.375 -14.422 1 82.44 198 MET B C 1
ATOM 4926 O O . MET B 1 198 ? 23.203 -16.75 -15.406 1 82.44 198 MET B O 1
ATOM 4930 N N . ILE B 1 199 ? 23.172 -17.266 -13.211 1 85.75 199 ILE B N 1
ATOM 4931 C CA . ILE B 1 199 ? 22.062 -16.344 -12.945 1 85.75 199 ILE B CA 1
ATOM 4932 C C . ILE B 1 199 ? 22.5 -14.906 -13.195 1 85.75 199 ILE B C 1
ATOM 4934 O O . ILE B 1 199 ? 21.75 -14.102 -13.742 1 85.75 199 ILE B O 1
ATOM 4938 N N . THR B 1 200 ? 23.672 -14.617 -12.82 1 90.69 200 THR B N 1
ATOM 4939 C CA . THR B 1 200 ? 24.234 -13.289 -13.039 1 90.69 200 THR B CA 1
ATOM 4940 C C . THR B 1 200 ? 24.281 -12.961 -14.531 1 90.69 200 THR B C 1
ATOM 4942 O O . THR B 1 200 ? 23.891 -11.867 -14.945 1 90.69 200 THR B O 1
ATOM 4945 N N . GLU B 1 201 ? 24.75 -13.914 -15.289 1 86.06 201 GLU B N 1
ATOM 4946 C CA . GLU B 1 201 ? 24.844 -13.719 -16.734 1 86.06 201 GLU B CA 1
ATOM 4947 C C . GLU B 1 201 ? 23.469 -13.555 -17.359 1 86.06 201 GLU B C 1
ATOM 4949 O O . GLU B 1 201 ? 23.281 -12.727 -18.266 1 86.06 201 GLU B O 1
ATOM 4954 N N . MET B 1 202 ? 22.531 -14.375 -16.969 1 84.62 202 MET B N 1
ATOM 4955 C CA . MET B 1 202 ? 21.172 -14.289 -17.469 1 84.62 202 MET B CA 1
ATOM 4956 C C . MET B 1 202 ? 20.562 -12.922 -17.156 1 84.62 202 MET B C 1
ATOM 4958 O O . MET B 1 202 ? 19.984 -12.281 -18.047 1 84.62 202 MET B O 1
ATOM 4962 N N . ASN B 1 203 ? 20.734 -12.523 -15.922 1 90.25 203 ASN B N 1
ATOM 4963 C CA . ASN B 1 203 ? 20.203 -11.234 -15.5 1 90.25 203 ASN B CA 1
ATOM 4964 C C . ASN B 1 203 ? 20.844 -10.078 -16.266 1 90.25 203 ASN B C 1
ATOM 4966 O O . ASN B 1 203 ? 20.172 -9.117 -16.641 1 90.25 203 ASN B O 1
ATOM 4970 N N . ALA B 1 204 ? 22.125 -10.18 -16.406 1 89.88 204 ALA B N 1
ATOM 4971 C CA . ALA B 1 204 ? 22.844 -9.133 -17.141 1 89.88 204 ALA B CA 1
ATOM 4972 C C . ALA B 1 204 ? 22.328 -9.008 -18.562 1 89.88 204 ALA B C 1
ATOM 4974 O O . ALA B 1 204 ? 22.156 -7.898 -19.078 1 89.88 204 ALA B O 1
ATOM 4975 N N . SER B 1 205 ? 22.125 -10.141 -19.203 1 88.19 205 SER B N 1
ATOM 4976 C CA . SER B 1 205 ? 21.641 -10.164 -20.594 1 88.19 205 SER B CA 1
ATOM 4977 C C . SER B 1 205 ? 20.25 -9.57 -20.688 1 88.19 205 SER B C 1
ATOM 4979 O O . SER B 1 205 ? 19.984 -8.742 -21.562 1 88.19 205 SER B O 1
ATOM 4981 N N . LEU B 1 206 ? 19.359 -10.008 -19.828 1 90.5 206 LEU B N 1
ATOM 4982 C CA . LEU B 1 206 ? 18 -9.5 -19.812 1 90.5 206 LEU B CA 1
ATOM 4983 C C . LEU B 1 206 ? 17.969 -8.008 -19.5 1 90.5 206 LEU B C 1
ATOM 4985 O O . LEU B 1 206 ? 17.25 -7.238 -20.141 1 90.5 206 LEU B O 1
ATOM 4989 N N . SER B 1 207 ? 18.781 -7.633 -18.562 1 92.62 207 SER B N 1
ATOM 4990 C CA . SER B 1 207 ? 18.812 -6.246 -18.109 1 92.62 207 SER B CA 1
ATOM 4991 C C . SER B 1 207 ? 19.297 -5.32 -19.219 1 92.62 207 SER B C 1
ATOM 4993 O O . SER B 1 207 ? 18.797 -4.199 -19.359 1 92.62 207 SER B O 1
ATOM 4995 N N . LYS B 1 208 ? 20.297 -5.785 -19.906 1 91.56 208 LYS B N 1
ATOM 4996 C CA . LYS B 1 208 ? 20.828 -4.977 -21 1 91.56 208 LYS B CA 1
ATOM 4997 C C . LYS B 1 208 ? 19.734 -4.645 -22.016 1 91.56 208 LYS B C 1
ATOM 4999 O O . LYS B 1 208 ? 19.594 -3.488 -22.422 1 91.56 208 LYS B O 1
ATOM 5004 N N . SER B 1 209 ? 19 -5.633 -22.453 1 93.19 209 SER B N 1
ATOM 5005 C CA . SER B 1 209 ? 17.922 -5.43 -23.422 1 93.19 209 SER B CA 1
ATOM 5006 C C . SER B 1 209 ? 16.797 -4.59 -22.828 1 93.19 209 SER B C 1
ATOM 5008 O O . SER B 1 209 ? 16.266 -3.707 -23.5 1 93.19 209 SER B O 1
ATOM 5010 N N . PHE B 1 210 ? 16.484 -4.844 -21.609 1 96.12 210 PHE B N 1
ATOM 5011 C CA . PHE B 1 210 ? 15.438 -4.082 -20.938 1 96.12 210 PHE B CA 1
ATOM 5012 C C . PHE B 1 210 ? 15.812 -2.607 -20.859 1 96.12 210 PHE B C 1
ATOM 5014 O O . PHE B 1 210 ? 14.992 -1.736 -21.156 1 96.12 210 PHE B O 1
ATOM 5021 N N . MET B 1 211 ? 17.016 -2.318 -20.438 1 95.31 211 MET B N 1
ATOM 5022 C CA . MET B 1 211 ? 17.469 -0.943 -20.25 1 95.31 211 MET B CA 1
ATOM 5023 C C . MET B 1 211 ? 17.438 -0.169 -21.562 1 95.31 211 MET B C 1
ATOM 5025 O O . MET B 1 211 ? 17.078 1.009 -21.578 1 95.31 211 MET B O 1
ATOM 5029 N N . LYS B 1 212 ? 17.844 -0.853 -22.594 1 94.56 212 LYS B N 1
ATOM 5030 C CA . LYS B 1 212 ? 17.797 -0.224 -23.906 1 94.56 212 LYS B CA 1
ATOM 5031 C C . LYS B 1 212 ? 16.375 0.186 -24.266 1 94.56 212 LYS B C 1
ATOM 5033 O O . LYS B 1 212 ? 16.156 1.293 -24.766 1 94.56 212 LYS B O 1
ATOM 5038 N N . CYS B 1 213 ? 15.461 -0.654 -24.016 1 95.69 213 CYS B N 1
ATOM 5039 C CA . CYS B 1 213 ? 14.07 -0.372 -24.344 1 95.69 213 CYS B CA 1
ATOM 5040 C C . CYS B 1 213 ? 13.477 0.628 -23.359 1 95.69 213 CYS B C 1
ATOM 5042 O O . CYS B 1 213 ? 12.727 1.527 -23.75 1 95.69 213 CYS B O 1
ATOM 5044 N N . CYS B 1 214 ? 13.805 0.448 -22.062 1 95.88 214 CYS B N 1
ATOM 5045 C CA . CYS B 1 214 ? 13.297 1.302 -21 1 95.88 214 CYS B CA 1
ATOM 5046 C C . CYS B 1 214 ? 13.625 2.766 -21.266 1 95.88 214 CYS B C 1
ATOM 5048 O O . CYS B 1 214 ? 12.828 3.652 -20.953 1 95.88 214 CYS B O 1
ATOM 5050 N N . ALA B 1 215 ? 14.719 3.035 -21.844 1 95.44 215 ALA B N 1
ATOM 5051 C CA . ALA B 1 215 ? 15.156 4.391 -22.156 1 95.44 215 ALA B CA 1
ATOM 5052 C C . ALA B 1 215 ? 14.219 5.051 -23.172 1 95.44 215 ALA B C 1
ATOM 5054 O O . ALA B 1 215 ? 14.188 6.277 -23.297 1 95.44 215 ALA B O 1
ATOM 5055 N N . THR B 1 216 ? 13.453 4.227 -23.859 1 95.88 216 THR B N 1
ATOM 5056 C CA . THR B 1 216 ? 12.562 4.758 -24.891 1 95.88 216 THR B CA 1
ATOM 5057 C C . THR B 1 216 ? 11.133 4.84 -24.359 1 95.88 216 THR B C 1
ATOM 5059 O O . THR B 1 216 ? 10.234 5.297 -25.078 1 95.88 216 THR B O 1
ATOM 5062 N N . PHE B 1 217 ? 10.875 4.34 -23.156 1 95.88 217 PHE B N 1
ATOM 5063 C CA . PHE B 1 217 ? 9.531 4.406 -22.594 1 95.88 217 PHE B CA 1
ATOM 5064 C C . PHE B 1 217 ? 9.102 5.852 -22.375 1 95.88 217 PHE B C 1
ATOM 5066 O O . PHE B 1 217 ? 9.93 6.711 -22.078 1 95.88 217 PHE B O 1
ATOM 5073 N N . GLU B 1 218 ? 7.828 6.09 -22.484 1 91.38 218 GLU B N 1
ATOM 5074 C CA . GLU B 1 218 ? 7.297 7.422 -22.203 1 91.38 218 GLU B CA 1
ATOM 5075 C C . GLU B 1 218 ? 7.402 7.746 -20.703 1 91.38 218 GLU B C 1
ATOM 5077 O O . GLU B 1 218 ? 7.172 6.879 -19.859 1 91.38 218 GLU B O 1
ATOM 5082 N N . ASP B 1 219 ? 7.801 9.039 -20.359 1 91.19 219 ASP B N 1
ATOM 5083 C CA . ASP B 1 219 ? 7.824 9.578 -19 1 91.19 219 ASP B CA 1
ATOM 5084 C C . ASP B 1 219 ? 8.758 8.766 -18.109 1 91.19 219 ASP B C 1
ATOM 5086 O O . ASP B 1 219 ? 8.453 8.508 -16.938 1 91.19 219 ASP B O 1
ATOM 5090 N N . ASN B 1 220 ? 9.828 8.258 -18.781 1 92.94 220 ASN B N 1
ATOM 5091 C CA . ASN B 1 220 ? 10.734 7.398 -18.016 1 92.94 220 ASN B CA 1
ATOM 5092 C C . ASN B 1 220 ? 11.641 8.211 -17.094 1 92.94 220 ASN B C 1
ATOM 5094 O O . ASN B 1 220 ? 12.352 7.652 -16.266 1 92.94 220 ASN B O 1
ATOM 5098 N N . GLU B 1 221 ? 11.641 9.57 -17.125 1 93.5 221 GLU B N 1
ATOM 5099 C CA . GLU B 1 221 ? 12.531 10.43 -16.359 1 93.5 221 GLU B CA 1
ATOM 5100 C C . GLU B 1 221 ? 12.328 10.242 -14.852 1 93.5 221 GLU B C 1
ATOM 5102 O O . GLU B 1 221 ? 13.273 10.391 -14.07 1 93.5 221 GLU B O 1
ATOM 5107 N N . GLU B 1 222 ? 11.203 9.852 -14.547 1 90.81 222 GLU B N 1
ATOM 5108 C CA . GLU B 1 222 ? 10.844 9.734 -13.133 1 90.81 222 GLU B CA 1
ATOM 5109 C C . GLU B 1 222 ? 11.57 8.57 -12.477 1 90.81 222 GLU B C 1
ATOM 5111 O O . GLU B 1 222 ? 11.867 8.609 -11.281 1 90.81 222 GLU B O 1
ATOM 5116 N N . TYR B 1 223 ? 11.828 7.516 -13.312 1 94.5 223 TYR B N 1
ATOM 5117 C CA . TYR B 1 223 ? 12.297 6.297 -12.656 1 94.5 223 TYR B CA 1
ATOM 5118 C C . TYR B 1 223 ? 13.562 5.77 -13.32 1 94.5 223 TYR B C 1
ATOM 5120 O O . TYR B 1 223 ? 14.234 4.895 -12.773 1 94.5 223 TYR B O 1
ATOM 5128 N N . ILE B 1 224 ? 14.016 6.273 -14.43 1 94.94 224 ILE B N 1
ATOM 5129 C CA . ILE B 1 224 ? 15.031 5.625 -15.25 1 94.94 224 ILE B CA 1
ATOM 5130 C C . ILE B 1 224 ? 16.359 5.59 -14.492 1 94.94 224 ILE B C 1
ATOM 5132 O O . ILE B 1 224 ? 17.094 4.594 -14.555 1 94.94 224 ILE B O 1
ATOM 5136 N N . GLU B 1 225 ? 16.688 6.664 -13.781 1 94.56 225 GLU B N 1
ATOM 5137 C CA . GLU B 1 225 ? 17.953 6.688 -13.07 1 94.56 225 GLU B CA 1
ATOM 5138 C C . GLU B 1 225 ? 17.953 5.703 -11.906 1 94.56 225 GLU B C 1
ATOM 5140 O O . GLU B 1 225 ? 18.984 5.086 -11.602 1 94.56 225 GLU B O 1
ATOM 5145 N N . ARG B 1 226 ? 16.844 5.602 -11.242 1 93.81 226 ARG B N 1
ATOM 5146 C CA . ARG B 1 226 ? 16.703 4.633 -10.164 1 93.81 226 ARG B CA 1
ATOM 5147 C C . ARG B 1 226 ? 16.781 3.203 -10.688 1 93.81 226 ARG B C 1
ATOM 5149 O O . ARG B 1 226 ? 17.422 2.344 -10.07 1 93.81 226 ARG B O 1
ATOM 5156 N N . VAL B 1 227 ? 16.172 2.943 -11.828 1 94.38 227 VAL B N 1
ATOM 5157 C CA . VAL B 1 227 ? 16.203 1.626 -12.453 1 94.38 227 VAL B CA 1
ATOM 5158 C C . VAL B 1 227 ? 17.641 1.267 -12.844 1 94.38 227 VAL B C 1
ATOM 5160 O O . VAL B 1 227 ? 18.094 0.148 -12.594 1 94.38 227 VAL B O 1
ATOM 5163 N N . LYS B 1 228 ? 18.359 2.215 -13.375 1 93.94 228 LYS B N 1
ATOM 5164 C CA . LYS B 1 228 ? 19.75 2.006 -13.742 1 93.94 228 LYS B CA 1
ATOM 5165 C C . LYS B 1 228 ? 20.609 1.641 -12.531 1 93.94 228 LYS B C 1
ATOM 5167 O O . LYS B 1 228 ? 21.484 0.785 -12.617 1 93.94 228 LYS B O 1
ATOM 5172 N N . SER B 1 229 ? 20.266 2.244 -11.477 1 92.56 229 SER B N 1
ATOM 5173 C CA . SER B 1 229 ? 21.078 2.068 -10.273 1 92.56 229 SER B CA 1
ATOM 5174 C C . SER B 1 229 ? 20.875 0.678 -9.68 1 92.56 229 SER B C 1
ATOM 5176 O O . SER B 1 229 ? 21.75 0.189 -8.945 1 92.56 229 SER B O 1
ATOM 5178 N N . VAL B 1 230 ? 19.828 0.041 -9.969 1 92.25 230 VAL B N 1
ATOM 5179 C CA . VAL B 1 230 ? 19.531 -1.243 -9.352 1 92.25 230 VAL B CA 1
ATOM 5180 C C . VAL B 1 230 ? 20.047 -2.379 -10.227 1 92.25 230 VAL B C 1
ATOM 5182 O O . VAL B 1 230 ? 20.234 -3.5 -9.758 1 92.25 230 VAL B O 1
ATOM 5185 N N . GLU B 1 231 ? 20.359 -2.145 -11.453 1 90.31 231 GLU B N 1
ATOM 5186 C CA . GLU B 1 231 ? 20.703 -3.168 -12.438 1 90.31 231 GLU B CA 1
ATOM 5187 C C . GLU B 1 231 ? 21.875 -4.016 -11.977 1 90.31 231 GLU B C 1
ATOM 5189 O O . GLU B 1 231 ? 21.828 -5.246 -12.039 1 90.31 231 GLU B O 1
ATOM 5194 N N . PRO B 1 232 ? 22.938 -3.389 -11.398 1 91.06 232 PRO B N 1
ATOM 5195 C CA . PRO B 1 232 ? 24.094 -4.188 -10.977 1 91.06 232 PRO B CA 1
ATOM 5196 C C . PRO B 1 232 ? 23.797 -5.035 -9.742 1 91.06 232 PRO B C 1
ATOM 5198 O O . PRO B 1 232 ? 24.594 -5.922 -9.398 1 91.06 232 PRO B O 1
ATOM 5201 N N . LYS B 1 233 ? 22.672 -4.793 -9.141 1 93.19 233 LYS B N 1
ATOM 5202 C CA . LYS B 1 233 ? 22.406 -5.418 -7.852 1 93.19 233 LYS B CA 1
ATOM 5203 C C . LYS B 1 233 ? 21.359 -6.52 -7.984 1 93.19 233 LYS B C 1
ATOM 5205 O O . LYS B 1 233 ? 21.016 -7.18 -7.004 1 93.19 233 LYS B O 1
ATOM 5210 N N . ILE B 1 234 ? 20.875 -6.797 -9.141 1 94.56 234 ILE B N 1
ATOM 5211 C CA . ILE B 1 234 ? 19.719 -7.66 -9.359 1 94.56 234 ILE B CA 1
ATOM 5212 C C . ILE B 1 234 ? 20.016 -9.062 -8.844 1 94.56 234 ILE B C 1
ATOM 5214 O O . ILE B 1 234 ? 19.234 -9.641 -8.094 1 94.56 234 ILE B O 1
ATOM 5218 N N . THR B 1 235 ? 21.172 -9.602 -9.172 1 94.19 235 THR B N 1
ATOM 5219 C CA . THR B 1 235 ? 21.5 -10.961 -8.766 1 94.19 235 THR B CA 1
ATOM 5220 C C . THR B 1 235 ? 21.609 -11.062 -7.242 1 94.19 235 THR B C 1
ATOM 5222 O O . THR B 1 235 ? 21.047 -11.977 -6.637 1 94.19 235 THR B O 1
ATOM 5225 N N . ASP B 1 236 ? 22.25 -10.109 -6.68 1 94.06 236 ASP B N 1
ATOM 5226 C CA . ASP B 1 236 ? 22.391 -10.102 -5.227 1 94.06 236 ASP B CA 1
ATOM 5227 C C . ASP B 1 236 ? 21.016 -10.023 -4.555 1 94.06 236 ASP B C 1
ATOM 5229 O O . ASP B 1 236 ? 20.781 -10.688 -3.543 1 94.06 236 ASP B O 1
ATOM 5233 N N . MET B 1 237 ? 20.188 -9.234 -5.105 1 92.88 237 MET B N 1
ATOM 5234 C CA . MET B 1 237 ? 18.859 -9.07 -4.547 1 92.88 237 MET B CA 1
ATOM 5235 C C . MET B 1 237 ? 18.047 -10.359 -4.68 1 92.88 237 MET B C 1
ATOM 5237 O O . MET B 1 237 ? 17.328 -10.75 -3.762 1 92.88 237 MET B O 1
ATOM 5241 N N . CYS B 1 238 ? 18.156 -11.047 -5.793 1 91.5 238 CYS B N 1
ATOM 5242 C CA . CYS B 1 238 ? 17.5 -12.328 -5.988 1 91.5 238 CYS B CA 1
ATOM 5243 C C . CYS B 1 238 ? 17.891 -13.32 -4.898 1 91.5 238 CYS B C 1
ATOM 5245 O O . CYS B 1 238 ? 17.031 -13.961 -4.289 1 91.5 238 CYS B O 1
ATOM 5247 N N . PHE B 1 239 ? 19.156 -13.391 -4.664 1 91.88 239 PHE B N 1
ATOM 5248 C CA . PHE B 1 239 ? 19.672 -14.344 -3.689 1 91.88 239 PHE B CA 1
ATOM 5249 C C . PHE B 1 239 ? 19.266 -13.945 -2.273 1 91.88 239 PHE B C 1
ATOM 5251 O O . PHE B 1 239 ? 18.938 -14.797 -1.453 1 91.88 239 PHE B O 1
ATOM 5258 N N . LYS B 1 240 ? 19.266 -12.68 -2.027 1 91.38 240 LYS B N 1
ATOM 5259 C CA . LYS B 1 240 ? 18.875 -12.18 -0.714 1 91.38 240 LYS B CA 1
ATOM 5260 C C . LYS B 1 240 ? 17.406 -12.477 -0.442 1 91.38 240 LYS B C 1
ATOM 5262 O O . LYS B 1 240 ? 17.047 -12.961 0.633 1 91.38 240 LYS B O 1
ATOM 5267 N N . PHE B 1 241 ? 16.578 -12.281 -1.379 1 90.31 241 PHE B N 1
ATOM 5268 C CA . PHE B 1 241 ? 15.141 -12.383 -1.193 1 90.31 241 PHE B CA 1
ATOM 5269 C C . PHE B 1 241 ? 14.688 -13.836 -1.275 1 90.31 241 PHE B C 1
ATOM 5271 O O . PHE B 1 241 ? 13.586 -14.172 -0.843 1 90.31 241 PHE B O 1
ATOM 5278 N N . ALA B 1 242 ? 15.555 -14.633 -1.863 1 87.94 242 ALA B N 1
ATOM 5279 C CA . ALA B 1 242 ? 15.227 -16.062 -1.953 1 87.94 242 ALA B CA 1
ATOM 5280 C C . ALA B 1 242 ? 15.383 -16.75 -0.6 1 87.94 242 ALA B C 1
ATOM 5282 O O . ALA B 1 242 ? 14.805 -17.797 -0.362 1 87.94 242 ALA B O 1
ATOM 5283 N N . LYS B 1 243 ? 16.141 -16.156 0.285 1 90.25 243 LYS B N 1
ATOM 5284 C CA . LYS B 1 243 ? 16.344 -16.734 1.61 1 90.25 243 LYS B CA 1
ATOM 5285 C C . LYS B 1 243 ? 15.109 -16.531 2.49 1 90.25 243 LYS B C 1
ATOM 5287 O O . LYS B 1 243 ? 14.633 -15.406 2.648 1 90.25 243 LYS B O 1
ATOM 5292 N N . PRO B 1 244 ? 14.602 -17.625 3.037 1 91.88 244 PRO B N 1
ATOM 5293 C CA . PRO B 1 244 ? 13.43 -17.484 3.908 1 91.88 244 PRO B CA 1
ATOM 5294 C C . PRO B 1 244 ? 13.734 -16.688 5.176 1 91.88 244 PRO B C 1
ATOM 5296 O O . PRO B 1 244 ? 14.812 -16.844 5.766 1 91.88 244 PRO B O 1
ATOM 5299 N N . ASP B 1 245 ? 12.867 -15.773 5.488 1 91.5 245 ASP B N 1
ATOM 5300 C CA . ASP B 1 245 ? 12.914 -15.125 6.793 1 91.5 245 ASP B CA 1
ATOM 5301 C C . ASP B 1 245 ? 12.312 -16.016 7.875 1 91.5 245 ASP B C 1
ATOM 5303 O O . ASP B 1 245 ? 11.086 -16.125 7.977 1 91.5 245 ASP B O 1
ATOM 5307 N N . THR B 1 246 ? 13.07 -16.531 8.711 1 87.69 246 THR B N 1
ATOM 5308 C CA . THR B 1 246 ? 12.648 -17.531 9.672 1 87.69 246 THR B CA 1
ATOM 5309 C C . THR B 1 246 ? 11.695 -16.938 10.703 1 87.69 246 THR B C 1
ATOM 5311 O O . THR B 1 246 ? 10.977 -17.672 11.391 1 87.69 246 THR B O 1
ATOM 5314 N N . SER B 1 247 ? 11.656 -15.648 10.758 1 89.06 247 SER B N 1
ATOM 5315 C CA . SER B 1 247 ? 10.789 -14.992 11.727 1 89.06 247 SER B CA 1
ATOM 5316 C C . SER B 1 247 ? 9.438 -14.633 11.109 1 89.06 247 SER B C 1
ATOM 5318 O O . SER B 1 247 ? 8.523 -14.188 11.812 1 89.06 247 SER B O 1
ATOM 5320 N N . GLY B 1 248 ? 9.336 -14.922 9.891 1 92.75 248 GLY B N 1
ATOM 5321 C CA . GLY B 1 248 ? 8.125 -14.508 9.203 1 92.75 248 GLY B CA 1
ATOM 5322 C C . GLY B 1 248 ? 7.262 -15.68 8.758 1 92.75 248 GLY B C 1
ATOM 5323 O O . GLY B 1 248 ? 7.59 -16.828 9.031 1 92.75 248 GLY B O 1
ATOM 5324 N N . PHE B 1 249 ? 6.117 -15.375 8.172 1 97.31 249 PHE B N 1
ATOM 5325 C CA . PHE B 1 249 ? 5.23 -16.375 7.582 1 97.31 249 PHE B CA 1
ATOM 5326 C C . PHE B 1 249 ? 5.758 -16.828 6.227 1 97.31 249 PHE B C 1
ATOM 5328 O O . PHE B 1 249 ? 5.91 -16.016 5.309 1 97.31 249 PHE B O 1
ATOM 5335 N N . ASN B 1 250 ? 6.113 -18.078 6.145 1 97.38 250 ASN B N 1
ATOM 5336 C CA . ASN B 1 250 ? 6.641 -18.656 4.914 1 97.38 250 ASN B CA 1
ATOM 5337 C C . ASN B 1 250 ? 5.762 -19.797 4.406 1 97.38 250 ASN B C 1
ATOM 5339 O O . ASN B 1 250 ? 4.992 -20.375 5.172 1 97.38 250 ASN B O 1
ATOM 5343 N N . VAL B 1 251 ? 5.883 -20 3.152 1 98.25 251 VAL B N 1
ATOM 5344 C CA . VAL B 1 251 ? 5.125 -21.047 2.484 1 98.25 251 VAL B CA 1
ATOM 5345 C C . VAL B 1 251 ? 5.984 -21.703 1.401 1 98.25 251 VAL B C 1
ATOM 5347 O O . VAL B 1 251 ? 7.062 -21.203 1.076 1 98.25 251 VAL B O 1
ATOM 5350 N N . LEU B 1 252 ? 5.527 -22.828 0.963 1 97.62 252 LEU B N 1
ATOM 5351 C CA . LEU B 1 252 ? 6.094 -23.375 -0.264 1 97.62 252 LEU B CA 1
ATOM 5352 C C . LEU B 1 252 ? 5.473 -22.719 -1.492 1 97.62 252 LEU B C 1
ATOM 5354 O O . LEU B 1 252 ? 4.344 -23.047 -1.867 1 97.62 252 LEU B O 1
ATOM 5358 N N . ASN B 1 253 ? 6.238 -21.828 -2.098 1 97.69 253 ASN B N 1
ATOM 5359 C CA . ASN B 1 253 ? 5.758 -21.141 -3.291 1 97.69 253 ASN B CA 1
ATOM 5360 C C . ASN B 1 253 ? 5.742 -22.078 -4.504 1 97.69 253 ASN B C 1
ATOM 5362 O O . ASN B 1 253 ? 6.562 -22.984 -4.605 1 97.69 253 ASN B O 1
ATOM 5366 N N . HIS B 1 254 ? 4.766 -21.797 -5.414 1 97.44 254 HIS B N 1
ATOM 5367 C CA . HIS B 1 254 ? 4.824 -22.422 -6.73 1 97.44 254 HIS B CA 1
ATOM 5368 C C . HIS B 1 254 ? 6.102 -22.031 -7.465 1 97.44 254 HIS B C 1
ATOM 5370 O O . HIS B 1 254 ? 6.664 -22.844 -8.203 1 97.44 254 HIS B O 1
ATOM 5376 N N . GLY B 1 255 ? 6.5 -20.781 -7.246 1 94.69 255 GLY B N 1
ATOM 5377 C CA . GLY B 1 255 ? 7.77 -20.297 -7.754 1 94.69 255 GLY B CA 1
ATOM 5378 C C . GLY B 1 255 ? 7.656 -19.672 -9.133 1 94.69 255 GLY B C 1
ATOM 5379 O O . GLY B 1 255 ? 8.445 -18.781 -9.477 1 94.69 255 GLY B O 1
ATOM 5380 N N . ASP B 1 256 ? 6.801 -20.047 -9.969 1 94.88 256 ASP B N 1
ATOM 5381 C CA . ASP B 1 256 ? 6.52 -19.453 -11.273 1 94.88 256 ASP B CA 1
ATOM 5382 C C . ASP B 1 256 ? 5.027 -19.5 -11.586 1 94.88 256 ASP B C 1
ATOM 5384 O O . ASP B 1 256 ? 4.629 -19.969 -12.664 1 94.88 256 ASP B O 1
ATOM 5388 N N . PHE B 1 257 ? 4.199 -18.953 -10.68 1 97.69 257 PHE B N 1
ATOM 5389 C CA . PHE B 1 257 ? 2.742 -18.953 -10.695 1 97.69 257 PHE B CA 1
ATOM 5390 C C . PHE B 1 257 ? 2.207 -17.859 -11.617 1 97.69 257 PHE B C 1
ATOM 5392 O O . PHE B 1 257 ? 1.881 -16.766 -11.156 1 97.69 257 PHE B O 1
ATOM 5399 N N . TRP B 1 258 ? 2.111 -18.172 -12.938 1 97.25 258 TRP B N 1
ATOM 5400 C CA . TRP B 1 258 ? 1.564 -17.234 -13.914 1 97.25 258 TRP B CA 1
ATOM 5401 C C . TRP B 1 258 ? 0.499 -17.906 -14.773 1 97.25 258 TRP B C 1
ATOM 5403 O O . TRP B 1 258 ? 0.238 -19.109 -14.625 1 97.25 258 TRP B O 1
ATOM 5413 N N . SER B 1 259 ? -0.196 -17.281 -15.609 1 96.38 259 SER B N 1
ATOM 5414 C CA . SER B 1 259 ? -1.447 -17.656 -16.25 1 96.38 259 SER B CA 1
ATOM 5415 C C . SER B 1 259 ? -1.309 -18.969 -17 1 96.38 259 SER B C 1
ATOM 5417 O O . SER B 1 259 ? -2.256 -19.766 -17.062 1 96.38 259 SER B O 1
ATOM 5419 N N . ASN B 1 260 ? -0.084 -19.266 -17.562 1 94.06 260 ASN B N 1
ATOM 5420 C CA . ASN B 1 260 ? 0.079 -20.5 -18.328 1 94.06 260 ASN B CA 1
ATOM 5421 C C . ASN B 1 260 ? 0.363 -21.688 -17.406 1 94.06 260 ASN B C 1
ATOM 5423 O O . ASN B 1 260 ? 0.316 -22.844 -17.859 1 94.06 260 ASN B O 1
ATOM 5427 N N . ASN B 1 261 ? 0.581 -21.422 -16.141 1 96.62 261 ASN B N 1
ATOM 5428 C CA . ASN B 1 261 ? 0.835 -22.516 -15.195 1 96.62 261 ASN B CA 1
ATOM 5429 C C . ASN B 1 261 ? -0.38 -22.781 -14.312 1 96.62 261 ASN B C 1
ATOM 5431 O O . ASN B 1 261 ? -0.236 -23.188 -13.156 1 96.62 261 ASN B O 1
ATOM 5435 N N . MET B 1 262 ? -1.516 -22.484 -14.852 1 97.5 262 MET B N 1
ATOM 5436 C CA . MET B 1 262 ? -2.811 -22.797 -14.258 1 97.5 262 MET B CA 1
ATOM 5437 C C . MET B 1 262 ? -3.844 -23.109 -15.328 1 97.5 262 MET B C 1
ATOM 5439 O O . MET B 1 262 ? -3.766 -22.578 -16.438 1 97.5 262 MET B O 1
ATOM 5443 N N . MET B 1 263 ? -4.754 -23.922 -15.055 1 98.12 263 MET B N 1
ATOM 5444 C CA . MET B 1 263 ? -5.824 -24.312 -15.969 1 98.12 263 MET B CA 1
ATOM 5445 C C . MET B 1 263 ? -7.18 -24.281 -15.273 1 98.12 263 MET B C 1
ATOM 5447 O O . MET B 1 263 ? -7.281 -24.578 -14.086 1 98.12 263 MET B O 1
ATOM 5451 N N . PHE B 1 264 ? -8.188 -23.891 -16 1 98.62 264 PHE B N 1
ATOM 5452 C CA . PHE B 1 264 ? -9.523 -23.703 -15.453 1 98.62 264 PHE B CA 1
ATOM 5453 C C . PHE B 1 264 ? -10.523 -24.641 -16.125 1 98.62 264 PHE B C 1
ATOM 5455 O O . PHE B 1 264 ? -10.477 -24.844 -17.344 1 98.62 264 PHE B O 1
ATOM 5462 N N . LEU B 1 265 ? -11.32 -25.266 -15.344 1 98.38 265 LEU B N 1
ATOM 5463 C CA . LEU B 1 265 ? -12.5 -25.984 -15.805 1 98.38 265 LEU B CA 1
ATOM 5464 C C . LEU B 1 265 ? -13.758 -25.141 -15.68 1 98.38 265 LEU B C 1
ATOM 5466 O O . LEU B 1 265 ? -14.055 -24.625 -14.594 1 98.38 265 LEU B O 1
ATOM 5470 N N . HIS B 1 266 ? -14.422 -24.938 -16.766 1 97.56 266 HIS B N 1
ATOM 5471 C CA . HIS B 1 266 ? -15.664 -24.172 -16.766 1 97.56 266 HIS B CA 1
ATOM 5472 C C . HIS B 1 266 ? -16.875 -25.078 -16.938 1 97.56 266 HIS B C 1
ATOM 5474 O O . HIS B 1 266 ? -16.781 -26.109 -17.609 1 97.56 266 HIS B O 1
ATOM 5480 N N . ASP B 1 267 ? -17.953 -24.703 -16.344 1 95.81 267 ASP B N 1
ATOM 5481 C CA . ASP B 1 267 ? -19.188 -25.422 -16.641 1 95.81 267 ASP B CA 1
ATOM 5482 C C . ASP B 1 267 ? -19.828 -24.922 -17.922 1 95.81 267 ASP B C 1
ATOM 5484 O O . ASP B 1 267 ? -19.234 -24.125 -18.656 1 95.81 267 ASP B O 1
ATOM 5488 N N . SER B 1 268 ? -20.953 -25.453 -18.188 1 93.81 268 SER B N 1
ATOM 5489 C CA . SER B 1 268 ? -21.625 -25.156 -19.453 1 93.81 268 SER B CA 1
ATOM 5490 C C . SER B 1 268 ? -22.062 -23.703 -19.531 1 93.81 268 SER B C 1
ATOM 5492 O O . SER B 1 268 ? -22.312 -23.172 -20.609 1 93.81 268 SER B O 1
ATOM 5494 N N . PHE B 1 269 ? -22.094 -23.016 -18.359 1 94.19 269 PHE B N 1
ATOM 5495 C CA . PHE B 1 269 ? -22.547 -21.625 -18.312 1 94.19 269 PHE B CA 1
ATOM 5496 C C . PHE B 1 269 ? -21.359 -20.672 -18.219 1 94.19 269 PHE B C 1
ATOM 5498 O O . PHE B 1 269 ? -21.547 -19.469 -18.047 1 94.19 269 PHE B O 1
ATOM 5505 N N . GLY B 1 270 ? -20.156 -21.234 -18.281 1 93.31 270 GLY B N 1
ATOM 5506 C CA . GLY B 1 270 ? -18.969 -20.406 -18.281 1 93.31 270 GLY B CA 1
ATOM 5507 C C . GLY B 1 270 ? -18.438 -20.109 -16.875 1 93.31 270 GLY B C 1
ATOM 5508 O O . GLY B 1 270 ? -17.469 -19.375 -16.719 1 93.31 270 GLY B O 1
ATOM 5509 N N . LYS B 1 271 ? -19.094 -20.656 -15.922 1 97 271 LYS B N 1
ATOM 5510 C CA . LYS B 1 271 ? -18.641 -20.484 -14.547 1 97 271 LYS B CA 1
ATOM 5511 C C . LYS B 1 271 ? -17.484 -21.422 -14.219 1 97 271 LYS B C 1
ATOM 5513 O O . LYS B 1 271 ? -17.5 -22.578 -14.617 1 97 271 LYS B O 1
ATOM 5518 N N . ILE B 1 272 ? -16.531 -20.922 -13.492 1 98.31 272 ILE B N 1
ATOM 5519 C CA . ILE B 1 272 ? -15.367 -21.734 -13.141 1 98.31 272 ILE B CA 1
ATOM 5520 C C . ILE B 1 272 ? -15.766 -22.797 -12.117 1 98.31 272 ILE B C 1
ATOM 5522 O O . ILE B 1 272 ? -16.312 -22.469 -11.055 1 98.31 272 ILE B O 1
ATOM 5526 N N . LYS B 1 273 ? -15.516 -24 -12.383 1 97.5 273 LYS B N 1
ATOM 5527 C CA . LYS B 1 273 ? -15.805 -25.109 -11.5 1 97.5 273 LYS B CA 1
ATOM 5528 C C . LYS B 1 273 ? -14.57 -25.531 -10.703 1 97.5 273 LYS B C 1
ATOM 5530 O O . LYS B 1 273 ? -14.68 -25.984 -9.562 1 97.5 273 LYS B O 1
ATOM 5535 N N . GLU B 1 274 ? -13.5 -25.484 -11.406 1 97.69 274 GLU B N 1
ATOM 5536 C CA . GLU B 1 274 ? -12.266 -25.938 -10.781 1 97.69 274 GLU B CA 1
ATOM 5537 C C . GLU B 1 274 ? -11.055 -25.234 -11.398 1 97.69 274 GLU B C 1
ATOM 5539 O O . GLU B 1 274 ? -11.102 -24.781 -12.547 1 97.69 274 GLU B O 1
ATOM 5544 N N . THR B 1 275 ? -10.031 -25.047 -10.602 1 98.56 275 THR B N 1
ATOM 5545 C CA . THR B 1 275 ? -8.742 -24.531 -11.008 1 98.56 275 THR B CA 1
ATOM 5546 C C . THR B 1 275 ? -7.617 -25.484 -10.625 1 98.56 275 THR B C 1
ATOM 5548 O O . THR B 1 275 ? -7.555 -25.953 -9.484 1 98.56 275 THR B O 1
ATOM 5551 N N . TYR B 1 276 ? -6.746 -25.812 -11.609 1 98.56 276 TYR B N 1
ATOM 5552 C CA . TYR B 1 276 ? -5.562 -26.625 -11.336 1 98.56 276 TYR B CA 1
ATOM 5553 C C . TYR B 1 276 ? -4.289 -25.812 -11.57 1 98.56 276 TYR B C 1
ATOM 5555 O O . TYR B 1 276 ? -4.234 -24.984 -12.469 1 98.56 276 TYR B O 1
ATOM 5563 N N . MET B 1 277 ? -3.355 -26.031 -10.727 1 98.25 277 MET B N 1
ATOM 5564 C CA . MET B 1 277 ? -1.997 -25.562 -10.992 1 98.25 277 MET B CA 1
ATOM 5565 C C . MET B 1 277 ? -1.216 -26.609 -11.797 1 98.25 277 MET B C 1
ATOM 5567 O O . MET B 1 277 ? -1.461 -27.812 -11.664 1 98.25 277 MET B O 1
ATOM 5571 N N . VAL B 1 278 ? -0.314 -26.109 -12.641 1 95.44 278 VAL B N 1
ATOM 5572 C CA . VAL B 1 278 ? 0.559 -27 -13.398 1 95.44 278 VAL B CA 1
ATOM 5573 C C . VAL B 1 278 ? 1.991 -26.469 -13.367 1 95.44 278 VAL B C 1
ATOM 5575 O O . VAL B 1 278 ? 2.229 -25.328 -12.961 1 95.44 278 VAL B O 1
ATOM 5578 N N . ASP B 1 279 ? 2.949 -27.281 -13.609 1 93.75 279 ASP B N 1
ATOM 5579 C CA . ASP B 1 279 ? 4.363 -26.938 -13.734 1 93.75 279 ASP B CA 1
ATOM 5580 C C . ASP B 1 279 ? 4.961 -26.578 -12.367 1 93.75 279 ASP B C 1
ATOM 5582 O O . ASP B 1 279 ? 5.41 -25.453 -12.156 1 93.75 279 ASP B O 1
ATOM 5586 N N . PHE B 1 280 ? 5.09 -27.578 -11.5 1 95.44 280 PHE B N 1
ATOM 5587 C CA . PHE B 1 280 ? 5.613 -27.438 -10.148 1 95.44 280 PHE B CA 1
ATOM 5588 C C . PHE B 1 280 ? 7.137 -27.531 -10.148 1 95.44 280 PHE B C 1
ATOM 5590 O O . PHE B 1 280 ? 7.727 -28.062 -9.203 1 95.44 280 PHE B O 1
ATOM 5597 N N . GLN B 1 281 ? 7.785 -27.062 -11.141 1 90.62 281 GLN B N 1
ATOM 5598 C CA . GLN B 1 281 ? 9.219 -27.312 -11.312 1 90.62 281 GLN B CA 1
ATOM 5599 C C . GLN B 1 281 ? 10.039 -26.297 -10.516 1 90.62 281 GLN B C 1
ATOM 5601 O O . GLN B 1 281 ? 11.25 -26.469 -10.344 1 90.62 281 GLN B O 1
ATOM 5606 N N . MET B 1 282 ? 9.367 -25.219 -9.984 1 91.38 282 MET B N 1
ATOM 5607 C CA . MET B 1 282 ? 10.133 -24.141 -9.367 1 91.38 282 MET B CA 1
ATOM 5608 C C . MET B 1 282 ? 9.695 -23.922 -7.922 1 91.38 282 MET B C 1
ATOM 5610 O O . MET B 1 282 ? 9.734 -22.797 -7.422 1 91.38 282 MET B O 1
ATOM 5614 N N . LEU B 1 283 ? 9.234 -24.984 -7.27 1 94.69 283 LEU B N 1
ATOM 5615 C CA . LEU B 1 283 ? 8.828 -24.859 -5.875 1 94.69 283 LEU B CA 1
ATOM 5616 C C . LEU B 1 283 ? 9.953 -24.266 -5.035 1 94.69 283 LEU B C 1
ATOM 5618 O O . LEU B 1 283 ? 11.117 -24.641 -5.199 1 94.69 283 LEU B O 1
ATOM 5622 N N . LYS B 1 284 ? 9.586 -23.344 -4.199 1 93.94 284 LYS B N 1
ATOM 5623 C CA . LYS B 1 284 ? 10.57 -22.688 -3.34 1 93.94 284 LYS B CA 1
ATOM 5624 C C . LYS B 1 284 ? 9.93 -22.188 -2.051 1 93.94 284 LYS B C 1
ATOM 5626 O O . LYS B 1 284 ? 9 -21.375 -2.086 1 93.94 284 LYS B O 1
ATOM 5631 N N . TYR B 1 285 ? 10.469 -22.688 -0.947 1 96 285 TYR B N 1
ATOM 5632 C CA . TYR B 1 285 ? 9.969 -22.266 0.356 1 96 285 TYR B CA 1
ATOM 5633 C C . TYR B 1 285 ? 10.461 -20.859 0.699 1 96 285 TYR B C 1
ATOM 5635 O O . TYR B 1 285 ? 11.641 -20.562 0.533 1 96 285 TYR B O 1
ATOM 5643 N N . GLY B 1 286 ? 9.602 -19.969 1.076 1 96.25 286 GLY B N 1
ATOM 5644 C CA . GLY B 1 286 ? 9.961 -18.609 1.41 1 96.25 286 GLY B CA 1
ATOM 5645 C C . GLY B 1 286 ? 8.766 -17.688 1.542 1 96.25 286 GLY B C 1
ATOM 5646 O O . GLY B 1 286 ? 7.656 -18.141 1.837 1 96.25 286 GLY B O 1
ATOM 5647 N N . THR B 1 287 ? 8.992 -16.484 1.367 1 96.81 287 THR B N 1
ATOM 5648 C CA . THR B 1 287 ? 7.984 -15.461 1.583 1 96.81 287 THR B CA 1
ATOM 5649 C C . THR B 1 287 ? 6.844 -15.594 0.578 1 96.81 287 THR B C 1
ATOM 5651 O O . THR B 1 287 ? 7.078 -15.906 -0.593 1 96.81 287 THR B O 1
ATOM 5654 N N . VAL B 1 288 ? 5.602 -15.258 1.009 1 98 288 VAL B N 1
ATOM 5655 C CA . VAL B 1 288 ? 4.418 -15.32 0.157 1 98 288 VAL B CA 1
ATOM 5656 C C . VAL B 1 288 ? 4.508 -14.25 -0.933 1 98 288 VAL B C 1
ATOM 5658 O O . VAL B 1 288 ? 3.826 -14.344 -1.957 1 98 288 VAL B O 1
ATOM 5661 N N . ALA B 1 289 ? 5.363 -13.25 -0.73 1 97.94 289 ALA B N 1
ATOM 5662 C CA . ALA B 1 289 ? 5.492 -12.141 -1.672 1 97.94 289 ALA B CA 1
ATOM 5663 C C . ALA B 1 289 ? 5.902 -12.641 -3.055 1 97.94 289 ALA B C 1
ATOM 5665 O O . ALA B 1 289 ? 5.504 -12.062 -4.07 1 97.94 289 ALA B O 1
ATOM 5666 N N . GLN B 1 290 ? 6.648 -13.688 -3.088 1 97.12 290 GLN B N 1
ATOM 5667 C CA . GLN B 1 290 ? 7.168 -14.203 -4.352 1 97.12 290 GLN B CA 1
ATOM 5668 C C . GLN B 1 290 ? 6.031 -14.594 -5.293 1 97.12 290 GLN B C 1
ATOM 5670 O O . GLN B 1 290 ? 5.891 -14.016 -6.375 1 97.12 290 GLN B O 1
ATOM 5675 N N . ASP B 1 291 ? 5.137 -15.461 -4.875 1 98.62 291 ASP B N 1
ATOM 5676 C CA . ASP B 1 291 ? 4.047 -15.914 -5.734 1 98.62 291 ASP B CA 1
ATOM 5677 C C . ASP B 1 291 ? 3.035 -14.797 -5.973 1 98.62 291 ASP B C 1
ATOM 5679 O O . ASP B 1 291 ? 2.465 -14.688 -7.059 1 98.62 291 ASP B O 1
ATOM 5683 N N . LEU B 1 292 ? 2.783 -14 -4.945 1 98.88 292 LEU B N 1
ATOM 5684 C CA . LEU B 1 292 ? 1.78 -12.945 -5.082 1 98.88 292 LEU B CA 1
ATOM 5685 C C . LEU B 1 292 ? 2.205 -11.93 -6.133 1 98.88 292 LEU B C 1
ATOM 5687 O O . LEU B 1 292 ? 1.411 -11.555 -7.004 1 98.88 292 LEU B O 1
ATOM 5691 N N . TYR B 1 293 ? 3.445 -11.5 -6.09 1 98.75 293 TYR B N 1
ATOM 5692 C CA . TYR B 1 293 ? 3.932 -10.578 -7.113 1 98.75 293 TYR B CA 1
ATOM 5693 C C . TYR B 1 293 ? 4.02 -11.273 -8.469 1 98.75 293 TYR B C 1
ATOM 5695 O O . TYR B 1 293 ? 3.627 -10.703 -9.492 1 98.75 293 TYR B O 1
ATOM 5703 N N . TYR B 1 294 ? 4.523 -12.523 -8.43 1 98.56 294 TYR B N 1
ATOM 5704 C CA . TYR B 1 294 ? 4.684 -13.25 -9.688 1 98.56 294 TYR B CA 1
ATOM 5705 C C . TYR B 1 294 ? 3.361 -13.336 -10.438 1 98.56 294 TYR B C 1
ATOM 5707 O O . TYR B 1 294 ? 3.311 -13.07 -11.641 1 98.56 294 TYR B O 1
ATOM 5715 N N . PHE B 1 295 ? 2.354 -13.578 -9.719 1 98.81 295 PHE B N 1
ATOM 5716 C CA . PHE B 1 295 ? 1.041 -13.797 -10.312 1 98.81 295 PHE B CA 1
ATOM 5717 C C . PHE B 1 295 ? 0.377 -12.477 -10.68 1 98.81 295 PHE B C 1
ATOM 5719 O O . PHE B 1 295 ? 0.057 -12.234 -11.844 1 98.81 295 PHE B O 1
ATOM 5726 N N . LEU B 1 296 ? 0.24 -11.594 -9.766 1 98.94 296 LEU B N 1
ATOM 5727 C CA . LEU B 1 296 ? -0.602 -10.414 -9.945 1 98.94 296 LEU B CA 1
ATOM 5728 C C . LEU B 1 296 ? 0.028 -9.445 -10.93 1 98.94 296 LEU B C 1
ATOM 5730 O O . LEU B 1 296 ? -0.68 -8.766 -11.68 1 98.94 296 LEU B O 1
ATOM 5734 N N . ILE B 1 297 ? 1.356 -9.391 -10.969 1 98.88 297 ILE B N 1
ATOM 5735 C CA . ILE B 1 297 ? 2.041 -8.453 -11.852 1 98.88 297 ILE B CA 1
ATOM 5736 C C . ILE B 1 297 ? 2.127 -9.039 -13.258 1 98.88 297 ILE B C 1
ATOM 5738 O O . ILE B 1 297 ? 2.02 -8.305 -14.25 1 98.88 297 ILE B O 1
ATOM 5742 N N . SER B 1 298 ? 2.162 -10.328 -13.406 1 98.62 298 SER B N 1
ATOM 5743 C CA . SER B 1 298 ? 2.404 -10.906 -14.727 1 98.62 298 SER B CA 1
ATOM 5744 C C . SER B 1 298 ? 1.095 -11.258 -15.422 1 98.62 298 SER B C 1
ATOM 5746 O O . SER B 1 298 ? 1.025 -11.281 -16.656 1 98.62 298 SER B O 1
ATOM 5748 N N . SER B 1 299 ? 0.021 -11.5 -14.656 1 98.62 299 SER B N 1
ATOM 5749 C CA . SER B 1 299 ? -0.99 -12.344 -15.289 1 98.62 299 SER B CA 1
ATOM 5750 C C . SER B 1 299 ? -2.373 -11.711 -15.203 1 98.62 299 SER B C 1
ATOM 5752 O O . SER B 1 299 ? -3.34 -12.234 -15.758 1 98.62 299 SER B O 1
ATOM 5754 N N . THR B 1 300 ? -2.51 -10.562 -14.523 1 98.62 300 THR B N 1
ATOM 5755 C CA . THR B 1 300 ? -3.822 -9.938 -14.398 1 98.62 300 THR B CA 1
ATOM 5756 C C . THR B 1 300 ? -4.039 -8.914 -15.508 1 98.62 300 THR B C 1
ATOM 5758 O O . THR B 1 300 ? -3.078 -8.398 -16.078 1 98.62 300 THR B O 1
ATOM 5761 N N . LYS B 1 301 ? -5.27 -8.641 -15.797 1 98.31 301 LYS B N 1
ATOM 5762 C CA . LYS B 1 301 ? -5.617 -7.621 -16.781 1 98.31 301 LYS B CA 1
ATOM 5763 C C . LYS B 1 301 ? -5.023 -6.27 -16.406 1 98.31 301 LYS B C 1
ATOM 5765 O O . LYS B 1 301 ? -4.992 -5.902 -15.234 1 98.31 301 LYS B O 1
ATOM 5770 N N . LEU B 1 302 ? -4.648 -5.531 -17.453 1 98.12 302 LEU B N 1
ATOM 5771 C CA . LEU B 1 302 ? -4 -4.238 -17.266 1 98.12 302 LEU B CA 1
ATOM 5772 C C . LEU B 1 302 ? -4.832 -3.336 -16.375 1 98.12 302 LEU B C 1
ATOM 5774 O O . LEU B 1 302 ? -4.305 -2.736 -15.43 1 98.12 302 LEU B O 1
ATOM 5778 N N . GLU B 1 303 ? -6.148 -3.283 -16.531 1 97.12 303 GLU B N 1
ATOM 5779 C CA . GLU B 1 303 ? -7.02 -2.328 -15.852 1 97.12 303 GLU B CA 1
ATOM 5780 C C . GLU B 1 303 ? -7.172 -2.68 -14.367 1 97.12 303 GLU B C 1
ATOM 5782 O O . GLU B 1 303 ? -7.457 -1.807 -13.547 1 97.12 303 GLU B O 1
ATOM 5787 N N . ASP B 1 304 ? -6.938 -4.004 -14.039 1 97.19 304 ASP B N 1
ATOM 5788 C CA . ASP B 1 304 ? -7.172 -4.477 -12.672 1 97.19 304 ASP B CA 1
ATOM 5789 C C . ASP B 1 304 ? -5.855 -4.66 -11.922 1 97.19 304 ASP B C 1
ATOM 5791 O O . ASP B 1 304 ? -5.836 -4.715 -10.695 1 97.19 304 ASP B O 1
ATOM 5795 N N . LYS B 1 305 ? -4.789 -4.703 -12.672 1 98.31 305 LYS B N 1
ATOM 5796 C CA . LYS B 1 305 ? -3.512 -5.176 -12.141 1 98.31 305 LYS B CA 1
ATOM 5797 C C . LYS B 1 305 ? -3.1 -4.383 -10.906 1 98.31 305 LYS B C 1
ATOM 5799 O O . LYS B 1 305 ? -2.861 -4.957 -9.844 1 98.31 305 LYS B O 1
ATOM 5804 N N . LEU B 1 306 ? -3.117 -3.049 -11.055 1 98.19 306 LEU B N 1
ATOM 5805 C CA . LEU B 1 306 ? -2.695 -2.223 -9.93 1 98.19 306 LEU B CA 1
ATOM 5806 C C . LEU B 1 306 ? -3.9 -1.651 -9.195 1 98.19 306 LEU B C 1
ATOM 5808 O O . LEU B 1 306 ? -3.891 -1.554 -7.961 1 98.19 306 LEU B O 1
ATOM 5812 N N . SER B 1 307 ? -4.992 -1.384 -9.867 1 96.88 307 SER B N 1
ATOM 5813 C CA . SER B 1 307 ? -6.168 -0.762 -9.273 1 96.88 307 SER B CA 1
ATOM 5814 C C . SER B 1 307 ? -6.844 -1.699 -8.273 1 96.88 307 SER B C 1
ATOM 5816 O O . SER B 1 307 ? -7.469 -1.245 -7.312 1 96.88 307 SER B O 1
ATOM 5818 N N . LYS B 1 308 ? -6.676 -3.018 -8.453 1 97.69 308 LYS B N 1
ATOM 5819 C CA . LYS B 1 308 ? -7.305 -3.977 -7.551 1 97.69 308 LYS B CA 1
ATOM 5820 C C . LYS B 1 308 ? -6.254 -4.781 -6.789 1 97.69 308 LYS B C 1
ATOM 5822 O O . LYS B 1 308 ? -6.566 -5.82 -6.207 1 97.69 308 LYS B O 1
ATOM 5827 N N . PHE B 1 309 ? -5.047 -4.293 -6.828 1 98.62 309 PHE B N 1
ATOM 5828 C CA . PHE B 1 309 ? -3.953 -5.035 -6.211 1 98.62 309 PHE B CA 1
ATOM 5829 C C . PHE B 1 309 ? -4.246 -5.309 -4.742 1 98.62 309 PHE B C 1
ATOM 5831 O O . PHE B 1 309 ? -4.211 -6.461 -4.301 1 98.62 309 PHE B O 1
ATOM 5838 N N . ASP B 1 310 ? -4.629 -4.281 -3.953 1 98.25 310 ASP B N 1
ATOM 5839 C CA . ASP B 1 310 ? -4.871 -4.453 -2.523 1 98.25 310 ASP B CA 1
ATOM 5840 C C . ASP B 1 310 ? -6.113 -5.309 -2.275 1 98.25 310 ASP B C 1
ATOM 5842 O O . ASP B 1 310 ? -6.168 -6.059 -1.301 1 98.25 310 ASP B O 1
ATOM 5846 N N . TYR B 1 311 ? -7.102 -5.176 -3.113 1 98.25 311 TYR B N 1
ATOM 5847 C CA . TYR B 1 311 ? -8.273 -6.039 -3.008 1 98.25 311 TYR B CA 1
ATOM 5848 C C . TYR B 1 311 ? -7.891 -7.504 -3.174 1 98.25 311 TYR B C 1
ATOM 5850 O O . TYR B 1 311 ? -8.336 -8.359 -2.41 1 98.25 311 TYR B O 1
ATOM 5858 N N . TYR B 1 312 ? -7.059 -7.805 -4.207 1 98.88 312 TYR B N 1
ATOM 5859 C CA . TYR B 1 312 ? -6.625 -9.172 -4.465 1 98.88 312 TYR B CA 1
ATOM 5860 C C . TYR B 1 312 ? -5.812 -9.719 -3.297 1 98.88 312 TYR B C 1
ATOM 5862 O O . TYR B 1 312 ? -5.922 -10.898 -2.949 1 98.88 312 TYR B O 1
ATOM 5870 N N . ILE B 1 313 ? -5.008 -8.836 -2.66 1 98.88 313 ILE B N 1
ATOM 5871 C CA . ILE B 1 313 ? -4.23 -9.258 -1.501 1 98.88 313 ILE B CA 1
ATOM 5872 C C . ILE B 1 313 ? -5.172 -9.602 -0.349 1 98.88 313 ILE B C 1
ATOM 5874 O O . ILE B 1 313 ? -4.977 -10.609 0.339 1 98.88 313 ILE B O 1
ATOM 5878 N N . LYS B 1 314 ? -6.168 -8.789 -0.132 1 98.56 314 LYS B N 1
ATOM 5879 C CA . LYS B 1 314 ? -7.148 -9.078 0.909 1 98.56 314 LYS B CA 1
ATOM 5880 C C . LYS B 1 314 ? -7.891 -10.375 0.62 1 98.56 314 LYS B C 1
ATOM 5882 O O . LYS B 1 314 ? -8.102 -11.188 1.521 1 98.56 314 LYS B O 1
ATOM 5887 N N . PHE B 1 315 ? -8.312 -10.562 -0.632 1 98.69 315 PHE B N 1
ATOM 5888 C CA . PHE B 1 315 ? -9.008 -11.781 -1.032 1 98.69 315 PHE B CA 1
ATOM 5889 C C . PHE B 1 315 ? -8.156 -13.008 -0.762 1 98.69 315 PHE B C 1
ATOM 5891 O O . PHE B 1 315 ? -8.633 -13.992 -0.189 1 98.69 315 PHE B O 1
ATOM 5898 N N . TYR B 1 316 ? -6.914 -12.938 -1.178 1 98.88 316 TYR B N 1
ATOM 5899 C CA . TYR B 1 316 ? -5.961 -14 -0.888 1 98.88 316 TYR B CA 1
ATOM 5900 C C . TYR B 1 316 ? -5.875 -14.266 0.611 1 98.88 316 TYR B C 1
ATOM 5902 O O . TYR B 1 316 ? -5.957 -15.414 1.054 1 98.88 316 TYR B O 1
ATOM 5910 N N . HIS B 1 317 ? -5.668 -13.219 1.395 1 98.81 317 HIS B N 1
ATOM 5911 C CA . HIS B 1 317 ? -5.512 -13.328 2.84 1 98.81 317 HIS B CA 1
ATOM 5912 C C . HIS B 1 317 ? -6.734 -13.969 3.48 1 98.81 317 HIS B C 1
ATOM 5914 O O . HIS B 1 317 ? -6.602 -14.844 4.34 1 98.81 317 HIS B O 1
ATOM 5920 N N . ASP B 1 318 ? -7.945 -13.508 3.055 1 98.25 318 ASP B N 1
ATOM 5921 C CA . ASP B 1 318 ? -9.18 -14.086 3.582 1 98.25 318 ASP B CA 1
ATOM 5922 C C . ASP B 1 318 ? -9.203 -15.602 3.373 1 98.25 318 ASP B C 1
ATOM 5924 O O . ASP B 1 318 ? -9.531 -16.359 4.293 1 98.25 318 ASP B O 1
ATOM 5928 N N . ASN B 1 319 ? -8.852 -16 2.176 1 98.81 319 ASN B N 1
ATOM 5929 C CA . ASN B 1 319 ? -8.852 -17.422 1.867 1 98.81 319 ASN B CA 1
ATOM 5930 C C . ASN B 1 319 ? -7.73 -18.156 2.598 1 98.81 319 ASN B C 1
ATOM 5932 O O . ASN B 1 319 ? -7.914 -19.297 3.045 1 98.81 319 ASN B O 1
ATOM 5936 N N . LEU B 1 320 ? -6.566 -17.547 2.705 1 98.88 320 LEU B N 1
ATOM 5937 C CA . LEU B 1 320 ? -5.449 -18.141 3.443 1 98.88 320 LEU B CA 1
ATOM 5938 C C . LEU B 1 320 ? -5.848 -18.422 4.887 1 98.88 320 LEU B C 1
ATOM 5940 O O . LEU B 1 320 ? -5.625 -19.531 5.387 1 98.88 320 LEU B O 1
ATOM 5944 N N . VAL B 1 321 ? -6.438 -17.453 5.551 1 98.44 321 VAL B N 1
ATOM 5945 C CA . VAL B 1 321 ? -6.812 -17.578 6.953 1 98.44 321 VAL B CA 1
ATOM 5946 C C . VAL B 1 321 ? -7.844 -18.688 7.121 1 98.44 321 VAL B C 1
ATOM 5948 O O . VAL B 1 321 ? -7.75 -19.5 8.055 1 98.44 321 VAL B O 1
ATOM 5951 N N . GLU B 1 322 ? -8.812 -18.734 6.242 1 98.56 322 GLU B N 1
ATOM 5952 C CA . GLU B 1 322 ? -9.828 -19.781 6.285 1 98.56 322 GLU B CA 1
ATOM 5953 C C . GLU B 1 322 ? -9.195 -21.172 6.207 1 98.56 322 GLU B C 1
ATOM 5955 O O . GLU B 1 322 ? -9.57 -22.062 6.957 1 98.56 322 GLU B O 1
ATOM 5960 N N . ASN B 1 323 ? -8.258 -21.328 5.332 1 98.88 323 ASN B N 1
ATOM 5961 C CA . ASN B 1 323 ? -7.629 -22.625 5.152 1 98.88 323 ASN B CA 1
ATOM 5962 C C . ASN B 1 323 ? -6.672 -22.953 6.297 1 98.88 323 ASN B C 1
ATOM 5964 O O . ASN B 1 323 ? -6.547 -24.109 6.699 1 98.88 323 ASN B O 1
ATOM 5968 N N . LEU B 1 324 ? -5.922 -21.938 6.781 1 98.88 324 LEU B N 1
ATOM 5969 C CA . LEU B 1 324 ? -5.074 -22.156 7.949 1 98.88 324 LEU B CA 1
ATOM 5970 C C . LEU B 1 324 ? -5.902 -22.641 9.133 1 98.88 324 LEU B C 1
ATOM 5972 O O . LEU B 1 324 ? -5.477 -23.531 9.875 1 98.88 324 LEU B O 1
ATOM 5976 N N . LYS B 1 325 ? -7.074 -22.062 9.281 1 98.5 325 LYS B N 1
ATOM 5977 C CA . LYS B 1 325 ? -7.98 -22.484 10.344 1 98.5 325 LYS B CA 1
ATOM 5978 C C . LYS B 1 325 ? -8.484 -23.906 10.109 1 98.5 325 LYS B C 1
ATOM 5980 O O . LYS B 1 325 ? -8.461 -24.734 11.023 1 98.5 325 LYS B O 1
ATOM 5985 N N . LEU B 1 326 ? -8.938 -24.172 8.938 1 98.69 326 LEU B N 1
ATOM 5986 C CA . LEU B 1 326 ? -9.445 -25.484 8.562 1 98.69 326 LEU B CA 1
ATOM 5987 C C . LEU B 1 326 ? -8.406 -26.562 8.836 1 98.69 326 LEU B C 1
ATOM 5989 O O . LEU B 1 326 ? -8.742 -27.656 9.328 1 98.69 326 LEU B O 1
ATOM 5993 N N . LEU B 1 327 ? -7.129 -26.25 8.555 1 98.75 327 LEU B N 1
ATOM 5994 C CA . LEU B 1 327 ? -6.051 -27.219 8.672 1 98.75 327 LEU B CA 1
ATOM 5995 C C . LEU B 1 327 ? -5.402 -27.156 10.047 1 98.75 327 LEU B C 1
ATOM 5997 O O . LEU B 1 327 ? -4.395 -27.812 10.305 1 98.75 327 LEU B O 1
ATOM 6001 N N . LYS B 1 328 ? -5.914 -26.266 10.93 1 98.12 328 LYS B N 1
ATOM 6002 C CA . LYS B 1 328 ? -5.508 -26.141 12.328 1 98.12 328 LYS B CA 1
ATOM 6003 C C . LYS B 1 328 ? -4.043 -25.734 12.445 1 98.12 328 LYS B C 1
ATOM 6005 O O . LYS B 1 328 ? -3.262 -26.375 13.148 1 98.12 328 LYS B O 1
ATOM 6010 N N . TYR B 1 329 ? -3.676 -24.703 11.75 1 98.44 329 T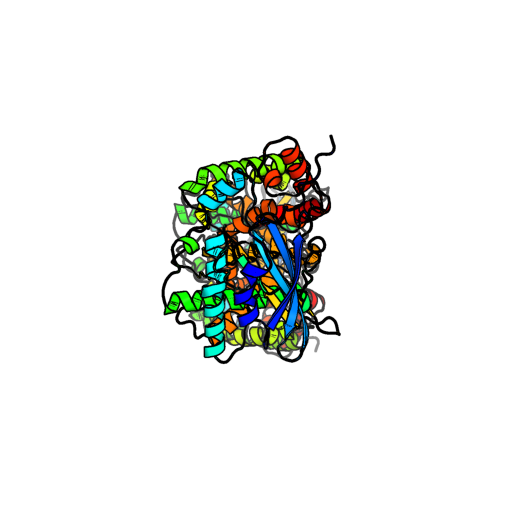YR B N 1
ATOM 6011 C CA . TYR B 1 329 ? -2.338 -24.141 11.844 1 98.44 329 TYR B CA 1
ATOM 6012 C C . TYR B 1 329 ? -1.997 -23.797 13.297 1 98.44 329 TYR B C 1
ATOM 6014 O O . TYR B 1 329 ? -2.785 -23.141 13.984 1 98.44 329 TYR B O 1
ATOM 6022 N N . SER B 1 330 ? -0.868 -24.156 13.781 1 97.38 330 SER B N 1
ATOM 6023 C CA . SER B 1 330 ? -0.538 -24.109 15.203 1 97.38 330 SER B CA 1
ATOM 6024 C C . SER B 1 330 ? 0.214 -22.828 15.547 1 97.38 330 SER B C 1
ATOM 6026 O O . SER B 1 330 ? 0.495 -22.562 16.719 1 97.38 330 SER B O 1
ATOM 6028 N N . LYS B 1 331 ? 0.634 -22.094 14.57 1 96.5 331 LYS B N 1
ATOM 6029 C CA . LYS B 1 331 ? 1.388 -20.859 14.797 1 96.5 331 LYS B CA 1
ATOM 6030 C C . LYS B 1 331 ? 0.501 -19.641 14.609 1 96.5 331 LYS B C 1
ATOM 6032 O O . LYS B 1 331 ? -0.66 -19.75 14.219 1 96.5 331 LYS B O 1
ATOM 6037 N N . PRO B 1 332 ? 0.993 -18.438 14.906 1 95.5 332 PRO B N 1
ATOM 6038 C CA . PRO B 1 332 ? 0.189 -17.234 14.695 1 95.5 332 PRO B CA 1
ATOM 6039 C C . PRO B 1 332 ? -0.179 -17.016 13.234 1 95.5 332 PRO B C 1
ATOM 6041 O O . PRO B 1 332 ? 0.687 -17.094 12.352 1 95.5 332 PRO B O 1
ATOM 6044 N N . VAL B 1 333 ? -1.431 -16.812 13.023 1 97.19 333 VAL B N 1
ATOM 6045 C CA . VAL B 1 333 ? -1.934 -16.516 11.68 1 97.19 333 VAL B CA 1
ATOM 6046 C C . VAL B 1 333 ? -1.549 -15.102 11.273 1 97.19 333 VAL B C 1
ATOM 6048 O O . VAL B 1 333 ? -1.739 -14.156 12.047 1 97.19 333 VAL B O 1
ATOM 6051 N N . PRO B 1 334 ? -0.941 -14.945 10.133 1 97.25 334 PRO B N 1
ATOM 6052 C CA . PRO B 1 334 ? -0.588 -13.586 9.719 1 97.25 334 PRO B CA 1
ATOM 6053 C C . PRO B 1 334 ? -1.812 -12.703 9.5 1 97.25 334 PRO B C 1
ATOM 6055 O O . PRO B 1 334 ? -2.812 -13.156 8.938 1 97.25 334 PRO B O 1
ATOM 6058 N N . THR B 1 335 ? -1.752 -11.469 9.922 1 97.06 335 THR B N 1
ATOM 6059 C CA . THR B 1 335 ? -2.803 -10.5 9.633 1 97.06 335 THR B CA 1
ATOM 6060 C C . THR B 1 335 ? -2.678 -9.977 8.203 1 97.06 335 THR B C 1
ATOM 6062 O O . THR B 1 335 ? -1.647 -10.172 7.559 1 97.06 335 THR B O 1
ATOM 6065 N N . LEU B 1 336 ? -3.744 -9.383 7.727 1 98.12 336 LEU B N 1
ATOM 6066 C CA . LEU B 1 336 ? -3.682 -8.742 6.418 1 98.12 336 LEU B CA 1
ATOM 6067 C C . LEU B 1 336 ? -2.598 -7.672 6.391 1 98.12 336 LEU B C 1
ATOM 6069 O O . LEU B 1 336 ? -1.877 -7.539 5.398 1 98.12 336 LEU B O 1
ATOM 6073 N N . ARG B 1 337 ? -2.402 -6.895 7.426 1 96.88 337 ARG B N 1
ATOM 6074 C CA . ARG B 1 337 ? -1.351 -5.891 7.527 1 96.88 337 ARG B CA 1
ATOM 6075 C C . ARG B 1 337 ? 0.03 -6.527 7.402 1 96.88 337 ARG B C 1
ATOM 6077 O O . ARG B 1 337 ? 0.913 -5.984 6.734 1 96.88 337 ARG B O 1
ATOM 6084 N N . ASP B 1 338 ? 0.159 -7.699 8.062 1 96.81 338 ASP B N 1
ATOM 6085 C CA . ASP B 1 338 ? 1.425 -8.422 7.965 1 96.81 338 ASP B CA 1
ATOM 6086 C C . ASP B 1 338 ? 1.757 -8.758 6.516 1 96.81 338 ASP B C 1
ATOM 6088 O O . ASP B 1 338 ? 2.904 -8.617 6.086 1 96.81 338 ASP B O 1
ATOM 6092 N N . ILE B 1 339 ? 0.727 -9.203 5.805 1 98.44 339 ILE B N 1
ATOM 6093 C CA . ILE B 1 339 ? 0.932 -9.586 4.41 1 98.44 339 ILE B CA 1
ATOM 6094 C C . ILE B 1 339 ? 1.321 -8.359 3.59 1 98.44 339 ILE B C 1
ATOM 6096 O O . ILE B 1 339 ? 2.244 -8.414 2.773 1 98.44 339 ILE B O 1
ATOM 6100 N N . HIS B 1 340 ? 0.638 -7.215 3.826 1 98.44 340 HIS B N 1
ATOM 6101 C CA . HIS B 1 340 ? 0.979 -5.984 3.119 1 98.44 340 HIS B CA 1
ATOM 6102 C C . HIS B 1 340 ? 2.398 -5.539 3.445 1 98.44 340 HIS B C 1
ATOM 6104 O O . HIS B 1 340 ? 3.143 -5.117 2.555 1 98.44 340 HIS B O 1
ATOM 6110 N N . ILE B 1 341 ? 2.779 -5.609 4.695 1 97.44 341 ILE B N 1
ATOM 6111 C CA . ILE B 1 341 ? 4.113 -5.195 5.125 1 97.44 341 ILE B CA 1
ATOM 6112 C C . ILE B 1 341 ? 5.168 -6.055 4.43 1 97.44 341 ILE B C 1
ATOM 6114 O O . ILE B 1 341 ? 6.18 -5.539 3.951 1 97.44 341 ILE B O 1
ATOM 6118 N N . VAL B 1 342 ? 4.871 -7.355 4.32 1 97.25 342 VAL B N 1
ATOM 6119 C CA . VAL B 1 342 ? 5.781 -8.266 3.631 1 97.25 342 VAL B CA 1
ATOM 6120 C C . VAL B 1 342 ? 5.887 -7.875 2.158 1 97.25 342 VAL B C 1
ATOM 6122 O O . VAL B 1 342 ? 6.965 -7.938 1.569 1 97.25 342 VAL B O 1
ATOM 6125 N N . LEU B 1 343 ? 4.844 -7.484 1.569 1 98.12 343 LEU B N 1
ATOM 6126 C CA . LEU B 1 343 ? 4.848 -7.098 0.163 1 98.12 343 LEU B CA 1
ATOM 6127 C C . LEU B 1 343 ? 5.656 -5.82 -0.048 1 98.12 343 LEU B C 1
ATOM 6129 O O . LEU B 1 343 ? 6.266 -5.633 -1.104 1 98.12 343 LEU B O 1
ATOM 6133 N N . PHE B 1 344 ? 5.68 -4.934 0.938 1 97.44 344 PHE B N 1
ATOM 6134 C CA . PHE B 1 344 ? 6.535 -3.76 0.846 1 97.44 344 PHE B CA 1
ATOM 6135 C C . PHE B 1 344 ? 8 -4.141 1.032 1 97.44 344 PHE B C 1
ATOM 6137 O O . PHE B 1 344 ? 8.867 -3.672 0.294 1 97.44 344 PHE B O 1
ATOM 6144 N N . ARG B 1 345 ? 8.289 -5.008 1.965 1 95.75 345 ARG B N 1
ATOM 6145 C CA . ARG B 1 345 ? 9.656 -5.422 2.248 1 95.75 345 ARG B CA 1
ATOM 6146 C C . ARG B 1 345 ? 10.266 -6.152 1.058 1 95.75 345 ARG B C 1
ATOM 6148 O O . ARG B 1 345 ? 11.461 -6.02 0.787 1 95.75 345 ARG B O 1
ATOM 6155 N N . TYR B 1 346 ? 9.414 -6.895 0.364 1 96.25 346 TYR B N 1
ATOM 6156 C CA . TYR B 1 346 ? 9.906 -7.734 -0.723 1 96.25 346 TYR B CA 1
ATOM 6157 C C . TYR B 1 346 ? 9.383 -7.242 -2.068 1 96.25 346 TYR B C 1
ATOM 6159 O O . TYR B 1 346 ? 9.164 -8.039 -2.984 1 96.25 346 TYR B O 1
ATOM 6167 N N . GLY B 1 347 ? 9.203 -5.957 -2.156 1 96.31 347 GLY B N 1
ATOM 6168 C CA . GLY B 1 347 ? 8.641 -5.352 -3.352 1 96.31 347 GLY B CA 1
ATOM 6169 C C . GLY B 1 347 ? 9.477 -5.586 -4.594 1 96.31 347 GLY B C 1
ATOM 6170 O O . GLY B 1 347 ? 8.969 -5.555 -5.715 1 96.31 347 GLY B O 1
ATOM 6171 N N . PHE B 1 348 ? 10.742 -5.902 -4.41 1 96.25 348 PHE B N 1
ATOM 6172 C CA . PHE B 1 348 ? 11.648 -6.121 -5.531 1 96.25 348 PHE B CA 1
ATOM 6173 C C . PHE B 1 348 ? 11.203 -7.32 -6.359 1 96.25 348 PHE B C 1
ATOM 6175 O O . PHE B 1 348 ? 11.477 -7.391 -7.559 1 96.25 348 PHE B O 1
ATOM 6182 N N . TRP B 1 349 ? 10.422 -8.25 -5.77 1 96.06 349 TRP B N 1
ATOM 6183 C CA . TRP B 1 349 ? 9.836 -9.359 -6.527 1 96.06 349 TRP B CA 1
ATOM 6184 C C . TRP B 1 349 ? 8.93 -8.836 -7.637 1 96.06 349 TRP B C 1
ATOM 6186 O O . TRP B 1 349 ? 8.836 -9.445 -8.703 1 96.06 349 TRP B O 1
ATOM 6196 N N . GLY B 1 350 ? 8.25 -7.746 -7.312 1 97.62 350 GLY B N 1
ATOM 6197 C CA . GLY B 1 350 ? 7.43 -7.125 -8.344 1 97.62 350 GLY B CA 1
ATOM 6198 C C . GLY B 1 350 ? 8.234 -6.648 -9.539 1 97.62 350 GLY B C 1
ATOM 6199 O O . GLY B 1 350 ? 7.828 -6.84 -10.68 1 97.62 350 GLY B O 1
ATOM 6200 N N . TYR B 1 351 ? 9.422 -6.059 -9.281 1 97.38 351 TYR B N 1
ATOM 6201 C CA . TYR B 1 351 ? 10.312 -5.594 -10.344 1 97.38 351 TYR B CA 1
ATOM 6202 C C . TYR B 1 351 ? 10.852 -6.766 -11.156 1 97.38 351 TYR B C 1
ATOM 6204 O O . TYR B 1 351 ? 10.859 -6.723 -12.391 1 97.38 351 TYR B O 1
ATOM 6212 N N . LEU B 1 352 ? 11.258 -7.797 -10.43 1 95.75 352 LEU B N 1
ATOM 6213 C CA . LEU B 1 352 ? 11.781 -8.992 -11.094 1 95.75 352 LEU B CA 1
ATOM 6214 C C . LEU B 1 352 ? 10.727 -9.625 -11.992 1 95.75 352 LEU B C 1
ATOM 6216 O O . LEU B 1 352 ? 11.031 -10.039 -13.109 1 95.75 352 LEU B O 1
ATOM 6220 N N . THR B 1 353 ? 9.508 -9.664 -11.5 1 97.38 353 THR B N 1
ATOM 6221 C CA . THR B 1 353 ? 8.414 -10.242 -12.273 1 97.38 353 THR B CA 1
ATOM 6222 C C . THR B 1 353 ? 8.133 -9.398 -13.516 1 97.38 353 THR B C 1
ATOM 6224 O O . THR B 1 353 ? 8.023 -9.93 -14.625 1 97.38 353 THR B O 1
ATOM 6227 N N . ALA B 1 354 ? 8.094 -8.102 -13.312 1 98.12 354 ALA B N 1
ATOM 6228 C CA . ALA B 1 354 ? 7.758 -7.184 -14.398 1 98.12 354 ALA B CA 1
ATOM 6229 C C . ALA B 1 354 ? 8.82 -7.211 -15.492 1 98.12 354 ALA B C 1
ATOM 6231 O O . ALA B 1 354 ? 8.492 -7.105 -16.688 1 98.12 354 ALA B O 1
ATOM 6232 N N . THR B 1 355 ? 10.07 -7.363 -15.102 1 96.62 355 THR B N 1
ATOM 6233 C CA . THR B 1 355 ? 11.156 -7.297 -16.078 1 96.62 355 THR B CA 1
ATOM 6234 C C . THR B 1 355 ? 11.562 -8.695 -16.531 1 96.62 355 THR B C 1
ATOM 6236 O O . THR B 1 355 ? 12.375 -8.852 -17.438 1 96.62 355 THR B O 1
ATOM 6239 N N . GLY B 1 356 ? 11.008 -9.719 -15.883 1 93.69 356 GLY B N 1
ATOM 6240 C CA . GLY B 1 356 ? 11.289 -11.102 -16.234 1 93.69 356 GLY B CA 1
ATOM 6241 C C . GLY B 1 356 ? 10.125 -11.781 -16.938 1 93.69 356 GLY B C 1
ATOM 6242 O O . GLY B 1 356 ? 9.906 -11.562 -18.141 1 93.69 356 GLY B O 1
ATOM 6243 N N . VAL B 1 357 ? 9.352 -12.438 -16.203 1 93.69 357 VAL B N 1
ATOM 6244 C CA . VAL B 1 357 ? 8.367 -13.359 -16.766 1 93.69 357 VAL B CA 1
ATOM 6245 C C . VAL B 1 357 ? 7.281 -12.562 -17.5 1 93.69 357 VAL B C 1
ATOM 6247 O O . VAL B 1 357 ? 6.738 -13.031 -18.5 1 93.69 357 VAL B O 1
ATOM 6250 N N . MET B 1 358 ? 6.906 -11.391 -17 1 97 358 MET B N 1
ATOM 6251 C CA . MET B 1 358 ? 5.816 -10.648 -17.625 1 97 358 MET B CA 1
ATOM 6252 C C . MET B 1 358 ? 6.133 -10.352 -19.094 1 97 358 MET B C 1
ATOM 6254 O O . MET B 1 358 ? 5.23 -10.336 -19.938 1 97 358 MET B O 1
ATOM 6258 N N . SER B 1 359 ? 7.422 -10.086 -19.438 1 95 359 SER B N 1
ATOM 6259 C CA . SER B 1 359 ? 7.805 -9.836 -20.828 1 95 359 SER B CA 1
ATOM 6260 C C . SER B 1 359 ? 7.492 -11.039 -21.703 1 95 359 SER B C 1
ATOM 6262 O O . SER B 1 359 ? 7.047 -10.875 -22.844 1 95 359 SER B O 1
ATOM 6264 N N . ALA B 1 360 ? 7.703 -12.227 -21.172 1 91.12 360 ALA B N 1
ATOM 6265 C CA . ALA B 1 360 ? 7.398 -13.453 -21.906 1 91.12 360 ALA B CA 1
ATOM 6266 C C . ALA B 1 360 ? 5.891 -13.68 -22 1 91.12 360 ALA B C 1
ATOM 6268 O O . ALA B 1 360 ? 5.395 -14.195 -23 1 91.12 360 ALA B O 1
ATOM 6269 N N . VAL B 1 361 ? 5.172 -13.266 -20.953 1 94.38 361 VAL B N 1
ATOM 6270 C CA . VAL B 1 361 ? 3.725 -13.438 -20.891 1 94.38 361 VAL B CA 1
ATOM 6271 C C . VAL B 1 361 ? 3.057 -12.586 -21.969 1 94.38 361 VAL B C 1
ATOM 6273 O O . VAL B 1 361 ? 2.111 -13.031 -22.625 1 94.38 361 VAL B O 1
ATOM 6276 N N . LEU B 1 362 ? 3.605 -11.453 -22.266 1 96.12 362 LEU B N 1
ATOM 6277 C CA . LEU B 1 362 ? 2.854 -10.461 -23.031 1 96.12 362 LEU B CA 1
ATOM 6278 C C . LEU B 1 362 ? 3.348 -10.406 -24.469 1 96.12 362 LEU B C 1
ATOM 6280 O O . LEU B 1 362 ? 2.811 -9.656 -25.281 1 96.12 362 LEU B O 1
ATOM 6284 N N . VAL B 1 363 ? 4.379 -11.18 -24.781 1 93.38 363 VAL B N 1
ATOM 6285 C CA . VAL B 1 363 ? 4.891 -11.172 -26.141 1 93.38 363 VAL B CA 1
ATOM 6286 C C . VAL B 1 363 ? 4.016 -12.055 -27.031 1 93.38 363 VAL B C 1
ATOM 6288 O O . VAL B 1 363 ? 3.549 -13.109 -26.594 1 93.38 363 VAL B O 1
ATOM 6291 N N . ASP B 1 364 ? 3.83 -11.633 -28.266 1 91.06 364 ASP B N 1
ATOM 6292 C CA . ASP B 1 364 ? 3.082 -12.438 -29.234 1 91.06 364 ASP B CA 1
ATOM 6293 C C . ASP B 1 364 ? 3.795 -13.758 -29.516 1 91.06 364 ASP B C 1
ATOM 6295 O O . ASP B 1 364 ? 5.027 -13.82 -29.5 1 91.06 364 ASP B O 1
ATOM 6299 N N . PRO B 1 365 ? 2.979 -14.789 -29.781 1 86.19 365 PRO B N 1
ATOM 6300 C CA . PRO B 1 365 ? 3.621 -16.047 -30.172 1 86.19 365 PRO B CA 1
ATOM 6301 C C . PRO B 1 365 ? 4.551 -15.875 -31.375 1 86.19 365 PRO B C 1
ATOM 6303 O O . PRO B 1 365 ? 4.242 -15.125 -32.312 1 86.19 365 PRO B O 1
ATOM 6306 N N . THR B 1 366 ? 5.68 -16.375 -31.234 1 84.69 366 THR B N 1
ATOM 6307 C CA . THR B 1 366 ? 6.676 -16.297 -32.281 1 84.69 366 THR B CA 1
ATOM 6308 C C . THR B 1 366 ? 7.574 -17.531 -32.281 1 84.69 366 THR B C 1
ATOM 6310 O O . THR B 1 366 ? 7.809 -18.125 -31.219 1 84.69 366 THR B O 1
ATOM 6313 N N . GLU B 1 367 ? 8.109 -17.891 -33.375 1 79.44 367 GLU B N 1
ATOM 6314 C CA . GLU B 1 367 ? 9.008 -19.031 -33.5 1 79.44 367 GLU B CA 1
ATOM 6315 C C . GLU B 1 367 ? 10.32 -18.766 -32.75 1 79.44 367 GLU B C 1
ATOM 6317 O O . GLU B 1 367 ? 11.023 -19.703 -32.375 1 79.44 367 GLU B O 1
ATOM 6322 N N . SER B 1 368 ? 10.539 -17.516 -32.531 1 79.06 368 SER B N 1
ATOM 6323 C CA . SER B 1 368 ? 11.781 -17.141 -31.844 1 79.06 368 SER B CA 1
ATOM 6324 C C . SER B 1 368 ? 11.672 -17.328 -30.344 1 79.06 368 SER B C 1
ATOM 6326 O O . SER B 1 368 ? 12.68 -17.297 -29.625 1 79.06 368 SER B O 1
ATOM 6328 N N . ALA B 1 369 ? 10.477 -17.594 -29.938 1 78 369 ALA B N 1
ATOM 6329 C CA . ALA B 1 369 ? 10.273 -17.719 -28.5 1 78 369 ALA B CA 1
ATOM 6330 C C . ALA B 1 369 ? 10.773 -19.078 -27.984 1 78 369 ALA B C 1
ATOM 6332 O O . ALA B 1 369 ? 10.125 -20.109 -28.203 1 78 369 ALA B O 1
ATOM 6333 N N . SER B 1 370 ? 11.898 -19.078 -27.484 1 74.69 370 SER B N 1
ATOM 6334 C CA . SER B 1 370 ? 12.523 -20.266 -26.922 1 74.69 370 SER B CA 1
ATOM 6335 C C . SER B 1 370 ? 13.383 -19.922 -25.703 1 74.69 370 SER B C 1
ATOM 6337 O O . SER B 1 370 ? 13.797 -18.781 -25.531 1 74.69 370 SER B O 1
ATOM 6339 N N . PHE B 1 371 ? 13.539 -20.875 -24.906 1 72.94 371 PHE B N 1
ATOM 6340 C CA . PHE B 1 371 ? 14.391 -20.719 -23.734 1 72.94 371 PHE B CA 1
ATOM 6341 C C . PHE B 1 371 ? 15.805 -20.328 -24.141 1 72.94 371 PHE B C 1
ATOM 6343 O O . PHE B 1 371 ? 16.438 -19.484 -23.484 1 72.94 371 PHE B O 1
ATOM 6350 N N . ASP B 1 372 ? 16.266 -20.844 -25.203 1 72.81 372 ASP B N 1
ATOM 6351 C CA . ASP B 1 372 ? 17.609 -20.531 -25.703 1 72.81 372 ASP B CA 1
ATOM 6352 C C . ASP B 1 372 ? 17.734 -19.062 -26.078 1 72.81 372 ASP B C 1
ATOM 6354 O O . ASP B 1 372 ? 18.703 -18.406 -25.688 1 72.81 372 ASP B O 1
ATOM 6358 N N . ASN B 1 373 ? 16.75 -18.594 -26.797 1 76.75 373 ASN B N 1
ATOM 6359 C CA . ASN B 1 373 ? 16.797 -17.203 -27.219 1 76.75 373 ASN B CA 1
ATOM 6360 C C . ASN B 1 373 ? 16.594 -16.25 -26.031 1 76.75 373 ASN B C 1
ATOM 6362 O O . ASN B 1 373 ? 17.094 -15.125 -26.047 1 76.75 373 ASN B O 1
ATOM 6366 N N . PHE B 1 374 ? 15.945 -16.844 -25.047 1 74.81 374 PHE B N 1
ATOM 6367 C CA . PHE B 1 374 ? 15.719 -16.031 -23.844 1 74.81 374 PHE B CA 1
ATOM 6368 C C . PHE B 1 374 ? 17.031 -15.805 -23.094 1 74.81 374 PHE B C 1
ATOM 6370 O O . PHE B 1 374 ? 17.219 -14.758 -22.469 1 74.81 374 PHE B O 1
ATOM 6377 N N . LEU B 1 375 ? 17.984 -16.672 -23.266 1 74.81 375 LEU B N 1
ATOM 6378 C CA . LEU B 1 375 ? 19.203 -16.625 -22.469 1 74.81 375 LEU B CA 1
ATOM 6379 C C . LEU B 1 375 ? 20.406 -16.25 -23.344 1 74.81 375 LEU B C 1
ATOM 6381 O O . LEU B 1 375 ? 21.438 -15.82 -22.844 1 74.81 375 LEU B O 1
ATOM 6385 N N . SER B 1 376 ? 20.281 -16.375 -24.672 1 76.25 376 SER B N 1
ATOM 6386 C CA . SER B 1 376 ? 21.422 -16.281 -25.562 1 76.25 376 SER B CA 1
ATOM 6387 C C . SER B 1 376 ? 21.719 -14.828 -25.906 1 76.25 376 SER B C 1
ATOM 6389 O O . SER B 1 376 ? 20.812 -14 -26 1 76.25 376 SER B O 1
ATOM 6391 N N . ASP B 1 377 ? 22.969 -14.578 -26.078 1 79.5 377 ASP B N 1
ATOM 6392 C CA . ASP B 1 377 ? 23.391 -13.25 -26.531 1 79.5 377 ASP B CA 1
ATOM 6393 C C . ASP B 1 377 ? 23.641 -13.234 -28.047 1 79.5 377 ASP B C 1
ATOM 6395 O O . ASP B 1 377 ? 24.266 -12.312 -28.562 1 79.5 377 ASP B O 1
ATOM 6399 N N . SER B 1 378 ? 23.234 -14.312 -28.625 1 83 378 SER B N 1
ATOM 6400 C CA . SER B 1 378 ? 23.312 -14.312 -30.094 1 83 378 SER B CA 1
ATOM 6401 C C . SER B 1 378 ? 22.453 -13.203 -30.688 1 83 378 SER B C 1
ATOM 6403 O O . SER B 1 378 ? 21.672 -12.562 -29.984 1 83 378 SER B O 1
ATOM 6405 N N . ASP B 1 379 ? 22.609 -12.969 -31.953 1 87.12 379 ASP B N 1
ATOM 6406 C CA . ASP B 1 379 ? 21.812 -11.953 -32.625 1 87.12 379 ASP B CA 1
ATOM 6407 C C . ASP B 1 379 ? 20.328 -12.289 -32.562 1 87.12 379 ASP B C 1
ATOM 6409 O O . ASP B 1 379 ? 19.484 -11.406 -32.344 1 87.12 379 ASP B O 1
ATOM 6413 N N . GLU B 1 380 ? 20.078 -13.562 -32.75 1 86.62 380 GLU B N 1
ATOM 6414 C CA . GLU B 1 380 ? 18.688 -14.008 -32.656 1 86.62 380 GLU B CA 1
ATOM 6415 C C . GLU B 1 380 ? 18.125 -13.82 -31.25 1 86.62 380 GLU B C 1
ATOM 6417 O O . GLU B 1 380 ? 16.984 -13.406 -31.078 1 86.62 380 GLU B O 1
ATOM 6422 N N . GLY B 1 381 ? 18.938 -14.188 -30.297 1 86.81 381 GLY B N 1
ATOM 6423 C CA . GLY B 1 381 ? 18.547 -13.992 -28.906 1 86.81 381 GLY B CA 1
ATOM 6424 C C . GLY B 1 381 ? 18.328 -12.531 -28.547 1 86.81 381 GLY B C 1
ATOM 6425 O O . GLY B 1 381 ? 17.344 -12.188 -27.891 1 86.81 381 GLY B O 1
ATOM 6426 N N . ALA B 1 382 ? 19.219 -11.703 -29.047 1 88.12 382 ALA B N 1
ATOM 6427 C CA . ALA B 1 382 ? 19.109 -10.266 -28.797 1 88.12 382 ALA B CA 1
ATOM 6428 C C . ALA B 1 382 ? 17.844 -9.688 -29.438 1 88.12 382 ALA B C 1
ATOM 6430 O O . ALA B 1 382 ? 17.172 -8.844 -28.844 1 88.12 382 ALA B O 1
ATOM 6431 N N . ASN B 1 383 ? 17.594 -10.141 -30.641 1 89.94 383 ASN B N 1
ATOM 6432 C CA . ASN B 1 383 ? 16.391 -9.695 -31.344 1 89.94 383 ASN B CA 1
ATOM 6433 C C . ASN B 1 383 ? 15.133 -10.133 -30.594 1 89.94 383 ASN B C 1
ATOM 6435 O O . ASN B 1 383 ? 14.172 -9.367 -30.5 1 89.94 383 ASN B O 1
ATOM 6439 N N . PHE B 1 384 ? 15.141 -11.312 -30.125 1 90.5 384 PHE B N 1
ATOM 6440 C CA . PHE B 1 384 ? 14 -11.82 -29.359 1 90.5 384 PHE B CA 1
ATOM 6441 C C . PHE B 1 384 ? 13.797 -11.016 -28.094 1 90.5 384 PHE B C 1
ATOM 6443 O O . PHE B 1 384 ? 12.672 -10.609 -27.781 1 90.5 384 PHE B O 1
ATOM 6450 N N . LYS B 1 385 ? 14.852 -10.75 -27.375 1 91.62 385 LYS B N 1
ATOM 6451 C CA . LYS B 1 385 ? 14.758 -9.992 -26.125 1 91.62 385 LYS B CA 1
ATOM 6452 C C . LYS B 1 385 ? 14.281 -8.562 -26.391 1 91.62 385 LYS B C 1
ATOM 6454 O O . LYS B 1 385 ? 13.547 -7.992 -25.578 1 91.62 385 LYS B O 1
ATOM 6459 N N . THR B 1 386 ? 14.719 -8.062 -27.469 1 91.56 386 THR B N 1
ATOM 6460 C CA . THR B 1 386 ? 14.211 -6.746 -27.844 1 91.56 386 THR B CA 1
ATOM 6461 C C . THR B 1 386 ? 12.703 -6.785 -28.078 1 91.56 386 THR B C 1
ATOM 6463 O O . THR B 1 386 ? 11.984 -5.867 -27.672 1 91.56 386 THR B O 1
ATOM 6466 N N . MET B 1 387 ? 12.242 -7.855 -28.688 1 93.25 387 MET B N 1
ATOM 6467 C CA . MET B 1 387 ? 10.812 -8.016 -28.922 1 93.25 387 MET B CA 1
ATOM 6468 C C . MET B 1 387 ? 10.055 -8.125 -27.594 1 93.25 387 MET B C 1
ATOM 6470 O O . MET B 1 387 ? 8.945 -7.594 -27.469 1 93.25 387 MET B O 1
ATOM 6474 N N . LEU B 1 388 ? 10.648 -8.742 -26.641 1 94.38 388 LEU B N 1
ATOM 6475 C CA . LEU B 1 388 ? 10.039 -8.914 -25.328 1 94.38 388 LEU B CA 1
ATOM 6476 C C . LEU B 1 388 ? 9.703 -7.559 -24.703 1 94.38 388 LEU B C 1
ATOM 6478 O O . LEU B 1 388 ? 8.594 -7.355 -24.203 1 94.38 388 LEU B O 1
ATOM 6482 N N . TYR B 1 389 ? 10.617 -6.617 -24.797 1 96.62 389 TYR B N 1
ATOM 6483 C CA . TYR B 1 389 ? 10.539 -5.402 -24 1 96.62 389 TYR B CA 1
ATOM 6484 C C . TYR B 1 389 ? 10.008 -4.238 -24.828 1 96.62 389 TYR B C 1
ATOM 6486 O O . TYR B 1 389 ? 9.703 -3.172 -24.281 1 96.62 389 TYR B O 1
ATOM 6494 N N . SER B 1 390 ? 9.898 -4.445 -26.156 1 95.56 390 SER B N 1
ATOM 6495 C CA . SER B 1 390 ? 9.5 -3.318 -27 1 95.56 390 SER B CA 1
ATOM 6496 C C . SER B 1 390 ? 8.047 -3.441 -27.438 1 95.56 390 SER B C 1
ATOM 6498 O O . SER B 1 390 ? 7.465 -2.482 -27.953 1 95.56 390 SER B O 1
ATOM 6500 N N . ASN B 1 391 ? 7.438 -4.652 -27.266 1 95.06 391 ASN B N 1
ATOM 6501 C CA . ASN B 1 391 ? 6.082 -4.797 -27.781 1 95.06 391 ASN B CA 1
ATOM 6502 C C . ASN B 1 391 ? 5.105 -3.877 -27.062 1 95.06 391 ASN B C 1
ATOM 6504 O O . ASN B 1 391 ? 5.301 -3.559 -25.891 1 95.06 391 ASN B O 1
ATOM 6508 N N . SER B 1 392 ? 4.078 -3.504 -27.719 1 96.19 392 SER B N 1
ATOM 6509 C CA . SER B 1 392 ? 3.188 -2.439 -27.266 1 96.19 392 SER B CA 1
ATOM 6510 C C . SER B 1 392 ? 2.441 -2.85 -26 1 96.19 392 SER B C 1
ATOM 6512 O O . SER B 1 392 ? 2.199 -2.02 -25.125 1 96.19 392 SER B O 1
ATOM 6514 N N . ARG B 1 393 ? 2.027 -4.102 -25.906 1 97.12 393 ARG B N 1
ATOM 6515 C CA . ARG B 1 393 ? 1.302 -4.586 -24.734 1 97.12 393 ARG B CA 1
ATOM 6516 C C . ARG B 1 393 ? 2.152 -4.465 -23.469 1 97.12 393 ARG B C 1
ATOM 6518 O O . ARG B 1 393 ? 1.689 -3.957 -22.453 1 97.12 393 ARG B O 1
ATOM 6525 N N . TYR B 1 394 ? 3.359 -4.883 -23.625 1 97.88 394 TYR B N 1
ATOM 6526 C CA . TYR B 1 394 ? 4.301 -4.816 -22.516 1 97.88 394 TYR B CA 1
ATOM 6527 C C . TYR B 1 394 ? 4.551 -3.371 -22.094 1 97.88 394 TYR B C 1
ATOM 6529 O O . TYR B 1 394 ? 4.523 -3.045 -20.906 1 97.88 394 TYR B O 1
ATOM 6537 N N . ARG B 1 395 ? 4.766 -2.494 -23 1 97.44 395 ARG B N 1
ATOM 6538 C CA . ARG B 1 395 ? 5.047 -1.089 -22.734 1 97.44 395 ARG B CA 1
ATOM 6539 C C . ARG B 1 395 ? 3.895 -0.429 -21.984 1 97.44 395 ARG B C 1
ATOM 6541 O O . ARG B 1 395 ? 4.113 0.395 -21.094 1 97.44 395 ARG B O 1
ATOM 6548 N N . LYS B 1 396 ? 2.709 -0.81 -22.344 1 97.31 396 LYS B N 1
ATOM 6549 C CA . LYS B 1 396 ? 1.534 -0.254 -21.688 1 97.31 396 LYS B CA 1
ATOM 6550 C C . LYS B 1 396 ? 1.505 -0.634 -20.203 1 97.31 396 LYS B C 1
ATOM 6552 O O . LYS B 1 396 ? 1.177 0.193 -19.359 1 97.31 396 LYS B O 1
ATOM 6557 N N . HIS B 1 397 ? 1.827 -1.898 -19.891 1 98.19 397 HIS B N 1
ATOM 6558 C CA . HIS B 1 397 ? 1.876 -2.346 -18.5 1 98.19 397 HIS B CA 1
ATOM 6559 C C . HIS B 1 397 ? 2.992 -1.645 -17.734 1 98.19 397 HIS B C 1
ATOM 6561 O O . HIS B 1 397 ? 2.781 -1.172 -16.609 1 98.19 397 HIS B O 1
ATOM 6567 N N . MET B 1 398 ? 4.145 -1.504 -18.375 1 97.81 398 MET B N 1
ATOM 6568 C CA . MET B 1 398 ? 5.316 -0.961 -17.688 1 97.81 398 MET B CA 1
ATOM 6569 C C . MET B 1 398 ? 5.133 0.525 -17.406 1 97.81 398 MET B C 1
ATOM 6571 O O . MET B 1 398 ? 5.652 1.035 -16.406 1 97.81 398 MET B O 1
ATOM 6575 N N . LYS B 1 399 ? 4.332 1.201 -18.219 1 96.62 399 LYS B N 1
ATOM 6576 C CA . LYS B 1 399 ? 4.047 2.621 -18.031 1 96.62 399 LYS B CA 1
ATOM 6577 C C . LYS B 1 399 ? 3.453 2.889 -16.656 1 96.62 399 LYS B C 1
ATOM 6579 O O . LYS B 1 399 ? 3.709 3.934 -16.062 1 96.62 399 LYS B O 1
ATOM 6584 N N . ILE B 1 400 ? 2.729 1.925 -16.109 1 97 400 ILE B N 1
ATOM 6585 C CA . ILE B 1 400 ? 2.082 2.166 -14.828 1 97 400 ILE B CA 1
ATOM 6586 C C . ILE B 1 400 ? 2.82 1.405 -13.734 1 97 400 ILE B C 1
ATOM 6588 O O . ILE B 1 400 ? 2.828 1.828 -12.57 1 97 400 ILE B O 1
ATOM 6592 N N . ILE B 1 401 ? 3.514 0.31 -14.062 1 98.19 401 ILE B N 1
ATOM 6593 C CA . ILE B 1 401 ? 4.129 -0.554 -13.062 1 98.19 401 ILE B CA 1
ATOM 6594 C C . ILE B 1 401 ? 5.375 0.121 -12.492 1 98.19 401 ILE B C 1
ATOM 6596 O O . ILE B 1 401 ? 5.598 0.108 -11.281 1 98.19 401 ILE B O 1
ATOM 6600 N N . LEU B 1 402 ? 6.191 0.731 -13.352 1 97.56 402 LEU B N 1
ATOM 6601 C CA . LEU B 1 402 ? 7.465 1.271 -12.891 1 97.56 402 LEU B CA 1
ATOM 6602 C C . LEU B 1 402 ? 7.246 2.43 -11.922 1 97.56 402 LEU B C 1
ATOM 6604 O O . LEU B 1 402 ? 7.809 2.443 -10.828 1 97.56 402 LEU B O 1
ATOM 6608 N N . PRO B 1 403 ? 6.344 3.404 -12.234 1 97.19 403 PRO B N 1
ATOM 6609 C CA . PRO B 1 403 ? 6.066 4.449 -11.25 1 97.19 403 PRO B CA 1
ATOM 6610 C C . PRO B 1 403 ? 5.445 3.895 -9.969 1 97.19 403 PRO B C 1
ATOM 6612 O O . PRO B 1 403 ? 5.719 4.402 -8.875 1 97.19 403 PRO B O 1
ATOM 6615 N N . TRP B 1 404 ? 4.605 2.902 -10.109 1 98 404 TRP B N 1
ATOM 6616 C CA . TRP B 1 404 ? 3.977 2.277 -8.945 1 98 404 TRP B CA 1
ATOM 6617 C C . TRP B 1 404 ? 5.023 1.666 -8.023 1 98 404 TRP B C 1
ATOM 6619 O O . TRP B 1 404 ? 4.965 1.848 -6.805 1 98 404 TRP B O 1
ATOM 6629 N N . LEU B 1 405 ? 5.977 0.952 -8.602 1 97.81 405 LEU B N 1
ATOM 6630 C CA . LEU B 1 405 ? 7.066 0.371 -7.824 1 97.81 405 LEU B CA 1
ATOM 6631 C C . LEU B 1 405 ? 7.922 1.462 -7.191 1 97.81 405 LEU B C 1
ATOM 6633 O O . LEU B 1 405 ? 8.344 1.338 -6.035 1 97.81 405 LEU B O 1
ATOM 6637 N N . LEU B 1 406 ? 8.172 2.521 -7.957 1 97.62 406 LEU B N 1
ATOM 6638 C CA . LEU B 1 406 ? 8.93 3.658 -7.449 1 97.62 406 LEU B CA 1
ATOM 6639 C C . LEU B 1 406 ? 8.25 4.262 -6.223 1 97.62 406 LEU B C 1
ATOM 6641 O O . LEU B 1 406 ? 8.898 4.5 -5.203 1 97.62 406 LEU B O 1
ATOM 6645 N N . ASN B 1 407 ? 6.953 4.465 -6.305 1 97.88 407 ASN B N 1
ATOM 6646 C CA . ASN B 1 407 ? 6.184 5.09 -5.234 1 97.88 407 ASN B CA 1
ATOM 6647 C C . ASN B 1 407 ? 6.109 4.199 -3.998 1 97.88 407 ASN B C 1
ATOM 6649 O O . ASN B 1 407 ? 5.75 4.66 -2.914 1 97.88 407 ASN B O 1
ATOM 6653 N N . ARG B 1 408 ? 6.496 2.941 -4.117 1 97.25 408 ARG B N 1
ATOM 6654 C CA . ARG B 1 408 ? 6.441 1.988 -3.014 1 97.25 408 ARG B CA 1
ATOM 6655 C C . ARG B 1 408 ? 7.824 1.763 -2.416 1 97.25 408 ARG B C 1
ATOM 6657 O O . ARG B 1 408 ? 7.996 0.919 -1.533 1 97.25 408 ARG B O 1
ATOM 6664 N N . GLY B 1 409 ? 8.844 2.41 -2.965 1 96.69 409 GLY B N 1
ATOM 6665 C CA . GLY B 1 409 ? 10.18 2.371 -2.402 1 96.69 409 GLY B CA 1
ATOM 6666 C C . GLY B 1 409 ? 10.984 1.159 -2.844 1 96.69 409 GLY B C 1
ATOM 6667 O O . GLY B 1 409 ? 11.938 0.762 -2.178 1 96.69 409 GLY B O 1
ATOM 6668 N N . VAL B 1 410 ? 10.609 0.571 -3.945 1 96.12 410 VAL B N 1
ATOM 6669 C CA . VAL B 1 410 ? 11.219 -0.678 -4.391 1 96.12 410 VAL B CA 1
ATOM 6670 C C . VAL B 1 410 ? 12.672 -0.431 -4.789 1 96.12 410 VAL B C 1
ATOM 6672 O O . VAL B 1 410 ? 13.516 -1.315 -4.648 1 96.12 410 VAL B O 1
ATOM 6675 N N . PHE B 1 411 ? 12.984 0.793 -5.254 1 94.31 411 PHE B N 1
ATOM 6676 C CA . PHE B 1 411 ? 14.305 1.06 -5.809 1 94.31 411 PHE B CA 1
ATOM 6677 C C . PHE B 1 411 ? 15.211 1.69 -4.766 1 94.31 411 PHE B C 1
ATOM 6679 O O . PHE B 1 411 ? 16.328 2.113 -5.078 1 94.31 411 PHE B O 1
ATOM 6686 N N . GLU B 1 412 ? 14.75 1.74 -3.5 1 86.81 412 GLU B N 1
ATOM 6687 C CA . GLU B 1 412 ? 15.578 2.324 -2.449 1 86.81 412 GLU B CA 1
ATOM 6688 C C . GLU B 1 412 ? 16.375 1.251 -1.715 1 86.81 412 GLU B C 1
ATOM 6690 O O . GLU B 1 412 ? 15.938 0.102 -1.619 1 86.81 412 GLU B O 1
ATOM 6695 N N . ASP B 1 413 ? 17.547 1.738 -1.069 1 64.88 413 ASP B N 1
ATOM 6696 C CA . ASP B 1 413 ? 18.422 1.019 -0.158 1 64.88 413 ASP B CA 1
ATOM 6697 C C . ASP B 1 413 ? 18.594 -0.435 -0.592 1 64.88 413 ASP B C 1
ATOM 6699 O O . ASP B 1 413 ? 18.406 -1.354 0.21 1 64.88 413 ASP B O 1
ATOM 6703 N N . ILE B 1 414 ? 18.688 -0.542 -1.901 1 62.78 414 ILE B N 1
ATOM 6704 C CA . ILE B 1 414 ? 19 -1.878 -2.395 1 62.78 414 ILE B CA 1
ATOM 6705 C C . ILE B 1 414 ? 20.516 -2.076 -2.418 1 62.78 414 ILE B C 1
ATOM 6707 O O . ILE B 1 414 ? 21.266 -1.12 -2.617 1 62.78 414 ILE B O 1
#

Nearest PDB structures (foldseek):
  4lso-assembly1_A  TM=4.949E-01  e=6.067E+00  Bartonella quintana JK 31
  6dr7-assembly1_A  TM=3.039E-01  e=2.832E+00  Yersinia pestis
  6dr7-assembly1_A  TM=3.037E-01  e=2.712E+00  Yersinia pestis
  4lso-assembly1_A  TM=3.911E-01  e=6.089E+00  Bartonella quintana JK 31

pLDDT: mean 91.42, std 11.26, range [24.52, 98.94]

InterPro domains:
  IPR004119 Ecdysteroid kinase-like [PF02958] (45-329)
  IPR011009 Protein kinase-like domain superfamily [SSF56112] (9-411)
  IPR015897 CHK kinase-like [SM00587] (134-326)

Sequence (828 aa):
MTSEVPVSKVPDWVTAEIFTDVLKESVEGFSKIKSFKAEGGSAAGENYATIMLRVNIEVELEDGKEKSVSYMLKLPHQSEMYKAMLERNNIFEAERTAYSEIVPEMEKMYRDAGAYVKFGAKSYDLKDAKSDYVLLEDLSPLSFKNMNRLEGLDQVHTESALRKLSQWHAASAVRVANIGPYPEKYSIGFFTEESRPMITEMNASLSKSFMKCCATFEDNEEYIERVKSVEPKITDMCFKFAKPDTSGFNVLNHGDFWSNNMMFLHDSFGKIKETYMVDFQMLKYGTVAQDLYYFLISSTKLEDKLSKFDYYIKFYHDNLVENLKLLKYSKPVPTLRDIHIVLFRYGFWGYLTATGVMSAVLVDPTESASFDNFLSDSDEGANFKTMLYSNSRYRKHMKIILPWLLNRGVFEDIMTSEVPVSKVPDWVTAEIFTDVLKESVEGFSKIKSFKAEGGSAAGENYATIMLRVNIEVELEDGKEKSVSYMLKLPHQSEMYKAMLERNNIFEAERTAYSEIVPEMEKMYRDAGAYVKFGAKSYDLKDAKSDYVLLEDLSPLSFKNMNRLEGLDQVHTESALRKLSQWHAASAVRVANIGPYPEKYSIGFFTEESRPMITEMNASLSKSFMKCCATFEDNEEYIERVKSVEPKITDMCFKFAKPDTSGFNVLNHGDFWSNNMMFLHDSFGKIKETYMVDFQMLKYGTVAQDLYYFLISSTKLEDKLSKFDYYIKFYHDNLVENLKLLKYSKPVPTLRDIHIVLFRYGFWGYLTATGVMSAVLVDPTESASFDNFLSDSDEGANFKTMLYSNSRYRKHMKIILPWLLNRGVFEDI